Protein 5WZQ (pdb70)

Nearest PDB structures (foldseek):
  5wzq-assembly1_A  TM=1.002E+00  e=0.000E+00  Bifidobacterium bifidum
  5wzq-assembly2_B  TM=9.976E-01  e=0.000E+00  Bifidobacterium bifidum
  5wzp-assembly1_A  TM=9.989E-01  e=0.000E+00  Bifidobacterium bifidum
  2zxq-assembly1_A  TM=4.730E-01  e=2.246E-18  Bifidobacterium longum
  6qfk-assembly1_A  TM=4.763E-01  e=2.782E-18  Bifidobacterium longum

InterPro domains:
  IPR025706 Endo-alpha-N-acetylgalactosaminidase [cd14244] (284-562)
  IPR043751 Protein of unknown function DUF5696 [PF18952] (214-426)

Secondary structure (DSSP, 8-state):
-EEEEETTEEEEE-TTT--EEEEETTEEEEBPTT---EEEETTEEEEGGG-SEEEEEEEEETTEEEEEEEEEEETTEEEEEEEEEEEETTT--EEEEEEE----EEE-SPPBP-----SS-EEEE-SBT-EEEETT-SS-EEGGGSGGGGBTTBTTBSSSEEEEE-TTS-EEEEEESSGGGEEEEEEE-TT-S--EEEEEE--BTTB--S-EEEEEEEESS--HHHHHHHHHHHHHHTT----HHHHHHH-GGGGGGTTPEEEEEESEE---TTSTT--TT-SSTT-EE--HHHHHHHHHHHHHTT--SEEEEEES-BTT-TTSSTT---SB-GGGTHHHHHHHHHHHHHHTT-EEEEEE-SSEEETTSTT--GGGB---TTSPPP-B--STT-SEEEB-GGGHHHHHHHHHHHHHHTT---SEEEE-STTTSPPP-B--TTS-B-HHHHHHHHHHHHHHHHHTT-EEEESS--GGGTTT--EES---BGGGGS-TTSPPSSEE--HHHHHHTTT-B-EE---B-TTS-BTHHHHHHTT-EEEEEE--S---HHHHHHHHHHHHHHHHHTTS-EEEEEEGGG-TTEEEEEETT--EEEEETTTTEEEEE-/-EEEEETTEEEEE-TTT--EEEEETTEEEEB-SS---EEEETTEEEEGGGSSEEEEEEEE-SSEEEEEEEEE--TT---EEEEEEEEETTT--EEEEEEEEE---EEE-SPPBP-----SS-EEEE-SBS-EEEETT-SS-EEGGGSGGGGBTTBTTBSSSEEEEE-TTS-EEEEEESS-TTEEEEEEE-TT-S--EEEEEE--BTTB--S-EEEEEEEESS--HHHHHHHHHHHHHHTT----HHHHHHH-GGGGGGTTPEEEEEESEEE--TTSTT--TT-GGGSEEE--HHHHHHHHHHHHHTT--SEEEEEES-BTT-TTSSTT---SB-TTTTHHHHHHHHHHHHHHTT-EEEEEE-SSEEETTSTT--GGGB---TTSPPP-B--STT-SEEEB-GGGHHHHHHHHHHHHHHTT---SEEEESSTTTSPPP-B--TTS-B-HHHHHHHHHHHHHHHHHTTPEEEESS--GGGGGG--EES---BGGGGS-TTSPPSSB---HHHHHHTTT-B-EE---B-TTS-BTHHHHHHTT-EEEEEE-----HHHHHHHHHHHHHHHHHTTS-EEEEEEGGG-TTEEEEEETT--EEEEETTTTEEEEE--

Solvent-accessible surface area: 41131 Å² total; per-residue (Å²): 127,17,92,6,94,45,56,57,1,48,0,94,5,38,64,100,78,13,76,10,7,0,14,59,90,88,7,70,1,30,3,8,105,82,61,71,10,44,3,26,68,123,146,57,60,60,28,2,48,41,12,91,74,51,69,44,79,143,11,131,18,2,11,0,12,0,0,15,0,51,3,32,14,1,92,89,42,102,42,4,0,16,4,12,4,12,0,4,72,43,35,3,7,0,9,0,10,0,1,25,50,151,42,75,72,0,50,9,2,12,24,3,41,3,60,115,67,64,44,122,0,9,0,0,0,0,6,5,0,0,2,8,0,14,1,59,53,101,27,108,0,18,19,154,50,6,41,73,29,0,32,3,5,0,2,0,0,0,0,7,0,4,0,0,19,32,57,80,12,35,0,1,0,0,0,2,39,16,14,48,0,1,0,1,46,6,63,0,35,64,40,12,73,52,0,23,2,6,4,2,0,16,25,6,37,52,156,5,72,48,38,0,16,0,13,8,77,14,35,43,172,11,44,10,4,39,0,0,44,21,5,34,60,20,1,35,32,27,15,108,16,23,28,0,38,6,10,1,42,52,15,89,49,0,124,53,0,26,4,6,4,4,0,10,3,22,6,44,50,35,14,52,93,74,8,78,76,51,56,100,88,77,84,48,141,66,68,61,70,41,40,0,52,88,30,37,153,48,2,72,64,9,80,144,74,49,12,40,90,0,2,0,17,0,25,1,0,0,29,30,0,47,10,8,7,4,1,12,2,45,41,1,0,151,111,3,39,11,43,183,14,0,79,46,0,4,59,4,0,73,131,21,43,3,17,0,0,0,12,5,4,2,14,8,0,0,51,76,7,193,24,42,38,57,45,8,0,1,48,72,50,108,45,70,45,25,80,59,33,93,70,4,4,0,111,0,0,38,2,0,6,19,28,0,2,17,2,0,19,27,1,6,44,64,2,65,102,63,37,5,114,8,31,0,0,27,0,22,18,2,0,11,32,35,0,10,16,0,36,19,76,22,3,86,0,27,33,77,46,0,8,67,67,2,22,27,0,0,12,13,0,9,28,102,37,20,1,0,0,0,35,1,0,0,13,37,0,1,27,3,0,0,3,1,39,19,0,1,0,7,11,14,85,67,63,86,136,38,92,74,12,4,13,12,0,0,0,0,1,0,0,2,8,13,0,1,3,6,0,2,12,25,70,126,35,106,99,37,21,27,13,7,2,4,0,0,0,0,0,3,0,0,9,14,40,67,84,60,66,60,156,72,120,78,54,20,114,31,4,61,56,1,5,24,15,2,142,154,0,1,46,37,47,0,55,83,1,44,32,46,86,43,46,50,78,28,2,89,0,35,2,60,71,27,14,9,0,27,0,42,16,114,60,62,64,79,117,74,67,119,137,20,96,5,87,46,54,59,2,48,0,101,4,38,67,106,31,10,70,10,7,0,15,62,89,83,7,57,1,40,8,12,124,74,60,66,6,46,0,28,58,156,143,177,45,82,40,1,43,59,12,87,69,41,78,46,80,143,9,129,15,1,10,0,11,0,1,19,1,59,3,32,40,14,98,89,29,96,22,12,2,14,4,10,4,12,0,4,65,43,36,2,6,0,7,0,10,4,1,19,62,132,94,46,74,77,0,43,8,2,16,22,3,40,2,54,100,66,59,50,125,0,9,0,0,0,0,5,5,0,0,3,10,0,10,0,58,53,96,33,107,0,12,24,147,48,6,40,72,32,0,32,3,5,0,2,0,0,0,0,6,0,4,0,0,17,34,57,85,13,30,0,1,0,0,0,1,40,15,13,51,1,1,0,0,47,5,65,0,34,60,43,10,73,53,0,20,2,6,3,2,1,18,21,6,31,46,123,1,43,40,35,1,14,0,13,6,75,14,35,50,168,12,45,9,4,37,0,0,46,15,4,34,58,18,1,34,33,26,14,111,16,23,28,0,36,6,10,2,42,52,15,98,46,0,121,51,0,14,9,9,3,4,1,12,4,23,4,40,45,33,16,52,95,80,7,77,85,84,61,96,85,105,87,62,137,12,100,62,75,38,37,0,51,81,30,30,149,44,3,81,68,11,82,144,72,50,10,39,58,0,2,1,18,0,23,1,0,0,28,30,0,44,9,10,8,3,0,12,2,44,45,1,0,143,110,3,39,13,44,178,14,0,85,48,0,3,60,3,0,70,137,26,40,3,16,0,0,0,11,5,4,2,13,8,0,0,53,82,8,197,24,45,41,59,54,7,0,1,48,70,51,108,48,71,45,26,81,50,34,99,87,1,5,0,114,0,0,38,2,0,6,19,27,0,2,18,2,0,17,24,1,6,42,68,2,63,102,62,37,3,110,9,32,0,0,26,0,21,17,2,0,9,34,37,0,11,18,0,37,20,74,22,6,99,0,24,32,74,48,0,8,73,67,1,23,27,0,0,12,13,0,8,28,100,32,21,0,0,1,0,37,2,0,0,12,38,0,1,27,4,0,0,2,1,38,19,0,1,0,7,12,14,85,67,64,89,135,35,91,72,14,4,16,12,0,0,0,0,0,0,0,3,7,11,0,1,3,5,0,1,12,22,80,128,33,109,98,36,20,26,13,6,2,4,0,0,0,0,0,3,0,0,8,19,44,70,82,66,65,112,101,112,71,50,15,120,20,3,66,55,0,11,46,8,3,138,127,0,2,40,37,44,0,55,83,1,39,33,60,91,40,45,53,78,27,1,82,0,22,2,60,67,24,2,3,0,37,0,40,14,115,59,59,71,90,102,61,31,89,121

Structure (mmCIF, N/CA/C/O backbone):
data_5WZQ
#
_entry.id   5WZQ
#
_cell.length_a   62.885
_cell.length_b   127.837
_cell.length_c   176.364
_cell.angle_alpha   90.00
_cell.angle_beta   90.00
_cell.angle_gamma   90.00
#
_symmetry.space_group_name_H-M   'P 21 21 21'
#
loop_
_entity.id
_entity.type
_entity.pdbx_description
1 polymer Alpha-N-acetylgalactosaminidase
2 non-polymer 'ZINC ION'
3 non-polymer GLYCEROL
4 water water
#
loop_
_atom_site.group_PDB
_atom_site.id
_atom_site.type_symbol
_atom_site.label_atom_id
_atom_site.label_alt_id
_atom_site.label_comp_id
_atom_site.label_asym_id
_atom_site.label_entity_id
_atom_site.label_seq_id
_atom_site.pdbx_PDB_ins_code
_atom_site.Cartn_x
_atom_site.Cartn_y
_atom_site.Cartn_z
_atom_site.occupancy
_atom_site.B_iso_or_equiv
_atom_site.auth_seq_id
_atom_site.auth_comp_id
_atom_site.auth_asym_id
_atom_site.auth_atom_id
_atom_site.pdbx_PDB_model_num
ATOM 1 N N . MET A 1 1 ? 11.670 44.643 -23.837 1.00 39.28 1 MET A N 1
ATOM 2 C CA . MET A 1 1 ? 10.650 44.868 -22.780 1.00 41.39 1 MET A CA 1
ATOM 3 C C . MET A 1 1 ? 10.888 43.826 -21.681 1.00 42.58 1 MET A C 1
ATOM 4 O O . MET A 1 1 ? 11.231 44.200 -20.547 1.00 45.45 1 MET A O 1
ATOM 9 N N . MET A 1 2 ? 10.779 42.528 -21.986 1.00 37.90 2 MET A N 1
ATOM 10 C CA . MET A 1 2 ? 11.112 41.498 -20.972 1.00 35.38 2 MET A CA 1
ATOM 11 C C . MET A 1 2 ? 12.502 40.918 -21.188 1.00 33.91 2 MET A C 1
ATOM 12 O O . MET A 1 2 ? 12.837 40.455 -22.292 1.00 29.96 2 MET A O 1
ATOM 17 N N . GLN A 1 3 ? 13.306 40.924 -20.130 1.00 29.78 3 GLN A N 1
ATOM 18 C CA . GLN A 1 3 ? 14.687 40.479 -20.223 1.00 29.47 3 GLN A CA 1
ATOM 19 C C . GLN A 1 3 ? 14.994 39.452 -19.150 1.00 27.94 3 GLN A C 1
ATOM 20 O O . GLN A 1 3 ? 14.679 39.657 -17.983 1.00 28.77 3 GLN A O 1
ATOM 26 N N . PHE A 1 4 ? 15.611 38.352 -19.574 1.00 25.25 4 PHE A N 1
ATOM 27 C CA . PHE A 1 4 ? 15.975 37.224 -18.708 1.00 22.62 4 PHE A CA 1
ATOM 28 C C . PHE A 1 4 ? 17.452 36.903 -18.906 1.00 24.32 4 PHE A C 1
ATOM 29 O O . PHE A 1 4 ? 17.979 36.934 -20.044 1.00 25.64 4 PHE A O 1
ATOM 37 N N . THR A 1 5 ? 18.113 36.569 -17.810 1.00 23.58 5 THR A N 1
ATOM 38 C CA . THR A 1 5 ? 19.489 36.116 -17.863 1.00 25.39 5 THR A CA 1
ATOM 39 C C . THR A 1 5 ? 19.530 34.861 -17.058 1.00 27.03 5 THR A C 1
ATOM 40 O O . THR A 1 5 ? 19.004 34.848 -15.950 1.00 25.44 5 THR A O 1
ATOM 44 N N . MET A 1 6 ? 20.080 33.787 -17.650 1.00 25.43 6 MET A N 1
ATOM 45 C CA . MET A 1 6 ? 20.203 32.496 -16.958 1.00 22.95 6 MET A CA 1
ATOM 46 C C . MET A 1 6 ? 21.255 31.648 -17.599 1.00 23.67 6 MET A C 1
ATOM 47 O O . MET A 1 6 ? 21.283 31.506 -18.853 1.00 20.53 6 MET A O 1
ATOM 52 N N . SER A 1 7 ? 22.142 31.147 -16.737 1.00 23.01 7 SER A N 1
ATOM 53 C CA . SER A 1 7 ? 23.205 30.188 -17.076 1.00 22.35 7 SER A CA 1
ATOM 54 C C . SER A 1 7 ? 24.026 30.610 -18.307 1.00 20.50 7 SER A C 1
ATOM 55 O O . SER A 1 7 ? 24.328 29.784 -19.169 1.00 19.06 7 SER A O 1
ATOM 58 N N . GLY A 1 8 ? 24.310 31.911 -18.434 1.00 19.72 8 GLY A N 1
ATOM 59 C CA . GLY A 1 8 ? 25.139 32.384 -19.551 1.00 18.30 8 GLY A CA 1
ATOM 60 C C . GLY A 1 8 ? 24.370 32.894 -20.761 1.00 19.96 8 GLY A C 1
ATOM 61 O O . GLY A 1 8 ? 24.951 33.516 -21.634 1.00 19.65 8 GLY A O 1
ATOM 62 N N . THR A 1 9 ? 23.058 32.662 -20.806 1.00 19.97 9 THR A N 1
ATOM 63 C CA . THR A 1 9 ? 22.223 33.105 -21.937 1.00 20.63 9 THR A CA 1
ATOM 64 C C . THR A 1 9 ? 21.385 34.284 -21.527 1.00 21.38 9 THR A C 1
ATOM 65 O O . THR A 1 9 ? 20.828 34.302 -20.435 1.00 22.80 9 THR A O 1
ATOM 69 N N . MET A 1 10 ? 21.258 35.255 -22.428 1.00 21.19 10 MET A N 1
ATOM 70 C CA . MET A 1 10 ? 20.211 36.248 -22.307 1.00 24.60 10 MET A CA 1
ATOM 71 C C . MET A 1 10 ? 19.070 36.117 -23.338 1.00 24.46 10 MET A C 1
ATOM 72 O O . MET A 1 10 ? 19.311 35.936 -24.528 1.00 24.76 10 MET A O 1
ATOM 77 N N . LEU A 1 11 ? 17.837 36.252 -22.866 1.00 23.44 11 LEU A N 1
ATOM 78 C CA . LEU A 1 11 ? 16.669 36.253 -23.743 1.00 22.60 11 LEU A CA 1
ATOM 79 C C . LEU A 1 11 ? 15.997 37.603 -23.585 1.00 24.44 11 LEU A C 1
ATOM 80 O O . LEU A 1 11 ? 15.865 38.083 -22.473 1.00 24.36 11 LEU A O 1
ATOM 85 N N . ARG A 1 12 ? 15.585 38.220 -24.697 1.00 27.15 12 ARG A N 1
ATOM 86 C CA . ARG A 1 12 ? 14.816 39.474 -24.670 1.00 28.08 12 ARG A CA 1
ATOM 87 C C . ARG A 1 12 ? 13.600 39.311 -25.532 1.00 27.55 12 ARG A C 1
ATOM 88 O O . ARG A 1 12 ? 13.656 38.739 -26.623 1.00 26.58 12 ARG A O 1
ATOM 96 N N . PHE A 1 13 ? 12.478 39.779 -25.032 1.00 24.29 13 PHE A N 1
ATOM 97 C CA . PHE A 1 13 ? 11.244 39.626 -25.756 1.00 24.37 13 PHE A CA 1
ATOM 98 C C . PHE A 1 13 ? 10.509 40.939 -25.661 1.00 27.17 13 PHE A C 1
ATOM 99 O O . PHE A 1 13 ? 10.269 41.417 -24.560 1.00 21.32 13 PHE A O 1
ATOM 107 N N . ASP A 1 14 ? 10.166 41.521 -26.803 1.00 32.44 14 ASP A N 1
ATOM 108 C CA . ASP A 1 14 ? 9.364 42.745 -26.861 1.00 38.39 14 ASP A CA 1
ATOM 109 C C . ASP A 1 14 ? 7.867 42.379 -26.880 1.00 38.83 14 ASP A C 1
ATOM 110 O O . ASP A 1 14 ? 7.405 41.756 -27.839 1.00 36.76 14 ASP A O 1
ATOM 115 N N . GLU A 1 15 ? 7.144 42.755 -25.813 1.00 39.40 15 GLU A N 1
ATOM 116 C CA . GLU A 1 15 ? 5.707 42.477 -25.644 1.00 40.21 15 GLU A CA 1
ATOM 117 C C . GLU A 1 15 ? 4.842 43.035 -26.759 1.00 41.34 15 GLU A C 1
ATOM 118 O O . GLU A 1 15 ? 3.823 42.426 -27.123 1.00 45.19 15 GLU A O 1
ATOM 124 N N . THR A 1 16 ? 5.225 44.198 -27.290 1.00 39.46 16 THR A N 1
ATOM 125 C CA . THR A 1 16 ? 4.437 44.856 -28.310 1.00 40.33 16 THR A CA 1
ATOM 126 C C . THR A 1 16 ? 4.760 44.174 -29.648 1.00 40.61 16 THR A C 1
ATOM 127 O O . THR A 1 16 ? 3.882 43.547 -30.226 1.00 44.56 16 THR A O 1
ATOM 131 N N . THR A 1 17 ? 6.009 44.228 -30.109 1.00 39.50 17 THR A N 1
ATOM 132 C CA . THR A 1 17 ? 6.356 43.668 -31.434 1.00 37.02 17 THR A CA 1
ATOM 133 C C . THR A 1 17 ? 6.224 42.116 -31.559 1.00 34.40 17 THR A C 1
ATOM 134 O O . THR A 1 17 ? 6.005 41.595 -32.637 1.00 34.01 17 THR A O 1
ATOM 138 N N . LEU A 1 18 ? 6.371 41.393 -30.461 1.00 32.77 18 LEU A N 1
ATOM 139 C CA . LEU A 1 18 ? 6.611 39.892 -30.436 1.00 32.88 18 LEU A CA 1
ATOM 140 C C . LEU A 1 18 ? 7.998 39.453 -30.907 1.00 31.79 18 LEU A C 1
ATOM 141 O O . LEU A 1 18 ? 8.264 38.279 -31.023 1.00 31.61 18 LEU A O 1
ATOM 146 N N . ARG A 1 19 ? 8.898 40.397 -31.112 1.00 37.00 19 ARG A N 1
ATOM 147 C CA . ARG A 1 19 ? 10.212 40.050 -31.569 1.00 39.52 19 ARG A CA 1
ATOM 148 C C . ARG A 1 19 ? 11.000 39.564 -30.372 1.00 38.55 19 ARG A C 1
ATOM 149 O O . ARG A 1 19 ? 10.682 39.920 -29.210 1.00 33.53 19 ARG A O 1
ATOM 157 N N . PHE A 1 20 ? 11.988 38.714 -30.640 1.00 30.72 20 PHE A N 1
ATOM 158 C CA . PHE A 1 20 ? 12.896 38.270 -29.599 1.00 29.66 20 PHE A CA 1
ATOM 159 C C . PHE A 1 20 ? 14.356 38.204 -30.029 1.00 27.48 20 PHE A C 1
ATOM 160 O O . PHE A 1 20 ? 14.665 38.032 -31.191 1.00 24.98 20 PHE A O 1
ATOM 168 N N . SER A 1 21 ? 15.251 38.349 -29.066 1.00 24.44 21 SER A N 1
ATOM 169 C CA . SER A 1 21 ? 16.646 38.164 -29.341 1.00 23.95 21 SER A CA 1
ATOM 170 C C . SER A 1 21 ? 17.215 37.281 -28.237 1.00 23.75 21 SER A C 1
ATOM 171 O O . SER A 1 21 ? 16.683 37.230 -27.112 1.00 23.41 21 SER A O 1
ATOM 174 N N . PHE A 1 22 ? 18.275 36.562 -28.560 1.00 23.33 22 PHE A N 1
ATOM 175 C CA . PHE A 1 22 ? 19.049 35.904 -27.531 1.00 24.39 22 PHE A CA 1
ATOM 176 C C . PHE A 1 22 ? 20.552 35.991 -27.741 1.00 23.59 22 PHE A C 1
ATOM 177 O O . PHE A 1 22 ? 21.041 36.165 -28.873 1.00 21.61 22 PHE A O 1
ATOM 185 N N . SER A 1 23 ? 21.273 35.893 -26.628 1.00 23.13 23 SER A N 1
ATOM 186 C CA . SER A 1 23 ? 22.704 36.195 -26.644 1.00 23.40 23 SER A CA 1
ATOM 187 C C . SER A 1 23 ? 23.397 35.199 -25.779 1.00 22.55 23 SER A C 1
ATOM 188 O O . SER A 1 23 ? 22.813 34.769 -24.766 1.00 24.66 23 SER A O 1
ATOM 191 N N . ARG A 1 24 ? 24.622 34.840 -26.171 1.00 19.66 24 ARG A N 1
ATOM 192 C CA . ARG A 1 24 ? 25.472 33.957 -25.357 1.00 21.92 24 ARG A CA 1
ATOM 193 C C . ARG A 1 24 ? 26.901 34.081 -25.811 1.00 21.95 24 ARG A C 1
ATOM 194 O O . ARG A 1 24 ? 27.150 34.307 -27.000 1.00 20.95 24 ARG A O 1
ATOM 202 N N . ASP A 1 25 ? 27.831 33.963 -24.861 1.00 24.25 25 ASP A N 1
ATOM 203 C CA . ASP A 1 25 ? 29.264 34.163 -25.118 1.00 27.44 25 ASP A CA 1
ATOM 204 C C . ASP A 1 25 ? 29.604 35.402 -25.927 1.00 26.84 25 ASP A C 1
ATOM 205 O O . ASP A 1 25 ? 30.489 35.348 -26.792 1.00 29.07 25 ASP A O 1
ATOM 210 N N . GLY A 1 26 ? 28.907 36.509 -25.661 1.00 26.28 26 GLY A N 1
ATOM 211 C CA . GLY A 1 26 ? 29.165 37.788 -26.384 1.00 26.54 26 GLY A CA 1
ATOM 212 C C . GLY A 1 26 ? 28.661 37.914 -27.837 1.00 28.18 26 GLY A C 1
ATOM 213 O O . GLY A 1 26 ? 29.084 38.830 -28.579 1.00 27.97 26 GLY A O 1
ATOM 214 N N . ALA A 1 27 ? 27.766 37.015 -28.270 1.00 23.92 27 ALA A N 1
ATOM 215 C CA . ALA A 1 27 ? 27.132 37.144 -29.560 1.00 21.96 27 ALA A CA 1
ATOM 216 C C . ALA A 1 27 ? 25.651 37.268 -29.324 1.00 21.72 27 ALA A C 1
ATOM 217 O O . ALA A 1 27 ? 25.106 36.563 -28.481 1.00 22.47 27 ALA A O 1
ATOM 219 N N . THR A 1 28 ? 25.018 38.173 -30.056 1.00 18.96 28 THR A N 1
ATOM 220 C CA . THR A 1 28 ? 23.564 38.332 -30.067 1.00 20.08 28 THR A CA 1
ATOM 221 C C . THR A 1 28 ? 22.894 37.981 -31.395 1.00 19.53 28 THR A C 1
ATOM 222 O O . THR A 1 28 ? 23.368 38.352 -32.477 1.00 19.87 28 THR A O 1
ATOM 226 N N . TRP A 1 29 ? 21.762 37.288 -31.287 1.00 18.09 29 TRP A N 1
ATOM 227 C CA . TRP A 1 29 ? 20.929 36.942 -32.415 1.00 19.11 29 TRP A CA 1
ATOM 228 C C . TRP A 1 29 ? 19.498 37.503 -32.218 1.00 21.31 29 TRP A C 1
ATOM 229 O O . TRP A 1 29 ? 18.894 37.357 -31.133 1.00 21.37 29 TRP A O 1
ATOM 240 N N . SER A 1 30 ? 18.981 38.172 -33.248 1.00 20.60 30 SER A N 1
ATOM 241 C CA . SER A 1 30 ? 17.688 38.846 -33.196 1.00 24.53 30 SER A CA 1
ATOM 242 C C . SER A 1 30 ? 16.791 38.410 -34.259 1.00 25.27 30 SER A C 1
ATOM 243 O O . SER A 1 30 ? 17.199 38.288 -35.413 1.00 24.75 30 SER A O 1
ATOM 246 N N . GLY A 1 31 ? 15.530 38.216 -33.895 1.00 25.25 31 GLY A N 1
ATOM 247 C CA . GLY A 1 31 ? 14.531 37.858 -34.895 1.00 26.71 31 GLY A CA 1
ATOM 248 C C . GLY A 1 31 ? 14.472 38.956 -35.931 1.00 27.53 31 GLY A C 1
ATOM 249 O O . GLY A 1 31 ? 14.650 40.099 -35.584 1.00 26.60 31 GLY A O 1
ATOM 250 N N . CYS A 1 32 ? 14.301 38.601 -37.208 1.00 33.71 32 CYS A N 1
ATOM 251 C CA . CYS A 1 32 ? 14.069 39.590 -38.267 1.00 34.14 32 CYS A CA 1
ATOM 252 C C . CYS A 1 32 ? 12.943 40.528 -37.942 1.00 38.67 32 CYS A C 1
ATOM 253 O O . CYS A 1 32 ? 11.804 40.089 -37.798 1.00 37.63 32 CYS A O 1
ATOM 256 N N . ASP A 1 33 ? 13.233 41.827 -37.886 1.00 45.18 33 ASP A N 1
ATOM 257 C CA . ASP A 1 33 ? 12.159 42.833 -37.838 1.00 43.74 33 ASP A CA 1
ATOM 258 C C . ASP A 1 33 ? 11.412 42.651 -39.159 1.00 44.71 33 ASP A C 1
ATOM 259 O O . ASP A 1 33 ? 11.956 42.071 -40.104 1.00 43.84 33 ASP A O 1
ATOM 264 N N . GLY A 1 34 ? 10.159 43.062 -39.235 1.00 42.28 34 GLY A N 1
ATOM 265 C CA . GLY A 1 34 ? 9.473 42.899 -40.539 1.00 36.74 34 GLY A CA 1
ATOM 266 C C . GLY A 1 34 ? 9.215 41.480 -41.049 1.00 29.20 34 GLY A C 1
ATOM 267 O O . GLY A 1 34 ? 8.629 41.311 -42.118 1.00 26.75 34 GLY A O 1
ATOM 268 N N . ILE A 1 35 ? 9.656 40.451 -40.326 1.00 25.52 35 ILE A N 1
ATOM 269 C CA . ILE A 1 35 ? 9.029 39.140 -40.502 1.00 24.75 35 ILE A CA 1
ATOM 270 C C . ILE A 1 35 ? 8.324 38.771 -39.184 1.00 26.52 35 ILE A C 1
ATOM 271 O O . ILE A 1 35 ? 8.968 38.540 -38.152 1.00 25.01 35 ILE A O 1
ATOM 276 N N . GLU A 1 36 ? 6.995 38.761 -39.238 1.00 26.78 36 GLU A N 1
ATOM 277 C CA . GLU A 1 36 ? 6.145 38.481 -38.083 1.00 27.97 36 GLU A CA 1
ATOM 278 C C . GLU A 1 36 ? 5.915 37.000 -37.976 1.00 25.66 36 GLU A C 1
ATOM 279 O O . GLU A 1 36 ? 5.791 36.336 -39.002 1.00 24.39 36 GLU A O 1
ATOM 285 N N . PRO A 1 37 ? 5.718 36.495 -36.749 1.00 26.13 37 PRO A N 1
ATOM 286 C CA . PRO A 1 37 ? 5.238 35.124 -36.626 1.00 24.81 37 PRO A CA 1
ATOM 287 C C . PRO A 1 37 ? 3.812 35.008 -37.206 1.00 23.87 37 PRO A C 1
ATOM 288 O O . PRO A 1 37 ? 2.951 35.837 -36.904 1.00 26.67 37 PRO A O 1
ATOM 292 N N . GLN A 1 38 ? 3.548 34.002 -38.038 1.00 21.84 38 GLN A N 1
ATOM 293 C CA . GLN A 1 38 ? 2.254 33.968 -38.739 1.00 23.22 38 GLN A CA 1
ATOM 294 C C . GLN A 1 38 ? 1.487 32.703 -38.702 1.00 22.09 38 GLN A C 1
ATOM 295 O O . GLN A 1 38 ? 2.050 31.652 -38.442 1.00 18.00 38 GLN A O 1
ATOM 301 N N . LEU A 1 39 ? 0.180 32.848 -38.959 1.00 25.15 39 LEU A N 1
ATOM 302 C CA . LEU A 1 39 ? -0.738 31.752 -39.245 1.00 27.62 39 LEU A CA 1
ATOM 303 C C . LEU A 1 39 ? -1.123 31.912 -40.666 1.00 29.41 39 LEU A C 1
ATOM 304 O O . LEU A 1 39 ? -1.171 33.030 -41.180 1.00 29.75 39 LEU A O 1
ATOM 309 N N . THR A 1 40 ? -1.393 30.791 -41.307 1.00 30.14 40 THR A N 1
ATOM 310 C CA . THR A 1 40 ? -1.786 30.770 -42.699 1.00 35.53 40 THR A CA 1
ATOM 311 C C . THR A 1 40 ? -3.092 30.008 -42.825 1.00 39.81 40 THR A C 1
ATOM 312 O O . THR A 1 40 ? -3.274 28.966 -42.193 1.00 39.01 40 THR A O 1
ATOM 316 N N . ARG A 1 41 ? -4.014 30.552 -43.615 1.00 44.58 41 ARG A N 1
ATOM 317 C CA . ARG A 1 41 ? -5.210 29.809 -44.046 1.00 46.95 41 ARG A CA 1
ATOM 318 C C . ARG A 1 41 ? -5.516 30.218 -45.470 1.00 50.75 41 ARG A C 1
ATOM 319 O O . ARG A 1 41 ? -5.530 31.424 -45.807 1.00 50.80 41 ARG A O 1
ATOM 327 N N . GLU A 1 42 ? -5.736 29.195 -46.304 1.00 50.89 42 GLU A N 1
ATOM 328 C CA . GLU A 1 42 ? -5.914 29.320 -47.766 1.00 48.25 42 GLU A CA 1
ATOM 329 C C . GLU A 1 42 ? -4.825 30.229 -48.423 1.00 52.35 42 GLU A C 1
ATOM 330 O O . GLU A 1 42 ? -3.610 30.038 -48.217 1.00 55.25 42 GLU A O 1
ATOM 336 N N . ASP A 1 43 ? -5.268 31.217 -49.193 1.00 50.84 43 ASP A N 1
ATOM 337 C CA . ASP A 1 43 ? -4.388 32.168 -49.908 1.00 50.84 43 ASP A CA 1
ATOM 338 C C . ASP A 1 43 ? -3.818 33.332 -49.025 1.00 50.19 43 ASP A C 1
ATOM 339 O O . ASP A 1 43 ? -3.057 34.182 -49.533 1.00 43.92 43 ASP A O 1
ATOM 344 N N . ARG A 1 44 ? -4.189 33.380 -47.728 1.00 48.41 44 ARG A N 1
ATOM 345 C CA . ARG A 1 44 ? -3.834 34.521 -46.881 1.00 47.11 44 ARG A CA 1
ATOM 346 C C . ARG A 1 44 ? -3.359 34.208 -45.439 1.00 49.89 44 ARG A C 1
ATOM 347 O O . ARG A 1 44 ? -3.647 33.135 -44.886 1.00 46.41 44 ARG A O 1
ATOM 349 N N . SER A 1 45 ? -2.636 35.175 -44.858 1.00 48.01 45 SER A N 1
ATOM 350 C CA . SER A 1 45 ? -1.883 35.026 -43.613 1.00 46.39 45 SER A CA 1
ATOM 351 C C . SER A 1 45 ? -2.259 36.012 -42.543 1.00 46.43 45 SER A C 1
ATOM 352 O O . SER A 1 45 ? -2.850 37.051 -42.806 1.00 53.59 45 SER A O 1
ATOM 355 N N . PHE A 1 46 ? -1.829 35.697 -41.338 1.00 39.42 46 PHE A N 1
ATOM 356 C CA . PHE A 1 46 ? -2.182 36.441 -40.167 1.00 38.34 46 PHE A CA 1
ATOM 357 C C . PHE A 1 46 ? -0.980 36.548 -39.267 1.00 36.80 46 PHE A C 1
ATOM 358 O O . PHE A 1 46 ? -0.405 35.514 -38.905 1.00 35.84 46 PHE A O 1
ATOM 366 N N . SER A 1 47 ? -0.613 37.773 -38.869 1.00 30.33 47 SER A N 1
ATOM 367 C CA . SER A 1 47 ? 0.335 37.923 -37.815 1.00 29.36 47 SER A CA 1
ATOM 368 C C . SER A 1 47 ? -0.331 37.465 -36.532 1.00 28.92 47 SER A C 1
ATOM 369 O O . SER A 1 47 ? -1.580 37.581 -36.369 1.00 26.06 47 SER A O 1
ATOM 372 N N . PHE A 1 48 ? 0.504 36.936 -35.641 1.00 25.69 48 PHE A N 1
ATOM 373 C CA . PHE A 1 48 ? 0.052 36.505 -34.310 1.00 27.11 48 PHE A CA 1
ATOM 374 C C . PHE A 1 48 ? -0.421 37.750 -33.610 1.00 30.29 48 PHE A C 1
ATOM 375 O O . PHE A 1 48 ? -1.430 37.691 -32.896 1.00 36.06 48 PHE A O 1
ATOM 383 N N . ALA A 1 49 ? 0.295 38.874 -33.836 1.00 32.67 49 ALA A N 1
ATOM 384 C CA . ALA A 1 49 ? -0.054 40.182 -33.221 1.00 30.15 49 ALA A CA 1
ATOM 385 C C . ALA A 1 49 ? -1.407 40.706 -33.732 1.00 30.22 49 ALA A C 1
ATOM 386 O O . ALA A 1 49 ? -1.926 41.673 -33.209 1.00 32.57 49 ALA A O 1
ATOM 388 N N . GLY A 1 50 ? -1.977 40.039 -34.732 1.00 27.97 50 GLY A N 1
ATOM 389 C CA . GLY A 1 50 ? -3.366 40.232 -35.150 1.00 25.23 50 GLY A CA 1
ATOM 390 C C . GLY A 1 50 ? -4.440 39.672 -34.205 1.00 29.57 50 GLY A C 1
ATOM 391 O O . GLY A 1 50 ? -5.642 39.699 -34.552 1.00 30.10 50 GLY A O 1
ATOM 392 N N . ALA A 1 51 ? -4.038 39.110 -33.043 1.00 25.34 51 ALA A N 1
ATOM 393 C CA . ALA A 1 51 ? -4.991 38.532 -32.125 1.00 25.50 51 ALA A CA 1
ATOM 394 C C . ALA A 1 51 ? -5.681 39.734 -31.508 1.00 24.61 51 ALA A C 1
ATOM 395 O O . ALA A 1 51 ? -5.013 40.762 -31.286 1.00 25.00 51 ALA A O 1
ATOM 397 N N . ALA A 1 52 ? -6.988 39.618 -31.299 1.00 24.63 52 ALA A N 1
ATOM 398 C CA . ALA A 1 52 ? -7.778 40.544 -30.473 1.00 23.47 52 ALA A CA 1
ATOM 399 C C . ALA A 1 52 ? -7.235 40.718 -29.055 1.00 24.14 52 ALA A C 1
ATOM 400 O O . ALA A 1 52 ? -7.145 41.854 -28.568 1.00 25.34 52 ALA A O 1
ATOM 402 N N . THR A 1 53 ? -6.929 39.608 -28.361 1.00 23.80 53 THR A N 1
ATOM 403 C CA . THR A 1 53 ? -6.416 39.658 -26.973 1.00 26.84 53 THR A CA 1
ATOM 404 C C . THR A 1 53 ? -5.038 39.028 -26.934 1.00 28.58 53 THR A C 1
ATOM 405 O O . THR A 1 53 ? -4.849 37.903 -27.429 1.00 27.96 53 THR A O 1
ATOM 409 N N . VAL A 1 54 ? -4.072 39.736 -26.367 1.00 26.11 54 VAL A N 1
ATOM 410 C CA . VAL A 1 54 ? -2.711 39.191 -26.217 1.00 26.26 54 VAL A CA 1
ATOM 411 C C . VAL A 1 54 ? -2.204 39.479 -24.824 1.00 24.94 54 VAL A C 1
ATOM 412 O O . VAL A 1 54 ? -2.075 40.648 -24.492 1.00 25.74 54 VAL A O 1
ATOM 416 N N . THR A 1 55 ? -1.953 38.439 -24.012 1.00 23.89 55 THR A N 1
ATOM 417 C CA . THR A 1 55 ? -1.480 38.618 -22.632 1.00 26.26 55 THR A CA 1
ATOM 418 C C . THR A 1 55 ? -0.181 37.867 -22.457 1.00 26.31 55 THR A C 1
ATOM 419 O O . THR A 1 55 ? -0.006 36.795 -23.017 1.00 25.87 55 THR A O 1
ATOM 423 N N . HIS A 1 56 ? 0.748 38.454 -21.720 1.00 26.44 56 HIS A N 1
ATOM 424 C CA . HIS A 1 56 ? 2.075 37.877 -21.477 1.00 24.12 56 HIS A CA 1
ATOM 425 C C . HIS A 1 56 ? 2.228 37.636 -19.988 1.00 26.46 56 HIS A C 1
ATOM 426 O O . HIS A 1 56 ? 1.725 38.438 -19.185 1.00 26.41 56 HIS A O 1
ATOM 433 N N . GLU A 1 57 ? 2.922 36.549 -19.620 1.00 22.37 57 GLU A N 1
ATOM 434 C CA . GLU A 1 57 ? 3.207 36.219 -18.225 1.00 21.78 57 GLU A CA 1
ATOM 435 C C . GLU A 1 57 ? 4.678 35.862 -18.064 1.00 22.27 57 GLU A C 1
ATOM 436 O O . GLU A 1 57 ? 5.250 35.093 -18.865 1.00 21.92 57 GLU A O 1
ATOM 442 N N . ARG A 1 58 ? 5.320 36.452 -17.057 1.00 21.43 58 ARG A N 1
ATOM 443 C CA . ARG A 1 58 ? 6.719 36.174 -16.774 1.00 21.13 58 ARG A CA 1
ATOM 444 C C . ARG A 1 58 ? 6.788 34.930 -15.922 1.00 23.29 58 ARG A C 1
ATOM 445 O O . ARG A 1 58 ? 6.097 34.811 -14.921 1.00 22.34 58 ARG A O 1
ATOM 453 N N . ILE A 1 59 ? 7.626 33.981 -16.289 1.00 21.84 59 ILE A N 1
ATOM 454 C CA . ILE A 1 59 ? 7.630 32.712 -15.569 1.00 24.03 59 ILE A CA 1
ATOM 455 C C . ILE A 1 59 ? 9.024 32.379 -15.064 1.00 20.64 59 ILE A C 1
ATOM 456 O O . ILE A 1 59 ? 10.024 32.682 -15.731 1.00 20.29 59 ILE A O 1
ATOM 461 N N . GLU A 1 60 ? 9.069 31.694 -13.931 1.00 20.99 60 GLU A N 1
ATOM 462 C CA . GLU A 1 60 ? 10.251 30.936 -13.490 1.00 22.01 60 GLU A CA 1
ATOM 463 C C . GLU A 1 60 ? 9.799 29.625 -12.861 1.00 20.33 60 GLU A C 1
ATOM 464 O O . GLU A 1 60 ? 8.885 29.600 -12.037 1.00 19.74 60 GLU A O 1
ATOM 470 N N . THR A 1 61 ? 10.447 28.539 -13.243 1.00 18.14 61 THR A N 1
ATOM 471 C CA . THR A 1 61 ? 10.169 27.183 -12.730 1.00 16.10 61 THR A CA 1
ATOM 472 C C . THR A 1 61 ? 11.456 26.617 -12.282 1.00 15.68 61 THR A C 1
ATOM 473 O O . THR A 1 61 ? 12.519 27.154 -12.533 1.00 15.80 61 THR A O 1
ATOM 477 N N . GLY A 1 62 ? 11.391 25.442 -11.680 1.00 16.55 62 GLY A N 1
ATOM 478 C CA . GLY A 1 62 ? 12.601 24.717 -11.298 1.00 16.00 62 GLY A CA 1
ATOM 479 C C . GLY A 1 62 ? 13.601 24.471 -12.427 1.00 15.93 62 GLY A C 1
ATOM 480 O O . GLY A 1 62 ? 14.779 24.290 -12.167 1.00 16.20 62 GLY A O 1
ATOM 481 N N . THR A 1 63 ? 13.129 24.483 -13.678 1.00 16.14 63 THR A N 1
ATOM 482 C CA . THR A 1 63 ? 13.999 24.122 -14.796 1.00 16.56 63 THR A CA 1
ATOM 483 C C . THR A 1 63 ? 14.325 25.300 -15.691 1.00 16.34 63 THR A C 1
ATOM 484 O O . THR A 1 63 ? 15.156 25.150 -16.595 1.00 19.33 63 THR A O 1
ATOM 488 N N . GLY A 1 64 ? 13.669 26.434 -15.527 1.00 17.36 64 GLY A N 1
ATOM 489 C CA . GLY A 1 64 ? 13.952 27.540 -16.470 1.00 18.68 64 GLY A CA 1
ATOM 490 C C . GLY A 1 64 ? 13.229 28.831 -16.166 1.00 19.40 64 GLY A C 1
ATOM 491 O O . GLY A 1 64 ? 12.475 28.930 -15.175 1.00 18.69 64 GLY A O 1
ATOM 492 N N . VAL A 1 65 ? 13.455 29.811 -17.023 1.00 17.98 65 VAL A N 1
ATOM 493 C CA . VAL A 1 65 ? 12.802 31.119 -16.910 1.00 17.38 65 VAL A CA 1
ATOM 494 C C . VAL A 1 65 ? 12.401 31.659 -18.269 1.00 17.54 65 VAL A C 1
ATOM 495 O O . VAL A 1 65 ? 13.115 31.430 -19.260 1.00 19.93 65 VAL A O 1
ATOM 499 N N . GLY A 1 66 ? 11.257 32.343 -18.366 1.00 16.21 66 GLY A N 1
ATOM 500 C CA . GLY A 1 66 ? 10.871 32.911 -19.658 1.00 16.20 66 GLY A CA 1
ATOM 501 C C . GLY A 1 66 ? 9.451 33.413 -19.741 1.00 16.75 66 GLY A C 1
ATOM 502 O O . GLY A 1 66 ? 8.847 33.701 -18.718 1.00 16.92 66 GLY A O 1
ATOM 503 N N . VAL A 1 67 ? 8.912 33.550 -20.938 1.00 16.88 67 VAL A N 1
ATOM 504 C CA . VAL A 1 67 ? 7.622 34.231 -21.068 1.00 18.00 67 VAL A CA 1
ATOM 505 C C . VAL A 1 67 ? 6.609 33.298 -21.727 1.00 20.29 67 VAL A C 1
ATOM 506 O O . VAL A 1 67 ? 6.939 32.641 -22.734 1.00 18.74 67 VAL A O 1
ATOM 510 N N . ARG A 1 68 ? 5.394 33.253 -21.158 1.00 18.66 68 ARG A N 1
ATOM 511 C CA . ARG A 1 68 ? 4.248 32.573 -21.780 1.00 19.29 68 ARG A CA 1
ATOM 512 C C . ARG A 1 68 ? 3.288 33.627 -22.368 1.00 19.28 68 ARG A C 1
ATOM 513 O O . ARG A 1 68 ? 2.847 34.534 -21.653 1.00 18.76 68 ARG A O 1
ATOM 521 N N . SER A 1 69 ? 2.939 33.510 -23.638 1.00 18.92 69 SER A N 1
ATOM 522 C CA . SER A 1 69 ? 2.027 34.487 -24.281 1.00 20.97 69 SER A CA 1
ATOM 523 C C . SER A 1 69 ? 0.795 33.755 -24.767 1.00 23.38 69 SER A C 1
ATOM 524 O O . SER A 1 69 ? 0.932 32.647 -25.329 1.00 23.54 69 SER A O 1
ATOM 527 N N . VAL A 1 70 ? -0.389 34.353 -24.537 1.00 22.34 70 VAL A N 1
ATOM 528 C CA . VAL A 1 70 ? -1.693 33.748 -24.922 1.00 22.03 70 VAL A CA 1
ATOM 529 C C . VAL A 1 70 ? -2.300 34.665 -25.974 1.00 21.84 70 VAL A C 1
ATOM 530 O O . VAL A 1 70 ? -2.353 35.876 -25.765 1.00 20.00 70 VAL A O 1
ATOM 534 N N . PHE A 1 71 ? -2.733 34.090 -27.091 1.00 22.33 71 PHE A N 1
ATOM 535 C CA . PHE A 1 71 ? -3.272 34.806 -28.252 1.00 21.69 71 PHE A CA 1
ATOM 536 C C . PHE A 1 71 ? -4.692 34.308 -28.454 1.00 26.53 71 PHE A C 1
ATOM 537 O O . PHE A 1 71 ? -4.905 33.093 -28.529 1.00 27.25 71 PHE A O 1
ATOM 545 N N . ALA A 1 72 ? -5.677 35.210 -28.458 1.00 24.84 72 ALA A N 1
ATOM 546 C CA . ALA A 1 72 ? -7.061 34.796 -28.640 1.00 25.42 72 ALA A CA 1
ATOM 547 C C . ALA A 1 72 ? -7.813 35.749 -29.577 1.00 27.35 72 ALA A C 1
ATOM 548 O O . ALA A 1 72 ? -7.671 36.959 -29.478 1.00 27.65 72 ALA A O 1
ATOM 550 N N . GLY A 1 73 ? -8.552 35.170 -30.521 1.00 29.15 73 GLY A N 1
ATOM 551 C CA . GLY A 1 73 ? -9.523 35.893 -31.388 1.00 29.89 73 GLY A CA 1
ATOM 552 C C . GLY A 1 73 ? -8.918 36.455 -32.659 1.00 30.22 73 GLY A C 1
ATOM 553 O O . GLY A 1 73 ? -8.083 37.353 -32.614 1.00 31.57 73 GLY A O 1
ATOM 554 N N . PHE A 1 74 ? -9.312 35.930 -33.801 1.00 33.71 74 PHE A N 1
ATOM 555 C CA . PHE A 1 74 ? -8.786 36.431 -35.091 1.00 40.11 74 PHE A CA 1
ATOM 556 C C . PHE A 1 74 ? -9.923 36.754 -36.044 1.00 43.11 74 PHE A C 1
ATOM 557 O O . PHE A 1 74 ? -10.561 35.818 -36.573 1.00 39.17 74 PHE A O 1
ATOM 565 N N . ALA A 1 75 ? -10.174 38.074 -36.221 1.00 46.41 75 ALA A N 1
ATOM 566 C CA . ALA A 1 75 ? -11.332 38.616 -36.971 1.00 48.76 75 ALA A CA 1
ATOM 567 C C . ALA A 1 75 ? -12.613 37.910 -36.479 1.00 52.62 75 ALA A C 1
ATOM 568 O O . ALA A 1 75 ? -13.134 37.017 -37.180 1.00 57.18 75 ALA A O 1
ATOM 570 N N . GLY A 1 76 ? -13.042 38.235 -35.241 1.00 51.93 76 GLY A N 1
ATOM 571 C CA . GLY A 1 76 ? -14.120 37.512 -34.504 1.00 51.21 76 GLY A CA 1
ATOM 572 C C . GLY A 1 76 ? -14.124 35.969 -34.482 1.00 52.69 76 GLY A C 1
ATOM 573 O O . GLY A 1 76 ? -15.034 35.352 -33.893 1.00 49.00 76 GLY A O 1
ATOM 574 N N . ALA A 1 77 ? -13.143 35.332 -35.146 1.00 53.56 77 ALA A N 1
ATOM 575 C CA . ALA A 1 77 ? -12.954 33.869 -35.070 1.00 48.33 77 ALA A CA 1
ATOM 576 C C . ALA A 1 77 ? -12.457 33.567 -33.665 1.00 49.04 77 ALA A C 1
ATOM 577 O O . ALA A 1 77 ? -11.686 34.357 -33.062 1.00 41.24 77 ALA A O 1
ATOM 579 N N . ASP A 1 78 ? -12.950 32.454 -33.123 1.00 47.03 78 ASP A N 1
ATOM 580 C CA . ASP A 1 78 ? -12.468 32.016 -31.866 1.00 48.01 78 ASP A CA 1
ATOM 581 C C . ASP A 1 78 ? -11.330 30.948 -31.999 1.00 51.81 78 ASP A C 1
ATOM 582 O O . ASP A 1 78 ? -11.493 29.731 -31.748 1.00 50.36 78 ASP A O 1
ATOM 587 N N . TYR A 1 79 ? -10.163 31.440 -32.388 1.00 48.43 79 TYR A N 1
ATOM 588 C CA . TYR A 1 79 ? -8.961 30.638 -32.349 1.00 42.20 79 TYR A CA 1
ATOM 589 C C . TYR A 1 79 ? -8.102 31.192 -31.218 1.00 35.83 79 TYR A C 1
ATOM 590 O O . TYR A 1 79 ? -8.046 32.397 -31.018 1.00 30.44 79 TYR A O 1
ATOM 599 N N . ALA A 1 80 ? -7.469 30.286 -30.473 1.00 33.80 80 ALA A N 1
ATOM 600 C CA . ALA A 1 80 ? -6.613 30.629 -29.337 1.00 25.86 80 ALA A CA 1
ATOM 601 C C . ALA A 1 80 ? -5.486 29.582 -29.198 1.00 23.81 80 ALA A C 1
ATOM 602 O O . ALA A 1 80 ? -5.686 28.378 -29.453 1.00 19.78 80 ALA A O 1
ATOM 604 N N . PHE A 1 81 ? -4.302 30.091 -28.845 1.00 19.53 81 PHE A N 1
ATOM 605 C CA . PHE A 1 81 ? -3.087 29.318 -28.629 1.00 19.89 81 PHE A CA 1
ATOM 606 C C . PHE A 1 81 ? -2.097 30.079 -27.763 1.00 19.46 81 PHE A C 1
ATOM 607 O O . PHE A 1 81 ? -2.204 31.266 -27.619 1.00 19.55 81 PHE A O 1
ATOM 615 N N . GLU A 1 82 ? -1.083 29.363 -27.267 1.00 20.12 82 GLU A N 1
ATOM 616 C CA . GLU A 1 82 ? -0.075 29.868 -26.360 1.00 20.36 82 GLU A CA 1
ATOM 617 C C . GLU A 1 82 ? 1.291 29.667 -26.938 1.00 18.04 82 GLU A C 1
ATOM 618 O O . GLU A 1 82 ? 1.513 28.694 -27.654 1.00 15.92 82 GLU A O 1
ATOM 624 N N . THR A 1 83 ? 2.204 30.576 -26.646 1.00 16.46 83 THR A N 1
ATOM 625 C CA . THR A 1 83 ? 3.627 30.299 -26.869 1.00 15.74 83 THR A CA 1
ATOM 626 C C . THR A 1 83 ? 4.324 30.376 -25.496 1.00 16.49 83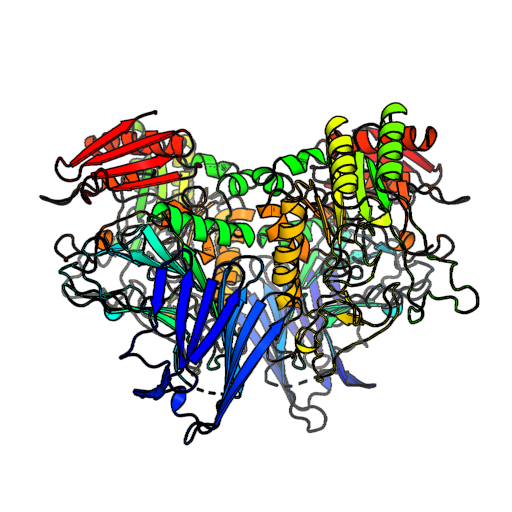 THR A C 1
ATOM 627 O O . THR A 1 83 ? 3.820 31.014 -24.546 1.00 15.91 83 THR A O 1
ATOM 631 N N . TYR A 1 84 ? 5.438 29.680 -25.366 1.00 15.15 84 TYR A N 1
ATOM 632 C CA . TYR A 1 84 ? 6.214 29.706 -24.156 1.00 15.90 84 TYR A CA 1
ATOM 633 C C . TYR A 1 84 ? 7.643 29.694 -24.628 1.00 18.30 84 TYR A C 1
ATOM 634 O O . TYR A 1 84 ? 8.050 28.743 -25.352 1.00 17.44 84 TYR A O 1
ATOM 643 N N . ILE A 1 85 ? 8.367 30.773 -24.315 1.00 17.05 85 ILE A N 1
ATOM 644 C CA . ILE A 1 85 ? 9.764 30.936 -24.734 1.00 17.22 85 ILE A CA 1
ATOM 645 C C . ILE A 1 85 ? 10.649 31.065 -23.495 1.00 17.13 85 ILE A C 1
ATOM 646 O O . ILE A 1 85 ? 10.434 31.965 -22.648 1.00 16.75 85 ILE A O 1
ATOM 651 N N . TRP A 1 86 ? 11.624 30.173 -23.366 1.00 16.49 86 TRP A N 1
ATOM 652 C CA . TRP A 1 86 ? 12.331 30.088 -22.089 1.00 17.10 86 TRP A CA 1
ATOM 653 C C . TRP A 1 86 ? 13.743 29.616 -22.181 1.00 17.12 86 TRP A C 1
ATOM 654 O O . TRP A 1 86 ? 14.116 28.897 -23.149 1.00 17.06 86 TRP A O 1
ATOM 665 N N . ILE A 1 87 ? 14.542 30.081 -21.213 1.00 14.87 87 ILE A N 1
ATOM 666 C CA . ILE A 1 87 ? 15.920 29.614 -21.047 1.00 15.45 87 ILE A CA 1
ATOM 667 C C . ILE A 1 87 ? 15.965 28.416 -20.137 1.00 15.45 87 ILE A C 1
ATOM 668 O O . ILE A 1 87 ? 15.470 28.481 -19.024 1.00 14.72 87 ILE A O 1
ATOM 673 N N . GLU A 1 88 ? 16.583 27.319 -20.602 1.00 15.65 88 GLU A N 1
ATOM 674 C CA . GLU A 1 88 ? 16.697 26.088 -19.757 1.00 17.09 88 GLU A CA 1
ATOM 675 C C . GLU A 1 88 ? 17.867 26.284 -18.838 1.00 16.79 88 GLU A C 1
ATOM 676 O O . GLU A 1 88 ? 18.950 26.569 -19.304 1.00 14.74 88 GLU A O 1
ATOM 682 N N . ARG A 1 89 ? 17.637 26.097 -17.522 1.00 17.09 89 ARG A N 1
ATOM 683 C CA . ARG A 1 89 ? 18.653 26.384 -16.496 1.00 16.64 89 ARG A CA 1
ATOM 684 C C . ARG A 1 89 ? 19.919 25.565 -16.679 1.00 16.02 89 ARG A C 1
ATOM 685 O O . ARG A 1 89 ? 21.010 26.115 -16.702 1.00 16.60 89 ARG A O 1
ATOM 693 N N . SER A 1 90 ? 19.768 24.260 -16.879 1.00 14.62 90 SER A N 1
ATOM 694 C CA . SER A 1 90 ? 20.874 23.343 -16.887 1.00 14.74 90 SER A CA 1
ATOM 695 C C . SER A 1 90 ? 21.761 23.412 -18.124 1.00 14.89 90 SER A C 1
ATOM 696 O O . SER A 1 90 ? 22.769 22.808 -18.108 1.00 14.09 90 SER A O 1
ATOM 699 N N . SER A 1 91 ? 21.344 24.055 -19.214 1.00 15.60 91 SER A N 1
ATOM 700 C CA . SER A 1 91 ? 22.101 24.011 -20.475 1.00 16.67 91 SER A CA 1
ATOM 701 C C . SER A 1 91 ? 22.347 25.416 -21.038 1.00 15.85 91 SER A C 1
ATOM 702 O O . SER A 1 91 ? 23.331 25.656 -21.726 1.00 16.24 91 SER A O 1
ATOM 705 N N . GLY A 1 92 ? 21.462 26.364 -20.741 1.00 16.37 92 GLY A N 1
ATOM 706 C CA . GLY A 1 92 ? 21.492 27.628 -21.474 1.00 16.14 92 GLY A CA 1
ATOM 707 C C . GLY A 1 92 ? 20.786 27.642 -22.828 1.00 17.15 92 GLY A C 1
ATOM 708 O O . GLY A 1 92 ? 20.852 28.669 -23.565 1.00 15.55 92 GLY A O 1
ATOM 709 N N . ASP A 1 93 ? 20.075 26.545 -23.142 1.00 15.17 93 ASP A N 1
ATOM 710 C CA . ASP A 1 93 ? 19.336 26.428 -24.405 1.00 15.86 93 ASP A CA 1
ATOM 711 C C . ASP A 1 93 ? 18.105 27.298 -24.356 1.00 16.01 93 ASP A C 1
ATOM 712 O O . ASP A 1 93 ? 17.671 27.678 -23.272 1.00 15.60 93 ASP A O 1
ATOM 717 N N . VAL A 1 94 ? 17.580 27.669 -25.524 1.00 13.75 94 VAL A N 1
ATOM 718 C CA . VAL A 1 94 ? 16.310 28.432 -25.493 1.00 14.38 94 VAL A CA 1
ATOM 719 C C . VAL A 1 94 ? 15.272 27.582 -26.158 1.00 14.05 94 VAL A C 1
ATOM 720 O O . VAL A 1 94 ? 15.458 27.142 -27.303 1.00 14.94 94 VAL A O 1
ATOM 724 N N . LEU A 1 95 ? 14.201 27.316 -25.432 1.00 14.06 95 LEU A N 1
ATOM 725 C CA . LEU A 1 95 ? 13.130 26.500 -25.951 1.00 15.50 95 LEU A CA 1
ATOM 726 C C . LEU A 1 95 ? 11.946 27.346 -26.344 1.00 15.54 95 LEU A C 1
ATOM 727 O O . LEU A 1 95 ? 11.560 28.256 -25.630 1.00 15.94 95 LEU A O 1
ATOM 732 N N . CYS A 1 96 ? 11.389 27.038 -27.503 1.00 14.13 96 CYS A N 1
ATOM 733 C CA . CYS A 1 96 ? 10.234 27.742 -27.996 1.00 15.40 96 CYS A CA 1
ATOM 734 C C . CYS A 1 96 ? 9.097 26.772 -28.214 1.00 15.54 96 CYS A C 1
ATOM 735 O O . CYS A 1 96 ? 9.182 25.864 -29.050 1.00 16.12 96 CYS A O 1
ATOM 738 N N . GLU A 1 97 ? 8.008 26.980 -27.489 1.00 15.06 97 GLU A N 1
ATOM 739 C CA . GLU A 1 97 ? 6.827 26.099 -27.596 1.00 15.43 97 GLU A CA 1
ATOM 740 C C . GLU A 1 97 ? 5.615 26.815 -28.190 1.00 15.47 97 GLU A C 1
ATOM 741 O O . GLU A 1 97 ? 5.362 27.945 -27.835 1.00 15.10 97 GLU A O 1
ATOM 747 N N . TRP A 1 98 ? 4.903 26.144 -29.100 1.00 14.38 98 TRP A N 1
ATOM 748 C CA . TRP A 1 98 ? 3.659 26.605 -29.656 1.00 14.80 98 TRP A CA 1
ATOM 749 C C . TRP A 1 98 ? 2.616 25.620 -29.215 1.00 15.16 98 TRP A C 1
ATOM 750 O O . TRP A 1 98 ? 2.657 24.417 -29.556 1.00 16.20 98 TRP A O 1
ATOM 761 N N . VAL A 1 99 ? 1.639 26.131 -28.501 1.00 14.52 99 VAL A N 1
ATOM 762 C CA . VAL A 1 99 ? 0.734 25.309 -27.747 1.00 14.23 99 VAL A CA 1
ATOM 763 C C . VAL A 1 99 ? -0.696 25.571 -28.156 1.00 14.95 99 VAL A C 1
ATOM 764 O O . VAL A 1 99 ? -1.249 26.624 -27.852 1.00 14.81 99 VAL A O 1
ATOM 768 N N . PRO A 1 100 ? -1.337 24.590 -28.788 1.00 15.45 100 PRO A N 1
ATOM 769 C CA . PRO A 1 100 ? -2.735 24.758 -29.154 1.00 16.45 100 PRO A CA 1
ATOM 770 C C . PRO A 1 100 ? -3.635 24.689 -27.904 1.00 20.29 100 PRO A C 1
ATOM 771 O O . PRO A 1 100 ? -3.281 24.017 -26.909 1.00 17.73 100 PRO A O 1
ATOM 775 N N . LEU A 1 101 ? -4.753 25.407 -27.960 1.00 21.70 101 LEU A N 1
ATOM 776 C CA . LEU A 1 101 ? -5.754 25.450 -26.875 1.00 24.82 101 LEU A CA 1
ATOM 777 C C . LEU A 1 101 ? -7.144 25.001 -27.295 1.00 29.67 101 LEU A C 1
ATOM 778 O O . LEU A 1 101 ? -7.973 24.713 -26.456 1.00 33.09 101 LEU A O 1
ATOM 783 N N . ARG A 1 102 ? -7.390 24.941 -28.597 1.00 38.58 102 ARG A N 1
ATOM 784 C CA . ARG A 1 102 ? -8.696 24.545 -29.117 1.00 42.50 102 ARG A CA 1
ATOM 785 C C . ARG A 1 102 ? -8.744 23.094 -29.586 1.00 40.45 102 ARG A C 1
ATOM 786 O O . ARG A 1 102 ? -9.001 22.190 -28.800 1.00 41.28 102 ARG A O 1
ATOM 794 N N . ILE A 1 110 ? -6.361 26.136 -39.701 1.00 35.50 110 ILE A N 1
ATOM 795 C CA . ILE A 1 110 ? -5.006 26.669 -39.904 1.00 32.71 110 ILE A CA 1
ATOM 796 C C . ILE A 1 110 ? -4.258 25.754 -40.840 1.00 32.14 110 ILE A C 1
ATOM 797 O O . ILE A 1 110 ? -4.090 24.579 -40.525 1.00 39.66 110 ILE A O 1
ATOM 802 N N . ASP A 1 111 ? -3.747 26.271 -41.943 1.00 26.12 111 ASP A N 1
ATOM 803 C CA . ASP A 1 111 ? -2.944 25.428 -42.837 1.00 25.73 111 ASP A CA 1
ATOM 804 C C . ASP A 1 111 ? -1.479 25.326 -42.381 1.00 21.87 111 ASP A C 1
ATOM 805 O O . ASP A 1 111 ? -0.840 24.312 -42.598 1.00 18.42 111 ASP A O 1
ATOM 810 N N . ARG A 1 112 ? -0.941 26.403 -41.817 1.00 19.17 112 ARG A N 1
ATOM 811 C CA . ARG A 1 112 ? 0.473 26.477 -41.484 1.00 19.73 112 ARG A CA 1
ATOM 812 C C . ARG A 1 112 ? 0.758 27.524 -40.388 1.00 19.84 112 ARG A C 1
ATOM 813 O O . ARG A 1 112 ? 0.182 28.593 -40.400 1.00 19.86 112 ARG A O 1
ATOM 821 N N . VAL A 1 113 ? 1.689 27.220 -39.501 1.00 17.60 113 VAL A N 1
ATOM 822 C CA . VAL A 1 113 ? 2.160 28.151 -38.488 1.00 18.67 113 VAL A CA 1
ATOM 823 C C . VAL A 1 113 ? 3.637 28.370 -38.814 1.00 18.40 113 VAL A C 1
ATOM 824 O O . VAL A 1 113 ? 4.404 27.431 -38.844 1.00 19.08 113 VAL A O 1
ATOM 828 N N . LEU A 1 114 ? 3.992 29.602 -39.115 1.00 17.67 114 LEU A N 1
ATOM 829 C CA . LEU A 1 114 ? 5.363 29.996 -39.420 1.00 18.57 114 LEU A CA 1
ATOM 830 C C . LEU A 1 114 ? 5.913 30.658 -38.169 1.00 18.05 114 LEU A C 1
ATOM 831 O O . LEU A 1 114 ? 5.767 31.865 -37.977 1.00 18.04 114 LEU A O 1
ATOM 836 N N . TRP A 1 115 ? 6.508 29.848 -37.286 1.00 17.73 115 TRP A N 1
ATOM 837 C CA . TRP A 1 115 ? 6.990 30.301 -36.008 1.00 17.78 115 TRP A CA 1
ATOM 838 C C . TRP A 1 115 ? 8.032 29.302 -35.494 1.00 17.59 115 TRP A C 1
ATOM 839 O O . TRP A 1 115 ? 7.883 28.071 -35.716 1.00 16.33 115 TRP A O 1
ATOM 850 N N . PRO A 1 116 ? 9.075 29.768 -34.817 1.00 16.31 116 PRO A N 1
ATOM 851 C CA . PRO A 1 116 ? 9.426 31.162 -34.583 1.00 16.01 116 PRO A CA 1
ATOM 852 C C . PRO A 1 116 ? 9.846 31.904 -35.852 1.00 16.72 116 PRO A C 1
ATOM 853 O O . PRO A 1 116 ? 10.170 31.305 -36.875 1.00 16.01 116 PRO A O 1
ATOM 857 N N . ALA A 1 117 ? 9.830 33.218 -35.776 1.00 16.96 117 ALA A N 1
ATOM 858 C CA . ALA A 1 117 ? 10.273 34.057 -36.912 1.00 18.68 117 ALA A CA 1
ATOM 859 C C . ALA A 1 117 ? 11.723 33.709 -37.220 1.00 17.34 117 ALA A C 1
ATOM 860 O O . ALA A 1 117 ? 12.459 33.310 -36.308 1.00 17.13 117 ALA A O 1
ATOM 862 N N . PRO A 1 118 ? 12.140 33.825 -38.484 1.00 17.47 118 PRO A N 1
ATOM 863 C CA . PRO A 1 118 ? 13.553 33.632 -38.772 1.00 16.96 118 PRO A CA 1
ATOM 864 C C . PRO A 1 118 ? 14.418 34.645 -38.068 1.00 17.17 118 PRO A C 1
ATOM 865 O O . PRO A 1 118 ? 13.973 35.774 -37.840 1.00 17.36 118 PRO A O 1
ATOM 869 N N . LEU A 1 119 ? 15.645 34.248 -37.758 1.00 18.40 119 LEU A N 1
ATOM 870 C CA . LEU A 1 119 ? 16.638 35.131 -37.158 1.00 18.47 119 LEU A CA 1
ATOM 871 C C . LEU A 1 119 ? 17.361 35.936 -38.226 1.00 20.75 119 LEU A C 1
ATOM 872 O O . LEU A 1 119 ? 17.498 35.502 -39.392 1.00 22.59 119 LEU A O 1
ATOM 877 N N . SER A 1 120 ? 17.867 37.094 -37.812 1.00 20.49 120 SER A N 1
ATOM 878 C CA . SER A 1 120 ? 18.508 37.982 -38.780 1.00 21.14 120 SER A CA 1
ATOM 879 C C . SER A 1 120 ? 19.879 37.416 -39.103 1.00 19.95 120 SER A C 1
ATOM 880 O O . SER A 1 120 ? 20.623 37.008 -38.209 1.00 19.39 120 SER A O 1
ATOM 883 N N . PHE A 1 121 ? 20.186 37.358 -40.391 1.00 22.51 121 PHE A N 1
ATOM 884 C CA . PHE A 1 121 ? 21.472 36.797 -40.865 1.00 22.53 121 PHE A CA 1
ATOM 885 C C . PHE A 1 121 ? 21.801 37.453 -42.211 1.00 24.40 121 PHE A C 1
ATOM 886 O O . PHE A 1 121 ? 21.830 36.807 -43.295 1.00 23.75 121 PHE A O 1
ATOM 894 N N . ASP A 1 122 ? 21.946 38.770 -42.124 1.00 27.28 122 ASP A N 1
ATOM 895 C CA . ASP A 1 122 ? 22.203 39.626 -43.263 1.00 32.54 122 ASP A CA 1
ATOM 896 C C . ASP A 1 122 ? 23.558 40.313 -43.177 1.00 36.07 122 ASP A C 1
ATOM 897 O O . ASP A 1 122 ? 23.850 41.209 -43.954 1.00 37.30 122 ASP A O 1
ATOM 902 N N . ARG A 1 123 ? 24.348 39.901 -42.186 1.00 42.96 123 ARG A N 1
ATOM 903 C CA . ARG A 1 123 ? 25.675 40.451 -41.895 1.00 43.60 123 ARG A CA 1
ATOM 904 C C . ARG A 1 123 ? 26.509 40.857 -43.100 1.00 50.00 123 ARG A C 1
ATOM 905 O O . ARG A 1 123 ? 27.486 41.591 -42.954 1.00 55.22 123 ARG A O 1
ATOM 913 N N . ALA A 1 124 ? 26.131 40.368 -44.276 1.00 51.91 124 ALA A N 1
ATOM 914 C CA . ALA A 1 124 ? 26.841 40.672 -45.515 1.00 60.37 124 ALA A CA 1
ATOM 915 C C . ALA A 1 124 ? 28.345 40.434 -45.396 1.00 63.58 124 ALA A C 1
ATOM 916 O O . ALA A 1 124 ? 29.155 41.343 -45.581 1.00 52.39 124 ALA A O 1
ATOM 918 N N . ASP A 1 125 ? 28.703 39.203 -45.059 1.00 56.62 125 ASP A N 1
ATOM 919 C CA . ASP A 1 125 ? 30.092 38.806 -44.948 1.00 52.81 125 ASP A CA 1
ATOM 920 C C . ASP A 1 125 ? 30.424 38.170 -46.289 1.00 53.63 125 ASP A C 1
ATOM 921 O O . ASP A 1 125 ? 30.340 38.817 -47.334 1.00 61.39 125 ASP A O 1
ATOM 926 N N . ALA A 1 126 ? 30.765 36.891 -46.236 1.00 51.21 126 ALA A N 1
ATOM 927 C CA . ALA A 1 126 ? 31.110 36.072 -47.388 1.00 52.01 126 ALA A CA 1
ATOM 928 C C . ALA A 1 126 ? 31.199 34.666 -46.840 1.00 55.31 126 ALA A C 1
ATOM 929 O O . ALA A 1 126 ? 30.693 33.716 -47.430 1.00 69.78 126 ALA A O 1
ATOM 931 N N . HIS A 1 127 ? 31.845 34.555 -45.684 1.00 44.66 127 HIS A N 1
ATOM 932 C CA . HIS A 1 127 ? 32.027 33.290 -45.003 1.00 40.48 127 HIS A CA 1
ATOM 933 C C . HIS A 1 127 ? 30.920 33.031 -43.980 1.00 32.18 127 HIS A C 1
ATOM 934 O O . HIS A 1 127 ? 30.985 32.076 -43.218 1.00 35.77 127 HIS A O 1
ATOM 941 N N . ASP A 1 128 ? 29.916 33.901 -43.957 1.00 26.65 128 ASP A N 1
ATOM 942 C CA . ASP A 1 128 ? 28.777 33.720 -43.073 1.00 20.92 128 ASP A CA 1
ATOM 943 C C . ASP A 1 128 ? 27.891 32.736 -43.819 1.00 18.34 128 ASP A C 1
ATOM 944 O O . ASP A 1 128 ? 27.452 33.016 -44.929 1.00 17.58 128 ASP A O 1
ATOM 949 N N . VAL A 1 129 ? 27.638 31.577 -43.226 1.00 17.67 129 VAL A N 1
ATOM 950 C CA . VAL A 1 129 ? 26.857 30.559 -43.919 1.00 16.20 129 VAL A CA 1
ATOM 951 C C . VAL A 1 129 ? 25.651 29.988 -43.183 1.00 15.18 129 VAL A C 1
ATOM 952 O O . VAL A 1 129 ? 25.527 30.099 -41.969 1.00 15.94 129 VAL A O 1
ATOM 956 N N . THR A 1 130 ? 24.771 29.380 -43.970 1.00 13.33 130 THR A N 1
ATOM 957 C CA . THR A 1 130 ? 23.581 28.694 -43.498 1.00 12.78 130 THR A CA 1
ATOM 958 C C . THR A 1 130 ? 23.696 27.190 -43.845 1.00 12.59 130 THR A C 1
ATOM 959 O O . THR A 1 130 ? 24.098 26.833 -44.950 1.00 12.47 130 THR A O 1
ATOM 963 N N . LEU A 1 131 ? 23.381 26.308 -42.891 1.00 12.53 131 LEU A N 1
ATOM 964 C CA . LEU A 1 131 ? 23.444 24.884 -43.147 1.00 12.76 131 LEU A CA 1
ATOM 965 C C . LEU A 1 131 ? 22.037 24.306 -43.200 1.00 12.76 131 LEU A C 1
ATOM 966 O O . LEU A 1 131 ? 21.280 24.436 -42.212 1.00 12.63 131 LEU A O 1
ATOM 971 N N . ILE A 1 132 ? 21.691 23.638 -44.309 1.00 12.46 132 ILE A N 1
ATOM 972 C CA . ILE A 1 132 ? 20.364 22.981 -44.374 1.00 12.05 132 ILE A CA 1
ATOM 973 C C . ILE A 1 132 ? 20.520 21.497 -44.694 1.00 11.67 132 ILE A C 1
ATOM 974 O O . ILE A 1 132 ? 21.500 21.077 -45.322 1.00 10.79 132 ILE A O 1
ATOM 979 N N . THR A 1 133 ? 19.544 20.708 -44.249 1.00 10.54 133 THR A N 1
ATOM 980 C CA . THR A 1 133 ? 19.637 19.246 -44.368 1.00 10.41 133 THR A CA 1
ATOM 981 C C . THR A 1 133 ? 18.909 18.703 -45.555 1.00 10.71 133 THR A C 1
ATOM 982 O O . THR A 1 133 ? 18.394 17.566 -45.525 1.00 10.78 133 THR A O 1
ATOM 986 N N . HIS A 1 134 ? 18.825 19.502 -46.624 1.00 10.92 134 HIS A N 1
ATOM 987 C CA . HIS A 1 134 ? 18.200 19.064 -47.836 1.00 11.52 134 HIS A CA 1
ATOM 988 C C . HIS A 1 134 ? 19.185 18.043 -48.414 1.00 11.76 134 HIS A C 1
ATOM 989 O O . HIS A 1 134 ? 20.255 18.397 -48.945 1.00 12.04 134 HIS A O 1
ATOM 996 N N . GLU A 1 135 ? 18.817 16.782 -48.292 1.00 11.25 135 GLU A N 1
ATOM 997 C CA . GLU A 1 135 ? 19.659 15.641 -48.650 1.00 10.82 135 GLU A CA 1
ATOM 998 C C . GLU A 1 135 ? 20.982 15.660 -47.880 1.00 9.77 135 GLU A C 1
ATOM 999 O O . GLU A 1 135 ? 20.989 16.068 -46.779 1.00 10.52 135 GLU A O 1
ATOM 1005 N N . GLN A 1 136 ? 22.056 15.113 -48.443 1.00 10.50 136 GLN A N 1
ATOM 1006 C CA . GLN A 1 136 ? 23.307 14.911 -47.650 1.00 10.91 136 GLN A CA 1
ATOM 1007 C C . GLN A 1 136 ? 23.730 16.166 -46.903 1.00 11.35 136 GLN A C 1
ATOM 1008 O O . GLN A 1 136 ? 24.077 16.098 -45.686 1.00 11.71 136 GLN A O 1
ATOM 1014 N N . GLY A 1 137 ? 23.692 17.335 -47.570 1.00 10.58 137 GLY A N 1
ATOM 1015 C CA . GLY A 1 137 ? 23.981 18.560 -46.848 1.00 10.86 137 GLY A CA 1
ATOM 1016 C C . GLY A 1 137 ? 24.367 19.719 -47.740 1.00 11.35 137 GLY A C 1
ATOM 1017 O O . GLY A 1 137 ? 25.063 19.547 -48.736 1.00 11.78 137 GLY A O 1
ATOM 1018 N N . VAL A 1 138 ? 23.902 20.903 -47.362 1.00 12.14 138 VAL A N 1
ATOM 1019 C CA . VAL A 1 138 ? 24.224 22.161 -48.095 1.00 12.49 138 VAL A CA 1
ATOM 1020 C C . VAL A 1 138 ? 24.699 23.278 -47.164 1.00 13.83 138 VAL A C 1
ATOM 1021 O O . VAL A 1 138 ? 24.026 23.587 -46.148 1.00 12.57 138 VAL A O 1
ATOM 1025 N N . MET A 1 139 ? 25.852 23.865 -47.525 1.00 13.41 139 MET A N 1
ATOM 1026 C CA . MET A 1 139 ? 26.369 25.043 -46.855 1.00 14.27 139 MET A CA 1
ATOM 1027 C C . MET A 1 139 ? 26.257 26.254 -47.810 1.00 14.89 139 MET A C 1
ATOM 1028 O O . MET A 1 139 ? 26.955 26.324 -48.863 1.00 14.43 139 MET A O 1
ATOM 1033 N N . ILE A 1 140 ? 25.352 27.154 -47.447 1.00 13.62 140 ILE A N 1
ATOM 1034 C CA . ILE A 1 140 ? 24.992 28.304 -48.283 1.00 13.33 140 ILE A CA 1
ATOM 1035 C C . ILE A 1 140 ? 25.611 29.574 -47.737 1.00 13.74 140 ILE A C 1
ATOM 1036 O O . ILE A 1 140 ? 25.195 30.110 -46.715 1.00 13.23 140 ILE A O 1
ATOM 1041 N N . PRO A 1 141 ? 26.637 30.096 -48.427 1.00 13.67 141 PRO A N 1
ATOM 1042 C CA . PRO A 1 141 ? 27.189 31.388 -48.003 1.00 13.86 141 PRO A CA 1
ATOM 1043 C C . PRO A 1 141 ? 26.240 32.557 -48.309 1.00 14.33 141 PRO A C 1
ATOM 1044 O O . PRO A 1 141 ? 25.468 32.523 -49.240 1.00 15.08 141 PRO A O 1
ATOM 1048 N N . ASN A 1 142 ? 26.325 33.620 -47.525 1.00 16.20 142 ASN A N 1
ATOM 1049 C CA . ASN A 1 142 ? 25.431 34.736 -47.701 1.00 17.28 142 ASN A CA 1
ATOM 1050 C C . ASN A 1 142 ? 25.553 35.378 -49.052 1.00 18.09 142 ASN A C 1
ATOM 1051 O O . ASN A 1 142 ? 24.612 35.990 -49.485 1.00 18.67 142 ASN A O 1
ATOM 1056 N N . SER A 1 143 ? 26.745 35.283 -49.664 1.00 19.23 143 SER A N 1
ATOM 1057 C CA . SER A 1 143 ? 27.045 35.815 -50.973 1.00 19.54 143 SER A CA 1
ATOM 1058 C C . SER A 1 143 ? 26.710 34.803 -52.110 1.00 17.96 143 SER A C 1
ATOM 1059 O O . SER A 1 143 ? 26.974 35.062 -53.282 1.00 15.39 143 SER A O 1
ATOM 1062 N N . TRP A 1 144 ? 26.098 33.667 -51.802 1.00 16.01 144 TRP A N 1
ATOM 1063 C CA . TRP A 1 144 ? 25.955 32.613 -52.854 1.00 15.75 144 TRP A CA 1
ATOM 1064 C C . TRP A 1 144 ? 25.159 33.170 -54.033 1.00 16.49 144 TRP A C 1
ATOM 1065 O O . TRP A 1 144 ? 24.080 33.734 -53.819 1.00 14.90 144 TRP A O 1
ATOM 1076 N N . PRO A 1 145 ? 25.674 33.023 -55.280 1.00 16.85 145 PRO A N 1
ATOM 1077 C CA . PRO A 1 145 ? 25.014 33.748 -56.416 1.00 17.73 145 PRO A CA 1
ATOM 1078 C C . PRO A 1 145 ? 23.717 33.132 -56.930 1.00 17.67 145 PRO A C 1
ATOM 1079 O O . PRO A 1 145 ? 23.078 33.729 -57.763 1.00 19.13 145 PRO A O 1
ATOM 1083 N N . THR A 1 146 ? 23.349 31.938 -56.460 1.00 17.29 146 THR A N 1
ATOM 1084 C CA . THR A 1 146 ? 22.112 31.241 -56.911 1.00 16.25 146 THR A CA 1
ATOM 1085 C C . THR A 1 146 ? 21.024 31.452 -55.846 1.00 16.88 146 THR A C 1
ATOM 1086 O O . THR A 1 146 ? 21.283 31.317 -54.664 1.00 15.73 146 THR A O 1
ATOM 1090 N N . GLU A 1 147 ? 19.810 31.689 -56.282 1.00 18.16 147 GLU A N 1
ATOM 1091 C CA . GLU A 1 147 ? 18.686 31.795 -55.363 1.00 19.19 147 GLU A CA 1
ATOM 1092 C C . GLU A 1 147 ? 18.303 30.428 -54.786 1.00 19.20 147 GLU A C 1
ATOM 1093 O O . GLU A 1 147 ? 18.218 29.420 -55.521 1.00 18.18 147 GLU A O 1
ATOM 1099 N N . VAL A 1 148 ? 18.005 30.412 -53.493 1.00 17.42 148 VAL A N 1
ATOM 1100 C CA . VAL A 1 148 ? 17.562 29.211 -52.864 1.00 17.78 148 VAL A CA 1
ATOM 1101 C C . VAL A 1 148 ? 16.284 29.534 -52.083 1.00 16.54 148 VAL A C 1
ATOM 1102 O O . VAL A 1 148 ? 16.336 30.270 -51.118 1.00 16.63 148 VAL A O 1
ATOM 1106 N N . GLY A 1 149 ? 15.175 28.969 -52.533 1.00 16.12 149 GLY A N 1
ATOM 1107 C CA . GLY A 1 149 ? 13.860 29.119 -51.908 1.00 15.01 149 GLY A CA 1
ATOM 1108 C C . GLY A 1 149 ? 13.259 27.745 -51.605 1.00 15.87 149 GLY A C 1
ATOM 1109 O O . GLY A 1 149 ? 13.634 26.726 -52.235 1.00 15.33 149 GLY A O 1
ATOM 1110 N N . THR A 1 150 ? 12.305 27.725 -50.673 1.00 16.03 150 THR A N 1
ATOM 1111 C CA . THR A 1 150 ? 11.605 26.484 -50.266 1.00 18.22 150 THR A CA 1
ATOM 1112 C C . THR A 1 150 ? 11.077 25.723 -51.490 1.00 18.71 150 THR A C 1
ATOM 1113 O O . THR A 1 150 ? 11.147 24.501 -51.590 1.00 18.27 150 THR A O 1
ATOM 1117 N N . ASP A 1 151 ? 10.591 26.478 -52.474 1.00 19.59 151 ASP A N 1
ATOM 1118 C CA . ASP A 1 151 ? 10.041 25.882 -53.691 1.00 21.40 151 ASP A CA 1
ATOM 1119 C C . ASP A 1 151 ? 11.073 25.114 -54.496 1.00 21.49 151 ASP A C 1
ATOM 1120 O O . ASP A 1 151 ? 10.713 24.228 -55.278 1.00 23.15 151 ASP A O 1
ATOM 1125 N N . ALA A 1 152 ? 12.357 25.396 -54.273 1.00 18.52 152 ALA A N 1
ATOM 1126 C CA . ALA A 1 152 ? 13.406 24.628 -54.937 1.00 20.32 152 ALA A CA 1
ATOM 1127 C C . ALA A 1 152 ? 13.929 23.505 -54.076 1.00 20.12 152 ALA A C 1
ATOM 1128 O O . ALA A 1 152 ? 14.862 22.842 -54.501 1.00 20.17 152 ALA A O 1
ATOM 1130 N N . VAL A 1 153 ? 13.374 23.309 -52.872 1.00 18.15 153 VAL A N 1
ATOM 1131 C CA . VAL A 1 153 ? 13.835 22.248 -51.935 1.00 17.18 153 VAL A CA 1
ATOM 1132 C C . VAL A 1 153 ? 12.845 21.107 -52.038 1.00 17.41 153 VAL A C 1
ATOM 1133 O O . VAL A 1 153 ? 11.608 21.347 -52.063 1.00 17.75 153 VAL A O 1
ATOM 1137 N N . SER A 1 154 ? 13.365 19.883 -52.088 1.00 14.99 154 SER A N 1
ATOM 1138 C CA . SER A 1 154 ? 12.507 18.676 -52.202 1.00 14.62 154 SER A CA 1
ATOM 1139 C C . SER A 1 154 ? 11.458 18.651 -51.072 1.00 13.88 154 SER A C 1
ATOM 1140 O O . SER A 1 154 ? 11.747 19.081 -49.926 1.00 13.65 154 SER A O 1
ATOM 1143 N N . PHE A 1 155 ? 10.248 18.196 -51.433 1.00 12.09 155 PHE A N 1
ATOM 1144 C CA . PHE A 1 155 ? 9.114 18.114 -50.473 1.00 12.48 155 PHE A CA 1
ATOM 1145 C C . PHE A 1 155 ? 8.859 19.403 -49.687 1.00 12.29 155 PHE A C 1
ATOM 1146 O O . PHE A 1 155 ? 8.391 19.352 -48.533 1.00 12.24 155 PHE A O 1
ATOM 1154 N N . GLY A 1 156 ? 9.185 20.545 -50.286 1.00 11.56 156 GLY A N 1
ATOM 1155 C CA . GLY A 1 156 ? 9.006 21.808 -49.621 1.00 11.31 156 GLY A CA 1
ATOM 1156 C C . GLY A 1 156 ? 9.673 21.982 -48.271 1.00 11.75 156 GLY A C 1
ATOM 1157 O O . GLY A 1 156 ? 9.153 22.694 -47.404 1.00 11.92 156 GLY A O 1
ATOM 1158 N N . GLY A 1 157 ? 10.806 21.325 -48.063 1.00 11.40 157 GLY A N 1
ATOM 1159 C CA . GLY A 1 157 ? 11.538 21.504 -46.763 1.00 11.26 157 GLY A CA 1
ATOM 1160 C C . GLY A 1 157 ? 10.911 20.751 -45.598 1.00 12.07 157 GLY A C 1
ATOM 1161 O O . GLY A 1 157 ? 11.297 20.972 -44.449 1.00 11.07 157 GLY A O 1
ATOM 1162 N N . ARG A 1 158 ? 10.089 19.772 -45.908 1.00 12.62 158 ARG A N 1
ATOM 1163 C CA . ARG A 1 158 ? 9.506 18.930 -44.899 1.00 13.31 158 ARG A CA 1
ATOM 1164 C C . ARG A 1 158 ? 10.568 18.068 -44.199 1.00 13.10 158 ARG A C 1
ATOM 1165 O O . ARG A 1 158 ? 11.372 17.434 -44.860 1.00 12.79 158 ARG A O 1
ATOM 1173 N N . PHE A 1 159 ? 10.612 18.089 -42.872 1.00 12.18 159 PHE A N 1
ATOM 1174 C CA . PHE A 1 159 ? 11.472 17.145 -42.131 1.00 11.94 159 PHE A CA 1
ATOM 1175 C C . PHE A 1 159 ? 10.991 15.716 -42.332 1.00 10.96 159 PHE A C 1
ATOM 1176 O O . PHE A 1 159 ? 9.845 15.504 -42.781 1.00 11.54 159 PHE A O 1
ATOM 1184 N N . GLU A 1 160 ? 11.846 14.754 -42.021 1.00 11.50 160 GLU A N 1
ATOM 1185 C CA . GLU A 1 160 ? 11.541 13.308 -42.208 1.00 12.39 160 GLU A CA 1
ATOM 1186 C C . GLU A 1 160 ? 11.410 12.889 -43.687 1.00 11.97 160 GLU A C 1
ATOM 1187 O O . GLU A 1 160 ? 10.783 11.851 -43.990 1.00 12.37 160 GLU A O 1
ATOM 1193 N N . THR A 1 161 ? 12.023 13.682 -44.584 1.00 11.10 161 THR A N 1
ATOM 1194 C CA . THR A 1 161 ? 11.976 13.403 -46.026 1.00 11.17 161 THR A CA 1
ATOM 1195 C C . THR A 1 161 ? 13.312 13.885 -46.597 1.00 11.52 161 THR A C 1
ATOM 1196 O O . THR A 1 161 ? 14.106 14.553 -45.872 1.00 10.61 161 THR A O 1
ATOM 1200 N N . ALA A 1 162 ? 13.487 13.655 -47.901 1.00 10.82 162 ALA A N 1
ATOM 1201 C CA . ALA A 1 162 ? 14.652 14.120 -48.617 1.00 11.87 162 ALA A CA 1
ATOM 1202 C C . ALA A 1 162 ? 14.883 15.618 -48.550 1.00 12.22 162 ALA A C 1
ATOM 1203 O O . ALA A 1 162 ? 16.045 16.079 -48.735 1.00 12.18 162 ALA A O 1
ATOM 1205 N N . GLY A 1 163 ? 13.801 16.370 -48.318 1.00 11.71 163 GLY A N 1
ATOM 1206 C CA . GLY A 1 163 ? 13.903 17.811 -48.062 1.00 11.22 163 GLY A CA 1
ATOM 1207 C C . GLY A 1 163 ? 14.593 18.242 -46.785 1.00 11.03 163 GLY A C 1
ATOM 1208 O O . GLY A 1 163 ? 15.005 19.391 -46.646 1.00 10.30 163 GLY A O 1
ATOM 1209 N N . GLY A 1 164 ? 14.612 17.333 -45.808 1.00 11.72 164 GLY A N 1
ATOM 1210 C CA . GLY A 1 164 ? 15.133 17.607 -44.494 1.00 11.52 164 GLY A CA 1
ATOM 1211 C C . GLY A 1 164 ? 15.445 16.289 -43.824 1.00 11.25 164 GLY A C 1
ATOM 1212 O O . GLY A 1 164 ? 14.640 15.785 -43.038 1.00 9.94 164 GLY A O 1
ATOM 1213 N N . TYR A 1 165 ? 16.606 15.732 -44.184 1.00 10.17 165 TYR A N 1
ATOM 1214 C CA . TYR A 1 165 ? 17.036 14.454 -43.635 1.00 9.68 165 TYR A CA 1
ATOM 1215 C C . TYR A 1 165 ? 17.059 14.426 -42.104 1.00 9.44 165 TYR A C 1
ATOM 1216 O O . TYR A 1 165 ? 16.844 13.348 -41.461 1.00 8.49 165 TYR A O 1
ATOM 1225 N N . MET A 1 166 ? 17.363 15.602 -41.525 1.00 8.82 166 MET A N 1
ATOM 1226 C CA . MET A 1 166 ? 17.424 15.785 -40.080 1.00 9.34 166 MET A CA 1
ATOM 1227 C C . MET A 1 166 ? 16.670 17.033 -39.681 1.00 9.14 166 MET A C 1
ATOM 1228 O O . MET A 1 166 ? 16.668 18.016 -40.397 1.00 10.25 166 MET A O 1
ATOM 1233 N N . PRO A 1 167 ? 15.947 16.974 -38.553 1.00 9.23 167 PRO A N 1
ATOM 1234 C CA . PRO A 1 167 ? 15.091 18.040 -38.139 1.00 9.48 167 PRO A CA 1
ATOM 1235 C C . PRO A 1 167 ? 15.814 19.229 -37.495 1.00 9.50 167 PRO A C 1
ATOM 1236 O O . PRO A 1 167 ? 15.572 19.576 -36.339 1.00 10.63 167 PRO A O 1
ATOM 1240 N N . TRP A 1 168 ? 16.676 19.844 -38.275 1.00 10.41 168 TRP A N 1
ATOM 1241 C CA . TRP A 1 168 ? 17.385 21.055 -37.853 1.00 10.70 168 TRP A CA 1
ATOM 1242 C C . TRP A 1 168 ? 17.902 21.906 -39.024 1.00 11.22 168 TRP A C 1
ATOM 1243 O O . TRP A 1 168 ? 17.987 21.438 -40.151 1.00 11.24 168 TRP A O 1
ATOM 1254 N N . PHE A 1 169 ? 18.262 23.150 -38.691 1.00 11.55 169 PHE A N 1
ATOM 1255 C CA . PHE A 1 169 ? 19.040 24.024 -39.591 1.00 11.50 169 PHE A CA 1
ATOM 1256 C C . PHE A 1 169 ? 19.912 24.886 -38.711 1.00 11.33 169 PHE A C 1
ATOM 1257 O O . PHE A 1 169 ? 19.727 24.980 -37.505 1.00 10.60 169 PHE A O 1
ATOM 1265 N N . ALA A 1 170 ? 20.919 25.502 -39.285 1.00 11.33 170 ALA A N 1
ATOM 1266 C CA . ALA A 1 170 ? 21.865 26.254 -38.471 1.00 11.24 170 ALA A CA 1
ATOM 1267 C C . ALA A 1 170 ? 22.431 27.396 -39.303 1.00 11.42 170 ALA A C 1
ATOM 1268 O O . ALA A 1 170 ? 22.386 27.375 -40.525 1.00 10.94 170 ALA A O 1
ATOM 1270 N N . GLN A 1 171 ? 22.890 28.427 -38.599 1.00 13.60 171 GLN A N 1
ATOM 1271 C CA . GLN A 1 171 ? 23.621 29.528 -39.206 1.00 14.23 171 GLN A CA 1
ATOM 1272 C C . GLN A 1 171 ? 24.826 29.829 -38.379 1.00 14.77 171 GLN A C 1
ATOM 1273 O O . GLN A 1 171 ? 24.812 29.774 -37.160 1.00 14.09 171 GLN A O 1
ATOM 1279 N N . LEU A 1 172 ? 25.910 30.112 -39.092 1.00 15.14 172 LEU A N 1
ATOM 1280 C CA . LEU A 1 172 ? 27.237 30.171 -38.504 1.00 16.63 172 LEU A CA 1
ATOM 1281 C C . LEU A 1 172 ? 27.944 31.411 -39.078 1.00 16.41 172 LEU A C 1
ATOM 1282 O O . LEU A 1 172 ? 28.195 31.489 -40.263 1.00 16.15 172 LEU A O 1
ATOM 1287 N N . ARG A 1 173 ? 28.273 32.372 -38.241 1.00 17.77 173 ARG A N 1
ATOM 1288 C CA . ARG A 1 173 ? 28.958 33.569 -38.693 1.00 17.52 173 ARG A CA 1
ATOM 1289 C C . ARG A 1 173 ? 30.422 33.146 -38.877 1.00 19.13 173 ARG A C 1
ATOM 1290 O O . ARG A 1 173 ? 30.879 32.140 -38.307 1.00 17.44 173 ARG A O 1
ATOM 1298 N N . SER A 1 174 ? 31.155 33.958 -39.624 1.00 19.95 174 SER A N 1
ATOM 1299 C CA . SER A 1 174 ? 32.553 33.721 -39.852 1.00 21.57 174 SER A CA 1
ATOM 1300 C C . SER A 1 174 ? 33.409 33.836 -38.622 1.00 21.96 174 SER A C 1
ATOM 1301 O O . SER A 1 174 ? 34.551 33.436 -38.676 1.00 24.02 174 SER A O 1
ATOM 1304 N N . ASP A 1 175 ? 32.911 34.402 -37.520 1.00 21.04 175 ASP A N 1
ATOM 1305 C CA . ASP A 1 175 ? 33.714 34.494 -36.312 1.00 22.82 175 ASP A CA 1
ATOM 1306 C C . ASP A 1 175 ? 33.489 33.295 -35.361 1.00 22.97 175 ASP A C 1
ATOM 1307 O O . ASP A 1 175 ? 33.922 33.336 -34.225 1.00 19.73 175 ASP A O 1
ATOM 1312 N N . GLY A 1 176 ? 32.799 32.259 -35.845 1.00 20.64 176 GLY A N 1
ATOM 1313 C CA . GLY A 1 176 ? 32.653 30.995 -35.146 1.00 18.92 176 GLY A CA 1
ATOM 1314 C C . GLY A 1 176 ? 31.433 30.899 -34.242 1.00 19.22 176 GLY A C 1
ATOM 1315 O O . GLY A 1 176 ? 31.252 29.910 -33.548 1.00 19.16 176 GLY A O 1
ATOM 1316 N N . HIS A 1 177 ? 30.644 31.953 -34.204 1.00 17.54 177 HIS A N 1
ATOM 1317 C CA . HIS A 1 177 ? 29.454 31.993 -33.366 1.00 18.02 177 HIS A CA 1
ATOM 1318 C C . HIS A 1 177 ? 28.356 31.503 -34.258 1.00 16.35 177 HIS A C 1
ATOM 1319 O O . HIS A 1 177 ? 28.207 31.942 -35.395 1.00 14.54 177 HIS A O 1
ATOM 1326 N N . ALA A 1 178 ? 27.546 30.632 -33.698 1.00 16.90 178 ALA A N 1
ATOM 1327 C CA . ALA A 1 178 ? 26.541 29.966 -34.481 1.00 16.31 178 ALA A CA 1
ATOM 1328 C C . ALA A 1 178 ? 25.332 29.659 -33.563 1.00 15.73 178 ALA A C 1
ATOM 1329 O O . ALA A 1 178 ? 25.445 29.756 -32.352 1.00 14.05 178 ALA A O 1
ATOM 1331 N N . TYR A 1 179 ? 24.178 29.362 -34.173 1.00 14.85 179 TYR A N 1
ATOM 1332 C CA . TYR A 1 179 ? 23.107 28.648 -33.492 1.00 13.84 179 TYR A CA 1
ATOM 1333 C C . TYR A 1 179 ? 22.622 27.454 -34.381 1.00 13.24 179 TYR A C 1
ATOM 1334 O O . TYR A 1 179 ? 22.717 27.471 -35.603 1.00 12.20 179 TYR A O 1
ATOM 1343 N N . ILE A 1 180 ? 22.169 26.419 -33.680 1.00 13.32 180 ILE A N 1
ATOM 1344 C CA . ILE A 1 180 ? 21.407 25.332 -34.294 1.00 12.33 180 ILE A CA 1
ATOM 1345 C C . ILE A 1 180 ? 20.008 25.371 -33.714 1.00 12.38 180 ILE A C 1
ATOM 1346 O O . ILE A 1 180 ? 19.848 25.568 -32.487 1.00 13.45 180 ILE A O 1
ATOM 1351 N N . ALA A 1 181 ? 19.025 25.277 -34.629 1.00 11.00 181 ALA A N 1
ATOM 1352 C CA . ALA A 1 181 ? 17.628 25.180 -34.248 1.00 11.86 181 ALA A CA 1
ATOM 1353 C C . ALA A 1 181 ? 17.172 23.728 -34.521 1.00 11.51 181 ALA A C 1
ATOM 1354 O O . ALA A 1 181 ? 17.127 23.313 -35.658 1.00 11.48 181 ALA A O 1
ATOM 1356 N N . ILE A 1 182 ? 16.869 22.981 -33.470 1.00 11.95 182 ILE A N 1
ATOM 1357 C CA . ILE A 1 182 ? 16.419 21.589 -33.583 1.00 12.10 182 ILE A CA 1
ATOM 1358 C C . ILE A 1 182 ? 14.925 21.604 -33.364 1.00 12.54 182 ILE A C 1
ATOM 1359 O O . ILE A 1 182 ? 14.414 22.176 -32.377 1.00 12.44 182 ILE A O 1
ATOM 1364 N N . CYS A 1 183 ? 14.233 20.929 -34.284 1.00 12.62 183 CYS A N 1
ATOM 1365 C CA . CYS A 1 183 ? 12.802 20.728 -34.164 1.00 13.52 183 CYS A CA 1
ATOM 1366 C C . CYS A 1 183 ? 12.572 19.451 -33.404 1.00 14.06 183 CYS A C 1
ATOM 1367 O O . CYS A 1 183 ? 12.823 18.330 -33.925 1.00 14.54 183 CYS A O 1
ATOM 1370 N N . GLU A 1 184 ? 12.081 19.604 -32.173 1.00 12.99 184 GLU A N 1
ATOM 1371 C CA . GLU A 1 184 ? 11.854 18.481 -31.286 1.00 12.87 184 GLU A CA 1
ATOM 1372 C C . GLU A 1 184 ? 10.534 17.777 -31.575 1.00 13.02 184 GLU A C 1
ATOM 1373 O O . GLU A 1 184 ? 10.266 16.723 -30.983 1.00 13.52 184 GLU A O 1
ATOM 1379 N N . THR A 1 185 ? 9.691 18.347 -32.428 1.00 11.18 185 THR A N 1
ATOM 1380 C CA . THR A 1 185 ? 8.418 17.753 -32.824 1.00 11.57 185 THR A CA 1
ATOM 1381 C C . THR A 1 185 ? 8.287 17.748 -34.353 1.00 12.35 185 THR A C 1
ATOM 1382 O O . THR A 1 185 ? 7.630 18.587 -34.924 1.00 11.01 185 THR A O 1
ATOM 1386 N N . PRO A 1 186 ? 9.015 16.827 -35.016 1.00 11.08 186 PRO A N 1
ATOM 1387 C CA . PRO A 1 186 ? 9.271 17.061 -36.446 1.00 11.19 186 PRO A CA 1
ATOM 1388 C C . PRO A 1 186 ? 8.198 16.533 -37.427 1.00 11.27 186 PRO A C 1
ATOM 1389 O O . PRO A 1 186 ? 8.291 16.798 -38.626 1.00 10.82 186 PRO A O 1
ATOM 1393 N N . TRP A 1 187 ? 7.180 15.820 -36.926 1.00 10.79 187 TRP A N 1
ATOM 1394 C CA . TRP A 1 187 ? 6.426 14.926 -37.807 1.00 11.25 187 TRP A CA 1
ATOM 1395 C C . TRP A 1 187 ? 5.371 15.683 -38.645 1.00 11.98 187 TRP A C 1
ATOM 1396 O O . TRP A 1 187 ? 4.898 15.123 -39.659 1.00 13.04 187 TRP A O 1
ATOM 1407 N N . ASN A 1 188 ? 5.023 16.907 -38.224 1.00 10.37 188 ASN A N 1
ATOM 1408 C CA . ASN A 1 188 ? 4.147 17.762 -39.021 1.00 10.73 188 ASN A CA 1
ATOM 1409 C C . ASN A 1 188 ? 4.869 19.114 -39.169 1.00 11.09 188 ASN A C 1
ATOM 1410 O O . ASN A 1 188 ? 4.312 20.172 -38.834 1.00 10.69 188 ASN A O 1
ATOM 1415 N N . ALA A 1 189 ? 6.122 19.058 -39.640 1.00 11.27 189 ALA A N 1
ATOM 1416 C CA . ALA A 1 189 ? 6.954 20.238 -39.636 1.00 10.90 189 ALA A CA 1
ATOM 1417 C C . ALA A 1 189 ? 7.984 20.261 -40.747 1.00 10.95 189 ALA A C 1
ATOM 1418 O O . ALA A 1 189 ? 8.304 19.239 -41.369 1.00 11.20 189 ALA A O 1
ATOM 1420 N N . GLY A 1 190 ? 8.565 21.428 -40.932 1.00 11.42 190 GLY A N 1
ATOM 1421 C CA . GLY A 1 190 ? 9.533 21.594 -42.005 1.00 11.66 190 GLY A CA 1
ATOM 1422 C C . GLY A 1 190 ? 10.240 22.889 -41.776 1.00 13.04 190 GLY A C 1
ATOM 1423 O O . GLY A 1 190 ? 10.014 23.532 -40.727 1.00 13.34 190 GLY A O 1
ATOM 1424 N N . TYR A 1 191 ? 11.132 23.239 -42.710 1.00 11.73 191 TYR A N 1
ATOM 1425 C CA . TYR A 1 191 ? 11.726 24.575 -42.703 1.00 12.64 191 TYR A CA 1
ATOM 1426 C C . TYR A 1 191 ? 11.386 25.284 -44.025 1.00 13.15 191 TYR A C 1
ATOM 1427 O O . TYR A 1 191 ? 11.069 24.670 -45.037 1.00 11.37 191 TYR A O 1
ATOM 1436 N N . ASP A 1 192 ? 11.467 26.610 -43.950 1.00 15.55 192 ASP A N 1
ATOM 1437 C CA . ASP A 1 192 ? 11.327 27.533 -45.100 1.00 17.82 192 ASP A CA 1
ATOM 1438 C C . ASP A 1 192 ? 12.666 28.174 -45.267 1.00 16.82 192 ASP A C 1
ATOM 1439 O O . ASP A 1 192 ? 13.306 28.450 -44.312 1.00 20.09 192 ASP A O 1
ATOM 1444 N N . ILE A 1 193 ? 13.136 28.369 -46.481 1.00 15.74 193 ILE A N 1
ATOM 1445 C CA . ILE A 1 193 ? 14.392 29.055 -46.672 1.00 15.50 193 ILE A CA 1
ATOM 1446 C C . ILE A 1 193 ? 14.182 30.122 -47.737 1.00 14.21 193 ILE A C 1
ATOM 1447 O O . ILE A 1 193 ? 13.455 29.883 -48.730 1.00 13.28 193 ILE A O 1
ATOM 1452 N N . ASP A 1 194 ? 14.795 31.276 -47.482 1.00 13.39 194 ASP A N 1
ATOM 1453 C CA . ASP A 1 194 ? 14.873 32.390 -48.447 1.00 15.34 194 ASP A CA 1
ATOM 1454 C C . ASP A 1 194 ? 16.304 32.945 -48.540 1.00 15.09 194 ASP A C 1
ATOM 1455 O O . ASP A 1 194 ? 16.760 33.743 -47.667 1.00 13.34 194 ASP A O 1
ATOM 1460 N N . HIS A 1 195 ? 16.996 32.522 -49.596 1.00 14.39 195 HIS A N 1
ATOM 1461 C CA . HIS A 1 195 ? 18.264 33.133 -49.935 1.00 15.21 195 HIS A CA 1
ATOM 1462 C C . HIS A 1 195 ? 18.151 33.692 -51.328 1.00 16.27 195 HIS A C 1
ATOM 1463 O O . HIS A 1 195 ? 18.126 32.897 -52.337 1.00 15.42 195 HIS A O 1
ATOM 1470 N N . PRO A 1 196 ? 18.131 35.050 -51.438 1.00 17.15 196 PRO A N 1
ATOM 1471 C CA . PRO A 1 196 ? 18.071 35.674 -52.793 1.00 17.26 196 PRO A CA 1
ATOM 1472 C C . PRO A 1 196 ? 19.374 35.450 -53.530 1.00 16.88 196 PRO A C 1
ATOM 1473 O O . PRO A 1 196 ? 20.398 35.293 -52.870 1.00 16.24 196 PRO A O 1
ATOM 1477 N N . ALA A 1 197 ? 19.313 35.458 -54.856 1.00 17.60 197 ALA A N 1
ATOM 1478 C CA . ALA A 1 197 ? 20.483 35.274 -55.735 1.00 18.54 197 ALA A CA 1
ATOM 1479 C C . ALA A 1 197 ? 21.469 36.369 -55.341 1.00 19.47 197 ALA A C 1
ATOM 1480 O O . ALA A 1 197 ? 21.106 37.543 -55.384 1.00 20.33 197 ALA A O 1
ATOM 1482 N N . GLY A 1 198 ? 22.662 35.983 -54.885 1.00 17.96 198 GLY A N 1
ATOM 1483 C CA . GLY A 1 198 ? 23.681 36.913 -54.451 1.00 16.35 198 GLY A CA 1
ATOM 1484 C C . GLY A 1 198 ? 23.563 37.427 -53.041 1.00 18.70 198 GLY A C 1
ATOM 1485 O O . GLY A 1 198 ? 24.439 38.141 -52.571 1.00 19.81 198 GLY A O 1
ATOM 1486 N N . GLY A 1 199 ? 22.527 37.036 -52.306 1.00 18.42 199 GLY A N 1
ATOM 1487 C CA . GLY A 1 199 ? 22.408 37.521 -50.958 1.00 17.00 199 GLY A CA 1
ATOM 1488 C C . GLY A 1 199 ? 21.632 38.834 -50.911 1.00 19.05 199 GLY A C 1
ATOM 1489 O O . GLY A 1 199 ? 20.793 39.119 -51.816 1.00 21.30 199 GLY A O 1
ATOM 1490 N N . PRO A 1 200 ? 21.954 39.679 -49.938 1.00 18.33 200 PRO A N 1
ATOM 1491 C CA . PRO A 1 200 ? 23.077 39.476 -49.051 1.00 18.09 200 PRO A CA 1
ATOM 1492 C C . PRO A 1 200 ? 22.678 38.650 -47.777 1.00 18.35 200 PRO A C 1
ATOM 1493 O O . PRO A 1 200 ? 23.522 38.470 -46.889 1.00 17.92 200 PRO A O 1
ATOM 1497 N N . TYR A 1 201 ? 21.428 38.196 -47.699 1.00 16.47 201 TYR A N 1
ATOM 1498 C CA . TYR A 1 201 ? 20.992 37.474 -46.501 1.00 16.60 201 TYR A CA 1
ATOM 1499 C C . TYR A 1 201 ? 20.575 36.035 -46.820 1.00 16.40 201 TYR A C 1
ATOM 1500 O O . TYR A 1 201 ? 20.438 35.646 -48.006 1.00 17.52 201 TYR A O 1
ATOM 1509 N N . THR A 1 202 ? 20.370 35.258 -45.739 1.00 16.78 202 THR A N 1
ATOM 1510 C CA . THR A 1 202 ? 19.621 34.018 -45.833 1.00 18.10 202 THR A CA 1
ATOM 1511 C C . THR A 1 202 ? 18.777 33.937 -44.583 1.00 17.04 202 THR A C 1
ATOM 1512 O O . THR A 1 202 ? 19.298 34.019 -43.460 1.00 16.75 202 THR A O 1
ATOM 1516 N N . HIS A 1 203 ? 17.473 33.731 -44.798 1.00 18.52 203 HIS A N 1
ATOM 1517 C CA . HIS A 1 203 ? 16.521 33.510 -43.715 1.00 18.46 203 HIS A CA 1
ATOM 1518 C C . HIS A 1 203 ? 15.970 32.073 -43.715 1.00 17.95 203 HIS A C 1
ATOM 1519 O O . HIS A 1 203 ? 15.448 31.596 -44.700 1.00 18.03 203 HIS A O 1
ATOM 1526 N N . VAL A 1 204 ? 16.077 31.389 -42.578 1.00 16.95 204 VAL A N 1
ATOM 1527 C CA . VAL A 1 204 ? 15.463 30.094 -42.416 1.00 16.81 204 VAL A CA 1
ATOM 1528 C C . VAL A 1 204 ? 14.544 30.138 -41.219 1.00 16.52 204 VAL A C 1
ATOM 1529 O O . VAL A 1 204 ? 14.819 30.822 -40.209 1.00 17.04 204 VAL A O 1
ATOM 1533 N N . GLY A 1 205 ? 13.447 29.395 -41.316 1.00 16.64 205 GLY A N 1
ATOM 1534 C CA . GLY A 1 205 ? 12.468 29.401 -40.195 1.00 16.14 205 GLY A CA 1
ATOM 1535 C C . GLY A 1 205 ? 11.720 28.108 -40.243 1.00 15.78 205 GLY A C 1
ATOM 1536 O O . GLY A 1 205 ? 11.611 27.541 -41.327 1.00 15.35 205 GLY A O 1
ATOM 1537 N N . MET A 1 206 ? 11.224 27.681 -39.074 1.00 15.60 206 MET A N 1
ATOM 1538 C CA . MET A 1 206 ? 10.373 26.485 -38.907 1.00 14.51 206 MET A CA 1
ATOM 1539 C C . MET A 1 206 ? 8.976 26.709 -39.402 1.00 13.91 206 MET A C 1
ATOM 1540 O O . MET A 1 206 ? 8.456 27.811 -39.339 1.00 13.44 206 MET A O 1
ATOM 1545 N N . TRP A 1 207 ? 8.387 25.683 -39.997 1.00 12.40 207 TRP A N 1
ATOM 1546 C CA . TRP A 1 207 ? 6.951 25.703 -40.255 1.00 12.40 207 TRP A CA 1
ATOM 1547 C C . TRP A 1 207 ? 6.324 24.463 -39.647 1.00 12.65 207 TRP A C 1
ATOM 1548 O O . TRP A 1 207 ? 7.013 23.424 -39.536 1.00 12.96 207 TRP A O 1
ATOM 1559 N N . PHE A 1 208 ? 5.050 24.575 -39.250 1.00 11.53 208 PHE A N 1
ATOM 1560 C CA . PHE A 1 208 ? 4.311 23.455 -38.714 1.00 12.65 208 PHE A CA 1
ATOM 1561 C C . PHE A 1 208 ? 2.927 23.389 -39.337 1.00 13.46 208 PHE A C 1
ATOM 1562 O O . PHE A 1 208 ? 2.315 24.427 -39.634 1.00 15.92 208 PHE A O 1
ATOM 1570 N N . GLU A 1 209 ? 2.429 22.181 -39.548 1.00 13.45 209 GLU A N 1
ATOM 1571 C CA . GLU A 1 209 ? 1.150 22.013 -40.185 1.00 13.33 209 GLU A CA 1
ATOM 1572 C C . GLU A 1 209 ? 0.267 21.295 -39.182 1.00 13.19 209 GLU A C 1
ATOM 1573 O O . GLU A 1 209 ? 0.763 20.627 -38.271 1.00 14.46 209 GLU A O 1
ATOM 1579 N N . PRO A 1 210 ? -1.056 21.366 -39.390 1.00 12.63 210 PRO A N 1
ATOM 1580 C CA . PRO A 1 210 ? -1.941 20.537 -38.566 1.00 13.15 210 PRO A CA 1
ATOM 1581 C C . PRO A 1 210 ? -1.703 19.016 -38.815 1.00 11.65 210 PRO A C 1
ATOM 1582 O O . PRO A 1 210 ? -1.212 18.577 -39.888 1.00 11.19 210 PRO A O 1
ATOM 1586 N N . SER A 1 211 ? -2.070 18.248 -37.817 1.00 12.38 211 SER A N 1
ATOM 1587 C CA . SER A 1 211 ? -2.186 16.821 -37.927 1.00 12.56 211 SER A CA 1
ATOM 1588 C C . SER A 1 211 ? -3.678 16.529 -37.983 1.00 14.90 211 SER A C 1
ATOM 1589 O O . SER A 1 211 ? -4.453 16.904 -37.043 1.00 14.35 211 SER A O 1
ATOM 1592 N N . LEU A 1 212 ? -4.068 15.881 -39.106 1.00 15.82 212 LEU A N 1
ATOM 1593 C CA . LEU A 1 212 ? -5.423 15.457 -39.394 1.00 16.22 212 LEU A CA 1
ATOM 1594 C C . LEU A 1 212 ? -6.403 16.587 -39.125 1.00 18.20 212 LEU A C 1
ATOM 1595 O O . LEU A 1 212 ? -7.419 16.390 -38.465 1.00 18.31 212 LEU A O 1
ATOM 1600 N N . GLY A 1 213 ? -6.038 17.770 -39.603 1.00 16.54 213 GLY A N 1
ATOM 1601 C CA . GLY A 1 213 ? -6.905 18.903 -39.583 1.00 17.30 213 GLY A CA 1
ATOM 1602 C C . GLY A 1 213 ? -6.856 19.811 -38.352 1.00 17.04 213 GLY A C 1
ATOM 1603 O O . GLY A 1 213 ? -7.517 20.823 -38.353 1.00 17.94 213 GLY A O 1
ATOM 1604 N N . ARG A 1 214 ? -6.116 19.455 -37.308 1.00 17.16 214 ARG A N 1
ATOM 1605 C CA . ARG A 1 214 ? -6.014 20.301 -36.093 1.00 19.26 214 ARG A CA 1
ATOM 1606 C C . ARG A 1 214 ? -4.555 20.468 -35.709 1.00 16.41 214 ARG A C 1
ATOM 1607 O O . ARG A 1 214 ? -3.751 19.594 -35.916 1.00 17.12 214 ARG A O 1
ATOM 1615 N N . MET A 1 215 ? -4.200 21.554 -35.060 1.00 15.37 215 MET A N 1
ATOM 1616 C CA . MET A 1 215 ? -2.823 21.686 -34.655 1.00 15.53 215 MET A CA 1
ATOM 1617 C C . MET A 1 215 ? -2.442 20.609 -33.633 1.00 16.01 215 MET A C 1
ATOM 1618 O O . MET A 1 215 ? -1.293 20.170 -33.579 1.00 15.51 215 MET A O 1
ATOM 1623 N N . ASP A 1 216 ? -3.430 20.196 -32.838 1.00 15.02 216 ASP A N 1
ATOM 1624 C CA . ASP A 1 216 ? -3.363 19.049 -31.942 1.00 15.88 216 ASP A CA 1
ATOM 1625 C C . ASP A 1 216 ? -2.369 19.076 -30.761 1.00 16.42 216 ASP A C 1
ATOM 1626 O O . ASP A 1 216 ? -2.785 19.239 -29.624 1.00 18.51 216 ASP A O 1
ATOM 1631 N N . TYR A 1 217 ? -1.097 18.886 -31.020 1.00 15.52 217 TYR A N 1
ATOM 1632 C CA . TYR A 1 217 ? -0.101 18.728 -29.983 1.00 15.08 217 TYR A CA 1
ATOM 1633 C C . TYR A 1 217 ? 0.929 19.879 -30.051 1.00 15.50 217 TYR A C 1
ATOM 1634 O O . TYR A 1 217 ? 1.101 20.543 -31.116 1.00 14.54 217 TYR A O 1
ATOM 1643 N N . ARG A 1 218 ? 1.604 20.103 -28.915 1.00 13.42 218 ARG A N 1
ATOM 1644 C CA . ARG A 1 218 ? 2.533 21.229 -28.720 1.00 14.48 218 ARG A CA 1
ATOM 1645 C C . ARG A 1 218 ? 3.693 21.047 -29.665 1.00 13.26 218 ARG A C 1
ATOM 1646 O O . ARG A 1 218 ? 4.219 19.926 -29.793 1.00 13.11 218 ARG A O 1
ATOM 1654 N N . ARG A 1 219 ? 4.122 22.122 -30.314 1.00 12.15 219 ARG A N 1
ATOM 1655 C CA . ARG A 1 219 ? 5.262 22.077 -31.220 1.00 11.62 219 ARG A CA 1
ATOM 1656 C C . ARG A 1 219 ? 6.426 22.717 -30.477 1.00 12.85 219 ARG A C 1
ATOM 1657 O O . ARG A 1 219 ? 6.248 23.727 -29.821 1.00 13.47 219 ARG A O 1
ATOM 1665 N N . VAL A 1 220 ? 7.620 22.156 -30.607 1.00 13.23 220 VAL A N 1
ATOM 1666 C CA . VAL A 1 220 ? 8.751 22.667 -29.814 1.00 12.20 220 VAL A CA 1
ATOM 1667 C C . VAL A 1 220 ? 10.038 22.736 -30.604 1.00 12.61 220 VAL A C 1
ATOM 1668 O O . VAL A 1 220 ? 10.414 21.785 -31.326 1.00 13.58 220 VAL A O 1
ATOM 1672 N N . VAL A 1 221 ? 10.729 23.861 -30.437 1.00 11.88 221 VAL A N 1
ATOM 1673 C CA . VAL A 1 221 ? 12.014 24.123 -31.106 1.00 11.41 221 VAL A CA 1
ATOM 1674 C C . VAL A 1 221 ? 13.042 24.452 -30.061 1.00 12.63 221 VAL A C 1
ATOM 1675 O O . VAL A 1 221 ? 12.771 25.240 -29.130 1.00 13.72 221 VAL A O 1
ATOM 1679 N N . ARG A 1 222 ? 14.199 23.822 -30.162 1.00 12.52 222 ARG A N 1
ATOM 1680 C CA . ARG A 1 222 ? 15.267 24.037 -29.174 1.00 12.98 222 ARG A CA 1
ATOM 1681 C C . ARG A 1 222 ? 16.458 24.757 -29.882 1.00 13.77 222 ARG A C 1
ATOM 1682 O O . ARG A 1 222 ? 17.070 24.194 -30.796 1.00 13.33 222 ARG A O 1
ATOM 1690 N N . TYR A 1 223 ? 16.809 25.959 -29.423 1.00 14.62 223 TYR A N 1
ATOM 1691 C CA . TYR A 1 223 ? 17.977 26.668 -29.987 1.00 15.05 223 TYR A CA 1
ATOM 1692 C C . TYR A 1 223 ? 19.161 26.479 -29.045 1.00 16.29 223 TYR A C 1
ATOM 1693 O O . TYR A 1 223 ? 19.034 26.561 -27.805 1.00 14.79 223 TYR A O 1
ATOM 1702 N N . ARG A 1 224 ? 20.303 26.165 -29.631 1.00 17.52 224 ARG A N 1
ATOM 1703 C CA . ARG A 1 224 ? 21.584 26.146 -28.876 1.00 17.03 224 ARG A CA 1
ATOM 1704 C C . ARG A 1 224 ? 22.502 27.122 -29.565 1.00 17.94 224 ARG A C 1
ATOM 1705 O O . ARG A 1 224 ? 22.739 27.024 -30.782 1.00 14.98 224 ARG A O 1
ATOM 1713 N N . LEU A 1 225 ? 22.937 28.117 -28.799 1.00 15.73 225 LEU A N 1
ATOM 1714 C CA . LEU A 1 225 ? 23.925 29.063 -29.293 1.00 17.90 225 LEU A CA 1
ATOM 1715 C C . LEU A 1 225 ? 25.316 28.539 -29.005 1.00 16.36 225 LEU A C 1
ATOM 1716 O O . LEU A 1 225 ? 25.601 28.208 -27.870 1.00 15.03 225 LEU A O 1
ATOM 1721 N N . LEU A 1 226 ? 26.186 28.535 -30.012 1.00 16.77 226 LEU A N 1
ATOM 1722 C CA . LEU A 1 226 ? 27.544 28.001 -29.896 1.00 18.03 226 LEU A CA 1
ATOM 1723 C C . LEU A 1 226 ? 28.616 29.029 -30.272 1.00 17.27 226 LEU A C 1
ATOM 1724 O O . LEU A 1 226 ? 28.394 29.913 -31.095 1.00 17.36 226 LEU A O 1
ATOM 1729 N N . ASP A 1 227 ? 29.794 28.858 -29.697 1.00 17.54 227 ASP A N 1
ATOM 1730 C CA . ASP A 1 227 ? 30.948 29.684 -30.059 1.00 20.93 227 ASP A CA 1
ATOM 1731 C C . ASP A 1 227 ? 32.059 28.760 -30.459 1.00 18.59 227 ASP A C 1
ATOM 1732 O O . ASP A 1 227 ? 32.005 27.578 -30.166 1.00 19.10 227 ASP A O 1
ATOM 1737 N N . HIS A 1 228 ? 33.084 29.307 -31.107 1.00 18.69 228 HIS A N 1
ATOM 1738 C CA . HIS A 1 228 ? 34.215 28.519 -31.594 1.00 20.52 228 HIS A CA 1
ATOM 1739 C C . HIS A 1 228 ? 33.739 27.392 -32.493 1.00 20.85 228 HIS A C 1
ATOM 1740 O O . HIS A 1 228 ? 34.334 26.332 -32.560 1.00 19.78 228 HIS A O 1
ATOM 1747 N N . ALA A 1 229 ? 32.651 27.648 -33.184 1.00 18.33 229 ALA A N 1
ATOM 1748 C CA . ALA A 1 229 ? 31.937 26.559 -33.901 1.00 18.98 229 ALA A CA 1
ATOM 1749 C C . ALA A 1 229 ? 32.323 26.433 -35.364 1.00 18.53 229 ALA A C 1
ATOM 1750 O O . ALA A 1 229 ? 32.777 27.384 -35.998 1.00 19.69 229 ALA A O 1
ATOM 1752 N N . ASP A 1 230 ? 32.152 25.223 -35.889 1.00 17.03 230 ASP A N 1
ATOM 1753 C CA . ASP A 1 230 ? 32.281 24.971 -37.341 1.00 18.09 230 ASP A CA 1
ATOM 1754 C C . ASP A 1 230 ? 31.145 24.026 -37.729 1.00 16.11 230 ASP A C 1
ATOM 1755 O O . ASP A 1 230 ? 30.406 23.540 -36.844 1.00 17.29 230 ASP A O 1
ATOM 1760 N N . HIS A 1 231 ? 31.004 23.745 -39.028 1.00 15.67 231 HIS A N 1
ATOM 1761 C CA . HIS A 1 231 ? 29.915 22.903 -39.429 1.00 13.90 231 HIS A CA 1
ATOM 1762 C C . HIS A 1 231 ? 30.047 21.525 -38.801 1.00 13.93 231 HIS A C 1
ATOM 1763 O O . HIS A 1 231 ? 29.012 20.951 -38.401 1.00 12.71 231 HIS A O 1
ATOM 1770 N N . THR A 1 232 ? 31.284 21.032 -38.650 1.00 12.38 232 THR A N 1
ATOM 1771 C CA . THR A 1 232 ? 31.499 19.813 -37.842 1.00 13.11 232 THR A CA 1
ATOM 1772 C C . THR A 1 232 ? 30.894 19.930 -36.448 1.00 13.84 232 THR A C 1
ATOM 1773 O O . THR A 1 232 ? 29.985 19.172 -36.104 1.00 13.60 232 THR A O 1
ATOM 1777 N N . ALA A 1 233 ? 31.344 20.914 -35.651 1.00 13.62 233 ALA A N 1
ATOM 1778 C CA . ALA A 1 233 ? 30.783 21.080 -34.304 1.00 13.25 233 ALA A CA 1
ATOM 1779 C C . ALA A 1 233 ? 29.249 21.165 -34.303 1.00 13.60 233 ALA A C 1
ATOM 1780 O O . ALA A 1 233 ? 28.593 20.553 -33.442 1.00 14.53 233 ALA A O 1
ATOM 1782 N N . ILE A 1 234 ? 28.671 21.903 -35.224 1.00 13.71 234 ILE A N 1
ATOM 1783 C CA . ILE A 1 234 ? 27.199 22.023 -35.292 1.00 13.74 234 ILE A CA 1
ATOM 1784 C C . ILE A 1 234 ? 26.501 20.678 -35.485 1.00 13.02 234 ILE A C 1
ATOM 1785 O O . ILE A 1 234 ? 25.549 20.353 -34.774 1.00 12.29 234 ILE A O 1
ATOM 1790 N N . CYS A 1 235 ? 27.022 19.863 -36.422 1.00 12.98 235 CYS A N 1
ATOM 1791 C CA . CYS A 1 235 ? 26.546 18.475 -36.560 1.00 12.46 235 CYS A CA 1
ATOM 1792 C C . CYS A 1 235 ? 26.700 17.618 -35.349 1.00 12.83 235 CYS A C 1
ATOM 1793 O O . CYS A 1 235 ? 25.770 16.868 -34.994 1.00 11.18 235 CYS A O 1
ATOM 1796 N N . LYS A 1 236 ? 27.832 17.761 -34.630 1.00 12.59 236 LYS A N 1
ATOM 1797 C CA . LYS A 1 236 ? 28.001 16.992 -33.392 1.00 12.37 236 LYS A CA 1
ATOM 1798 C C . LYS A 1 236 ? 27.026 17.315 -32.299 1.00 12.25 236 LYS A C 1
ATOM 1799 O O . LYS A 1 236 ? 26.672 16.454 -31.486 1.00 11.88 236 LYS A O 1
ATOM 1805 N N . THR A 1 237 ? 26.567 18.553 -32.285 1.00 13.49 237 THR A N 1
ATOM 1806 C CA . THR A 1 237 ? 25.528 18.952 -31.368 1.00 14.46 237 THR A CA 1
ATOM 1807 C C . THR A 1 237 ? 24.221 18.171 -31.603 1.00 13.50 237 THR A C 1
ATOM 1808 O O . THR A 1 237 ? 23.565 17.768 -30.644 1.00 12.59 237 THR A O 1
ATOM 1812 N N . TYR A 1 238 ? 23.829 17.992 -32.852 1.00 13.10 238 TYR A N 1
ATOM 1813 C CA . TYR A 1 238 ? 22.628 17.188 -33.170 1.00 12.18 238 TYR A CA 1
ATOM 1814 C C . TYR A 1 238 ? 22.824 15.700 -32.846 1.00 11.53 238 TYR A C 1
ATOM 1815 O O . TYR A 1 238 ? 21.942 15.028 -32.254 1.00 10.39 238 TYR A O 1
ATOM 1824 N N . ARG A 1 239 ? 24.007 15.195 -33.193 1.00 10.53 239 ARG A N 1
ATOM 1825 C CA . ARG A 1 239 ? 24.319 13.796 -32.895 1.00 11.29 239 ARG A CA 1
ATOM 1826 C C . ARG A 1 239 ? 24.178 13.520 -31.399 1.00 10.98 239 ARG A C 1
ATOM 1827 O O . ARG A 1 239 ? 23.613 12.467 -31.002 1.00 12.83 239 ARG A O 1
ATOM 1835 N N . ALA A 1 240 ? 24.728 14.426 -30.564 1.00 11.30 240 ALA A N 1
ATOM 1836 C CA . ALA A 1 240 ? 24.648 14.270 -29.104 1.00 11.22 240 ALA A CA 1
ATOM 1837 C C . ALA A 1 240 ? 23.183 14.373 -28.627 1.00 11.63 240 ALA A C 1
ATOM 1838 O O . ALA A 1 240 ? 22.778 13.612 -27.755 1.00 11.86 240 ALA A O 1
ATOM 1840 N N . TYR A 1 241 ? 22.388 15.253 -29.245 1.00 11.12 241 TYR A N 1
ATOM 1841 C CA . TYR A 1 241 ? 20.934 15.376 -28.955 1.00 10.92 241 TYR A CA 1
ATOM 1842 C C . TYR A 1 241 ? 20.211 14.064 -29.238 1.00 10.46 241 TYR A C 1
ATOM 1843 O O . TYR A 1 241 ? 19.405 13.591 -28.445 1.00 10.19 241 TYR A O 1
ATOM 1852 N N . VAL A 1 242 ? 20.512 13.471 -30.393 1.00 10.84 242 VAL A N 1
ATOM 1853 C CA . VAL A 1 242 ? 19.872 12.226 -30.788 1.00 10.67 242 VAL A CA 1
ATOM 1854 C C . VAL A 1 242 ? 20.245 11.054 -29.884 1.00 10.84 242 VAL A C 1
ATOM 1855 O O . VAL A 1 242 ? 19.361 10.255 -29.479 1.00 9.90 242 VAL A O 1
ATOM 1859 N N . ASN A 1 243 ? 21.523 10.976 -29.509 1.00 10.67 243 ASN A N 1
ATOM 1860 C CA . ASN A 1 243 ? 21.981 9.859 -28.666 1.00 11.81 243 ASN A CA 1
ATOM 1861 C C . ASN A 1 243 ? 21.342 10.027 -27.289 1.00 13.38 243 ASN A C 1
ATOM 1862 O O . ASN A 1 243 ? 20.908 9.046 -26.695 1.00 13.06 243 ASN A O 1
ATOM 1867 N N . GLU A 1 244 ? 21.259 11.253 -26.815 1.00 13.34 244 GLU A N 1
ATOM 1868 C CA . GLU A 1 244 ? 20.667 11.493 -25.481 1.00 14.44 244 GLU A CA 1
ATOM 1869 C C . GLU A 1 244 ? 19.226 11.054 -25.464 1.00 13.45 244 GLU A C 1
ATOM 1870 O O . GLU A 1 244 ? 18.676 10.764 -24.382 1.00 13.82 244 GLU A O 1
ATOM 1876 N N . ARG A 1 245 ? 18.575 11.047 -26.640 1.00 11.59 245 ARG A N 1
ATOM 1877 C CA . ARG A 1 245 ? 17.194 10.582 -26.704 1.00 11.74 245 ARG A CA 1
ATOM 1878 C C . ARG A 1 245 ? 17.105 9.136 -27.191 1.00 11.62 245 ARG A C 1
ATOM 1879 O O . ARG A 1 245 ? 16.022 8.643 -27.439 1.00 12.90 245 ARG A O 1
ATOM 1887 N N . GLY A 1 246 ? 18.234 8.440 -27.292 1.00 11.27 246 GLY A N 1
ATOM 1888 C CA . GLY A 1 246 ? 18.181 6.989 -27.622 1.00 11.21 246 GLY A CA 1
ATOM 1889 C C . GLY A 1 246 ? 17.917 6.592 -29.061 1.00 12.95 246 GLY A C 1
ATOM 1890 O O . GLY A 1 246 ? 17.579 5.414 -29.306 1.00 11.17 246 GLY A O 1
ATOM 1891 N N . ARG A 1 247 ? 18.160 7.490 -30.020 1.00 11.36 247 ARG A N 1
ATOM 1892 C CA . ARG A 1 247 ? 17.897 7.144 -31.442 1.00 11.98 247 ARG A CA 1
ATOM 1893 C C . ARG A 1 247 ? 19.169 7.169 -32.270 1.00 11.62 247 ARG A C 1
ATOM 1894 O O . ARG A 1 247 ? 19.141 7.064 -33.499 1.00 11.23 247 ARG A O 1
ATOM 1902 N N . LEU A 1 248 ? 20.315 7.215 -31.597 1.00 11.18 248 LEU A N 1
ATOM 1903 C CA . LEU A 1 248 ? 21.594 7.027 -32.333 1.00 11.51 248 LEU A CA 1
ATOM 1904 C C . LEU A 1 248 ? 21.980 5.525 -32.432 1.00 12.87 248 LEU A C 1
ATOM 1905 O O . LEU A 1 248 ? 22.878 5.036 -31.731 1.00 12.96 248 LEU A O 1
ATOM 1910 N N . ARG A 1 249 ? 21.258 4.773 -33.282 1.00 12.51 249 ARG A N 1
ATOM 1911 C CA . ARG A 1 249 ? 21.409 3.340 -33.333 1.00 11.86 249 ARG A CA 1
ATOM 1912 C C . ARG A 1 249 ? 22.583 2.963 -34.247 1.00 10.43 249 ARG A C 1
ATOM 1913 O O . ARG A 1 249 ? 22.462 2.937 -35.445 1.00 9.98 249 ARG A O 1
ATOM 1921 N N . THR A 1 250 ? 23.756 2.772 -33.665 1.00 9.31 250 THR A N 1
ATOM 1922 C CA . THR A 1 250 ? 24.944 2.496 -34.457 1.00 8.66 250 THR A CA 1
ATOM 1923 C C . THR A 1 250 ? 24.864 1.149 -35.234 1.00 9.18 250 THR A C 1
ATOM 1924 O O . THR A 1 250 ? 24.079 0.255 -34.932 1.00 9.45 250 THR A O 1
ATOM 1928 N N . LEU A 1 251 ? 25.711 1.024 -36.235 1.00 8.12 251 LEU A N 1
ATOM 1929 C CA . LEU A 1 251 ? 25.850 -0.260 -36.909 1.00 9.10 251 LEU A CA 1
ATOM 1930 C C . LEU A 1 251 ? 26.314 -1.378 -35.999 1.00 9.88 251 LEU A C 1
ATOM 1931 O O . LEU A 1 251 ? 25.898 -2.500 -36.138 1.00 10.16 251 LEU A O 1
ATOM 1936 N N . ALA A 1 252 ? 27.195 -1.057 -35.033 1.00 12.31 252 ALA A N 1
ATOM 1937 C CA . ALA A 1 252 ? 27.646 -2.009 -34.048 1.00 12.16 252 ALA A CA 1
ATOM 1938 C C . ALA A 1 252 ? 26.446 -2.504 -33.213 1.00 13.80 252 ALA A C 1
ATOM 1939 O O . ALA A 1 252 ? 26.353 -3.728 -32.903 1.00 14.46 252 ALA A O 1
ATOM 1941 N N . GLU A 1 253 ? 25.523 -1.599 -32.852 1.00 12.43 253 GLU A N 1
ATOM 1942 C CA . GLU A 1 253 ? 24.325 -2.078 -32.137 1.00 13.03 253 GLU A CA 1
ATOM 1943 C C . GLU A 1 253 ? 23.446 -2.956 -33.054 1.00 11.86 253 GLU A C 1
ATOM 1944 O O . GLU A 1 253 ? 22.879 -3.977 -32.619 1.00 10.90 253 GLU A O 1
ATOM 1950 N N . LYS A 1 254 ? 23.332 -2.537 -34.294 1.00 11.31 254 LYS A N 1
ATOM 1951 C CA . LYS A 1 254 ? 22.656 -3.342 -35.336 1.00 10.96 254 LYS A CA 1
ATOM 1952 C C . LYS A 1 254 ? 23.314 -4.681 -35.564 1.00 10.56 254 LYS A C 1
ATOM 1953 O O . LYS A 1 254 ? 22.649 -5.709 -35.651 1.00 9.66 254 LYS A O 1
ATOM 1959 N N . ALA A 1 255 ? 24.640 -4.673 -35.601 1.00 10.94 255 ALA A N 1
ATOM 1960 C CA . ALA A 1 255 ? 25.356 -5.903 -35.869 1.00 11.83 255 ALA A CA 1
ATOM 1961 C C . ALA A 1 255 ? 25.346 -6.898 -34.684 1.00 11.76 255 ALA A C 1
ATOM 1962 O O . ALA A 1 255 ? 25.642 -8.072 -34.875 1.00 11.36 255 ALA A O 1
ATOM 1964 N N . ALA A 1 256 ? 25.039 -6.403 -33.485 1.00 11.65 256 ALA A N 1
ATOM 1965 C CA . ALA A 1 256 ? 25.010 -7.279 -32.288 1.00 14.10 256 ALA A CA 1
ATOM 1966 C C . ALA A 1 256 ? 23.818 -8.191 -32.440 1.00 14.70 256 ALA A C 1
ATOM 1967 O O . ALA A 1 256 ? 23.825 -9.346 -31.997 1.00 19.91 256 ALA A O 1
ATOM 1969 N N . ARG A 1 257 ? 22.781 -7.671 -33.045 1.00 14.03 257 ARG A N 1
ATOM 1970 C CA . ARG A 1 257 ? 21.637 -8.434 -33.352 1.00 13.85 257 ARG A CA 1
ATOM 1971 C C . ARG A 1 257 ? 21.735 -9.214 -34.686 1.00 15.15 257 ARG A C 1
ATOM 1972 O O . ARG A 1 257 ? 21.294 -10.361 -34.763 1.00 14.63 257 ARG A O 1
ATOM 1980 N N . ASN A 1 258 ? 22.253 -8.590 -35.760 1.00 14.75 258 ASN A N 1
ATOM 1981 C CA . ASN A 1 258 ? 22.383 -9.230 -37.087 1.00 13.66 258 ASN A CA 1
ATOM 1982 C C . ASN A 1 258 ? 23.828 -9.028 -37.528 1.00 13.56 258 ASN A C 1
ATOM 1983 O O . ASN A 1 258 ? 24.149 -8.011 -38.137 1.00 12.87 258 ASN A O 1
ATOM 1988 N N . PRO A 1 259 ? 24.730 -9.992 -37.198 1.00 14.28 259 PRO A N 1
ATOM 1989 C CA . PRO A 1 259 ? 26.153 -9.893 -37.566 1.00 13.95 259 PRO A CA 1
ATOM 1990 C C . PRO A 1 259 ? 26.410 -9.664 -39.048 1.00 13.58 259 PRO A C 1
ATOM 1991 O O . PRO A 1 259 ? 27.454 -9.106 -39.347 1.00 13.99 259 PRO A O 1
ATOM 1995 N N . SER A 1 260 ? 25.467 -10.032 -39.937 1.00 12.17 260 SER A N 1
ATOM 1996 C CA . SER A 1 260 ? 25.653 -9.839 -41.373 1.00 12.65 260 SER A CA 1
ATOM 1997 C C . SER A 1 260 ? 25.726 -8.376 -41.753 1.00 12.43 260 SER A C 1
ATOM 1998 O O . SER A 1 260 ? 26.161 -8.077 -42.824 1.00 12.66 260 SER A O 1
ATOM 2001 N N . VAL A 1 261 ? 25.192 -7.471 -40.934 1.00 11.60 261 VAL A N 1
ATOM 2002 C CA . VAL A 1 261 ? 25.508 -6.044 -41.099 1.00 11.98 261 VAL A CA 1
ATOM 2003 C C . VAL A 1 261 ? 26.975 -5.850 -41.564 1.00 11.90 261 VAL A C 1
ATOM 2004 O O . VAL A 1 261 ? 27.239 -5.149 -42.550 1.00 11.20 261 VAL A O 1
ATOM 2008 N N . ARG A 1 262 ? 27.922 -6.491 -40.866 1.00 12.78 262 ARG A N 1
ATOM 2009 C CA . ARG A 1 262 ? 29.328 -6.386 -41.203 1.00 14.63 262 ARG A CA 1
ATOM 2010 C C . ARG A 1 262 ? 29.662 -6.800 -42.603 1.00 14.36 262 ARG A C 1
ATOM 2011 O O . ARG A 1 262 ? 30.609 -6.275 -43.174 1.00 14.83 262 ARG A O 1
ATOM 2019 N N . ASP A 1 263 ? 28.903 -7.741 -43.159 1.00 14.44 263 ASP A N 1
ATOM 2020 C CA . ASP A 1 263 ? 29.252 -8.249 -44.474 1.00 15.51 263 ASP A CA 1
ATOM 2021 C C . ASP A 1 263 ? 28.954 -7.235 -45.592 1.00 15.03 263 ASP A C 1
ATOM 2022 O O . ASP A 1 263 ? 29.379 -7.434 -46.719 1.00 14.75 263 ASP A O 1
ATOM 2027 N N . LEU A 1 264 ? 28.252 -6.124 -45.287 1.00 14.67 264 LEU A N 1
ATOM 2028 C CA . LEU A 1 264 ? 28.040 -5.083 -46.314 1.00 13.39 264 LEU A CA 1
ATOM 2029 C C . LEU A 1 264 ? 29.297 -4.244 -46.559 1.00 13.54 264 LEU A C 1
ATOM 2030 O O . LEU A 1 264 ? 29.430 -3.622 -47.618 1.00 13.44 264 LEU A O 1
ATOM 2035 N N . LEU A 1 265 ? 30.194 -4.204 -45.571 1.00 13.50 265 LEU A N 1
ATOM 2036 C CA . LEU A 1 265 ? 31.430 -3.390 -45.701 1.00 13.35 265 LEU A CA 1
ATOM 2037 C C . LEU A 1 265 ? 32.299 -3.901 -46.861 1.00 12.56 265 LEU A C 1
ATOM 2038 O O . LEU A 1 265 ? 32.560 -5.083 -46.990 1.00 14.79 265 LEU A O 1
ATOM 2043 N N . GLY A 1 266 ? 32.755 -2.972 -47.650 1.00 11.85 266 GLY A N 1
ATOM 2044 C CA . GLY A 1 266 ? 33.566 -3.233 -48.834 1.00 12.86 266 GLY A CA 1
ATOM 2045 C C . GLY A 1 266 ? 32.827 -3.831 -50.015 1.00 13.41 266 GLY A C 1
ATOM 2046 O O . GLY A 1 266 ? 33.476 -4.282 -50.952 1.00 13.71 266 GLY A O 1
ATOM 2047 N N . ARG A 1 267 ? 31.510 -3.820 -50.024 1.00 13.05 267 ARG A N 1
ATOM 2048 C CA . ARG A 1 267 ? 30.841 -4.386 -51.177 1.00 12.95 267 ARG A CA 1
ATOM 2049 C C . ARG A 1 267 ? 30.565 -3.343 -52.252 1.00 12.36 267 ARG A C 1
ATOM 2050 O O . ARG A 1 267 ? 30.373 -2.175 -51.954 1.00 11.63 267 ARG A O 1
ATOM 2058 N N . SER A 1 268 ? 30.615 -3.773 -53.507 1.00 11.24 268 SER A N 1
ATOM 2059 C CA . SER A 1 268 ? 30.243 -2.900 -54.629 1.00 11.18 268 SER A CA 1
ATOM 2060 C C . SER A 1 268 ? 28.811 -3.228 -54.961 1.00 11.20 268 SER A C 1
ATOM 2061 O O . SER A 1 268 ? 28.450 -4.410 -54.973 1.00 14.19 268 SER A O 1
ATOM 2064 N N . TRP A 1 269 ? 27.979 -2.210 -55.239 1.00 11.08 269 TRP A N 1
ATOM 2065 C CA . TRP A 1 269 ? 26.535 -2.411 -55.472 1.00 10.85 269 TRP A CA 1
ATOM 2066 C C . TRP A 1 269 ? 26.285 -2.617 -56.953 1.00 10.65 269 TRP A C 1
ATOM 2067 O O . TRP A 1 269 ? 26.900 -1.926 -57.839 1.00 10.50 269 TRP A O 1
ATOM 2078 N N . VAL A 1 270 ? 25.382 -3.549 -57.205 1.00 10.83 270 VAL A N 1
ATOM 2079 C CA . VAL A 1 270 ? 24.753 -3.749 -58.513 1.00 11.92 270 VAL A CA 1
ATOM 2080 C C . VAL A 1 270 ? 23.225 -3.641 -58.449 1.00 12.21 270 VAL A C 1
ATOM 2081 O O . VAL A 1 270 ? 22.586 -4.508 -57.857 1.00 13.19 270 VAL A O 1
ATOM 2085 N N . ALA A 1 271 ? 22.643 -2.625 -59.083 1.00 12.12 271 ALA A N 1
ATOM 2086 C CA . ALA A 1 271 ? 21.195 -2.494 -59.041 1.00 12.82 271 ALA A CA 1
ATOM 2087 C C . ALA A 1 271 ? 20.700 -2.557 -60.469 1.00 13.04 271 ALA A C 1
ATOM 2088 O O . ALA A 1 271 ? 20.885 -1.619 -61.228 1.00 12.99 271 ALA A O 1
ATOM 2090 N N . VAL A 1 272 ? 20.071 -3.677 -60.799 1.00 13.34 272 VAL A N 1
ATOM 2091 C CA . VAL A 1 272 ? 19.531 -3.939 -62.136 1.00 12.60 272 VAL A CA 1
ATOM 2092 C C . VAL A 1 272 ? 18.156 -4.618 -61.970 1.00 13.50 272 VAL A C 1
ATOM 2093 O O . VAL A 1 272 ? 17.786 -4.973 -60.857 1.00 11.63 272 VAL A O 1
ATOM 2097 N N . GLY A 1 273 ? 17.423 -4.779 -63.102 1.00 13.88 273 GLY A N 1
ATOM 2098 C CA . GLY A 1 273 ? 16.052 -5.267 -63.059 1.00 13.57 273 GLY A CA 1
ATOM 2099 C C . GLY A 1 273 ? 15.744 -6.487 -63.923 1.00 13.92 273 GLY A C 1
ATOM 2100 O O . GLY A 1 273 ? 16.594 -7.028 -64.622 1.00 15.07 273 GLY A O 1
ATOM 2101 N N . ILE A 1 274 ? 14.487 -6.875 -63.908 1.00 12.88 274 ILE A N 1
ATOM 2102 C CA . ILE A 1 274 ? 14.058 -8.086 -64.580 1.00 13.47 274 ILE A CA 1
ATOM 2103 C C . ILE A 1 274 ? 13.000 -7.644 -65.584 1.00 14.32 274 ILE A C 1
ATOM 2104 O O . ILE A 1 274 ? 13.287 -7.560 -66.790 1.00 15.50 274 ILE A O 1
ATOM 2109 N N . LYS A 1 275 ? 11.811 -7.318 -65.079 1.00 12.98 275 LYS A N 1
ATOM 2110 C CA . LYS A 1 275 ? 10.684 -7.001 -65.973 1.00 14.73 275 LYS A CA 1
ATOM 2111 C C . LYS A 1 275 ? 10.283 -5.529 -65.860 1.00 15.70 275 LYS A C 1
ATOM 2112 O O . LYS A 1 275 ? 10.083 -4.975 -64.762 1.00 15.22 275 LYS A O 1
ATOM 2118 N N . THR A 1 276 ? 10.102 -4.917 -67.025 1.00 16.74 276 THR A N 1
ATOM 2119 C CA . THR A 1 276 ? 9.598 -3.572 -67.140 1.00 17.12 276 THR A CA 1
ATOM 2120 C C . THR A 1 276 ? 8.245 -3.679 -67.885 1.00 16.56 276 THR A C 1
ATOM 2121 O O . THR A 1 276 ? 8.131 -4.454 -68.818 1.00 17.22 276 THR A O 1
ATOM 2125 N N . ASN A 1 277 ? 7.219 -2.933 -67.454 1.00 17.05 277 ASN A N 1
ATOM 2126 C CA . ASN A 1 277 ? 5.834 -3.040 -68.025 1.00 16.55 277 ASN A CA 1
ATOM 2127 C C . ASN A 1 277 ? 5.079 -1.728 -67.763 1.00 16.31 277 ASN A C 1
ATOM 2128 O O . ASN A 1 277 ? 4.633 -1.459 -66.636 1.00 16.48 277 ASN A O 1
ATOM 2133 N N . VAL A 1 278 ? 4.964 -0.892 -68.774 1.00 17.06 278 VAL A N 1
ATOM 2134 C CA . VAL A 1 278 ? 4.326 0.427 -68.642 1.00 17.60 278 VAL A CA 1
ATOM 2135 C C . VAL A 1 278 ? 2.886 0.298 -69.139 1.00 18.37 278 VAL A C 1
ATOM 2136 O O . VAL A 1 278 ? 2.650 -0.007 -70.294 1.00 17.17 278 VAL A O 1
ATOM 2140 N N . GLN A 1 279 ? 1.929 0.481 -68.253 1.00 17.44 279 GLN A N 1
ATOM 2141 C CA . GLN A 1 279 ? 0.524 0.336 -68.583 1.00 19.36 279 GLN A CA 1
ATOM 2142 C C . GLN A 1 279 ? 0.082 1.548 -69.388 1.00 20.03 279 GLN A C 1
ATOM 2143 O O . GLN A 1 279 ? 0.635 2.640 -69.225 1.00 17.72 279 GLN A O 1
ATOM 2149 N N . PRO A 1 280 ? -0.967 1.385 -70.223 1.00 23.81 280 PRO A N 1
ATOM 2150 C CA . PRO A 1 280 ? -1.386 2.466 -71.126 1.00 22.66 280 PRO A CA 1
ATOM 2151 C C . PRO A 1 280 ? -1.933 3.702 -70.397 1.00 22.86 280 PRO A C 1
ATOM 2152 O O . PRO A 1 280 ? -1.994 4.783 -70.985 1.00 21.54 280 PRO A O 1
ATOM 2156 N N . ASP A 1 281 ? -2.297 3.578 -69.123 1.00 21.20 281 ASP A N 1
ATOM 2157 C CA . ASP A 1 281 ? -2.578 4.799 -68.336 1.00 20.43 281 ASP A CA 1
ATOM 2158 C C . ASP A 1 281 ? -1.380 5.416 -67.558 1.00 18.51 281 ASP A C 1
ATOM 2159 O O . ASP A 1 281 ? -1.549 6.454 -66.946 1.00 18.55 281 ASP A O 1
ATOM 2164 N N . SER A 1 282 ? -0.189 4.827 -67.582 1.00 17.66 282 SER A N 1
ATOM 2165 C CA . SER A 1 282 ? 0.975 5.465 -66.953 1.00 16.66 282 SER A CA 1
ATOM 2166 C C . SER A 1 282 ? 1.345 6.784 -67.673 1.00 20.15 282 SER A C 1
ATOM 2167 O O . SER A 1 282 ? 1.259 6.899 -68.908 1.00 22.20 282 SER A O 1
ATOM 2170 N N . SER A 1 283 ? 1.830 7.745 -66.919 1.00 20.57 283 SER A N 1
ATOM 2171 C CA . SER A 1 283 ? 2.404 8.942 -67.477 1.00 20.07 283 SER A CA 1
ATOM 2172 C C . SER A 1 283 ? 3.614 8.591 -68.358 1.00 22.21 283 SER A C 1
ATOM 2173 O O . SER A 1 283 ? 4.119 9.452 -69.099 1.00 19.99 283 SER A O 1
ATOM 2176 N N . PHE A 1 284 ? 4.135 7.361 -68.230 1.00 20.49 284 PHE A N 1
ATOM 2177 C CA . PHE A 1 284 ? 5.287 6.969 -69.054 1.00 21.74 284 PHE A CA 1
ATOM 2178 C C . PHE A 1 284 ? 4.906 6.293 -70.357 1.00 21.08 284 PHE A C 1
ATOM 2179 O O . PHE A 1 284 ? 5.781 5.952 -71.114 1.00 21.05 284 PHE A O 1
ATOM 2187 N N . TYR A 1 285 ? 3.615 6.097 -70.598 1.00 21.54 285 TYR A N 1
ATOM 2188 C CA . TYR A 1 285 ? 3.157 5.335 -71.743 1.00 25.64 285 TYR A CA 1
ATOM 2189 C C . TYR A 1 285 ? 3.157 6.191 -72.998 1.00 31.38 285 TYR A C 1
ATOM 2190 O O . TYR A 1 285 ? 2.562 7.271 -73.008 1.00 27.65 285 TYR A O 1
ATOM 2199 N N . ASP A 1 286 ? 3.757 5.680 -74.074 1.00 37.29 286 ASP A N 1
ATOM 2200 C CA . ASP A 1 286 ? 3.771 6.342 -75.381 1.00 42.66 286 ASP A CA 1
ATOM 2201 C C . ASP A 1 286 ? 2.812 5.521 -76.238 1.00 41.82 286 ASP A C 1
ATOM 2202 O O . ASP A 1 286 ? 3.183 4.492 -76.781 1.00 37.31 286 ASP A O 1
ATOM 2207 N N . PRO A 1 287 ? 1.579 6.005 -76.380 1.00 41.15 287 PRO A N 1
ATOM 2208 C CA . PRO A 1 287 ? 0.475 5.287 -77.042 1.00 46.23 287 PRO A CA 1
ATOM 2209 C C . PRO A 1 287 ? 0.727 5.102 -78.557 1.00 51.33 287 PRO A C 1
ATOM 2210 O O . PRO A 1 287 ? 0.270 4.112 -79.179 1.00 54.36 287 PRO A O 1
ATOM 2214 N N . ALA A 1 288 ? 1.482 6.054 -79.116 1.00 42.53 288 ALA A N 1
ATOM 2215 C CA . ALA A 1 288 ? 1.984 5.911 -80.467 1.00 46.17 288 ALA A CA 1
ATOM 2216 C C . ALA A 1 288 ? 3.128 4.848 -80.547 1.00 46.61 288 ALA A C 1
ATOM 2217 O O . ALA A 1 288 ? 3.598 4.531 -81.658 1.00 40.32 288 ALA A O 1
ATOM 2219 N N . GLN A 1 289 ? 3.580 4.310 -79.399 1.00 35.59 289 GLN A N 1
ATOM 2220 C CA . GLN A 1 289 ? 4.641 3.290 -79.400 1.00 39.18 289 GLN A CA 1
ATOM 2221 C C . GLN A 1 289 ? 4.393 2.310 -78.264 1.00 44.45 289 GLN A C 1
ATOM 2222 O O . GLN A 1 289 ? 5.122 2.390 -77.245 1.00 42.02 289 GLN A O 1
ATOM 2228 N N . PRO A 1 290 ? 3.328 1.449 -78.405 1.00 45.65 290 PRO A N 1
ATOM 2229 C CA . PRO A 1 290 ? 2.860 0.427 -77.428 1.00 46.38 290 PRO A CA 1
ATOM 2230 C C . PRO A 1 290 ? 3.964 -0.460 -76.813 1.00 52.94 290 PRO A C 1
ATOM 2231 O O . PRO A 1 290 ? 3.963 -0.618 -75.565 1.00 51.38 290 PRO A O 1
ATOM 2235 N N . GLY A 1 291 ? 4.893 -1.001 -77.631 1.00 46.58 291 GLY A N 1
ATOM 2236 C CA . GLY A 1 291 ? 5.994 -1.813 -77.066 1.00 49.27 291 GLY A CA 1
ATOM 2237 C C . GLY A 1 291 ? 6.928 -0.952 -76.231 1.00 45.11 291 GLY A C 1
ATOM 2238 O O . GLY A 1 291 ? 6.976 -1.054 -75.013 1.00 47.86 291 GLY A O 1
ATOM 2239 N N . LYS A 1 292 ? 7.665 -0.106 -76.939 1.00 44.31 292 LYS A N 1
ATOM 2240 C CA . LYS A 1 292 ? 8.611 0.864 -76.374 1.00 40.34 292 LYS A CA 1
ATOM 2241 C C . LYS A 1 292 ? 9.327 0.521 -75.037 1.00 37.86 292 LYS A C 1
ATOM 2242 O O . LYS A 1 292 ? 10.400 -0.068 -75.065 1.00 34.36 292 LYS A O 1
ATOM 2248 N N . ASN A 1 293 ? 8.715 0.869 -73.891 1.00 35.88 293 ASN A N 1
ATOM 2249 C CA . ASN A 1 293 ? 9.387 0.732 -72.596 1.00 35.48 293 ASN A CA 1
ATOM 2250 C C . ASN A 1 293 ? 9.438 -0.683 -72.093 1.00 37.92 293 ASN A C 1
ATOM 2251 O O . ASN A 1 293 ? 10.480 -1.084 -71.543 1.00 47.60 293 ASN A O 1
ATOM 2256 N N . ASP A 1 294 ? 8.365 -1.448 -72.335 1.00 34.52 294 ASP A N 1
ATOM 2257 C CA . ASP A 1 294 ? 8.296 -2.883 -72.030 1.00 32.05 294 ASP A CA 1
ATOM 2258 C C . ASP A 1 294 ? 9.539 -3.705 -72.328 1.00 31.33 294 ASP A C 1
ATOM 2259 O O . ASP A 1 294 ? 9.932 -3.861 -73.485 1.00 32.50 294 ASP A O 1
ATOM 2264 N N . SER A 1 295 ? 10.132 -4.289 -71.302 1.00 23.20 295 SER A N 1
ATOM 2265 C CA . SER A 1 295 ? 11.272 -5.162 -71.537 1.00 20.91 295 SER A CA 1
ATOM 2266 C C . SER A 1 295 ? 11.366 -6.283 -70.505 1.00 18.80 295 SER A C 1
ATOM 2267 O O . SER A 1 295 ? 10.678 -6.246 -69.479 1.00 16.04 295 SER A O 1
ATOM 2270 N N . LEU A 1 296 ? 12.229 -7.253 -70.800 1.00 16.51 296 LEU A N 1
ATOM 2271 C CA . LEU A 1 296 ? 12.476 -8.406 -69.939 1.00 16.70 296 LEU A CA 1
ATOM 2272 C C . LEU A 1 296 ? 13.901 -8.871 -70.022 1.00 17.57 296 LEU A C 1
ATOM 2273 O O . LEU A 1 296 ? 14.387 -9.119 -71.094 1.00 16.74 296 LEU A O 1
ATOM 2278 N N . VAL A 1 297 ? 14.595 -8.918 -68.883 1.00 14.83 297 VAL A N 1
ATOM 2279 C CA . VAL A 1 297 ? 15.877 -9.623 -68.790 1.00 15.30 297 VAL A CA 1
ATOM 2280 C C . VAL A 1 297 ? 15.620 -10.769 -67.806 1.00 16.19 297 VAL A C 1
ATOM 2281 O O . VAL A 1 297 ? 14.977 -10.534 -66.767 1.00 13.36 297 VAL A O 1
ATOM 2285 N N . THR A 1 298 ? 16.073 -11.978 -68.145 1.00 14.80 298 THR A N 1
ATOM 2286 C CA . THR A 1 298 ? 15.657 -13.186 -67.381 1.00 14.63 298 THR A CA 1
ATOM 2287 C C . THR A 1 298 ? 16.517 -13.355 -66.151 1.00 14.37 298 THR A C 1
ATOM 2288 O O . THR A 1 298 ? 17.634 -12.845 -66.109 1.00 13.44 298 THR A O 1
ATOM 2292 N N . PHE A 1 299 ? 16.039 -14.127 -65.166 1.00 13.96 299 PHE A N 1
ATOM 2293 C CA . PHE A 1 299 ? 16.932 -14.496 -64.042 1.00 15.61 299 PHE A CA 1
ATOM 2294 C C . PHE A 1 299 ? 18.246 -15.119 -64.535 1.00 15.74 299 PHE A C 1
ATOM 2295 O O . PHE A 1 299 ? 19.318 -14.800 -63.994 1.00 15.82 299 PHE A O 1
ATOM 2303 N N . ALA A 1 300 ? 18.169 -15.974 -65.555 1.00 15.29 300 ALA A N 1
ATOM 2304 C CA . ALA A 1 300 ? 19.386 -16.641 -66.072 1.00 16.15 300 ALA A CA 1
ATOM 2305 C C . ALA A 1 300 ? 20.417 -15.654 -66.637 1.00 14.85 300 ALA A C 1
ATOM 2306 O O . ALA A 1 300 ? 21.643 -15.827 -66.450 1.00 13.72 300 ALA A O 1
ATOM 2308 N N . GLN A 1 301 ? 19.926 -14.624 -67.342 1.00 15.78 301 GLN A N 1
ATOM 2309 C CA . GLN A 1 301 ? 20.793 -13.540 -67.839 1.00 15.48 301 GLN A CA 1
ATOM 2310 C C . GLN A 1 301 ? 21.475 -12.803 -66.695 1.00 16.38 301 GLN A C 1
ATOM 2311 O O . GLN A 1 301 ? 22.701 -12.540 -66.758 1.00 17.32 301 GLN A O 1
ATOM 2317 N N . ARG A 1 302 ? 20.697 -12.469 -65.656 1.00 15.21 302 ARG A N 1
ATOM 2318 C CA . ARG A 1 302 ? 21.299 -11.835 -64.477 1.00 14.54 302 ARG A CA 1
ATOM 2319 C C . ARG A 1 302 ? 22.231 -12.777 -63.744 1.00 14.17 302 ARG A C 1
ATOM 2320 O O . ARG A 1 302 ? 23.275 -12.326 -63.214 1.00 14.00 302 ARG A O 1
ATOM 2328 N N . GLU A 1 303 ? 21.896 -14.078 -63.700 1.00 14.30 303 GLU A N 1
ATOM 2329 C CA . GLU A 1 303 ? 22.854 -15.036 -63.134 1.00 16.30 303 GLU A CA 1
ATOM 2330 C C . GLU A 1 303 ? 24.190 -15.028 -63.935 1.00 17.21 303 GLU A C 1
ATOM 2331 O O . GLU A 1 303 ? 25.275 -14.962 -63.335 1.00 16.13 303 GLU A O 1
ATOM 2337 N N . ARG A 1 304 ? 24.101 -15.096 -65.270 1.00 17.65 304 ARG A N 1
ATOM 2338 C CA . ARG A 1 304 ? 25.327 -15.108 -66.093 1.00 17.40 304 ARG A CA 1
ATOM 2339 C C . ARG A 1 304 ? 26.086 -13.801 -65.914 1.00 16.45 304 ARG A C 1
ATOM 2340 O O . ARG A 1 304 ? 27.303 -13.782 -65.904 1.00 14.71 304 ARG A O 1
ATOM 2348 N N . GLN A 1 305 ? 25.361 -12.693 -65.784 1.00 16.20 305 GLN A N 1
ATOM 2349 C CA . GLN A 1 305 ? 26.023 -11.399 -65.535 1.00 15.79 305 GLN A CA 1
ATOM 2350 C C . GLN A 1 305 ? 26.848 -11.423 -64.200 1.00 15.73 305 GLN A C 1
ATOM 2351 O O . GLN A 1 305 ? 28.003 -10.986 -64.140 1.00 12.74 305 GLN A O 1
ATOM 2357 N N . MET A 1 306 ? 26.227 -11.938 -63.134 1.00 14.24 306 MET A N 1
ATOM 2358 C CA . MET A 1 306 ? 26.944 -11.999 -61.859 1.00 15.48 306 MET A CA 1
ATOM 2359 C C . MET A 1 306 ? 28.177 -12.891 -61.965 1.00 16.06 306 MET A C 1
ATOM 2360 O O . MET A 1 306 ? 29.243 -12.566 -61.404 1.00 15.56 306 MET A O 1
ATOM 2365 N N . ARG A 1 307 ? 28.036 -14.020 -62.669 1.00 16.61 307 ARG A N 1
ATOM 2366 C CA . ARG A 1 307 ? 29.157 -14.943 -62.829 1.00 18.38 307 ARG A CA 1
ATOM 2367 C C . ARG A 1 307 ? 30.265 -14.239 -63.601 1.00 17.45 307 ARG A C 1
ATOM 2368 O O . ARG A 1 307 ? 31.429 -14.371 -63.255 1.00 19.00 307 ARG A O 1
ATOM 2376 N N . THR A 1 308 ? 29.913 -13.471 -64.631 1.00 15.34 308 THR A N 1
ATOM 2377 C CA . THR A 1 308 ? 30.909 -12.786 -65.427 1.00 15.74 308 THR A CA 1
ATOM 2378 C C . THR A 1 308 ? 31.606 -11.705 -64.614 1.00 17.07 308 THR A C 1
ATOM 2379 O O . THR A 1 308 ? 32.827 -11.559 -64.674 1.00 18.25 308 THR A O 1
ATOM 2383 N N . LEU A 1 309 ? 30.834 -10.937 -63.843 1.00 15.86 309 LEU A N 1
ATOM 2384 C CA . LEU A 1 309 ? 31.442 -9.890 -63.004 1.00 14.97 309 LEU A CA 1
ATOM 2385 C C . LEU A 1 309 ? 32.460 -10.493 -62.030 1.00 14.63 309 LEU A C 1
ATOM 2386 O O . LEU A 1 309 ? 33.549 -9.972 -61.868 1.00 13.98 309 LEU A O 1
ATOM 2391 N N . HIS A 1 310 ? 32.093 -11.623 -61.457 1.00 14.28 310 HIS A N 1
ATOM 2392 C CA . HIS A 1 310 ? 32.966 -12.337 -60.551 1.00 14.96 310 HIS A CA 1
ATOM 2393 C C . HIS A 1 310 ? 34.228 -12.749 -61.263 1.00 16.76 310 HIS A C 1
ATOM 2394 O O . HIS A 1 310 ? 35.319 -12.519 -60.766 1.00 17.96 310 HIS A O 1
ATOM 2401 N N . GLU A 1 311 ? 34.075 -13.376 -62.441 1.00 19.02 311 GLU A N 1
ATOM 2402 C CA . GLU A 1 311 ? 35.236 -13.799 -63.212 1.00 21.65 311 GLU A CA 1
ATOM 2403 C C . GLU A 1 311 ? 36.125 -12.645 -63.667 1.00 19.68 311 GLU A C 1
ATOM 2404 O O . GLU A 1 311 ? 37.323 -12.825 -63.826 1.00 19.15 311 GLU A O 1
ATOM 2410 N N . MET A 1 312 ? 35.546 -11.475 -63.903 1.00 18.82 312 MET A N 1
ATOM 2411 C CA . MET A 1 312 ? 36.317 -10.273 -64.209 1.00 19.63 312 MET A CA 1
ATOM 2412 C C . MET A 1 312 ? 37.008 -9.643 -63.001 1.00 17.89 312 MET A C 1
ATOM 2413 O O . MET A 1 312 ? 37.693 -8.629 -63.149 1.00 19.03 312 MET A O 1
ATOM 2418 N N . GLY A 1 313 ? 36.810 -10.193 -61.823 1.00 16.69 313 GLY A N 1
ATOM 2419 C CA . GLY A 1 313 ? 37.521 -9.681 -60.650 1.00 15.64 313 GLY A CA 1
ATOM 2420 C C . GLY A 1 313 ? 36.789 -8.527 -60.018 1.00 15.93 313 GLY A C 1
ATOM 2421 O O . GLY A 1 313 ? 37.412 -7.677 -59.389 1.00 13.74 313 GLY A O 1
ATOM 2422 N N . ALA A 1 314 ? 35.451 -8.489 -60.167 1.00 15.57 314 ALA A N 1
ATOM 2423 C CA . ALA A 1 314 ? 34.675 -7.386 -59.511 1.00 15.27 314 ALA A CA 1
ATOM 2424 C C . ALA A 1 314 ? 34.681 -7.418 -57.971 1.00 15.02 314 ALA A C 1
ATOM 2425 O O . ALA A 1 314 ? 34.288 -6.453 -57.283 1.00 15.86 314 ALA A O 1
ATOM 2427 N N . GLY A 1 315 ? 35.123 -8.511 -57.395 1.00 14.35 315 GLY A N 1
ATOM 2428 C CA . GLY A 1 315 ? 35.182 -8.581 -55.967 1.00 13.66 315 GLY A CA 1
ATOM 2429 C C . GLY A 1 315 ? 33.823 -8.788 -55.357 1.00 14.07 315 GLY A C 1
ATOM 2430 O O . GLY A 1 315 ? 32.883 -9.231 -56.013 1.00 14.41 315 GLY A O 1
ATOM 2431 N N . ARG A 1 316 ? 33.748 -8.432 -54.078 1.00 13.36 316 ARG A N 1
ATOM 2432 C CA . ARG A 1 316 ? 32.594 -8.707 -53.256 1.00 13.81 316 ARG A CA 1
ATOM 2433 C C . ARG A 1 316 ? 31.416 -7.799 -53.682 1.00 13.64 316 ARG A C 1
ATOM 2434 O O . ARG A 1 316 ? 31.546 -6.571 -53.644 1.00 14.31 316 ARG A O 1
ATOM 2442 N N . LEU A 1 317 ? 30.267 -8.399 -54.054 1.00 12.30 317 LEU A N 1
ATOM 2443 C CA . LEU A 1 317 ? 29.121 -7.670 -54.579 1.00 10.80 317 LEU A CA 1
ATOM 2444 C C . LEU A 1 317 ? 27.853 -7.796 -53.741 1.00 10.87 317 LEU A C 1
ATOM 2445 O O . LEU A 1 317 ? 27.691 -8.737 -52.967 1.00 9.99 317 LEU A O 1
ATOM 2450 N N . TYR A 1 318 ? 27.003 -6.780 -53.890 1.00 10.51 318 TYR A N 1
ATOM 2451 C CA . TYR A 1 318 ? 25.636 -6.859 -53.420 1.00 10.26 318 TYR A CA 1
ATOM 2452 C C . TYR A 1 318 ? 24.741 -6.570 -54.612 1.00 10.84 318 TYR A C 1
ATOM 2453 O O . TYR A 1 318 ? 24.950 -5.564 -55.322 1.00 11.67 318 TYR A O 1
ATOM 2462 N N . LEU A 1 319 ? 23.801 -7.477 -54.877 1.00 12.02 319 LEU A N 1
ATOM 2463 C CA . LEU A 1 319 ? 22.838 -7.312 -55.997 1.00 12.32 319 LEU A CA 1
ATOM 2464 C C . LEU A 1 319 ? 21.484 -7.004 -55.386 1.00 11.77 319 LEU A C 1
ATOM 2465 O O . LEU A 1 319 ? 20.989 -7.740 -54.566 1.00 12.80 319 LEU A O 1
ATOM 2470 N N . ALA A 1 320 ? 20.960 -5.854 -55.791 1.00 12.66 320 ALA A N 1
ATOM 2471 C CA . ALA A 1 320 ? 19.632 -5.349 -55.507 1.00 12.45 320 ALA A CA 1
ATOM 2472 C C . ALA A 1 320 ? 18.776 -5.508 -56.778 1.00 11.27 320 ALA A C 1
ATOM 2473 O O . ALA A 1 320 ? 19.012 -4.824 -57.777 1.00 11.28 320 ALA A O 1
ATOM 2475 N N . LEU A 1 321 ? 17.791 -6.394 -56.711 1.00 10.97 321 LEU A N 1
ATOM 2476 C CA . LEU A 1 321 ? 17.082 -6.830 -57.917 1.00 11.51 321 LEU A CA 1
ATOM 2477 C C . LEU A 1 321 ? 15.684 -6.258 -57.994 1.00 10.35 321 LEU A C 1
ATOM 2478 O O . LEU A 1 321 ? 14.875 -6.487 -57.087 1.00 11.03 321 LEU A O 1
ATOM 2483 N N . ALA A 1 322 ? 15.439 -5.468 -59.054 1.00 11.10 322 ALA A N 1
ATOM 2484 C CA . ALA A 1 322 ? 14.194 -4.744 -59.242 1.00 11.41 322 ALA A CA 1
ATOM 2485 C C . ALA A 1 322 ? 13.284 -5.490 -60.236 1.00 12.23 322 ALA A C 1
ATOM 2486 O O . ALA A 1 322 ? 13.761 -6.239 -61.122 1.00 13.75 322 ALA A O 1
ATOM 2488 N N . GLY A 1 323 ? 11.989 -5.307 -60.092 1.00 11.70 323 GLY A N 1
ATOM 2489 C CA . GLY A 1 323 ? 11.063 -5.810 -61.142 1.00 12.95 323 GLY A CA 1
ATOM 2490 C C . GLY A 1 323 ? 11.085 -7.322 -61.331 1.00 12.71 323 GLY A C 1
ATOM 2491 O O . GLY A 1 323 ? 10.829 -7.831 -62.449 1.00 11.65 323 GLY A O 1
ATOM 2492 N N . TRP A 1 324 ? 11.274 -8.024 -60.208 1.00 11.19 324 TRP A N 1
ATOM 2493 C CA . TRP A 1 324 ? 11.423 -9.484 -60.248 1.00 11.54 324 TRP A CA 1
ATOM 2494 C C . TRP A 1 324 ? 10.061 -10.217 -60.230 1.00 11.79 324 TRP A C 1
ATOM 2495 O O . TRP A 1 324 ? 9.985 -11.456 -60.484 1.00 11.45 324 TRP A O 1
ATOM 2506 N N . ALA A 1 325 ? 8.978 -9.502 -59.937 1.00 10.96 325 ALA A N 1
ATOM 2507 C CA . ALA A 1 325 ? 7.718 -10.209 -59.827 1.00 12.64 325 ALA A CA 1
ATOM 2508 C C . ALA A 1 325 ? 6.859 -10.040 -61.055 1.00 13.13 325 ALA A C 1
ATOM 2509 O O . ALA A 1 325 ? 7.105 -9.132 -61.880 1.00 14.03 325 ALA A O 1
ATOM 2511 N N . GLN A 1 326 ? 5.846 -10.911 -61.174 1.00 14.57 326 GLN A N 1
ATOM 2512 C CA . GLN A 1 326 ? 5.006 -11.035 -62.376 1.00 15.54 326 GLN A CA 1
ATOM 2513 C C . GLN A 1 326 ? 4.459 -9.695 -62.937 1.00 14.28 326 GLN A C 1
ATOM 2514 O O . GLN A 1 326 ? 4.527 -9.446 -64.136 1.00 13.47 326 GLN A O 1
ATOM 2520 N N . PRO A 1 327 ? 3.922 -8.816 -62.078 1.00 13.68 327 PRO A N 1
ATOM 2521 C CA . PRO A 1 327 ? 3.396 -7.543 -62.601 1.00 13.44 327 PRO A CA 1
ATOM 2522 C C . PRO A 1 327 ? 4.454 -6.674 -63.320 1.00 13.32 327 PRO A C 1
ATOM 2523 O O . PRO A 1 327 ? 4.122 -5.872 -64.201 1.00 13.38 327 PRO A O 1
ATOM 2527 N N . GLY A 1 328 ? 5.722 -6.850 -62.955 1.00 13.49 328 GLY A N 1
ATOM 2528 C CA . GLY A 1 328 ? 6.778 -5.952 -63.450 1.00 13.80 328 GLY A CA 1
ATOM 2529 C C . GLY A 1 328 ? 6.960 -4.732 -62.534 1.00 13.62 328 GLY A C 1
ATOM 2530 O O . GLY A 1 328 ? 6.124 -4.439 -61.707 1.00 13.06 328 GLY A O 1
ATOM 2531 N N . TYR A 1 329 ? 8.051 -4.000 -62.761 1.00 12.70 329 TYR A N 1
ATOM 2532 C CA . TYR A 1 329 ? 8.452 -2.924 -61.916 1.00 13.65 329 TYR A CA 1
ATOM 2533 C C . TYR A 1 329 ? 7.357 -1.870 -61.774 1.00 13.93 329 TYR A C 1
ATOM 2534 O O . TYR A 1 329 ? 6.708 -1.479 -62.777 1.00 11.52 329 TYR A O 1
ATOM 2543 N N . ASP A 1 330 ? 7.163 -1.388 -60.521 1.00 12.39 330 ASP A N 1
ATOM 2544 C CA . ASP A 1 330 ? 6.087 -0.391 -60.261 1.00 12.62 330 ASP A CA 1
ATOM 2545 C C . ASP A 1 330 ? 4.704 -0.791 -60.776 1.00 12.84 330 ASP A C 1
ATOM 2546 O O . ASP A 1 330 ? 3.918 0.106 -61.154 1.00 11.25 330 ASP A O 1
ATOM 2551 N N . ASN A 1 331 ? 4.416 -2.105 -60.790 1.00 12.25 331 ASN A N 1
ATOM 2552 C CA . ASN A 1 331 ? 3.077 -2.624 -61.128 1.00 12.52 331 ASN A CA 1
ATOM 2553 C C . ASN A 1 331 ? 2.571 -3.483 -59.990 1.00 12.43 331 ASN A C 1
ATOM 2554 O O . ASN A 1 331 ? 3.330 -4.178 -59.325 1.00 12.50 331 ASN A O 1
ATOM 2559 N N . GLY A 1 332 ? 1.282 -3.362 -59.719 1.00 12.41 332 GLY A N 1
ATOM 2560 C CA . GLY A 1 332 ? 0.572 -4.375 -58.954 1.00 12.92 332 GLY A CA 1
ATOM 2561 C C . GLY A 1 332 ? 0.768 -4.369 -57.433 1.00 12.58 332 GLY A C 1
ATOM 2562 O O . GLY A 1 332 ? 0.091 -5.164 -56.743 1.00 12.84 332 GLY A O 1
ATOM 2563 N N . HIS A 1 333 ? 1.614 -3.476 -56.912 1.00 12.05 333 HIS A N 1
ATOM 2564 C CA . HIS A 1 333 ? 1.869 -3.459 -55.428 1.00 11.18 333 HIS A CA 1
ATOM 2565 C C . HIS A 1 333 ? 0.586 -3.204 -54.677 1.00 11.53 333 HIS A C 1
ATOM 2566 O O . HIS A 1 333 ? -0.227 -2.334 -55.091 1.00 11.91 333 HIS A O 1
ATOM 2573 N N . PRO A 1 334 ? 0.364 -3.901 -53.574 1.00 11.72 334 PRO A N 1
ATOM 2574 C CA . PRO A 1 334 ? 1.295 -4.746 -52.850 1.00 11.89 334 PRO A CA 1
ATOM 2575 C C . PRO A 1 334 ? 1.145 -6.201 -53.244 1.00 12.48 334 PRO A C 1
ATOM 2576 O O . PRO A 1 334 ? 1.741 -7.072 -52.597 1.00 12.86 334 PRO A O 1
ATOM 2580 N N . ASP A 1 335 ? 0.376 -6.490 -54.305 1.00 12.85 335 ASP A N 1
ATOM 2581 C CA . ASP A 1 335 ? 0.265 -7.858 -54.784 1.00 12.62 335 ASP A CA 1
ATOM 2582 C C . ASP A 1 335 ? 1.339 -8.169 -55.803 1.00 12.88 335 ASP A C 1
ATOM 2583 O O . ASP A 1 335 ? 1.095 -8.473 -56.976 1.00 14.37 335 ASP A O 1
ATOM 2588 N N . TYR A 1 336 ? 2.550 -8.113 -55.319 1.00 13.45 336 TYR A N 1
ATOM 2589 C CA . TYR A 1 336 ? 3.732 -8.195 -56.126 1.00 12.71 336 TYR A CA 1
ATOM 2590 C C . TYR A 1 336 ? 4.379 -9.562 -56.047 1.00 13.35 336 TYR A C 1
ATOM 2591 O O . TYR A 1 336 ? 5.478 -9.755 -55.489 1.00 12.55 336 TYR A O 1
ATOM 2600 N N . LEU A 1 337 ? 3.653 -10.522 -56.659 1.00 13.35 337 LEU A N 1
ATOM 2601 C CA . LEU A 1 337 ? 3.929 -11.923 -56.641 1.00 14.37 337 LEU A CA 1
ATOM 2602 C C . LEU A 1 337 ? 3.202 -12.555 -57.840 1.00 15.19 337 LEU A C 1
ATOM 2603 O O . LEU A 1 337 ? 2.303 -11.956 -58.430 1.00 15.63 337 LEU A O 1
ATOM 2608 N N . PRO A 1 338 ? 3.632 -13.715 -58.281 1.00 16.99 338 PRO A N 1
ATOM 2609 C CA . PRO A 1 338 ? 4.804 -14.472 -57.801 1.00 16.42 338 PRO A CA 1
ATOM 2610 C C . PRO A 1 338 ? 6.049 -13.959 -58.543 1.00 14.72 338 PRO A C 1
ATOM 2611 O O . PRO A 1 338 ? 5.982 -12.936 -59.268 1.00 14.58 338 PRO A O 1
ATOM 2615 N N . ALA A 1 339 ? 7.156 -14.670 -58.434 1.00 12.97 339 ALA A N 1
ATOM 2616 C CA . ALA A 1 339 ? 8.298 -14.322 -59.268 1.00 14.62 339 ALA A CA 1
ATOM 2617 C C . ALA A 1 339 ? 7.920 -14.436 -60.766 1.00 15.30 339 ALA A C 1
ATOM 2618 O O . ALA A 1 339 ? 7.085 -15.256 -61.167 1.00 16.02 339 ALA A O 1
ATOM 2620 N N . CYS A 1 340 ? 8.509 -13.586 -61.572 1.00 15.18 340 CYS A N 1
ATOM 2621 C CA . CYS A 1 340 ? 8.097 -13.471 -62.968 1.00 15.68 340 CYS A CA 1
ATOM 2622 C C . CYS A 1 340 ? 8.309 -14.764 -63.789 1.00 15.05 340 CYS A C 1
ATOM 2623 O O . CYS A 1 340 ? 9.423 -15.228 -63.968 1.00 14.64 340 CYS A O 1
ATOM 2626 N N . ARG A 1 341 ? 7.211 -15.356 -64.254 1.00 16.32 341 ARG A N 1
ATOM 2627 C CA . ARG A 1 341 ? 7.263 -16.640 -64.967 1.00 18.20 341 ARG A CA 1
ATOM 2628 C C . ARG A 1 341 ? 8.140 -16.565 -66.212 1.00 17.30 341 ARG A C 1
ATOM 2629 O O . ARG A 1 341 ? 9.041 -17.382 -66.355 1.00 20.31 341 ARG A O 1
ATOM 2637 N N . GLU A 1 342 ? 7.974 -15.520 -67.013 1.00 15.16 342 GLU A N 1
ATOM 2638 C CA . GLU A 1 342 ? 8.768 -15.365 -68.248 1.00 17.08 342 GLU A CA 1
ATOM 2639 C C . GLU A 1 342 ? 10.236 -15.175 -67.967 1.00 16.69 342 GLU A C 1
ATOM 2640 O O . GLU A 1 342 ? 11.062 -15.425 -68.809 1.00 15.32 342 GLU A O 1
ATOM 2646 N N . ALA A 1 343 ? 10.577 -14.684 -66.774 1.00 14.99 343 ALA A N 1
ATOM 2647 C CA . ALA A 1 343 ? 11.970 -14.502 -66.441 1.00 14.60 343 ALA A CA 1
ATOM 2648 C C . ALA A 1 343 ? 12.589 -15.788 -65.927 1.00 14.62 343 ALA A C 1
ATOM 2649 O O . ALA A 1 343 ? 13.792 -15.797 -65.678 1.00 13.92 343 ALA A O 1
ATOM 2651 N N . GLY A 1 344 ? 11.769 -16.821 -65.651 1.00 14.64 344 GLY A N 1
ATOM 2652 C CA . GLY A 1 344 ? 12.267 -18.087 -65.103 1.00 15.24 344 GLY A CA 1
ATOM 2653 C C . GLY A 1 344 ? 11.599 -18.506 -63.827 1.00 15.80 344 GLY A C 1
ATOM 2654 O O . GLY A 1 344 ? 11.928 -19.547 -63.262 1.00 17.18 344 GLY A O 1
ATOM 2655 N N . GLY A 1 345 ? 10.671 -17.687 -63.320 1.00 16.51 345 GLY A N 1
ATOM 2656 C CA . GLY A 1 345 ? 9.928 -18.053 -62.132 1.00 15.48 345 GLY A CA 1
ATOM 2657 C C . GLY A 1 345 ? 10.694 -18.188 -60.839 1.00 16.69 345 GLY A C 1
ATOM 2658 O O . GLY A 1 345 ? 11.877 -17.800 -60.712 1.00 16.92 345 GLY A O 1
ATOM 2659 N N . TRP A 1 346 ? 10.020 -18.720 -59.816 1.00 16.21 346 TRP A N 1
ATOM 2660 C CA . TRP A 1 346 ? 10.711 -18.996 -58.560 1.00 16.19 346 TRP A CA 1
ATOM 2661 C C . TRP A 1 346 ? 11.970 -19.816 -58.747 1.00 17.02 346 TRP A C 1
ATOM 2662 O O . TRP A 1 346 ? 12.976 -19.587 -58.022 1.00 16.31 346 TRP A O 1
ATOM 2673 N N . LYS A 1 347 ? 11.936 -20.795 -59.666 1.00 16.87 347 LYS A N 1
ATOM 2674 C CA . LYS A 1 347 ? 13.081 -21.701 -59.875 1.00 19.43 347 LYS A CA 1
ATOM 2675 C C . LYS A 1 347 ? 14.316 -20.908 -60.395 1.00 19.05 347 LYS A C 1
ATOM 2676 O O . LYS A 1 347 ? 15.423 -21.103 -59.951 1.00 17.89 347 LYS A O 1
ATOM 2682 N N . GLY A 1 348 ? 14.084 -20.025 -61.377 1.00 17.90 348 GLY A N 1
ATOM 2683 C CA . GLY A 1 348 ? 15.157 -19.185 -61.879 1.00 15.81 348 GLY A CA 1
ATOM 2684 C C . GLY A 1 348 ? 15.613 -18.148 -60.859 1.00 16.00 348 GLY A C 1
ATOM 2685 O O . GLY A 1 348 ? 16.806 -17.858 -60.776 1.00 13.46 348 GLY A O 1
ATOM 2686 N N . MET A 1 349 ? 14.666 -17.554 -60.109 1.00 15.51 349 MET A N 1
ATOM 2687 C CA . MET A 1 349 ? 15.054 -16.634 -59.077 1.00 14.74 349 MET A CA 1
ATOM 2688 C C . MET A 1 349 ? 15.898 -17.337 -58.024 1.00 14.48 349 MET A C 1
ATOM 2689 O O . MET A 1 349 ? 16.922 -16.809 -57.591 1.00 15.01 349 MET A O 1
ATOM 2694 N N . LYS A 1 350 ? 15.484 -18.497 -57.555 1.00 15.10 350 LYS A N 1
ATOM 2695 C CA . LYS A 1 350 ? 16.339 -19.196 -56.593 1.00 16.36 350 LYS A CA 1
ATOM 2696 C C . LYS A 1 350 ? 17.719 -19.560 -57.195 1.00 16.88 350 LYS A C 1
ATOM 2697 O O . LYS A 1 350 ? 18.760 -19.456 -56.511 1.00 16.15 350 LYS A O 1
ATOM 2703 N N . SER A 1 351 ? 17.726 -19.989 -58.460 1.00 16.80 351 SER A N 1
ATOM 2704 C CA . SER A 1 351 ? 19.011 -20.329 -59.123 1.00 16.46 351 SER A CA 1
ATOM 2705 C C . SER A 1 351 ? 19.962 -19.125 -59.046 1.00 14.97 351 SER A C 1
ATOM 2706 O O . SER A 1 351 ? 21.140 -19.240 -58.730 1.00 15.12 351 SER A O 1
ATOM 2709 N N . LEU A 1 352 ? 19.416 -17.941 -59.304 1.00 15.12 352 LEU A N 1
ATOM 2710 C CA . LEU A 1 352 ? 20.204 -16.718 -59.319 1.00 14.37 352 LEU A CA 1
ATOM 2711 C C . LEU A 1 352 ? 20.786 -16.456 -57.905 1.00 15.73 352 LEU A C 1
ATOM 2712 O O . LEU A 1 352 ? 21.954 -16.100 -57.747 1.00 15.49 352 LEU A O 1
ATOM 2717 N N . ILE A 1 353 ? 19.970 -16.658 -56.883 1.00 15.71 353 ILE A N 1
ATOM 2718 C CA . ILE A 1 353 ? 20.410 -16.322 -55.537 1.00 16.24 353 ILE A CA 1
ATOM 2719 C C . ILE A 1 353 ? 21.462 -17.315 -55.100 1.00 17.03 353 ILE A C 1
ATOM 2720 O O . ILE A 1 353 ? 22.455 -16.924 -54.495 1.00 14.42 353 ILE A O 1
ATOM 2725 N N . ASP A 1 354 ? 21.209 -18.602 -55.411 1.00 18.55 354 ASP A N 1
ATOM 2726 C CA . ASP A 1 354 ? 22.166 -19.680 -55.144 1.00 17.94 354 ASP A CA 1
ATOM 2727 C C . ASP A 1 354 ? 23.529 -19.369 -55.746 1.00 18.36 354 ASP A C 1
ATOM 2728 O O . ASP A 1 354 ? 24.591 -19.497 -55.080 1.00 18.48 354 ASP A O 1
ATOM 2733 N N . ALA A 1 355 ? 23.497 -18.883 -56.980 1.00 17.81 355 ALA A N 1
ATOM 2734 C CA . ALA A 1 355 ? 24.709 -18.547 -57.710 1.00 17.70 355 ALA A CA 1
ATOM 2735 C C . ALA A 1 355 ? 25.423 -17.406 -57.037 1.00 16.89 355 ALA A C 1
ATOM 2736 O O . ALA A 1 355 ? 26.619 -17.505 -56.805 1.00 16.45 355 ALA A O 1
ATOM 2738 N N . CYS A 1 356 ? 24.688 -16.362 -56.641 1.00 17.89 356 CYS A N 1
ATOM 2739 C CA . CYS A 1 356 ? 25.318 -15.261 -55.841 1.00 15.79 356 CYS A CA 1
ATOM 2740 C C . CYS A 1 356 ? 26.017 -15.815 -54.621 1.00 15.48 356 CYS A C 1
ATOM 2741 O O . CYS A 1 356 ? 27.212 -15.518 -54.332 1.00 14.62 356 CYS A O 1
ATOM 2744 N N . HIS A 1 357 ? 25.260 -16.609 -53.878 1.00 15.67 357 HIS A N 1
ATOM 2745 C CA . HIS A 1 357 ? 25.774 -17.165 -52.666 1.00 17.29 357 HIS A CA 1
ATOM 2746 C C . HIS A 1 357 ? 26.981 -18.040 -52.922 1.00 17.95 357 HIS A C 1
ATOM 2747 O O . HIS A 1 357 ? 27.959 -17.923 -52.206 1.00 18.04 357 HIS A O 1
ATOM 2754 N N . GLU A 1 358 ? 26.918 -18.866 -53.966 1.00 18.37 358 GLU A N 1
ATOM 2755 C CA . GLU A 1 358 ? 28.044 -19.708 -54.313 1.00 21.03 358 GLU A CA 1
ATOM 2756 C C . GLU A 1 358 ? 29.314 -18.871 -54.481 1.00 19.04 358 GLU A C 1
ATOM 2757 O O . GLU A 1 358 ? 30.341 -19.272 -54.019 1.00 20.16 358 GLU A O 1
ATOM 2763 N N . GLN A 1 359 ? 29.244 -17.706 -55.107 1.00 18.38 359 GLN A N 1
ATOM 2764 C CA . GLN A 1 359 ? 30.458 -16.883 -55.319 1.00 16.58 359 GLN A CA 1
ATOM 2765 C C . GLN A 1 359 ? 30.760 -15.798 -54.248 1.00 17.34 359 GLN A C 1
ATOM 2766 O O . GLN A 1 359 ? 31.571 -14.860 -54.487 1.00 17.89 359 GLN A O 1
ATOM 2772 N N . GLY A 1 360 ? 30.118 -15.905 -53.098 1.00 17.21 360 GLY A N 1
ATOM 2773 C CA . GLY A 1 360 ? 30.342 -14.986 -51.936 1.00 16.21 360 GLY A CA 1
ATOM 2774 C C . GLY A 1 360 ? 29.665 -13.615 -52.033 1.00 14.86 360 GLY A C 1
ATOM 2775 O O . GLY A 1 360 ? 30.004 -12.719 -51.298 1.00 13.66 360 GLY A O 1
ATOM 2776 N N . ASP A 1 361 ? 28.650 -13.485 -52.860 1.00 14.21 361 ASP A N 1
ATOM 2777 C CA . ASP A 1 361 ? 27.961 -12.199 -52.990 1.00 14.73 361 ASP A CA 1
ATOM 2778 C C . ASP A 1 361 ? 26.608 -12.206 -52.307 1.00 14.03 361 ASP A C 1
ATOM 2779 O O . ASP A 1 361 ? 26.080 -13.283 -51.984 1.00 14.73 361 ASP A O 1
ATOM 2784 N N . LEU A 1 362 ? 26.031 -11.025 -52.098 1.00 13.73 362 LEU A N 1
ATOM 2785 C CA . LEU A 1 362 ? 24.760 -10.916 -51.353 1.00 11.86 362 LEU A CA 1
ATOM 2786 C C . LEU A 1 362 ? 23.658 -10.476 -52.292 1.00 11.94 362 LEU A C 1
ATOM 2787 O O . LEU A 1 362 ? 23.908 -9.949 -53.396 1.00 10.81 362 LEU A O 1
ATOM 2792 N N . PHE A 1 363 ? 22.423 -10.690 -51.858 1.00 11.99 363 PHE A N 1
ATOM 2793 C CA . PHE A 1 363 ? 21.264 -10.495 -52.730 1.00 12.48 363 PHE A CA 1
ATOM 2794 C C . PHE A 1 363 ? 20.070 -9.904 -51.991 1.00 12.63 363 PHE A C 1
ATOM 2795 O O . PHE A 1 363 ? 19.727 -10.370 -50.935 1.00 12.27 363 PHE A O 1
ATOM 2803 N N . GLY A 1 364 ? 19.398 -8.928 -52.620 1.00 13.21 364 GLY A N 1
ATOM 2804 C CA . GLY A 1 364 ? 18.234 -8.265 -52.023 1.00 13.39 364 GLY A CA 1
ATOM 2805 C C . GLY A 1 364 ? 17.211 -8.069 -53.129 1.00 12.73 364 GLY A C 1
ATOM 2806 O O . GLY A 1 364 ? 17.556 -7.946 -54.303 1.00 14.72 364 GLY A O 1
ATOM 2807 N N . THR A 1 365 ? 15.953 -8.108 -52.754 1.00 13.32 365 THR A N 1
ATOM 2808 C CA . THR A 1 365 ? 14.868 -7.745 -53.680 1.00 13.64 365 THR A CA 1
ATOM 2809 C C . THR A 1 365 ? 14.488 -6.318 -53.435 1.00 13.16 365 THR A C 1
ATOM 2810 O O . THR A 1 365 ? 14.559 -5.788 -52.257 1.00 12.90 365 THR A O 1
ATOM 2814 N N . ALA A 1 366 ? 14.079 -5.664 -54.533 1.00 12.50 366 ALA A N 1
ATOM 2815 C CA . ALA A 1 366 ? 13.391 -4.381 -54.430 1.00 12.05 366 ALA A CA 1
ATOM 2816 C C . ALA A 1 366 ? 11.891 -4.594 -54.469 1.00 13.07 366 ALA A C 1
ATOM 2817 O O . ALA A 1 366 ? 11.361 -5.408 -55.277 1.00 12.48 366 ALA A O 1
ATOM 2819 N N . ASP A 1 367 ? 11.193 -3.821 -53.617 1.00 12.17 367 ASP A N 1
ATOM 2820 C CA . ASP A 1 367 ? 9.790 -4.025 -53.397 1.00 11.93 367 ASP A CA 1
ATOM 2821 C C . ASP A 1 367 ? 9.158 -2.673 -53.001 1.00 12.05 367 ASP A C 1
ATOM 2822 O O . ASP A 1 367 ? 9.863 -1.654 -52.965 1.00 11.87 367 ASP A O 1
ATOM 2827 N N . GLN A 1 368 ? 7.823 -2.660 -52.774 1.00 12.11 368 GLN A N 1
ATOM 2828 C CA . GLN A 1 368 ? 7.079 -1.417 -52.675 1.00 11.23 368 GLN A CA 1
ATOM 2829 C C . GLN A 1 368 ? 5.839 -1.621 -51.910 1.00 11.27 368 GLN A C 1
ATOM 2830 O O . GLN A 1 368 ? 5.008 -2.473 -52.255 1.00 11.28 368 GLN A O 1
ATOM 2836 N N . TYR A 1 369 ? 5.685 -0.819 -50.855 1.00 10.38 369 TYR A N 1
ATOM 2837 C CA . TYR A 1 369 ? 4.578 -0.969 -49.971 1.00 11.14 369 TYR A CA 1
ATOM 2838 C C . TYR A 1 369 ? 3.797 0.293 -49.716 1.00 12.45 369 TYR A C 1
ATOM 2839 O O . TYR A 1 369 ? 2.899 0.268 -48.893 1.00 14.70 369 TYR A O 1
ATOM 2848 N N . ARG A 1 370 ? 4.116 1.373 -50.413 1.00 11.80 370 ARG A N 1
ATOM 2849 C CA . ARG A 1 370 ? 3.274 2.576 -50.277 1.00 12.06 370 ARG A CA 1
ATOM 2850 C C . ARG A 1 370 ? 2.339 2.708 -51.482 1.00 11.09 370 ARG A C 1
ATOM 2851 O O . ARG A 1 370 ? 1.134 2.866 -51.283 1.00 11.10 370 ARG A O 1
ATOM 2859 N N . ASP A 1 371 ? 2.891 2.661 -52.698 1.00 11.34 371 ASP A N 1
ATOM 2860 C CA . ASP A 1 371 ? 2.060 2.861 -53.926 1.00 10.82 371 ASP A CA 1
ATOM 2861 C C . ASP A 1 371 ? 1.126 1.657 -53.991 1.00 11.61 371 ASP A C 1
ATOM 2862 O O . ASP A 1 371 ? 1.578 0.509 -53.868 1.00 11.74 371 ASP A O 1
ATOM 2867 N N . TYR A 1 372 ? -0.157 1.921 -54.251 1.00 10.91 372 TYR A N 1
ATOM 2868 C CA . TYR A 1 372 ? -1.185 0.918 -54.149 1.00 11.75 372 TYR A CA 1
ATOM 2869 C C . TYR A 1 372 ? -1.937 0.966 -55.449 1.00 12.00 372 TYR A C 1
ATOM 2870 O O . TYR A 1 372 ? -2.730 1.884 -55.658 1.00 11.39 372 TYR A O 1
ATOM 2879 N N . TYR A 1 373 ? -1.674 0.016 -56.337 1.00 12.34 373 TYR A N 1
ATOM 2880 C CA . TYR A 1 373 ? -2.203 0.128 -57.714 1.00 12.44 373 TYR A CA 1
ATOM 2881 C C . TYR A 1 373 ? -3.590 -0.405 -57.869 1.00 12.49 373 TYR A C 1
ATOM 2882 O O . TYR A 1 373 ? -3.919 -1.435 -57.311 1.00 11.88 373 TYR A O 1
ATOM 2891 N N . PHE A 1 374 ? -4.423 0.280 -58.677 1.00 13.59 374 PHE A N 1
ATOM 2892 C CA . PHE A 1 374 ? -5.829 -0.193 -58.873 1.00 14.74 374 PHE A CA 1
ATOM 2893 C C . PHE A 1 374 ? -5.857 -1.543 -59.549 1.00 13.64 374 PHE A C 1
ATOM 2894 O O . PHE A 1 374 ? -6.800 -2.284 -59.365 1.00 12.66 374 PHE A O 1
ATOM 2902 N N . ALA A 1 375 ? -4.811 -1.823 -60.323 1.00 13.47 375 ALA A N 1
ATOM 2903 C CA . ALA A 1 375 ? -4.633 -3.104 -60.934 1.00 14.31 375 ALA A CA 1
ATOM 2904 C C . ALA A 1 375 ? -4.160 -4.222 -60.011 1.00 14.31 375 ALA A C 1
ATOM 2905 O O . ALA A 1 375 ? -4.014 -5.371 -60.464 1.00 13.46 375 ALA A O 1
ATOM 2907 N N . ALA A 1 376 ? -3.812 -3.907 -58.759 1.00 13.77 376 ALA A N 1
ATOM 2908 C CA . ALA A 1 376 ? -3.400 -4.921 -57.846 1.00 13.75 376 ALA A CA 1
ATOM 2909 C C . ALA A 1 376 ? -4.527 -5.956 -57.688 1.00 14.91 376 ALA A C 1
ATOM 2910 O O . ALA A 1 376 ? -5.761 -5.601 -57.649 1.00 14.40 376 ALA A O 1
ATOM 2912 N N . ARG A 1 377 ? -4.113 -7.219 -57.620 1.00 14.33 377 ARG A N 1
ATOM 2913 C CA . ARG A 1 377 ? -5.064 -8.322 -57.605 1.00 16.95 377 ARG A CA 1
ATOM 2914 C C . ARG A 1 377 ? -6.068 -8.164 -56.509 1.00 15.97 377 ARG A C 1
ATOM 2915 O O . ARG A 1 377 ? -7.183 -8.508 -56.683 1.00 14.42 377 ARG A O 1
ATOM 2923 N N . THR A 1 378 ? -5.667 -7.685 -55.337 1.00 15.42 378 THR A N 1
ATOM 2924 C CA . THR A 1 378 ? -6.656 -7.545 -54.252 1.00 14.80 378 THR A CA 1
ATOM 2925 C C . THR A 1 378 ? -7.013 -6.114 -53.963 1.00 13.43 378 THR A C 1
ATOM 2926 O O . THR A 1 378 ? -7.403 -5.816 -52.879 1.00 14.58 378 THR A O 1
ATOM 2930 N N . PHE A 1 379 ? -6.885 -5.231 -54.925 1.00 12.69 379 PHE A N 1
ATOM 2931 C CA . PHE A 1 379 ? -7.123 -3.810 -54.695 1.00 13.80 379 PHE A CA 1
ATOM 2932 C C . PHE A 1 379 ? -8.484 -3.595 -54.070 1.00 14.64 379 PHE A C 1
ATOM 2933 O O . PHE A 1 379 ? -9.487 -4.068 -54.598 1.00 14.27 379 PHE A O 1
ATOM 2941 N N . ASP A 1 380 ? -8.517 -2.894 -52.951 1.00 14.62 380 ASP A N 1
ATOM 2942 C CA . ASP A 1 380 ? -9.769 -2.546 -52.345 1.00 15.31 380 ASP A CA 1
ATOM 2943 C C . ASP A 1 380 ? -9.523 -1.180 -51.706 1.00 16.48 380 ASP A C 1
ATOM 2944 O O . ASP A 1 380 ? -8.583 -1.036 -50.916 1.00 17.47 380 ASP A O 1
ATOM 2949 N N . PRO A 1 381 ? -10.300 -0.147 -52.112 1.00 16.94 381 PRO A N 1
ATOM 2950 C CA . PRO A 1 381 ? -10.065 1.219 -51.600 1.00 16.59 381 PRO A CA 1
ATOM 2951 C C . PRO A 1 381 ? -10.322 1.400 -50.125 1.00 14.37 381 PRO A C 1
ATOM 2952 O O . PRO A 1 381 ? -9.959 2.430 -49.580 1.00 14.46 381 PRO A O 1
ATOM 2956 N N . ARG A 1 382 ? -10.929 0.419 -49.452 1.00 14.37 382 ARG A N 1
ATOM 2957 C CA . ARG A 1 382 ? -11.026 0.508 -48.016 1.00 14.71 382 ARG A CA 1
ATOM 2958 C C . ARG A 1 382 ? -9.647 0.379 -47.354 1.00 13.44 382 ARG A C 1
ATOM 2959 O O . ARG A 1 382 ? -9.505 0.707 -46.205 1.00 12.60 382 ARG A O 1
ATOM 2967 N N . ASN A 1 383 ? -8.649 -0.135 -48.074 1.00 13.87 383 ASN A N 1
ATOM 2968 C CA . ASN A 1 383 ? -7.300 -0.233 -47.480 1.00 14.13 383 ASN A CA 1
ATOM 2969 C C . ASN A 1 383 ? -6.510 1.037 -47.711 1.00 12.95 383 ASN A C 1
ATOM 2970 O O . ASN A 1 383 ? -5.362 1.191 -47.236 1.00 13.59 383 ASN A O 1
ATOM 2975 N N . ALA A 1 384 ? -7.047 1.919 -48.512 1.00 12.19 384 ALA A N 1
ATOM 2976 C CA . ALA A 1 384 ? -6.296 3.087 -48.925 1.00 12.42 384 ALA A CA 1
ATOM 2977 C C . ALA A 1 384 ? -6.464 4.226 -47.944 1.00 12.05 384 ALA A C 1
ATOM 2978 O O . ALA A 1 384 ? -7.447 4.307 -47.215 1.00 12.19 384 ALA A O 1
ATOM 2980 N N . ILE A 1 385 ? -5.512 5.137 -48.053 1.00 12.89 385 ILE A N 1
ATOM 2981 C CA . ILE A 1 385 ? -5.475 6.419 -47.358 1.00 13.51 385 ILE A CA 1
ATOM 2982 C C . ILE A 1 385 ? -6.728 7.202 -47.668 1.00 13.76 385 ILE A C 1
ATOM 2983 O O . ILE A 1 385 ? -7.262 7.117 -48.773 1.00 13.17 385 ILE A O 1
ATOM 2988 N N . ARG A 1 386 ? -7.217 7.945 -46.659 1.00 12.58 386 ARG A N 1
ATOM 2989 C CA . ARG A 1 386 ? -8.078 9.098 -46.885 1.00 12.65 386 ARG A CA 1
ATOM 2990 C C . ARG A 1 386 ? -7.406 10.297 -46.243 1.00 12.11 386 ARG A C 1
ATOM 2991 O O . ARG A 1 386 ? -6.952 10.259 -45.120 1.00 13.10 386 ARG A O 1
ATOM 2999 N N . LEU A 1 387 ? -7.347 11.390 -46.978 1.00 12.11 387 LEU A N 1
ATOM 3000 C CA . LEU A 1 387 ? -6.693 12.613 -46.458 1.00 11.93 387 LEU A CA 1
ATOM 3001 C C . LEU A 1 387 ? -7.611 13.179 -45.385 1.00 12.81 387 LEU A C 1
ATOM 3002 O O . LEU A 1 387 ? -8.755 12.696 -45.218 1.00 12.01 387 LEU A O 1
ATOM 3007 N N . ALA A 1 388 ? -7.137 14.217 -44.683 1.00 14.75 388 ALA A N 1
ATOM 3008 C CA . ALA A 1 388 ? -7.914 14.876 -43.632 1.00 17.86 388 ALA A CA 1
ATOM 3009 C C . ALA A 1 388 ? -9.278 15.277 -44.164 1.00 19.38 388 ALA A C 1
ATOM 3010 O O . ALA A 1 388 ? -10.234 15.193 -43.428 1.00 20.07 388 ALA A O 1
ATOM 3012 N N . ASP A 1 389 ? -9.362 15.658 -45.429 1.00 19.04 389 ASP A N 1
ATOM 3013 C CA . ASP A 1 389 ? -10.643 16.131 -46.015 1.00 20.03 389 ASP A CA 1
ATOM 3014 C C . ASP A 1 389 ? -11.572 15.015 -46.520 1.00 19.70 389 ASP A C 1
ATOM 3015 O O . ASP A 1 389 ? -12.556 15.283 -47.204 1.00 20.79 389 ASP A O 1
ATOM 3020 N N . GLY A 1 390 ? -11.244 13.777 -46.222 1.00 17.39 390 GLY A N 1
ATOM 3021 C CA . GLY A 1 390 ? -12.045 12.644 -46.652 1.00 17.16 390 GLY A CA 1
ATOM 3022 C C . GLY A 1 390 ? -11.678 12.049 -48.007 1.00 17.90 390 GLY A C 1
ATOM 3023 O O . GLY A 1 390 ? -12.165 10.973 -48.367 1.00 18.29 390 GLY A O 1
ATOM 3024 N N . THR A 1 391 ? -10.819 12.701 -48.768 1.00 18.08 391 THR A N 1
ATOM 3025 C CA . THR A 1 391 ? -10.615 12.202 -50.135 1.00 19.25 391 THR A CA 1
ATOM 3026 C C . THR A 1 391 ? -9.587 11.070 -50.170 1.00 18.98 391 THR A C 1
ATOM 3027 O O . THR A 1 391 ? -8.724 10.991 -49.317 1.00 18.35 391 THR A O 1
ATOM 3031 N N . MET A 1 392 ? -9.701 10.217 -51.181 1.00 18.09 392 MET A N 1
ATOM 3032 C CA . MET A 1 392 ? -8.685 9.225 -51.461 1.00 16.66 392 MET A CA 1
ATOM 3033 C C . MET A 1 392 ? -7.795 9.750 -52.591 1.00 15.85 392 MET A C 1
ATOM 3034 O O . MET A 1 392 ? -8.279 9.964 -53.727 1.00 12.56 392 MET A O 1
ATOM 3039 N N . PRO A 1 393 ? -6.484 9.896 -52.326 1.00 14.63 393 PRO A N 1
ATOM 3040 C CA . PRO A 1 393 ? -5.623 10.482 -53.322 1.00 15.62 393 PRO A CA 1
ATOM 3041 C C . PRO A 1 393 ? -5.332 9.470 -54.416 1.00 15.23 393 PRO A C 1
ATOM 3042 O O . PRO A 1 393 ? -5.265 8.274 -54.163 1.00 15.10 393 PRO A O 1
ATOM 3046 N N . GLU A 1 394 ? -5.190 9.957 -55.619 1.00 14.85 394 GLU A N 1
ATOM 3047 C CA . GLU A 1 394 ? -4.916 9.101 -56.777 1.00 17.11 394 GLU A CA 1
ATOM 3048 C C . GLU A 1 394 ? -4.002 9.829 -57.744 1.00 16.49 394 GLU A C 1
ATOM 3049 O O . GLU A 1 394 ? -3.972 11.062 -57.774 1.00 15.50 394 GLU A O 1
ATOM 3055 N N . HIS A 1 395 ? -3.345 9.035 -58.586 1.00 16.37 395 HIS A N 1
ATOM 3056 C CA . HIS A 1 395 ? -2.551 9.525 -59.713 1.00 15.83 395 HIS A CA 1
ATOM 3057 C C . HIS A 1 395 ? -2.145 8.319 -60.546 1.00 15.76 395 HIS A C 1
ATOM 3058 O O . HIS A 1 395 ? -2.435 7.175 -60.161 1.00 14.53 395 HIS A O 1
ATOM 3065 N N . ALA A 1 396 ? -1.523 8.573 -61.692 1.00 14.86 396 ALA A N 1
ATOM 3066 C CA . ALA A 1 396 ? -1.201 7.511 -62.652 1.00 16.76 396 ALA A CA 1
ATOM 3067 C C . ALA A 1 396 ? 0.183 7.781 -63.224 1.00 17.10 396 ALA A C 1
ATOM 3068 O O . ALA A 1 396 ? 0.409 7.685 -64.412 1.00 15.29 396 ALA A O 1
ATOM 3070 N N . MET A 1 397 ? 1.098 8.165 -62.352 1.00 18.56 397 MET A N 1
ATOM 3071 C CA . MET A 1 397 ? 2.409 8.577 -62.783 1.00 20.17 397 MET A CA 1
ATOM 3072 C C . MET A 1 397 ? 3.318 7.408 -63.189 1.00 16.84 397 MET A C 1
ATOM 3073 O O . MET A 1 397 ? 3.936 7.424 -64.273 1.00 16.99 397 MET A O 1
ATOM 3078 N N . TRP A 1 398 ? 3.383 6.374 -62.356 1.00 15.11 398 TRP A N 1
ATOM 3079 C CA . TRP A 1 398 ? 4.388 5.309 -62.525 1.00 14.08 398 TRP A CA 1
ATOM 3080 C C . TRP A 1 398 ? 3.955 4.278 -63.500 1.00 14.10 398 TRP A C 1
ATOM 3081 O O . TRP A 1 398 ? 2.787 4.297 -63.975 1.00 14.48 398 TRP A O 1
ATOM 3092 N N . ALA A 1 399 ? 4.864 3.323 -63.773 1.00 13.71 399 ALA A N 1
ATOM 3093 C CA . ALA A 1 399 ? 4.607 2.275 -64.809 1.00 13.89 399 ALA A CA 1
ATOM 3094 C C . ALA A 1 399 ? 3.271 1.531 -64.633 1.00 13.26 399 ALA A C 1
ATOM 3095 O O . ALA A 1 399 ? 2.524 1.277 -65.615 1.00 13.09 399 ALA A O 1
ATOM 3097 N N . GLY A 1 400 ? 2.919 1.229 -63.389 1.00 12.32 400 GLY A N 1
ATOM 3098 C CA . GLY A 1 400 ? 1.694 0.507 -63.125 1.00 13.40 400 GLY A CA 1
ATOM 3099 C C . GLY A 1 400 ? 0.371 1.258 -63.310 1.00 12.39 400 GLY A C 1
ATOM 3100 O O . GLY A 1 400 ? -0.745 0.646 -63.168 1.00 12.45 400 GLY A O 1
ATOM 3101 N N . GLY A 1 401 ? 0.466 2.546 -63.597 1.00 11.74 401 GLY A N 1
ATOM 3102 C CA . GLY A 1 401 ? -0.748 3.295 -63.931 1.00 13.87 401 GLY A CA 1
ATOM 3103 C C . GLY A 1 401 ? -1.467 3.726 -62.654 1.00 14.70 401 GLY A C 1
ATOM 3104 O O . GLY A 1 401 ? -0.816 4.036 -61.642 1.00 16.53 401 GLY A O 1
ATOM 3105 N N . ARG A 1 402 ? -2.802 3.797 -62.725 1.00 14.16 402 ARG A N 1
ATOM 3106 C CA . ARG A 1 402 ? -3.605 4.350 -61.659 1.00 14.23 402 ARG A CA 1
ATOM 3107 C C . ARG A 1 402 ? -3.341 3.744 -60.310 1.00 13.16 402 ARG A C 1
ATOM 3108 O O . ARG A 1 402 ? -3.376 2.504 -60.181 1.00 12.75 402 ARG A O 1
ATOM 3116 N N . GLN A 1 403 ? -3.142 4.632 -59.313 1.00 12.52 403 GLN A N 1
ATOM 3117 C CA . GLN A 1 403 ? -2.822 4.226 -57.945 1.00 12.20 403 GLN A CA 1
ATOM 3118 C C . GLN A 1 403 ? -3.412 5.167 -56.928 1.00 12.89 403 GLN A C 1
ATOM 3119 O O . GLN A 1 403 ? -3.710 6.312 -57.242 1.00 12.26 403 GLN A O 1
ATOM 3125 N N . THR A 1 404 ? -3.461 4.676 -55.696 1.00 12.96 404 THR A N 1
ATOM 3126 C CA . THR A 1 404 ? -3.653 5.488 -54.497 1.00 12.68 404 THR A CA 1
ATOM 3127 C C . THR A 1 404 ? -2.431 5.118 -53.602 1.00 13.10 404 THR A C 1
ATOM 3128 O O . THR A 1 404 ? -1.397 4.687 -54.158 1.00 11.60 404 THR A O 1
ATOM 3132 N N . TYR A 1 405 ? -2.550 5.336 -52.278 1.00 11.63 405 TYR A N 1
ATOM 3133 C CA . TYR A 1 405 ? -1.555 4.886 -51.306 1.00 11.56 405 TYR A CA 1
ATOM 3134 C C . TYR A 1 405 ? -2.185 3.887 -50.331 1.00 11.05 405 TYR A C 1
ATOM 3135 O O . TYR A 1 405 ? -3.317 4.067 -49.869 1.00 10.06 405 TYR A O 1
ATOM 3144 N N . LEU A 1 406 ? -1.454 2.815 -50.051 1.00 10.98 406 LEU A N 1
ATOM 3145 C CA . LEU A 1 406 ? -1.838 1.863 -48.986 1.00 9.65 406 LEU A CA 1
ATOM 3146 C C . LEU A 1 406 ? -1.598 2.535 -47.615 1.00 9.69 406 LEU A C 1
ATOM 3147 O O . LEU A 1 406 ? -0.525 3.043 -47.377 1.00 9.03 406 LEU A O 1
ATOM 3152 N N . CYS A 1 407 ? -2.593 2.502 -46.705 1.00 9.36 407 CYS A N 1
ATOM 3153 C CA . CYS A 1 407 ? -2.413 3.119 -45.415 1.00 9.32 407 CYS A CA 1
ATOM 3154 C C . CYS A 1 407 ? -1.340 2.323 -44.670 1.00 8.97 407 CYS A C 1
ATOM 3155 O O . CYS A 1 407 ? -1.433 1.112 -44.611 1.00 9.31 407 CYS A O 1
ATOM 3158 N N . ALA A 1 408 ? -0.327 2.990 -44.101 1.00 9.21 408 ALA A N 1
ATOM 3159 C CA . ALA A 1 408 ? 0.791 2.290 -43.515 1.00 9.74 408 ALA A CA 1
ATOM 3160 C C . ALA A 1 408 ? 0.401 1.442 -42.297 1.00 10.97 408 ALA A C 1
ATOM 3161 O O . ALA A 1 408 ? 1.138 0.517 -41.966 1.00 10.33 408 ALA A O 1
ATOM 3163 N N . GLU A 1 409 ? -0.747 1.722 -41.672 1.00 10.92 409 GLU A N 1
ATOM 3164 C CA . GLU A 1 409 ? -1.264 0.864 -40.595 1.00 11.76 409 GLU A CA 1
ATOM 3165 C C . GLU A 1 409 ? -1.345 -0.620 -41.041 1.00 11.81 409 GLU A C 1
ATOM 3166 O O . GLU A 1 409 ? -1.281 -1.525 -40.230 1.00 11.43 409 GLU A O 1
ATOM 3172 N N . LEU A 1 410 ? -1.527 -0.812 -42.359 1.00 12.41 410 LEU A N 1
ATOM 3173 C CA . LEU A 1 410 ? -1.700 -2.097 -42.976 1.00 11.36 410 LEU A CA 1
ATOM 3174 C C . LEU A 1 410 ? -0.434 -2.633 -43.670 1.00 11.70 410 LEU A C 1
ATOM 3175 O O . LEU A 1 410 ? -0.386 -3.816 -44.057 1.00 10.93 410 LEU A O 1
ATOM 3180 N N . ALA A 1 411 ? 0.549 -1.764 -43.933 1.00 11.41 411 ALA A N 1
ATOM 3181 C CA . ALA A 1 411 ? 1.711 -2.222 -44.637 1.00 10.72 411 ALA A CA 1
ATOM 3182 C C . ALA A 1 411 ? 2.416 -3.404 -43.949 1.00 10.28 411 ALA A C 1
ATOM 3183 O O . ALA A 1 411 ? 2.715 -4.361 -44.624 1.00 10.35 411 ALA A O 1
ATOM 3185 N N . PRO A 1 412 ? 2.630 -3.375 -42.622 1.00 10.51 412 PRO A N 1
ATOM 3186 C CA . PRO A 1 412 ? 3.310 -4.548 -42.055 1.00 10.09 412 PRO A CA 1
ATOM 3187 C C . PRO A 1 412 ? 2.516 -5.844 -42.341 1.00 11.24 412 PRO A C 1
ATOM 3188 O O . PRO A 1 412 ? 3.107 -6.890 -42.476 1.00 10.77 412 PRO A O 1
ATOM 3192 N N . ASP A 1 413 ? 1.195 -5.765 -42.433 1.00 11.83 413 ASP A N 1
ATOM 3193 C CA . ASP A 1 413 ? 0.410 -6.976 -42.764 1.00 11.89 413 ASP A CA 1
ATOM 3194 C C . ASP A 1 413 ? 0.851 -7.539 -44.148 1.00 12.74 413 ASP A C 1
ATOM 3195 O O . ASP A 1 413 ? 1.034 -8.752 -44.321 1.00 11.71 413 ASP A O 1
ATOM 3200 N N . TYR A 1 414 ? 1.008 -6.645 -45.124 1.00 10.33 414 TYR A N 1
ATOM 3201 C CA . TYR A 1 414 ? 1.394 -7.059 -46.475 1.00 10.77 414 TYR A CA 1
ATOM 3202 C C . TYR A 1 414 ? 2.865 -7.467 -46.578 1.00 10.34 414 TYR A C 1
ATOM 3203 O O . TYR A 1 414 ? 3.200 -8.387 -47.328 1.00 9.91 414 TYR A O 1
ATOM 3212 N N . VAL A 1 415 ? 3.730 -6.795 -45.819 1.00 9.60 415 VAL A N 1
ATOM 3213 C CA . VAL A 1 415 ? 5.123 -7.201 -45.819 1.00 9.93 415 VAL A CA 1
ATOM 3214 C C . VAL A 1 415 ? 5.216 -8.623 -45.241 1.00 10.70 415 VAL A C 1
ATOM 3215 O O . VAL A 1 415 ? 5.897 -9.503 -45.805 1.00 11.52 415 VAL A O 1
ATOM 3219 N N . ARG A 1 416 ? 4.490 -8.861 -44.157 1.00 9.54 416 ARG A N 1
ATOM 3220 C CA . ARG A 1 416 ? 4.571 -10.166 -43.526 1.00 10.15 416 ARG A CA 1
ATOM 3221 C C . ARG A 1 416 ? 4.104 -11.254 -44.492 1.00 10.93 416 ARG A C 1
ATOM 3222 O O . ARG A 1 416 ? 4.729 -12.309 -44.653 1.00 10.98 416 ARG A O 1
ATOM 3230 N N . ARG A 1 417 ? 3.026 -10.958 -45.186 1.00 11.63 417 ARG A N 1
ATOM 3231 C CA . ARG A 1 417 ? 2.467 -11.913 -46.158 1.00 11.38 417 ARG A CA 1
ATOM 3232 C C . ARG A 1 417 ? 3.427 -12.173 -47.304 1.00 11.85 417 ARG A C 1
ATOM 3233 O O . ARG A 1 417 ? 3.671 -13.344 -47.674 1.00 11.00 417 ARG A O 1
ATOM 3241 N N . ASN A 1 418 ? 3.933 -11.118 -47.938 1.00 11.81 418 ASN A N 1
ATOM 3242 C CA . ASN A 1 418 ? 4.720 -11.314 -49.107 1.00 12.63 418 ASN A CA 1
ATOM 3243 C C . ASN A 1 418 ? 6.077 -11.958 -48.854 1.00 13.01 418 ASN A C 1
ATOM 3244 O O . ASN A 1 418 ? 6.586 -12.767 -49.664 1.00 13.40 418 ASN A O 1
ATOM 3249 N N . PHE A 1 419 ? 6.723 -11.474 -47.820 1.00 11.87 419 PHE A N 1
ATOM 3250 C CA . PHE A 1 419 ? 8.033 -11.998 -47.497 1.00 13.36 419 PHE A CA 1
ATOM 3251 C C . PHE A 1 419 ? 7.913 -13.448 -46.982 1.00 13.40 419 PHE A C 1
ATOM 3252 O O . PHE A 1 419 ? 8.776 -14.273 -47.281 1.00 13.05 419 PHE A O 1
ATOM 3260 N N . SER A 1 420 ? 6.800 -13.787 -46.345 1.00 13.80 420 SER A N 1
ATOM 3261 C CA . SER A 1 420 ? 6.675 -15.150 -45.941 1.00 15.19 420 SER A CA 1
ATOM 3262 C C . SER A 1 420 ? 6.471 -16.022 -47.150 1.00 14.84 420 SER A C 1
ATOM 3263 O O . SER A 1 420 ? 7.002 -17.099 -47.185 1.00 14.74 420 SER A O 1
ATOM 3266 N N . GLU A 1 421 ? 5.795 -15.529 -48.185 1.00 15.18 421 GLU A N 1
ATOM 3267 C CA . GLU A 1 421 ? 5.606 -16.317 -49.423 1.00 16.85 421 GLU A CA 1
ATOM 3268 C C . GLU A 1 421 ? 6.942 -16.536 -50.123 1.00 16.21 421 GLU A C 1
ATOM 3269 O O . GLU A 1 421 ? 7.222 -17.631 -50.579 1.00 16.71 421 GLU A O 1
ATOM 3275 N N . ILE A 1 422 ? 7.775 -15.483 -50.230 1.00 15.25 422 ILE A N 1
ATOM 3276 C CA . ILE A 1 422 ? 9.085 -15.587 -50.854 1.00 13.28 422 ILE A CA 1
ATOM 3277 C C . ILE A 1 422 ? 9.915 -16.709 -50.159 1.00 15.35 422 ILE A C 1
ATOM 3278 O O . ILE A 1 422 ? 10.499 -17.580 -50.857 1.00 15.02 422 ILE A O 1
ATOM 3283 N N . ALA A 1 423 ? 9.932 -16.712 -48.818 1.00 15.22 423 ALA A N 1
ATOM 3284 C CA . ALA A 1 423 ? 10.682 -17.713 -48.027 1.00 15.62 423 ALA A CA 1
ATOM 3285 C C . ALA A 1 423 ? 10.202 -19.138 -48.244 1.00 16.81 423 ALA A C 1
ATOM 3286 O O . ALA A 1 423 ? 10.994 -20.062 -48.126 1.00 17.02 423 ALA A O 1
ATOM 3288 N N . THR A 1 424 ? 8.945 -19.338 -48.627 1.00 17.44 424 THR A N 1
ATOM 3289 C CA . THR A 1 424 ? 8.493 -20.699 -48.826 1.00 20.53 424 THR A CA 1
ATOM 3290 C C . THR A 1 424 ? 9.102 -21.350 -50.034 1.00 20.98 424 THR A C 1
ATOM 3291 O O . THR A 1 424 ? 9.166 -22.559 -50.070 1.00 22.12 424 THR A O 1
ATOM 3295 N N . HIS A 1 425 ? 9.540 -20.555 -50.999 1.00 19.22 425 HIS A N 1
ATOM 3296 C CA . HIS A 1 425 ? 10.215 -21.032 -52.202 1.00 21.92 425 HIS A CA 1
ATOM 3297 C C . HIS A 1 425 ? 11.750 -21.205 -52.057 1.00 22.29 425 HIS A C 1
ATOM 3298 O O . HIS A 1 425 ? 12.486 -21.309 -53.039 1.00 22.93 425 HIS A O 1
ATOM 3305 N N . GLY A 1 426 ? 12.227 -21.229 -50.830 1.00 21.55 426 GLY A N 1
ATOM 3306 C CA . GLY A 1 426 ? 13.643 -21.513 -50.585 1.00 22.93 426 GLY A CA 1
ATOM 3307 C C . GLY A 1 426 ? 14.579 -20.366 -50.902 1.00 22.23 426 GLY A C 1
ATOM 3308 O O . GLY A 1 426 ? 15.763 -20.578 -51.076 1.00 23.90 426 GLY A O 1
ATOM 3309 N N . ILE A 1 427 ? 14.030 -19.164 -50.974 1.00 20.08 427 ILE A N 1
ATOM 3310 C CA . ILE A 1 427 ? 14.768 -17.930 -51.213 1.00 18.01 427 ILE A CA 1
ATOM 3311 C C . ILE A 1 427 ? 15.067 -17.236 -49.890 1.00 17.50 427 ILE A C 1
ATOM 3312 O O . ILE A 1 427 ? 14.127 -16.803 -49.187 1.00 16.96 427 ILE A O 1
ATOM 3317 N N . VAL A 1 428 ? 16.354 -17.217 -49.518 1.00 16.32 428 VAL A N 1
ATOM 3318 C CA . VAL A 1 428 ? 16.804 -16.630 -48.270 1.00 17.72 428 VAL A CA 1
ATOM 3319 C C . VAL A 1 428 ? 17.499 -15.316 -48.611 1.00 18.16 428 VAL A C 1
ATOM 3320 O O . VAL A 1 428 ? 18.695 -15.304 -48.931 1.00 18.31 428 VAL A O 1
ATOM 3324 N N . LEU A 1 429 ? 16.734 -14.214 -48.518 1.00 15.94 429 LEU A N 1
ATOM 3325 C CA . LEU A 1 429 ? 17.247 -12.894 -48.842 1.00 14.16 429 LEU A CA 1
ATOM 3326 C C . LEU A 1 429 ? 18.297 -12.500 -47.829 1.00 12.96 429 LEU A C 1
ATOM 3327 O O . LEU A 1 429 ? 18.129 -12.703 -46.627 1.00 12.89 429 LEU A O 1
ATOM 3332 N N . ASP A 1 430 ? 19.391 -11.989 -48.334 1.00 11.25 430 ASP A N 1
ATOM 3333 C CA . ASP A 1 430 ? 20.314 -11.243 -47.472 1.00 12.03 430 ASP A CA 1
ATOM 3334 C C . ASP A 1 430 ? 19.809 -9.899 -47.021 1.00 11.19 430 ASP A C 1
ATOM 3335 O O . ASP A 1 430 ? 20.030 -9.517 -45.865 1.00 11.38 430 ASP A O 1
ATOM 3340 N N . CYS A 1 431 ? 19.137 -9.186 -47.935 1.00 10.83 431 CYS A N 1
ATOM 3341 C CA . CYS A 1 431 ? 18.725 -7.827 -47.706 1.00 11.18 431 CYS A CA 1
ATOM 3342 C C . CYS A 1 431 ? 17.351 -7.626 -48.397 1.00 11.09 431 CYS A C 1
ATOM 3343 O O . CYS A 1 431 ? 16.895 -8.502 -49.138 1.00 10.72 431 CYS A O 1
ATOM 3346 N N . ALA A 1 432 ? 16.661 -6.524 -48.077 1.00 10.48 432 ALA A N 1
ATOM 3347 C CA . ALA A 1 432 ? 15.478 -6.108 -48.810 1.00 10.04 432 ALA A CA 1
ATOM 3348 C C . ALA A 1 432 ? 15.469 -4.605 -48.939 1.00 10.12 432 ALA A C 1
ATOM 3349 O O . ALA A 1 432 ? 15.906 -3.866 -48.047 1.00 9.81 432 ALA A O 1
ATO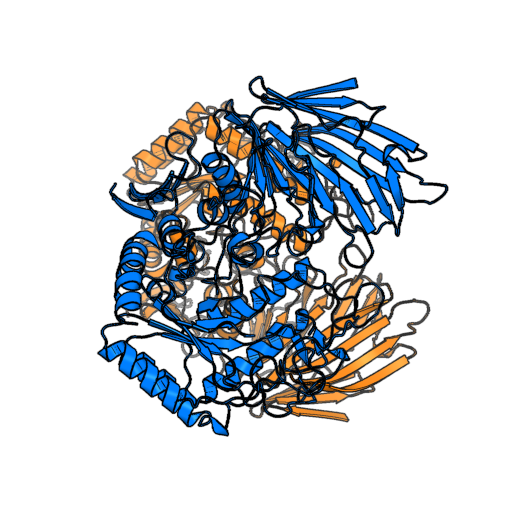M 3351 N N . TYR A 1 433 ? 14.908 -4.169 -50.065 1.00 9.27 433 TYR A N 1
ATOM 3352 C CA . TYR A 1 433 ? 14.776 -2.766 -50.375 1.00 9.66 433 TYR A CA 1
ATOM 3353 C C . TYR A 1 433 ? 13.316 -2.402 -50.457 1.00 9.13 433 TYR A C 1
ATOM 3354 O O . TYR A 1 433 ? 12.614 -2.909 -51.322 1.00 9.37 433 TYR A O 1
ATOM 3363 N N . LEU A 1 434 ? 12.828 -1.656 -49.476 1.00 8.63 434 LEU A N 1
ATOM 3364 C CA . LEU A 1 434 ? 11.477 -1.146 -49.523 1.00 9.26 434 LEU A CA 1
ATOM 3365 C C . LEU A 1 434 ? 11.536 0.267 -50.068 1.00 9.62 434 LEU A C 1
ATOM 3366 O O . LEU A 1 434 ? 11.968 1.171 -49.387 1.00 9.80 434 LEU A O 1
ATOM 3371 N N . ASP A 1 435 ? 11.065 0.461 -51.294 1.00 11.19 435 ASP A N 1
ATOM 3372 C CA . ASP A 1 435 ? 11.164 1.757 -51.964 1.00 11.36 435 ASP A CA 1
ATOM 3373 C C . ASP A 1 435 ? 10.369 2.819 -51.249 1.00 11.70 435 ASP A C 1
ATOM 3374 O O . ASP A 1 435 ? 9.477 2.502 -50.468 1.00 10.65 435 ASP A O 1
ATOM 3379 N N . VAL A 1 436 ? 10.748 4.073 -51.497 1.00 11.62 436 VAL A N 1
ATOM 3380 C CA . VAL A 1 436 ? 10.040 5.310 -51.054 1.00 12.40 436 VAL A CA 1
ATOM 3381 C C . VAL A 1 436 ? 10.015 5.644 -49.573 1.00 11.23 436 VAL A C 1
ATOM 3382 O O . VAL A 1 436 ? 9.994 6.830 -49.235 1.00 11.22 436 VAL A O 1
ATOM 3386 N N . PHE A 1 437 ? 9.982 4.624 -48.694 1.00 10.21 437 PHE A N 1
ATOM 3387 C CA . PHE A 1 437 ? 9.671 4.859 -47.284 1.00 9.91 437 PHE A CA 1
ATOM 3388 C C . PHE A 1 437 ? 10.514 5.948 -46.651 1.00 10.25 437 PHE A C 1
ATOM 3389 O O . PHE A 1 437 ? 9.978 6.809 -45.926 1.00 9.33 437 PHE A O 1
ATOM 3397 N N . THR A 1 438 ? 11.804 5.945 -46.934 1.00 9.59 438 THR A N 1
ATOM 3398 C CA . THR A 1 438 ? 12.704 6.888 -46.233 1.00 10.26 438 THR A CA 1
ATOM 3399 C C . THR A 1 438 ? 13.094 8.104 -47.132 1.00 10.19 438 THR A C 1
ATOM 3400 O O . THR A 1 438 ? 14.076 8.799 -46.857 1.00 10.57 438 THR A O 1
ATOM 3404 N N . CYS A 1 439 ? 12.351 8.310 -48.182 1.00 10.34 439 CYS A N 1
ATOM 3405 C CA . CYS A 1 439 ? 12.498 9.512 -49.051 1.00 11.08 439 CYS A CA 1
ATOM 3406 C C . CYS A 1 439 ? 11.262 10.412 -48.963 1.00 11.68 439 CYS A C 1
ATOM 3407 O O . CYS A 1 439 ? 11.355 11.595 -48.586 1.00 12.87 439 CYS A O 1
ATOM 3410 N N . ASN A 1 440 ? 10.080 9.823 -49.178 1.00 11.03 440 ASN A N 1
ATOM 3411 C CA . ASN A 1 440 ? 8.825 10.566 -49.182 1.00 11.17 440 ASN A CA 1
ATOM 3412 C C . ASN A 1 440 ? 8.248 10.701 -47.790 1.00 12.17 440 ASN A C 1
ATOM 3413 O O . ASN A 1 440 ? 8.574 9.887 -46.892 1.00 12.96 440 ASN A O 1
ATOM 3418 N N . GLU A 1 441 ? 7.353 11.678 -47.627 1.00 11.14 441 GLU A N 1
ATOM 3419 C CA . GLU A 1 441 ? 6.758 11.992 -46.340 1.00 11.25 441 GLU A CA 1
ATOM 3420 C C . GLU A 1 441 ? 5.899 10.819 -45.909 1.00 11.03 441 GLU A C 1
ATOM 3421 O O . GLU A 1 441 ? 5.375 10.046 -46.765 1.00 9.02 441 GLU A O 1
ATOM 3427 N N . GLY A 1 442 ? 5.654 10.814 -44.607 1.00 9.64 442 GLY A N 1
ATOM 3428 C CA . GLY A 1 442 ? 4.696 9.879 -43.996 1.00 10.48 442 GLY A CA 1
ATOM 3429 C C . GLY A 1 442 ? 3.315 10.451 -44.327 1.00 11.83 442 GLY A C 1
ATOM 3430 O O . GLY A 1 442 ? 3.105 11.667 -44.204 1.00 11.93 442 GLY A O 1
ATOM 3431 N N . ASP A 1 443 ? 2.403 9.583 -44.680 1.00 10.87 443 ASP A N 1
ATOM 3432 C CA . ASP A 1 443 ? 1.029 9.959 -44.927 1.00 11.81 443 ASP A CA 1
ATOM 3433 C C . ASP A 1 443 ? 0.252 10.054 -43.623 1.00 12.76 443 ASP A C 1
ATOM 3434 O O . ASP A 1 443 ? 0.622 9.444 -42.584 1.00 11.59 443 ASP A O 1
ATOM 3439 N N . GLU A 1 444 ? -0.821 10.839 -43.674 1.00 10.88 444 GLU A N 1
ATOM 3440 C CA . GLU A 1 444 ? -1.801 10.796 -42.610 1.00 11.23 444 GLU A CA 1
ATOM 3441 C C . GLU A 1 444 ? -3.084 10.267 -43.210 1.00 11.46 444 GLU A C 1
ATOM 3442 O O . GLU A 1 444 ? -3.261 10.315 -44.443 1.00 13.22 444 GLU A O 1
ATOM 3448 N N . CYS A 1 445 ? -3.902 9.652 -42.375 1.00 12.03 445 CYS A N 1
ATOM 3449 C CA . CYS A 1 445 ? -5.110 8.957 -42.798 1.00 12.07 445 CYS A CA 1
ATOM 3450 C C . CYS A 1 445 ? -6.241 9.205 -41.800 1.00 12.29 445 CYS A C 1
ATOM 3451 O O . CYS A 1 445 ? -6.111 8.910 -40.615 1.00 11.74 445 CYS A O 1
ATOM 3454 N N . SER A 1 446 ? -7.391 9.578 -42.339 1.00 13.35 446 SER A N 1
ATOM 3455 C CA . SER A 1 446 ? -8.577 9.869 -41.514 1.00 14.07 446 SER A CA 1
ATOM 3456 C C . SER A 1 446 ? -9.509 8.674 -41.706 1.00 14.29 446 SER A C 1
ATOM 3457 O O . SER A 1 446 ? -10.647 8.714 -41.231 1.00 14.03 446 SER A O 1
ATOM 3460 N N . HIS A 1 447 ? -9.076 7.621 -42.406 1.00 13.63 447 HIS A N 1
ATOM 3461 C CA . HIS A 1 447 ? -10.043 6.517 -42.676 1.00 14.79 447 HIS A CA 1
ATOM 3462 C C . HIS A 1 447 ? -10.342 5.922 -41.286 1.00 15.00 447 HIS A C 1
ATOM 3463 O O . HIS A 1 447 ? -9.426 5.617 -40.562 1.00 14.64 447 HIS A O 1
ATOM 3470 N N . PRO A 1 448 ? -11.624 5.863 -40.890 1.00 15.62 448 PRO A N 1
ATOM 3471 C CA . PRO A 1 448 ? -11.982 5.334 -39.571 1.00 16.75 448 PRO A CA 1
ATOM 3472 C C . PRO A 1 448 ? -11.525 3.901 -39.247 1.00 16.33 448 PRO A C 1
ATOM 3473 O O . PRO A 1 448 ? -11.327 3.600 -38.078 1.00 16.57 448 PRO A O 1
ATOM 3477 N N . GLU A 1 449 ? -11.368 3.024 -40.264 1.00 15.46 449 GLU A N 1
ATOM 3478 C CA . GLU A 1 449 ? -10.883 1.677 -40.028 1.00 13.80 449 GLU A CA 1
ATOM 3479 C C . GLU A 1 449 ? -9.371 1.636 -39.786 1.00 14.29 449 GLU A C 1
ATOM 3480 O O . GLU A 1 449 ? -8.831 0.604 -39.310 1.00 15.60 449 GLU A O 1
ATOM 3486 N N . HIS A 1 450 ? -8.677 2.719 -40.124 1.00 12.26 450 HIS A N 1
ATOM 3487 C CA . HIS A 1 450 ? -7.246 2.782 -39.846 1.00 12.69 450 HIS A CA 1
ATOM 3488 C C . HIS A 1 450 ? -6.765 4.211 -39.820 1.00 14.38 450 HIS A C 1
ATOM 3489 O O . HIS A 1 450 ? -6.068 4.626 -40.702 1.00 13.47 450 HIS A O 1
ATOM 3496 N N . ARG A 1 451 ? -7.130 4.967 -38.802 1.00 14.83 451 ARG A N 1
ATOM 3497 C CA . ARG A 1 451 ? -6.741 6.357 -38.720 1.00 14.80 451 ARG A CA 1
ATOM 3498 C C . ARG A 1 451 ? -5.261 6.426 -38.366 1.00 13.47 451 ARG A C 1
ATOM 3499 O O . ARG A 1 451 ? -4.737 5.636 -37.569 1.00 11.87 451 ARG A O 1
ATOM 3507 N N . MET A 1 452 ? -4.562 7.342 -38.990 1.00 11.99 452 MET A N 1
ATOM 3508 C CA . MET A 1 452 ? -3.157 7.384 -38.798 1.00 11.65 452 MET A CA 1
ATOM 3509 C C . MET A 1 452 ? -2.554 8.787 -38.859 1.00 11.00 452 MET A C 1
ATOM 3510 O O . MET A 1 452 ? -2.853 9.544 -39.758 1.00 9.44 452 MET A O 1
ATOM 3515 N N . THR A 1 453 ? -1.698 9.129 -37.895 1.00 10.46 453 THR A N 1
ATOM 3516 C CA . THR A 1 453 ? -1.003 10.404 -38.002 1.00 10.42 453 THR A CA 1
ATOM 3517 C C . THR A 1 453 ? 0.311 10.231 -38.815 1.00 9.96 453 THR A C 1
ATOM 3518 O O . THR A 1 453 ? 0.752 9.138 -39.050 1.00 9.81 453 THR A O 1
ATOM 3522 N N . ARG A 1 454 ? 0.909 11.330 -39.250 1.00 10.10 454 ARG A N 1
ATOM 3523 C CA . ARG A 1 454 ? 2.213 11.205 -39.923 1.00 10.10 454 ARG A CA 1
ATOM 3524 C C . ARG A 1 454 ? 3.217 10.477 -39.014 1.00 10.76 454 ARG A C 1
ATOM 3525 O O . ARG A 1 454 ? 3.953 9.575 -39.481 1.00 10.66 454 ARG A O 1
ATOM 3533 N N . ARG A 1 455 ? 3.209 10.833 -37.736 1.00 10.68 455 ARG A N 1
ATOM 3534 C CA . ARG A 1 455 ? 4.093 10.218 -36.763 1.00 10.55 455 ARG A CA 1
ATOM 3535 C C . ARG A 1 455 ? 3.892 8.708 -36.765 1.00 11.73 455 ARG A C 1
ATOM 3536 O O . ARG A 1 455 ? 4.842 7.961 -36.856 1.00 10.96 455 ARG A O 1
ATOM 3544 N N . GLU A 1 456 ? 2.642 8.275 -36.654 1.00 10.64 456 GLU A N 1
ATOM 3545 C CA . GLU A 1 456 ? 2.337 6.857 -36.684 1.00 11.41 456 GLU A CA 1
ATOM 3546 C C . GLU A 1 456 ? 2.753 6.168 -37.995 1.00 10.44 456 GLU A C 1
ATOM 3547 O O . GLU A 1 456 ? 3.167 5.005 -37.974 1.00 9.68 456 GLU A O 1
ATOM 3553 N N . CYS A 1 457 ? 2.644 6.907 -39.104 1.00 9.44 457 CYS A N 1
ATOM 3554 C CA . CYS A 1 457 ? 3.104 6.407 -40.398 1.00 10.71 457 CYS A CA 1
ATOM 3555 C C . CYS A 1 457 ? 4.555 6.072 -40.362 1.00 10.32 457 CYS A C 1
ATOM 3556 O O . CYS A 1 457 ? 4.927 5.004 -40.855 1.00 10.18 457 CYS A O 1
ATOM 3559 N N . TYR A 1 458 ? 5.393 6.956 -39.813 1.00 9.80 458 TYR A N 1
ATOM 3560 C CA . TYR A 1 458 ? 6.831 6.596 -39.782 1.00 10.70 458 TYR A CA 1
ATOM 3561 C C . TYR A 1 458 ? 7.032 5.361 -38.868 1.00 10.75 458 TYR A C 1
ATOM 3562 O O . TYR A 1 458 ? 7.843 4.522 -39.160 1.00 11.25 458 TYR A O 1
ATOM 3571 N N . GLU A 1 459 ? 6.268 5.260 -37.791 1.00 10.88 459 GLU A N 1
ATOM 3572 C CA . GLU A 1 459 ? 6.397 4.109 -36.904 1.00 11.20 459 GLU A CA 1
ATOM 3573 C C . GLU A 1 459 ? 6.011 2.819 -37.624 1.00 10.02 459 GLU A C 1
ATOM 3574 O O . GLU A 1 459 ? 6.629 1.787 -37.427 1.00 8.98 459 GLU A O 1
ATOM 3580 N N . ARG A 1 460 ? 4.977 2.881 -38.450 1.00 8.44 460 ARG A N 1
ATOM 3581 C CA . ARG A 1 460 ? 4.565 1.676 -39.188 1.00 8.54 460 ARG A CA 1
ATOM 3582 C C . ARG A 1 460 ? 5.602 1.304 -40.274 1.00 8.00 460 ARG A C 1
ATOM 3583 O O . ARG A 1 460 ? 5.801 0.142 -40.563 1.00 8.12 460 ARG A O 1
ATOM 3591 N N . ARG A 1 461 ? 6.193 2.289 -40.908 1.00 7.73 461 ARG A N 1
ATOM 3592 C CA . ARG A 1 461 ? 7.213 1.990 -41.895 1.00 8.38 461 ARG A CA 1
ATOM 3593 C C . ARG A 1 461 ? 8.380 1.304 -41.161 1.00 8.64 461 ARG A C 1
ATOM 3594 O O . ARG A 1 461 ? 8.950 0.257 -41.674 1.00 8.89 461 ARG A O 1
ATOM 3602 N N . ALA A 1 462 ? 8.729 1.829 -39.982 1.00 8.86 462 ALA A N 1
ATOM 3603 C CA . ALA A 1 462 ? 9.738 1.223 -39.153 1.00 9.36 462 ALA A CA 1
ATOM 3604 C C . ALA A 1 462 ? 9.359 -0.231 -38.729 1.00 10.52 462 ALA A C 1
ATOM 3605 O O . ALA A 1 462 ? 10.196 -1.109 -38.691 1.00 9.94 462 ALA A O 1
ATOM 3607 N N . GLU A 1 463 ? 8.069 -0.471 -38.472 1.00 11.18 463 GLU A N 1
ATOM 3608 C CA . GLU A 1 463 ? 7.595 -1.787 -38.130 1.00 10.85 463 GLU A CA 1
ATOM 3609 C C . GLU A 1 463 ? 7.827 -2.787 -39.325 1.00 11.26 463 GLU A C 1
ATOM 3610 O O . GLU A 1 463 ? 8.214 -3.926 -39.099 1.00 9.85 463 GLU A O 1
ATOM 3616 N N . CYS A 1 464 ? 7.657 -2.319 -40.566 1.00 10.14 464 CYS A N 1
ATOM 3617 C CA . CYS A 1 464 ? 8.050 -3.081 -41.773 1.00 10.29 464 CYS A CA 1
ATOM 3618 C C . CYS A 1 464 ? 9.534 -3.470 -41.769 1.00 10.08 464 CYS A C 1
ATOM 3619 O O . CYS A 1 464 ? 9.844 -4.655 -41.992 1.00 9.54 464 CYS A O 1
ATOM 3622 N N . PHE A 1 465 ? 10.423 -2.513 -41.462 1.00 9.17 465 PHE A N 1
ATOM 3623 C CA . PHE A 1 465 ? 11.837 -2.789 -41.356 1.00 9.55 465 PHE A CA 1
ATOM 3624 C C . PHE A 1 465 ? 12.140 -3.782 -40.245 1.00 9.97 465 PHE A C 1
ATOM 3625 O O . PHE A 1 465 ? 12.979 -4.665 -40.418 1.00 10.34 465 PHE A O 1
ATOM 3633 N N . GLU A 1 466 ? 11.424 -3.650 -39.111 1.00 10.51 466 GLU A N 1
ATOM 3634 C CA . GLU A 1 466 ? 11.688 -4.487 -37.971 1.00 10.93 466 GLU A CA 1
ATOM 3635 C C . GLU A 1 466 ? 11.369 -5.925 -38.278 1.00 11.54 466 GLU A C 1
ATOM 3636 O O . GLU A 1 466 ? 12.102 -6.826 -37.838 1.00 11.87 466 GLU A O 1
ATOM 3642 N N . TYR A 1 467 ? 10.301 -6.156 -39.008 1.00 10.14 467 TYR A N 1
ATOM 3643 C CA . TYR A 1 467 ? 10.026 -7.530 -39.447 1.00 11.30 467 TYR A CA 1
ATOM 3644 C C . TYR A 1 467 ? 11.221 -8.155 -40.172 1.00 10.37 467 TYR A C 1
ATOM 3645 O O . TYR A 1 467 ? 11.608 -9.344 -39.919 1.00 10.37 467 TYR A O 1
ATOM 3654 N N . LEU A 1 468 ? 11.767 -7.385 -41.093 1.00 9.29 468 LEU A N 1
ATOM 3655 C CA . LEU A 1 468 ? 12.891 -7.889 -41.876 1.00 9.64 468 LEU A CA 1
ATOM 3656 C C . LEU A 1 468 ? 14.096 -8.181 -40.961 1.00 9.93 468 LEU A C 1
ATOM 3657 O O . LEU A 1 468 ? 14.665 -9.283 -41.009 1.00 10.89 468 LEU A O 1
ATOM 3662 N N . LEU A 1 469 ? 14.475 -7.218 -40.141 1.00 10.30 469 LEU A N 1
ATOM 3663 C CA . LEU A 1 469 ? 15.622 -7.420 -39.230 1.00 10.35 469 LEU A CA 1
ATOM 3664 C C . LEU A 1 469 ? 15.454 -8.660 -38.331 1.00 11.24 469 LEU A C 1
ATOM 3665 O O . LEU A 1 469 ? 16.403 -9.409 -38.098 1.00 10.03 469 LEU A O 1
ATOM 3670 N N . ALA A 1 470 ? 14.226 -8.878 -37.859 1.00 11.05 470 ALA A N 1
ATOM 3671 C CA . ALA A 1 470 ? 13.970 -9.972 -36.959 1.00 11.65 470 ALA A CA 1
ATOM 3672 C C . ALA A 1 470 ? 14.122 -11.288 -37.673 1.00 12.71 470 ALA A C 1
ATOM 3673 O O . ALA A 1 470 ? 14.325 -12.312 -37.027 1.00 12.49 470 ALA A O 1
ATOM 3675 N N . HIS A 1 471 ? 13.950 -11.273 -38.982 1.00 12.03 471 HIS A N 1
ATOM 3676 C CA . HIS A 1 471 ? 14.168 -12.460 -39.823 1.00 13.00 471 HIS A CA 1
ATOM 3677 C C . HIS A 1 471 ? 15.574 -12.530 -40.432 1.00 10.80 471 HIS A C 1
ATOM 3678 O O . HIS A 1 471 ? 15.843 -13.353 -41.294 1.00 12.66 471 HIS A O 1
ATOM 3685 N N . GLY A 1 472 ? 16.490 -11.738 -39.921 1.00 11.31 472 GLY A N 1
ATOM 3686 C CA . GLY A 1 472 ? 17.896 -11.764 -40.432 1.00 10.57 472 GLY A CA 1
ATOM 3687 C C . GLY A 1 472 ? 18.055 -11.145 -41.790 1.00 10.60 472 GLY A C 1
ATOM 3688 O O . GLY A 1 472 ? 19.047 -11.455 -42.501 1.00 11.64 472 GLY A O 1
ATOM 3689 N N . ILE A 1 473 ? 17.107 -10.297 -42.204 1.00 10.93 473 ILE A N 1
ATOM 3690 C CA . ILE A 1 473 ? 17.211 -9.621 -43.537 1.00 10.57 473 ILE A CA 1
ATOM 3691 C C . ILE A 1 473 ? 17.486 -8.152 -43.328 1.00 10.53 473 ILE A C 1
ATOM 3692 O O . ILE A 1 473 ? 16.672 -7.469 -42.741 1.00 9.97 473 ILE A O 1
ATOM 3697 N N . LEU A 1 474 ? 18.607 -7.673 -43.852 1.00 9.81 474 LEU A N 1
ATOM 3698 C CA . LEU A 1 474 ? 19.050 -6.323 -43.622 1.00 10.54 474 LEU A CA 1
ATOM 3699 C C . LEU A 1 474 ? 18.222 -5.356 -44.419 1.00 10.34 474 LEU A C 1
ATOM 3700 O O . LEU A 1 474 ? 17.906 -5.626 -45.592 1.00 10.30 474 LEU A O 1
ATOM 3705 N N . THR A 1 475 ? 17.864 -4.261 -43.761 1.00 9.35 475 THR A N 1
ATOM 3706 C CA . THR A 1 475 ? 16.920 -3.303 -44.307 1.00 9.13 475 THR A CA 1
ATOM 3707 C C . THR A 1 475 ? 17.553 -2.149 -45.094 1.00 9.20 475 THR A C 1
ATOM 3708 O O . THR A 1 475 ? 18.591 -1.572 -44.721 1.00 10.00 475 THR A O 1
ATOM 3712 N N . SER A 1 476 ? 16.876 -1.786 -46.164 1.00 8.46 476 SER A N 1
ATOM 3713 C CA . SER A 1 476 ? 17.235 -0.627 -46.956 1.00 8.86 476 SER A CA 1
ATOM 3714 C C . SER A 1 476 ? 15.987 0.023 -47.503 1.00 8.56 476 SER A C 1
ATOM 3715 O O . SER A 1 476 ? 14.934 -0.632 -47.621 1.00 8.86 476 SER A O 1
ATOM 3718 N N . SER A 1 477 ? 16.114 1.313 -47.809 1.00 8.10 477 SER A N 1
ATOM 3719 C CA . SER A 1 477 ? 15.062 2.094 -48.417 1.00 7.83 477 SER A CA 1
ATOM 3720 C C . SER A 1 477 ? 15.738 3.223 -49.216 1.00 7.79 477 SER A C 1
ATOM 3721 O O . SER A 1 477 ? 16.956 3.249 -49.312 1.00 7.24 477 SER A O 1
ATOM 3724 N N . GLU A 1 478 ? 14.943 4.071 -49.859 1.00 8.04 478 GLU A N 1
ATOM 3725 C CA . GLU A 1 478 ? 15.432 4.962 -50.888 1.00 8.75 478 GLU A CA 1
ATOM 3726 C C . GLU A 1 478 ? 16.542 5.914 -50.440 1.00 9.93 478 GLU A C 1
ATOM 3727 O O . GLU A 1 478 ? 17.632 5.978 -51.050 1.00 9.94 478 GLU A O 1
ATOM 3733 N N . GLU A 1 479 ? 16.283 6.647 -49.357 1.00 9.88 479 GLU A N 1
ATOM 3734 C CA . GLU A 1 479 ? 17.294 7.557 -48.841 1.00 9.66 479 GLU A CA 1
ATOM 3735 C C . GLU A 1 479 ? 17.350 7.326 -47.316 1.00 9.63 479 GLU A C 1
ATOM 3736 O O . GLU A 1 479 ? 17.094 6.196 -46.885 1.00 9.25 479 GLU A O 1
ATOM 3742 N N . VAL A 1 480 ? 17.643 8.371 -46.533 1.00 9.08 480 VAL A N 1
ATOM 3743 C CA . VAL A 1 480 ? 18.044 8.164 -45.154 1.00 9.09 480 VAL A CA 1
ATOM 3744 C C . VAL A 1 480 ? 17.370 9.087 -44.134 1.00 9.63 480 VAL A C 1
ATOM 3745 O O . VAL A 1 480 ? 17.884 9.339 -43.034 1.00 9.79 480 VAL A O 1
ATOM 3749 N N . SER A 1 481 ? 16.201 9.599 -44.493 1.00 9.80 481 SER A N 1
ATOM 3750 C CA . SER A 1 481 ? 15.455 10.477 -43.550 1.00 10.01 481 SER A CA 1
ATOM 3751 C C . SER A 1 481 ? 15.480 9.948 -42.081 1.00 9.48 481 SER A C 1
ATOM 3752 O O . SER A 1 481 ? 15.150 8.838 -41.845 1.00 10.49 481 SER A O 1
ATOM 3755 N N . ASP A 1 482 ? 15.913 10.754 -41.091 1.00 9.42 482 ASP A N 1
ATOM 3756 C CA . ASP A 1 482 ? 16.504 10.131 -39.873 1.00 9.63 482 ASP A CA 1
ATOM 3757 C C . ASP A 1 482 ? 15.540 9.460 -38.879 1.00 9.55 482 ASP A C 1
ATOM 3758 O O . ASP A 1 482 ? 15.980 8.779 -37.950 1.00 9.38 482 ASP A O 1
ATOM 3763 N N . TRP A 1 483 ? 14.238 9.582 -39.147 1.00 9.75 483 TRP A N 1
ATOM 3764 C CA . TRP A 1 483 ? 13.250 8.786 -38.414 1.00 10.06 483 TRP A CA 1
ATOM 3765 C C . TRP A 1 483 ? 13.587 7.337 -38.485 1.00 9.43 483 TRP A C 1
ATOM 3766 O O . TRP A 1 483 ? 13.322 6.614 -37.534 1.00 8.49 483 TRP A O 1
ATOM 3777 N N . ALA A 1 484 ? 14.184 6.923 -39.610 1.00 8.70 484 ALA A N 1
ATOM 3778 C CA . ALA A 1 484 ? 14.439 5.518 -39.866 1.00 9.16 484 ALA A CA 1
ATOM 3779 C C . ALA A 1 484 ? 15.731 4.993 -39.293 1.00 8.71 484 ALA A C 1
ATOM 3780 O O . ALA A 1 484 ? 15.956 3.798 -39.336 1.00 8.24 484 ALA A O 1
ATOM 3782 N N . VAL A 1 485 ? 16.566 5.866 -38.732 1.00 9.18 485 VAL A N 1
ATOM 3783 C CA . VAL A 1 485 ? 17.915 5.451 -38.326 1.00 9.21 485 VAL A CA 1
ATOM 3784 C C . VAL A 1 485 ? 17.853 4.237 -37.351 1.00 10.05 485 VAL A C 1
ATOM 3785 O O . VAL A 1 485 ? 18.676 3.350 -37.479 1.00 10.76 485 VAL A O 1
ATOM 3789 N N . PRO A 1 486 ? 16.896 4.195 -36.396 1.00 10.69 486 PRO A N 1
ATOM 3790 C CA . PRO A 1 486 ? 16.906 2.988 -35.562 1.00 11.37 486 PRO A CA 1
ATOM 3791 C C . PRO A 1 486 ? 16.676 1.660 -36.280 1.00 11.83 486 PRO A C 1
ATOM 3792 O O . PRO A 1 486 ? 17.102 0.629 -35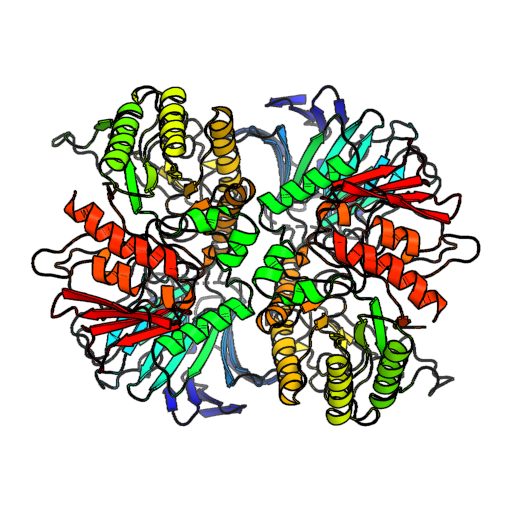.782 1.00 11.93 486 PRO A O 1
ATOM 3796 N N . SER A 1 487 ? 16.003 1.678 -37.419 1.00 10.86 487 SER A N 1
ATOM 3797 C CA . SER A 1 487 ? 15.587 0.420 -38.004 1.00 11.61 487 SER A CA 1
ATOM 3798 C C . SER A 1 487 ? 16.193 0.212 -39.393 1.00 10.72 487 SER A C 1
ATOM 3799 O O . SER A 1 487 ? 15.898 -0.822 -40.070 1.00 10.53 487 SER A O 1
ATOM 3802 N N . LEU A 1 488 ? 17.046 1.150 -39.826 1.00 10.40 488 LEU A N 1
ATOM 3803 C CA . LEU A 1 488 ? 17.601 1.112 -41.194 1.00 9.90 488 LEU A CA 1
ATOM 3804 C C . LEU A 1 488 ? 19.089 0.783 -41.237 1.00 9.26 488 LEU A C 1
ATOM 3805 O O . LEU A 1 488 ? 19.882 1.474 -40.657 1.00 10.36 488 LEU A O 1
ATOM 3810 N N . VAL A 1 489 ? 19.460 -0.250 -41.978 1.00 8.80 489 VAL A N 1
ATOM 3811 C CA . VAL A 1 489 ? 20.864 -0.636 -42.085 1.00 9.16 489 VAL A CA 1
ATOM 3812 C C . VAL A 1 489 ? 21.506 0.136 -43.257 1.00 9.34 489 VAL A C 1
ATOM 3813 O O . VAL A 1 489 ? 22.626 0.627 -43.128 1.00 9.83 489 VAL A O 1
ATOM 3817 N N . PHE A 1 490 ? 20.809 0.196 -44.398 1.00 8.45 490 PHE A N 1
ATOM 3818 C CA . PHE A 1 490 ? 21.421 0.837 -45.566 1.00 9.31 490 PHE A CA 1
ATOM 3819 C C . PHE A 1 490 ? 20.386 1.509 -46.493 1.00 9.42 490 PHE A C 1
ATOM 3820 O O . PHE A 1 490 ? 19.209 1.576 -46.158 1.00 10.00 490 PHE A O 1
ATOM 3828 N N . CYS A 1 491 ? 20.819 2.028 -47.625 1.00 10.50 491 CYS A N 1
ATOM 3829 C CA . CYS A 1 491 ? 19.922 2.842 -48.452 1.00 11.34 491 CYS A CA 1
ATOM 3830 C C . CYS A 1 491 ? 20.317 2.644 -49.884 1.00 12.38 491 CYS A C 1
ATOM 3831 O O . CYS A 1 491 ? 21.366 2.062 -50.172 1.00 13.59 491 CYS A O 1
ATOM 3834 N N . HIS A 1 492 ? 19.505 3.172 -50.805 1.00 12.91 492 HIS A N 1
ATOM 3835 C CA . HIS A 1 492 ? 19.903 3.172 -52.242 1.00 11.74 492 HIS A CA 1
ATOM 3836 C C . HIS A 1 492 ? 20.979 4.248 -52.451 1.00 10.86 492 HIS A C 1
ATOM 3837 O O . HIS A 1 492 ? 21.838 4.115 -53.333 1.00 10.42 492 HIS A O 1
ATOM 3844 N N . TYR A 1 493 ? 20.930 5.293 -51.614 1.00 10.20 493 TYR A N 1
ATOM 3845 C CA . TYR A 1 493 ? 21.922 6.378 -51.551 1.00 10.08 493 TYR A CA 1
ATOM 3846 C C . TYR A 1 493 ? 21.536 7.386 -50.504 1.00 9.32 493 TYR A C 1
ATOM 3847 O O . TYR A 1 493 ? 20.439 7.364 -49.958 1.00 9.71 493 TYR A O 1
ATOM 3856 N N . ALA A 1 494 ? 22.495 8.246 -50.181 1.00 9.43 494 ALA A N 1
ATOM 3857 C CA . ALA A 1 494 ? 22.247 9.384 -49.316 1.00 9.73 494 ALA A CA 1
ATOM 3858 C C . ALA A 1 494 ? 22.929 10.512 -50.069 1.00 9.96 494 ALA A C 1
ATOM 3859 O O . ALA A 1 494 ? 23.910 11.095 -49.619 1.00 9.98 494 ALA A O 1
ATOM 3861 N N . PRO A 1 495 ? 22.393 10.837 -51.234 1.00 10.74 495 PRO A N 1
ATOM 3862 C CA . PRO A 1 495 ? 23.089 11.659 -52.209 1.00 10.47 495 PRO A CA 1
ATOM 3863 C C . PRO A 1 495 ? 23.015 13.148 -51.832 1.00 10.88 495 PRO A C 1
ATOM 3864 O O . PRO A 1 495 ? 22.211 13.576 -50.963 1.00 10.05 495 PRO A O 1
ATOM 3868 N N . TYR A 1 496 ? 23.897 13.921 -52.461 1.00 11.13 496 TYR A N 1
ATOM 3869 C CA . TYR A 1 496 ? 23.868 15.392 -52.318 1.00 12.17 496 TYR A CA 1
ATOM 3870 C C . TYR A 1 496 ? 22.741 15.904 -53.220 1.00 11.81 496 TYR A C 1
ATOM 3871 O O . TYR A 1 496 ? 22.384 15.288 -54.221 1.00 11.58 496 TYR A O 1
ATOM 3880 N N . ASP A 1 497 ? 22.103 17.002 -52.839 1.00 13.51 497 ASP A N 1
ATOM 3881 C CA . ASP A 1 497 ? 20.984 17.519 -53.662 1.00 13.04 497 ASP A CA 1
ATOM 3882 C C . ASP A 1 497 ? 21.383 17.757 -55.137 1.00 13.70 497 ASP A C 1
ATOM 3883 O O . ASP A 1 497 ? 20.586 17.462 -56.070 1.00 14.26 497 ASP A O 1
ATOM 3888 N N . PHE A 1 498 ? 22.616 18.196 -55.381 1.00 13.45 498 PHE A N 1
ATOM 3889 C CA . PHE A 1 498 ? 23.035 18.480 -56.758 1.00 14.29 498 PHE A CA 1
ATOM 3890 C C . PHE A 1 498 ? 23.161 17.186 -57.586 1.00 14.47 498 PHE A C 1
ATOM 3891 O O . PHE A 1 498 ? 23.032 17.186 -58.801 1.00 13.54 498 PHE A O 1
ATOM 3899 N N . GLN A 1 499 ? 23.327 16.040 -56.916 1.00 13.35 499 GLN A N 1
ATOM 3900 C CA . GLN A 1 499 ? 23.345 14.769 -57.617 1.00 13.48 499 GLN A CA 1
ATOM 3901 C C . GLN A 1 499 ? 22.003 14.315 -58.049 1.00 15.03 499 GLN A C 1
ATOM 3902 O O . GLN A 1 499 ? 21.945 13.368 -58.808 1.00 14.20 499 GLN A O 1
ATOM 3908 N N . MET A 1 500 ? 20.942 14.933 -57.546 1.00 14.57 500 MET A N 1
ATOM 3909 C CA . MET A 1 500 ? 19.573 14.640 -57.970 1.00 17.38 500 MET A CA 1
ATOM 3910 C C . MET A 1 500 ? 18.997 15.636 -59.020 1.00 18.07 500 MET A C 1
ATOM 3911 O O . MET A 1 500 ? 17.765 15.691 -59.225 1.00 20.86 500 MET A O 1
ATOM 3916 N N . ARG A 1 501 ? 19.863 16.498 -59.539 1.00 17.99 501 ARG A N 1
ATOM 3917 C CA . ARG A 1 501 ? 19.496 17.532 -60.573 1.00 18.67 501 ARG A CA 1
ATOM 3918 C C . ARG A 1 501 ? 20.538 17.457 -61.679 1.00 19.22 501 ARG A C 1
ATOM 3919 O O . ARG A 1 501 ? 21.647 16.934 -61.482 1.00 18.37 501 ARG A O 1
ATOM 3927 N N . SER A 1 502 ? 20.195 18.022 -62.824 1.00 18.35 502 SER A N 1
ATOM 3928 C CA . SER A 1 502 ? 21.087 18.065 -63.926 1.00 22.18 502 SER A CA 1
ATOM 3929 C C . SER A 1 502 ? 22.418 18.629 -63.489 1.00 21.75 502 SER A C 1
ATOM 3930 O O . SER A 1 502 ? 22.456 19.588 -62.725 1.00 19.81 502 SER A O 1
ATOM 3933 N N . PRO A 1 503 ? 23.517 18.055 -63.984 1.00 22.54 503 PRO A N 1
ATOM 3934 C CA . PRO A 1 503 ? 24.786 18.698 -63.653 1.00 25.48 503 PRO A CA 1
ATOM 3935 C C . PRO A 1 503 ? 24.957 20.082 -64.293 1.00 24.12 503 PRO A C 1
ATOM 3936 O O . PRO A 1 503 ? 25.864 20.772 -63.890 1.00 24.28 503 PRO A O 1
ATOM 3940 N N . ASP A 1 504 ? 24.063 20.495 -65.198 1.00 24.42 504 ASP A N 1
ATOM 3941 C CA . ASP A 1 504 ? 24.044 21.864 -65.713 1.00 26.08 504 ASP A CA 1
ATOM 3942 C C . ASP A 1 504 ? 23.334 22.849 -64.818 1.00 23.71 504 ASP A C 1
ATOM 3943 O O . ASP A 1 504 ? 23.576 24.037 -64.950 1.00 24.47 504 ASP A O 1
ATOM 3948 N N . ALA A 1 505 ? 22.442 22.384 -63.951 1.00 22.25 505 ALA A N 1
ATOM 3949 C CA . ALA A 1 505 ? 21.728 23.277 -63.021 1.00 21.72 505 ALA A CA 1
ATOM 3950 C C . ALA A 1 505 ? 22.672 23.917 -61.976 1.00 21.98 505 ALA A C 1
ATOM 3951 O O . ALA A 1 505 ? 23.472 23.200 -61.327 1.00 24.05 505 ALA A O 1
ATOM 3953 N N . PRO A 1 506 ? 22.585 25.245 -61.789 1.00 19.96 506 PRO A N 1
ATOM 3954 C CA . PRO A 1 506 ? 23.338 25.897 -60.703 1.00 20.24 506 PRO A CA 1
ATOM 3955 C C . PRO A 1 506 ? 23.067 25.184 -59.332 1.00 17.14 506 PRO A C 1
ATOM 3956 O O . PRO A 1 506 ? 21.938 24.837 -59.028 1.00 16.92 506 PRO A O 1
ATOM 3960 N N . ARG A 1 507 ? 24.097 24.959 -58.558 1.00 15.65 507 ARG A N 1
ATOM 3961 C CA . ARG A 1 507 ? 23.915 24.403 -57.196 1.00 15.56 507 ARG A CA 1
ATOM 3962 C C . ARG A 1 507 ? 23.444 25.456 -56.180 1.00 15.52 507 ARG A C 1
ATOM 3963 O O . ARG A 1 507 ? 23.541 26.661 -56.409 1.00 12.80 507 ARG A O 1
ATOM 3971 N N . HIS A 1 508 ? 22.961 24.970 -55.047 1.00 15.10 508 HIS A N 1
ATOM 3972 C CA . HIS A 1 508 ? 22.366 25.836 -54.052 1.00 15.68 508 HIS A CA 1
ATOM 3973 C C . HIS A 1 508 ? 23.404 26.264 -53.022 1.00 16.08 508 HIS A C 1
ATOM 3974 O O . HIS A 1 508 ? 23.101 27.078 -52.108 1.00 15.04 508 HIS A O 1
ATOM 3981 N N . GLY A 1 509 ? 24.618 25.712 -53.117 1.00 16.33 509 GLY A N 1
ATOM 3982 C CA . GLY A 1 509 ? 25.599 25.956 -52.071 1.00 15.57 509 GLY A CA 1
ATOM 3983 C C . GLY A 1 509 ? 26.750 24.979 -52.221 1.00 16.21 509 GLY A C 1
ATOM 3984 O O . GLY A 1 509 ? 26.897 24.333 -53.278 1.00 15.97 509 GLY A O 1
ATOM 3985 N N . ILE A 1 510 ? 27.565 24.911 -51.163 1.00 15.70 510 ILE A N 1
ATOM 3986 C CA . ILE A 1 510 ? 28.713 24.040 -51.089 1.00 15.25 510 ILE A CA 1
ATOM 3987 C C . ILE A 1 510 ? 28.255 22.732 -50.456 1.00 14.56 510 ILE A C 1
ATOM 3988 O O . ILE A 1 510 ? 27.650 22.733 -49.387 1.00 14.90 510 ILE A O 1
ATOM 3993 N N . PRO A 1 511 ? 28.568 21.610 -51.119 1.00 15.03 511 PRO A N 1
ATOM 3994 C CA . PRO A 1 511 ? 28.219 20.338 -50.549 1.00 14.51 511 PRO A CA 1
ATOM 3995 C C . PRO A 1 511 ? 29.107 19.974 -49.347 1.00 13.78 511 PRO A C 1
ATOM 3996 O O . PRO A 1 511 ? 30.364 20.057 -49.427 1.00 13.29 511 PRO A O 1
ATOM 4000 N N . VAL A 1 512 ? 28.443 19.608 -48.235 1.00 13.12 512 VAL A N 1
ATOM 4001 C CA . VAL A 1 512 ? 29.128 19.115 -47.051 1.00 12.32 512 VAL A CA 1
ATOM 4002 C C . VAL A 1 512 ? 28.346 17.927 -46.453 1.00 12.18 512 VAL A C 1
ATOM 4003 O O . VAL A 1 512 ? 27.124 17.881 -46.519 1.00 12.18 512 VAL A O 1
ATOM 4007 N N . PRO A 1 513 ? 29.064 16.966 -45.875 1.00 12.85 513 PRO A N 1
ATOM 4008 C CA . PRO A 1 513 ? 28.464 15.700 -45.475 1.00 11.58 513 PRO A CA 1
ATOM 4009 C C . PRO A 1 513 ? 27.863 15.866 -44.069 1.00 11.20 513 PRO A C 1
ATOM 4010 O O . PRO A 1 513 ? 28.309 15.200 -43.094 1.00 9.80 513 PRO A O 1
ATOM 4014 N N . LEU A 1 514 ? 26.839 16.712 -43.991 1.00 9.70 514 LEU A N 1
ATOM 4015 C CA . LEU A 1 514 ? 26.157 16.959 -42.710 1.00 9.65 514 LEU A CA 1
ATOM 4016 C C . LEU A 1 514 ? 25.529 15.680 -42.187 1.00 9.41 514 LEU A C 1
ATOM 4017 O O . LEU A 1 514 ? 25.641 15.373 -41.002 1.00 8.81 514 LEU A O 1
ATOM 4022 N N . TYR A 1 515 ? 24.833 14.925 -43.053 1.00 9.46 515 TYR A N 1
ATOM 4023 C CA . TYR A 1 515 ? 24.210 13.688 -42.580 1.00 9.32 515 TYR A CA 1
ATOM 4024 C C . TYR A 1 515 ? 25.273 12.744 -42.047 1.00 9.79 515 TYR A C 1
ATOM 4025 O O . TYR A 1 515 ? 25.129 12.212 -40.948 1.00 10.08 515 TYR A O 1
ATOM 4034 N N . ASN A 1 516 ? 26.337 12.524 -42.824 1.00 9.70 516 ASN A N 1
ATOM 4035 C CA . ASN A 1 516 ? 27.361 11.592 -42.335 1.00 9.89 516 ASN A CA 1
ATOM 4036 C C . ASN A 1 516 ? 28.094 11.993 -41.100 1.00 9.91 516 ASN A C 1
ATOM 4037 O O . ASN A 1 516 ? 28.470 11.135 -40.277 1.00 10.40 516 ASN A O 1
ATOM 4042 N N . LEU A 1 517 ? 28.241 13.297 -40.889 1.00 9.66 517 LEU A N 1
ATOM 4043 C CA . LEU A 1 517 ? 28.860 13.821 -39.627 1.00 9.02 517 LEU A CA 1
ATOM 4044 C C . LEU A 1 517 ? 28.004 13.410 -38.451 1.00 9.93 517 LEU A C 1
ATOM 4045 O O . LEU A 1 517 ? 28.466 13.318 -37.331 1.00 10.10 517 LEU A O 1
ATOM 4050 N N . VAL A 1 518 ? 26.712 13.172 -38.684 1.00 10.04 518 VAL A N 1
ATOM 4051 C CA . VAL A 1 518 ? 25.886 12.704 -37.563 1.00 9.90 518 VAL A CA 1
ATOM 4052 C C . VAL A 1 518 ? 25.839 11.195 -37.534 1.00 9.86 518 VAL A C 1
ATOM 4053 O O . VAL A 1 518 ? 25.837 10.580 -36.477 1.00 10.23 518 VAL A O 1
ATOM 4057 N N . TYR A 1 519 ? 25.724 10.593 -38.711 1.00 11.04 519 TYR A N 1
ATOM 4058 C CA . TYR A 1 519 ? 25.269 9.179 -38.761 1.00 10.37 519 TYR A CA 1
ATOM 4059 C C . TYR A 1 519 ? 26.086 8.243 -39.592 1.00 11.74 519 TYR A C 1
ATOM 4060 O O . TYR A 1 519 ? 25.602 7.139 -39.884 1.00 12.86 519 TYR A O 1
ATOM 4069 N N . HIS A 1 520 ? 27.293 8.645 -40.012 1.00 11.27 520 HIS A N 1
ATOM 4070 C CA . HIS A 1 520 ? 28.122 7.709 -40.779 1.00 11.68 520 HIS A CA 1
ATOM 4071 C C . HIS A 1 520 ? 28.291 6.296 -40.141 1.00 11.66 520 HIS A C 1
ATOM 4072 O O . HIS A 1 520 ? 28.286 5.252 -40.844 1.00 11.95 520 HIS A O 1
ATOM 4079 N N . ASP A 1 521 ? 28.354 6.275 -38.819 1.00 11.39 521 ASP A N 1
ATOM 4080 C CA . ASP A 1 521 ? 28.500 4.986 -38.162 1.00 12.15 521 ASP A CA 1
ATOM 4081 C C . ASP A 1 521 ? 27.166 4.315 -37.833 1.00 11.18 521 ASP A C 1
ATOM 4082 O O . ASP A 1 521 ? 27.152 3.363 -37.048 1.00 11.61 521 ASP A O 1
ATOM 4087 N N . CYS A 1 522 ? 26.051 4.834 -38.364 1.00 10.95 522 CYS A N 1
ATOM 4088 C CA . CYS A 1 522 ? 24.754 4.253 -38.125 1.00 11.37 522 CYS A CA 1
ATOM 4089 C C . CYS A 1 522 ? 24.050 3.693 -39.375 1.00 11.31 522 CYS A C 1
ATOM 4090 O O . CYS A 1 522 ? 23.219 2.828 -39.245 1.00 12.21 522 CYS A O 1
ATOM 4093 N N . VAL A 1 523 ? 24.337 4.236 -40.551 1.00 11.30 523 VAL A N 1
ATOM 4094 C CA . VAL A 1 523 ? 23.665 3.786 -41.783 1.00 10.96 523 VAL A CA 1
ATOM 4095 C C . VAL A 1 523 ? 24.691 3.669 -42.883 1.00 11.11 523 VAL A C 1
ATOM 4096 O O . VAL A 1 523 ? 25.392 4.634 -43.209 1.00 9.94 523 VAL A O 1
ATOM 4100 N N . ILE A 1 524 ? 24.757 2.490 -43.489 1.00 11.82 524 ILE A N 1
ATOM 4101 C CA . ILE A 1 524 ? 25.679 2.276 -44.627 1.00 10.44 524 ILE A CA 1
ATOM 4102 C C . ILE A 1 524 ? 25.057 2.816 -45.924 1.00 11.50 524 ILE A C 1
ATOM 4103 O O . ILE A 1 524 ? 23.849 2.694 -46.146 1.00 10.83 524 ILE A O 1
ATOM 4108 N N . GLN A 1 525 ? 25.908 3.414 -46.784 1.00 11.48 525 GLN A N 1
ATOM 4109 C CA . GLN A 1 525 ? 25.412 4.101 -47.994 1.00 11.25 525 GLN A CA 1
ATOM 4110 C C . GLN A 1 525 ? 26.293 3.872 -49.218 1.00 11.55 525 GLN A C 1
ATOM 4111 O O . GLN A 1 525 ? 27.534 4.021 -49.107 1.00 12.68 525 GLN A O 1
ATOM 4117 N N . PRO A 1 526 ? 25.678 3.485 -50.353 1.00 11.47 526 PRO A N 1
ATOM 4118 C CA . PRO A 1 526 ? 26.430 3.419 -51.585 1.00 11.06 526 PRO A CA 1
ATOM 4119 C C . PRO A 1 526 ? 26.294 4.785 -52.229 1.00 11.29 526 PRO A C 1
ATOM 4120 O O . PRO A 1 526 ? 25.355 5.547 -51.938 1.00 11.97 526 PRO A O 1
ATOM 4124 N N . TRP A 1 527 ? 27.248 5.059 -53.093 1.00 11.20 527 TRP A N 1
ATOM 4125 C CA . TRP A 1 527 ? 27.450 6.348 -53.698 1.00 10.94 527 TRP A CA 1
ATOM 4126 C C . TRP A 1 527 ? 27.565 6.209 -55.213 1.00 11.88 527 TRP A C 1
ATOM 4127 O O . TRP A 1 527 ? 28.172 5.256 -55.720 1.00 10.28 527 TRP A O 1
ATOM 4138 N N . MET A 1 528 ? 26.963 7.189 -55.921 1.00 11.73 528 MET A N 1
ATOM 4139 C CA . MET A 1 528 ? 27.099 7.293 -57.384 1.00 14.54 528 MET A CA 1
ATOM 4140 C C . MET A 1 528 ? 28.542 7.365 -57.822 1.00 13.66 528 MET A C 1
ATOM 4141 O O . MET A 1 528 ? 29.363 8.038 -57.163 1.00 13.35 528 MET A O 1
ATOM 4146 N N . MET A 1 529 ? 28.878 6.643 -58.889 1.00 13.74 529 MET A N 1
ATOM 4147 C CA . MET A 1 529 ? 30.252 6.688 -59.382 1.00 13.82 529 MET A CA 1
ATOM 4148 C C . MET A 1 529 ? 30.344 7.421 -60.760 1.00 15.57 529 MET A C 1
ATOM 4149 O O . MET A 1 529 ? 31.387 7.317 -61.446 1.00 16.86 529 MET A O 1
ATOM 4154 N N . ASP A 1 530 ? 29.305 8.178 -61.138 1.00 15.08 530 ASP A N 1
ATOM 4155 C CA . ASP A 1 530 ? 29.287 8.845 -62.443 1.00 17.80 530 ASP A CA 1
ATOM 4156 C C . ASP A 1 530 ? 30.428 9.842 -62.577 1.00 18.16 530 ASP A C 1
ATOM 4157 O O . ASP A 1 530 ? 30.799 10.494 -61.599 1.00 15.71 530 ASP A O 1
ATOM 4162 N N . ARG A 1 531 ? 30.935 10.009 -63.805 1.00 19.47 531 ARG A N 1
ATOM 4163 C CA . ARG A 1 531 ? 31.859 11.102 -64.090 1.00 21.17 531 ARG A CA 1
ATOM 4164 C C . ARG A 1 531 ? 31.098 12.090 -64.979 1.00 21.97 531 ARG A C 1
ATOM 4165 O O . ARG A 1 531 ? 30.585 11.708 -66.041 1.00 22.84 531 ARG A O 1
ATOM 4173 N N . VAL A 1 532 ? 30.976 13.339 -64.545 1.00 20.93 532 VAL A N 1
ATOM 4174 C CA . VAL A 1 532 ? 30.313 14.380 -65.358 1.00 20.74 532 VAL A CA 1
ATOM 4175 C C . VAL A 1 532 ? 31.348 14.952 -66.334 1.00 20.57 532 VAL A C 1
ATOM 4176 O O . VAL A 1 532 ? 32.379 15.421 -65.909 1.00 20.91 532 VAL A O 1
ATOM 4180 N N . ALA A 1 533 ? 31.085 14.928 -67.635 1.00 21.99 533 ALA A N 1
ATOM 4181 C CA . ALA A 1 533 ? 32.102 15.442 -68.576 1.00 20.73 533 ALA A CA 1
ATOM 4182 C C . ALA A 1 533 ? 32.185 16.926 -68.370 1.00 21.33 533 ALA A C 1
ATOM 4183 O O . ALA A 1 533 ? 31.154 17.573 -68.256 1.00 22.06 533 ALA A O 1
ATOM 4185 N N . GLY A 1 534 ? 33.409 17.441 -68.252 1.00 22.59 534 GLY A N 1
ATOM 4186 C CA . GLY A 1 534 ? 33.672 18.860 -67.968 1.00 22.91 534 GLY A CA 1
ATOM 4187 C C . GLY A 1 534 ? 33.451 19.218 -66.518 1.00 24.56 534 GLY A C 1
ATOM 4188 O O . GLY A 1 534 ? 33.649 20.389 -66.134 1.00 24.67 534 GLY A O 1
ATOM 4189 N N . GLY A 1 535 ? 33.098 18.217 -65.693 1.00 23.34 535 GLY A N 1
ATOM 4190 C CA . GLY A 1 535 ? 32.680 18.472 -64.303 1.00 21.20 535 GLY A CA 1
ATOM 4191 C C . GLY A 1 535 ? 33.187 17.459 -63.298 1.00 21.98 535 GLY A C 1
ATOM 4192 O O . GLY A 1 535 ? 34.251 16.811 -63.518 1.00 20.09 535 GLY A O 1
ATOM 4193 N N . ASP A 1 536 ? 32.425 17.282 -62.205 1.00 18.29 536 ASP A N 1
ATOM 4194 C CA . ASP A 1 536 ? 32.915 16.470 -61.116 1.00 19.62 536 ASP A CA 1
ATOM 4195 C C . ASP A 1 536 ? 32.872 14.990 -61.412 1.00 18.05 536 ASP A C 1
ATOM 4196 O O . ASP A 1 536 ? 31.949 14.459 -62.110 1.00 18.80 536 ASP A O 1
ATOM 4201 N N . ASP A 1 537 ? 33.851 14.301 -60.815 1.00 17.48 537 ASP A N 1
ATOM 4202 C CA . ASP A 1 537 ? 33.885 12.846 -60.802 1.00 16.59 537 ASP A CA 1
ATOM 4203 C C . ASP A 1 537 ? 33.219 12.458 -59.455 1.00 15.53 537 ASP A C 1
ATOM 4204 O O . ASP A 1 537 ? 33.716 12.830 -58.384 1.00 14.41 537 ASP A O 1
ATOM 4209 N N . TYR A 1 538 ? 32.108 11.735 -59.491 1.00 14.18 538 TYR A N 1
ATOM 4210 C CA . TYR A 1 538 ? 31.357 11.530 -58.262 1.00 13.63 538 TYR A CA 1
ATOM 4211 C C . TYR A 1 538 ? 32.020 10.557 -57.300 1.00 14.13 538 TYR A C 1
ATOM 4212 O O . TYR A 1 538 ? 31.674 10.497 -56.127 1.00 13.68 538 TYR A O 1
ATOM 4221 N N . MET A 1 539 ? 33.025 9.828 -57.777 1.00 14.96 539 MET A N 1
ATOM 4222 C CA . MET A 1 539 ? 33.857 9.012 -56.888 1.00 15.03 539 MET A CA 1
ATOM 4223 C C . MET A 1 539 ? 34.490 9.826 -55.773 1.00 13.75 539 MET A C 1
ATOM 4224 O O . MET A 1 539 ? 34.769 9.263 -54.717 1.00 11.82 539 MET A O 1
ATOM 4229 N N . LEU A 1 540 ? 34.821 11.104 -56.048 1.00 14.07 540 LEU A N 1
ATOM 4230 C CA . LEU A 1 540 ? 35.433 11.957 -55.029 1.00 14.43 540 LEU A CA 1
ATOM 4231 C C . LEU A 1 540 ? 34.471 12.120 -53.851 1.00 14.77 540 LEU A C 1
ATOM 4232 O O . LEU A 1 540 ? 34.920 12.219 -52.723 1.00 16.25 540 LEU A O 1
ATOM 4237 N N . TYR A 1 541 ? 33.165 12.211 -54.096 1.00 13.75 541 TYR A N 1
ATOM 4238 C CA . TYR A 1 541 ? 32.217 12.348 -52.950 1.00 12.40 541 TYR A CA 1
ATOM 4239 C C . TYR A 1 541 ? 32.003 11.028 -52.234 1.00 12.82 541 TYR A C 1
ATOM 4240 O O . TYR A 1 541 ? 31.748 11.032 -51.031 1.00 12.59 541 TYR A O 1
ATOM 4249 N N . ALA A 1 542 ? 32.016 9.899 -52.959 1.00 11.86 542 ALA A N 1
ATOM 4250 C CA . ALA A 1 542 ? 31.983 8.571 -52.259 1.00 11.65 542 ALA A CA 1
ATOM 4251 C C . ALA A 1 542 ? 33.113 8.459 -51.266 1.00 12.40 542 ALA A C 1
ATOM 4252 O O . ALA A 1 542 ? 32.954 7.916 -50.147 1.00 11.40 542 ALA A O 1
ATOM 4254 N N . LEU A 1 543 ? 34.308 8.900 -51.686 1.00 11.95 543 LEU A N 1
ATOM 4255 C CA . LEU A 1 543 ? 35.474 8.802 -50.801 1.00 11.65 543 LEU A CA 1
ATOM 4256 C C . LEU A 1 543 ? 35.345 9.718 -49.571 1.00 11.66 543 LEU A C 1
ATOM 4257 O O . LEU A 1 543 ? 35.633 9.312 -48.460 1.00 10.53 543 LEU A O 1
ATOM 4262 N N . LEU A 1 544 ? 34.925 10.950 -49.795 1.00 12.65 544 LEU A N 1
ATOM 4263 C CA . LEU A 1 544 ? 34.790 11.928 -48.672 1.00 13.83 544 LEU A CA 1
ATOM 4264 C C . LEU A 1 544 ? 33.758 11.441 -47.675 1.00 12.42 544 LEU A C 1
ATOM 4265 O O . LEU A 1 544 ? 33.785 11.852 -46.520 1.00 13.68 544 LEU A O 1
ATOM 4270 N N . ASN A 1 545 ? 32.799 10.635 -48.155 1.00 12.58 545 ASN A N 1
ATOM 4271 C CA . ASN A 1 545 ? 31.709 10.155 -47.297 1.00 13.15 545 ASN A CA 1
ATOM 4272 C C . ASN A 1 545 ? 31.986 8.730 -46.800 1.00 13.11 545 ASN A C 1
ATOM 4273 O O . ASN A 1 545 ? 31.170 8.095 -46.129 1.00 13.60 545 ASN A O 1
ATOM 4278 N N . GLY A 1 546 ? 33.186 8.249 -47.089 1.00 12.53 546 GLY A N 1
ATOM 4279 C CA . GLY A 1 546 ? 33.578 6.905 -46.664 1.00 12.16 546 GLY A CA 1
ATOM 4280 C C . GLY A 1 546 ? 32.469 5.927 -46.978 1.00 13.28 546 GLY A C 1
ATOM 4281 O O . GLY A 1 546 ? 32.038 5.197 -46.083 1.00 13.57 546 GLY A O 1
ATOM 4282 N N . GLY A 1 547 ? 32.025 5.935 -48.249 1.00 12.04 547 GLY A N 1
ATOM 4283 C CA . GLY A 1 547 ? 30.877 5.147 -48.684 1.00 12.76 547 GLY A CA 1
ATOM 4284 C C . GLY A 1 547 ? 31.217 3.902 -49.468 1.00 13.07 547 GLY A C 1
ATOM 4285 O O . GLY A 1 547 ? 32.389 3.625 -49.729 1.00 13.54 547 GLY A O 1
ATOM 4286 N N . ALA A 1 548 ? 30.203 3.133 -49.845 1.00 11.65 548 ALA A N 1
ATOM 4287 C CA . ALA A 1 548 ? 30.431 2.018 -50.768 1.00 11.21 548 ALA A CA 1
ATOM 4288 C C . ALA A 1 548 ? 30.200 2.569 -52.198 1.00 11.14 548 ALA A C 1
ATOM 4289 O O . ALA A 1 548 ? 29.528 3.589 -52.348 1.00 11.69 548 ALA A O 1
ATOM 4291 N N . PRO A 1 549 ? 30.805 1.947 -53.249 1.00 10.94 549 PRO A N 1
ATOM 4292 C CA . PRO A 1 549 ? 30.559 2.340 -54.650 1.00 10.70 549 PRO A CA 1
ATOM 4293 C C . PRO A 1 549 ? 29.469 1.525 -55.354 1.00 11.53 549 PRO A C 1
ATOM 4294 O O . PRO A 1 549 ? 29.286 0.304 -55.059 1.00 13.56 549 PRO A O 1
ATOM 4298 N N . TYR A 1 550 ? 28.707 2.186 -56.215 1.00 11.13 550 TYR A N 1
ATOM 4299 C CA . TYR A 1 550 ? 27.958 1.465 -57.257 1.00 11.45 550 TYR A CA 1
ATOM 4300 C C . TYR A 1 550 ? 28.887 1.045 -58.391 1.00 11.74 550 TYR A C 1
ATOM 4301 O O . TYR A 1 550 ? 29.590 1.897 -58.968 1.00 11.92 550 TYR A O 1
ATOM 4310 N N . LEU A 1 551 ? 28.863 -0.243 -58.700 1.00 11.73 551 LEU A N 1
ATOM 4311 C CA . LEU A 1 551 ? 29.509 -0.752 -59.908 1.00 12.20 551 LEU A CA 1
ATOM 4312 C C . LEU A 1 551 ? 28.549 -0.625 -61.061 1.00 12.62 551 LEU A C 1
ATOM 4313 O O . LEU A 1 551 ? 28.954 -0.180 -62.144 1.00 11.98 551 LEU A O 1
ATOM 4318 N N . ILE A 1 552 ? 27.281 -1.015 -60.856 1.00 12.75 552 ILE A N 1
ATOM 4319 C CA . ILE A 1 552 ? 26.207 -0.800 -61.867 1.00 13.23 552 ILE A CA 1
ATOM 4320 C C . ILE A 1 552 ? 24.996 -0.229 -61.161 1.00 13.91 552 ILE A C 1
ATOM 4321 O O . ILE A 1 552 ? 24.552 -0.827 -60.149 1.00 12.36 552 ILE A O 1
ATOM 4326 N N . ARG A 1 553 ? 24.468 0.908 -61.667 1.00 13.78 553 ARG A N 1
ATOM 4327 C CA . ARG A 1 553 ? 23.234 1.489 -61.149 1.00 15.22 553 ARG A CA 1
ATOM 4328 C C . ARG A 1 553 ? 22.253 1.777 -62.295 1.00 16.75 553 ARG A C 1
ATOM 4329 O O . ARG A 1 553 ? 22.400 2.784 -63.019 1.00 15.70 553 ARG A O 1
ATOM 4337 N N . ASP A 1 554 ? 21.303 0.862 -62.478 1.00 16.39 554 ASP A N 1
ATOM 4338 C CA . ASP A 1 554 ? 20.277 1.020 -63.513 1.00 19.23 554 ASP A CA 1
ATOM 4339 C C . ASP A 1 554 ? 19.126 1.713 -62.833 1.00 21.19 554 ASP A C 1
ATOM 4340 O O . ASP A 1 554 ? 18.397 1.125 -62.006 1.00 21.25 554 ASP A O 1
ATOM 4345 N N . ALA A 1 555 ? 19.049 3.016 -63.113 1.00 25.41 555 ALA A N 1
ATOM 4346 C CA . ALA A 1 555 ? 18.011 3.924 -62.595 1.00 26.28 555 ALA A CA 1
ATOM 4347 C C . ALA A 1 555 ? 16.665 3.618 -63.256 1.00 29.63 555 ALA A C 1
ATOM 4348 O O . ALA A 1 555 ? 16.538 3.459 -64.508 1.00 28.07 555 ALA A O 1
ATOM 4350 N N . ALA A 1 556 ? 15.647 3.577 -62.399 1.00 30.95 556 ALA A N 1
ATOM 4351 C CA . ALA A 1 556 ? 14.303 3.114 -62.762 1.00 30.71 556 ALA A CA 1
ATOM 4352 C C . ALA A 1 556 ? 13.732 3.650 -64.103 1.00 31.90 556 ALA A C 1
ATOM 4353 O O . ALA A 1 556 ? 13.426 2.902 -65.038 1.00 32.02 556 ALA A O 1
ATOM 4355 N N . TYR A 1 557 ? 13.542 4.947 -64.206 1.00 33.32 557 TYR A N 1
ATOM 4356 C CA . TYR A 1 557 ? 12.973 5.416 -65.477 1.00 30.48 557 TYR A CA 1
ATOM 4357 C C . TYR A 1 557 ? 14.142 6.075 -66.240 1.00 38.51 557 TYR A C 1
ATOM 4358 O O . TYR A 1 557 ? 15.009 6.744 -65.604 1.00 42.56 557 TYR A O 1
ATOM 4367 N N . ALA A 1 558 ? 14.205 5.825 -67.554 1.00 40.78 558 ALA A N 1
ATOM 4368 C CA . ALA A 1 558 ? 15.400 6.129 -68.432 1.00 41.03 558 ALA A CA 1
ATOM 4369 C C . ALA A 1 558 ? 15.279 7.456 -69.217 1.00 44.59 558 ALA A C 1
ATOM 4370 O O . ALA A 1 558 ? 16.167 8.335 -69.127 1.00 48.55 558 ALA A O 1
ATOM 4372 N N . THR A 1 572 ? 33.699 -1.361 -67.777 1.00 29.78 572 THR A N 1
ATOM 4373 C CA . THR A 1 572 ? 33.612 -2.215 -66.564 1.00 33.07 572 THR A CA 1
ATOM 4374 C C . THR A 1 572 ? 34.972 -2.432 -65.898 1.00 34.81 572 THR A C 1
ATOM 4375 O O . THR A 1 572 ? 35.045 -2.431 -64.685 1.00 35.25 572 THR A O 1
ATOM 4379 N N . GLU A 1 573 ? 36.036 -2.693 -66.674 1.00 34.95 573 GLU A N 1
ATOM 4380 C CA . GLU A 1 573 ? 37.375 -3.016 -66.090 1.00 35.23 573 GLU A CA 1
ATOM 4381 C C . GLU A 1 573 ? 37.909 -1.790 -65.341 1.00 33.85 573 GLU A C 1
ATOM 4382 O O . GLU A 1 573 ? 38.590 -1.886 -64.314 1.00 31.03 573 GLU A O 1
ATOM 4388 N N . ASN A 1 574 ? 37.608 -0.626 -65.911 1.00 31.15 574 ASN A N 1
ATOM 4389 C CA . ASN A 1 574 ? 37.962 0.614 -65.268 1.00 25.79 574 ASN A CA 1
ATOM 4390 C C . ASN A 1 574 ? 37.046 0.840 -64.047 1.00 22.58 574 ASN A C 1
ATOM 4391 O O . ASN A 1 574 ? 37.512 1.291 -63.002 1.00 19.82 574 ASN A O 1
ATOM 4396 N N . ASP A 1 575 ? 35.747 0.555 -64.211 1.00 19.95 575 ASP A N 1
ATOM 4397 C CA . ASP A 1 575 ? 34.792 0.779 -63.125 1.00 18.94 575 ASP A CA 1
ATOM 4398 C C . ASP A 1 575 ? 35.200 -0.102 -61.952 1.00 18.39 575 ASP A C 1
ATOM 4399 O O . ASP A 1 575 ? 35.247 0.369 -60.800 1.00 17.33 575 ASP A O 1
ATOM 4404 N N . ILE A 1 576 ? 35.542 -1.364 -62.241 1.00 16.01 576 ILE A N 1
ATOM 4405 C CA . ILE A 1 576 ? 36.050 -2.259 -61.198 1.00 16.99 576 ILE A CA 1
ATOM 4406 C C . ILE A 1 576 ? 37.268 -1.704 -60.496 1.00 18.58 576 ILE A C 1
ATOM 4407 O O . ILE A 1 576 ? 37.364 -1.801 -59.241 1.00 17.25 576 ILE A O 1
ATOM 4412 N N . GLU A 1 577 ? 38.192 -1.093 -61.254 1.00 17.12 577 GLU A N 1
ATOM 4413 C CA . GLU A 1 577 ? 39.347 -0.524 -60.572 1.00 17.61 577 GLU A CA 1
ATOM 4414 C C . GLU A 1 577 ? 38.939 0.604 -59.674 1.00 15.45 577 GLU A C 1
ATOM 4415 O O . GLU A 1 577 ? 39.540 0.758 -58.608 1.00 14.60 577 GLU A O 1
ATOM 4421 N N . ARG A 1 578 ? 37.977 1.417 -60.120 1.00 13.96 578 ARG A N 1
ATOM 4422 C CA . ARG A 1 578 ? 37.544 2.559 -59.300 1.00 14.95 578 ARG A CA 1
ATOM 4423 C C . ARG A 1 578 ? 36.804 2.055 -58.063 1.00 14.05 578 ARG A C 1
ATOM 4424 O O . ARG A 1 578 ? 36.959 2.608 -56.975 1.00 12.62 578 ARG A O 1
ATOM 4432 N N . CYS A 1 579 ? 35.966 1.037 -58.264 1.00 13.74 579 CYS A N 1
ATOM 4433 C CA . CYS A 1 579 ? 35.217 0.523 -57.154 1.00 14.15 579 CYS A CA 1
ATOM 4434 C C . CYS A 1 579 ? 36.119 -0.084 -56.080 1.00 13.61 579 CYS A C 1
ATOM 4435 O O . CYS A 1 579 ? 35.838 0.043 -54.884 1.00 11.01 579 CYS A O 1
ATOM 4438 N N . ALA A 1 580 ? 37.207 -0.735 -56.502 1.00 12.48 580 ALA A N 1
ATOM 4439 C CA . ALA A 1 580 ? 38.160 -1.285 -55.545 1.00 12.34 580 ALA A CA 1
ATOM 4440 C C . ALA A 1 580 ? 38.741 -0.212 -54.628 1.00 12.51 580 ALA A C 1
ATOM 4441 O O . ALA A 1 580 ? 39.018 -0.497 -53.455 1.00 14.61 580 ALA A O 1
ATOM 4443 N N . VAL A 1 581 ? 38.971 0.996 -55.146 1.00 12.92 581 VAL A N 1
ATOM 4444 C CA . VAL A 1 581 ? 39.581 2.061 -54.326 1.00 13.28 581 VAL A CA 1
ATOM 4445 C C . VAL A 1 581 ? 38.610 2.460 -53.244 1.00 12.54 581 VAL A C 1
ATOM 4446 O O . VAL A 1 581 ? 38.961 2.491 -52.043 1.00 12.99 581 VAL A O 1
ATOM 4450 N N . VAL A 1 582 ? 37.378 2.733 -53.680 1.00 11.23 582 VAL A N 1
ATOM 4451 C CA . VAL A 1 582 ? 36.293 3.081 -52.752 1.00 11.10 582 VAL A CA 1
ATOM 4452 C C . VAL A 1 582 ? 35.982 1.943 -51.772 1.00 12.13 582 VAL A C 1
ATOM 4453 O O . VAL A 1 582 ? 35.917 2.174 -50.572 1.00 10.90 582 VAL A O 1
ATOM 4457 N N . ALA A 1 583 ? 35.811 0.701 -52.270 1.00 12.98 583 ALA A N 1
ATOM 4458 C CA . ALA A 1 583 ? 35.480 -0.421 -51.358 1.00 13.72 583 ALA A CA 1
ATOM 4459 C C . ALA A 1 583 ? 36.588 -0.716 -50.352 1.00 13.90 583 ALA A C 1
ATOM 4460 O O . ALA A 1 583 ? 36.320 -1.198 -49.253 1.00 13.66 583 ALA A O 1
ATOM 4462 N N . GLY A 1 584 ? 37.838 -0.461 -50.728 1.00 13.85 584 GLY A N 1
ATOM 4463 C CA . GLY A 1 584 ? 38.946 -0.655 -49.783 1.00 13.94 584 GLY A CA 1
ATOM 4464 C C . GLY A 1 584 ? 38.919 0.280 -48.574 1.00 14.93 584 GLY A C 1
ATOM 4465 O O . GLY A 1 584 ? 39.195 -0.132 -47.409 1.00 16.63 584 GLY A O 1
ATOM 4466 N N . LEU A 1 585 ? 38.581 1.533 -48.831 1.00 14.26 585 LEU A N 1
ATOM 4467 C CA . LEU A 1 585 ? 38.397 2.507 -47.734 1.00 14.14 585 LEU A CA 1
ATOM 4468 C C . LEU A 1 585 ? 37.185 2.067 -46.902 1.00 13.02 585 LEU A C 1
ATOM 4469 O O . LEU A 1 585 ? 37.275 1.955 -45.681 1.00 11.40 585 LEU A O 1
ATOM 4474 N N . HIS A 1 586 ? 36.083 1.759 -47.592 1.00 12.37 586 HIS A N 1
ATOM 4475 C CA . HIS A 1 586 ? 34.871 1.331 -46.946 1.00 13.04 586 HIS A CA 1
ATOM 4476 C C . HIS A 1 586 ? 35.075 0.139 -46.001 1.00 12.97 586 HIS A C 1
ATOM 4477 O O . HIS A 1 586 ? 34.530 0.105 -44.922 1.00 13.67 586 HIS A O 1
ATOM 4484 N N . ARG A 1 587 ? 35.863 -0.841 -46.430 1.00 15.34 587 ARG A N 1
ATOM 4485 C CA . ARG A 1 587 ? 36.171 -2.009 -45.606 1.00 15.93 587 ARG A CA 1
ATOM 4486 C C . ARG A 1 587 ? 36.758 -1.555 -44.278 1.00 15.80 587 ARG A C 1
ATOM 4487 O O . ARG A 1 587 ? 36.551 -2.186 -43.244 1.00 16.18 587 ARG A O 1
ATOM 4495 N N . ARG A 1 588 ? 37.523 -0.481 -44.317 1.00 15.15 588 ARG A N 1
ATOM 4496 C CA . ARG A 1 588 ? 38.212 -0.026 -43.090 1.00 15.37 588 ARG A CA 1
ATOM 4497 C C . ARG A 1 588 ? 37.282 0.847 -42.249 1.00 16.08 588 ARG A C 1
ATOM 4498 O O . ARG A 1 588 ? 37.079 0.544 -41.023 1.00 15.50 588 ARG A O 1
ATOM 4506 N N . VAL A 1 589 ? 36.671 1.855 -42.879 1.00 14.52 589 VAL A N 1
ATOM 4507 C CA . VAL A 1 589 ? 35.955 2.921 -42.108 1.00 14.96 589 VAL A CA 1
ATOM 4508 C C . VAL A 1 589 ? 34.428 2.903 -42.175 1.00 14.11 589 VAL A C 1
ATOM 4509 O O . VAL A 1 589 ? 33.784 3.769 -41.584 1.00 13.06 589 VAL A O 1
ATOM 4513 N N . GLY A 1 590 ? 33.839 1.901 -42.838 1.00 14.18 590 GLY A N 1
ATOM 4514 C CA . GLY A 1 590 ? 32.377 1.915 -43.054 1.00 15.66 590 GLY A CA 1
ATOM 4515 C C . GLY A 1 590 ? 31.602 1.856 -41.747 1.00 15.38 590 GLY A C 1
ATOM 4516 O O . GLY A 1 590 ? 30.453 2.221 -41.723 1.00 17.85 590 GLY A O 1
ATOM 4517 N N . MET A 1 591 ? 32.203 1.371 -40.666 1.00 13.58 591 MET A N 1
ATOM 4518 C CA . MET A 1 591 ? 31.449 1.421 -39.389 1.00 15.48 591 MET A CA 1
ATOM 4519 C C . MET A 1 591 ? 31.946 2.491 -38.447 1.00 14.62 591 MET A C 1
ATOM 4520 O O . MET A 1 591 ? 31.528 2.545 -37.271 1.00 14.75 591 MET A O 1
ATOM 4525 N N . GLN A 1 592 ? 32.828 3.351 -38.938 1.00 13.64 592 GLN A N 1
ATOM 4526 C CA . GLN A 1 592 ? 33.432 4.377 -38.046 1.00 13.61 592 GLN A CA 1
ATOM 4527 C C . GLN A 1 592 ? 32.696 5.699 -38.084 1.00 12.58 592 GLN A C 1
ATOM 4528 O O . GLN A 1 592 ? 32.268 6.150 -39.121 1.00 12.10 592 GLN A O 1
ATOM 4534 N N . GLU A 1 593 ? 32.709 6.422 -36.985 1.00 12.75 593 GLU A N 1
ATOM 4535 C CA . GLU A 1 593 ? 32.296 7.807 -37.008 1.00 12.25 593 GLU A CA 1
ATOM 4536 C C . GLU A 1 593 ? 33.122 8.581 -38.014 1.00 13.05 593 GLU A C 1
ATOM 4537 O O . GLU A 1 593 ? 34.348 8.286 -38.173 1.00 14.60 593 GLU A O 1
ATOM 4543 N N . LEU A 1 594 ? 32.463 9.490 -38.761 1.00 12.14 594 LEU A N 1
ATOM 4544 C CA . LEU A 1 594 ? 33.121 10.532 -39.527 1.00 12.83 594 LEU A CA 1
ATOM 4545 C C . LEU A 1 594 ? 33.313 11.675 -38.538 1.00 13.87 594 LEU A C 1
ATOM 4546 O O . LEU A 1 594 ? 32.390 12.393 -38.298 1.00 13.92 594 LEU A O 1
ATOM 4551 N N . VAL A 1 595 ? 34.507 11.842 -37.988 1.00 13.24 595 VAL A N 1
ATOM 4552 C CA . VAL A 1 595 ? 34.710 12.788 -36.913 1.00 14.99 595 VAL A CA 1
ATOM 4553 C C . VAL A 1 595 ? 34.710 14.263 -37.324 1.00 15.59 595 VAL A C 1
ATOM 4554 O O . VAL A 1 595 ? 34.186 15.098 -36.584 1.00 15.20 595 VAL A O 1
ATOM 4558 N N . ARG A 1 596 ? 35.374 14.569 -38.436 1.00 14.61 596 ARG A N 1
ATOM 4559 C CA . ARG A 1 596 ? 35.615 15.932 -38.907 1.00 17.23 596 ARG A CA 1
ATOM 4560 C C . ARG A 1 596 ? 35.462 16.005 -40.388 1.00 15.13 596 ARG A C 1
ATOM 4561 O O . ARG A 1 596 ? 35.809 15.043 -41.134 1.00 15.60 596 ARG A O 1
ATOM 4569 N N . HIS A 1 597 ? 34.955 17.160 -40.826 1.00 13.96 597 HIS A N 1
ATOM 4570 C CA . HIS A 1 597 ? 35.011 17.520 -42.226 1.00 14.00 597 HIS A CA 1
ATOM 4571 C C . HIS A 1 597 ? 35.334 19.027 -42.327 1.00 15.29 597 HIS A C 1
ATOM 4572 O O . HIS A 1 597 ? 34.722 19.881 -41.640 1.00 13.73 597 HIS A O 1
ATOM 4579 N N . ASP A 1 598 ? 36.270 19.345 -43.209 1.00 15.62 598 ASP A N 1
ATOM 4580 C CA . ASP A 1 598 ? 36.751 20.711 -43.320 1.00 18.28 598 ASP A CA 1
ATOM 4581 C C . ASP A 1 598 ? 36.945 21.028 -44.749 1.00 17.53 598 ASP A C 1
ATOM 4582 O O . ASP A 1 598 ? 37.279 20.131 -45.551 1.00 16.55 598 ASP A O 1
ATOM 4587 N N . LEU A 1 599 ? 36.702 22.310 -45.058 1.00 18.54 599 LEU A N 1
ATOM 4588 C CA . LEU A 1 599 ? 37.171 22.959 -46.297 1.00 19.12 599 LEU A CA 1
ATOM 4589 C C . LEU A 1 599 ? 38.597 23.414 -46.071 1.00 20.56 599 LEU A C 1
ATOM 4590 O O . LEU A 1 599 ? 38.843 24.266 -45.223 1.00 22.37 599 LEU A O 1
ATOM 4595 N N . VAL A 1 600 ? 39.544 22.845 -46.816 1.00 20.95 600 VAL A N 1
ATOM 4596 C CA . VAL A 1 600 ? 40.961 23.032 -46.487 1.00 20.76 600 VAL A CA 1
ATOM 4597 C C . VAL A 1 600 ? 41.387 24.424 -46.869 1.00 21.15 600 VAL A C 1
ATOM 4598 O O . VAL A 1 600 ? 41.230 24.801 -48.011 1.00 18.75 600 VAL A O 1
ATOM 4602 N N . GLY A 1 601 ? 41.866 25.179 -45.870 1.00 24.65 601 GLY A N 1
ATOM 4603 C CA . GLY A 1 601 ? 42.152 26.612 -45.954 1.00 24.97 601 GLY A CA 1
ATOM 4604 C C . GLY A 1 601 ? 40.956 27.458 -46.297 1.00 26.92 601 GLY A C 1
ATOM 4605 O O . GLY A 1 601 ? 41.115 28.482 -46.931 1.00 29.58 601 GLY A O 1
ATOM 4606 N N . GLY A 1 602 ? 39.747 27.022 -45.925 1.00 23.77 602 GLY A N 1
ATOM 4607 C CA . GLY A 1 602 ? 38.530 27.657 -46.424 1.00 23.25 602 GLY A CA 1
ATOM 4608 C C . GLY A 1 602 ? 38.195 27.565 -47.898 1.00 22.15 602 GLY A C 1
ATOM 4609 O O . GLY A 1 602 ? 37.287 28.273 -48.365 1.00 22.37 602 GLY A O 1
ATOM 4610 N N . ASP A 1 603 ? 38.855 26.672 -48.648 1.00 19.74 603 ASP A N 1
ATOM 4611 C CA . ASP A 1 603 ? 38.552 26.541 -50.072 1.00 20.57 603 ASP A CA 1
ATOM 4612 C C . ASP A 1 603 ? 37.433 25.486 -50.225 1.00 20.71 603 ASP A C 1
ATOM 4613 O O . ASP A 1 603 ? 37.639 24.302 -49.871 1.00 20.45 603 ASP A O 1
ATOM 4618 N N . PRO A 1 604 ? 36.232 25.905 -50.710 1.00 22.11 604 PRO A N 1
ATOM 4619 C CA . PRO A 1 604 ? 35.140 24.924 -50.855 1.00 20.56 604 PRO A CA 1
ATOM 4620 C C . PRO A 1 604 ? 35.487 23.747 -51.780 1.00 20.55 604 PRO A C 1
ATOM 4621 O O . PRO A 1 604 ? 34.828 22.704 -51.708 1.00 19.17 604 PRO A O 1
ATOM 4625 N N . LEU A 1 605 ? 36.515 23.907 -52.627 1.00 17.58 605 LEU A N 1
ATOM 4626 C CA . LEU A 1 605 ? 36.848 22.917 -53.655 1.00 17.63 605 LEU A CA 1
ATOM 4627 C C . LEU A 1 605 ? 38.016 22.010 -53.255 1.00 18.87 605 LEU A C 1
ATOM 4628 O O . LEU A 1 605 ? 38.434 21.139 -54.042 1.00 19.21 605 LEU A O 1
ATOM 4633 N N . VAL A 1 606 ? 38.548 22.222 -52.049 1.00 16.98 606 VAL A N 1
ATOM 4634 C CA . VAL A 1 606 ? 39.478 21.235 -51.416 1.00 17.87 606 VAL A CA 1
ATOM 4635 C C . VAL A 1 606 ? 38.905 20.808 -50.053 1.00 17.35 606 VAL A C 1
ATOM 4636 O O . VAL A 1 606 ? 38.906 21.565 -49.087 1.00 19.67 606 VAL A O 1
ATOM 4640 N N . GLN A 1 607 ? 38.445 19.561 -49.969 1.00 17.07 607 GLN A N 1
ATOM 4641 C CA . GLN A 1 607 ? 37.699 19.108 -48.789 1.00 16.62 607 GLN A CA 1
ATOM 4642 C C . GLN A 1 607 ? 38.419 17.943 -48.143 1.00 16.56 607 GLN A C 1
ATOM 4643 O O . GLN A 1 607 ? 39.124 17.199 -48.821 1.00 15.96 607 GLN A O 1
ATOM 4649 N N . ARG A 1 608 ? 38.317 17.847 -46.829 1.00 16.96 608 ARG A N 1
ATOM 4650 C CA . ARG A 1 608 ? 38.992 16.789 -46.109 1.00 16.88 608 ARG A CA 1
ATOM 4651 C C . ARG A 1 608 ? 38.119 16.209 -45.023 1.00 17.70 608 ARG A C 1
ATOM 4652 O O . ARG A 1 608 ? 37.599 16.927 -44.179 1.00 17.04 608 ARG A O 1
ATOM 4660 N N . SER A 1 609 ? 37.957 14.898 -45.077 1.00 15.81 609 SER A N 1
ATOM 4661 C CA . SER A 1 609 ? 37.179 14.164 -44.072 1.00 15.04 609 SER A CA 1
ATOM 4662 C C . SER A 1 609 ? 38.123 13.362 -43.239 1.00 14.50 609 SER A C 1
ATOM 4663 O O . SER A 1 609 ? 39.078 12.839 -43.767 1.00 16.09 609 SER A O 1
ATOM 4666 N N . VAL A 1 610 ? 37.839 13.231 -41.947 1.00 13.57 610 VAL A N 1
ATOM 4667 C CA . VAL A 1 610 ? 38.679 12.421 -41.052 1.00 13.12 610 VAL A CA 1
ATOM 4668 C C . VAL A 1 610 ? 37.781 11.441 -40.344 1.00 13.17 610 VAL A C 1
ATOM 4669 O O . VAL A 1 610 ? 36.770 11.880 -39.762 1.00 14.13 610 VAL A O 1
ATOM 4673 N N . PHE A 1 611 ? 38.142 10.158 -40.342 1.00 11.94 611 PHE A N 1
ATOM 4674 C CA . PHE A 1 611 ? 37.337 9.144 -39.631 1.00 13.14 611 PHE A CA 1
ATOM 4675 C C . PHE A 1 611 ? 37.907 8.876 -38.229 1.00 13.30 611 PHE A C 1
ATOM 4676 O O . PHE A 1 611 ? 38.979 9.420 -37.870 1.00 12.89 611 PHE A O 1
ATOM 4684 N N . ALA A 1 612 ? 37.175 8.103 -37.447 1.00 14.75 612 ALA A N 1
ATOM 4685 C CA . ALA A 1 612 ? 37.500 7.842 -36.027 1.00 15.69 612 ALA A CA 1
ATOM 4686 C C . ALA A 1 612 ? 38.887 7.319 -35.768 1.00 16.43 612 ALA A C 1
ATOM 4687 O O . ALA A 1 612 ? 39.445 7.640 -34.743 1.00 14.03 612 ALA A O 1
ATOM 4689 N N . ASP A 1 613 ? 39.459 6.555 -36.715 1.00 16.09 613 ASP A N 1
ATOM 4690 C CA . ASP A 1 613 ? 40.781 5.992 -36.524 1.00 16.07 613 ASP A CA 1
ATOM 4691 C C . ASP A 1 613 ? 41.906 6.924 -37.089 1.00 18.93 613 ASP A C 1
ATOM 4692 O O . ASP A 1 613 ? 43.072 6.520 -37.198 1.00 15.94 613 ASP A O 1
ATOM 4697 N N . GLY A 1 614 ? 41.528 8.149 -37.462 1.00 17.09 614 GLY A N 1
ATOM 4698 C CA . GLY A 1 614 ? 42.442 9.098 -38.064 1.00 17.12 614 GLY A CA 1
ATOM 4699 C C . GLY A 1 614 ? 42.603 9.075 -39.589 1.00 18.49 614 GLY A C 1
ATOM 4700 O O . GLY A 1 614 ? 43.347 9.891 -40.123 1.00 19.42 614 GLY A O 1
ATOM 4701 N N . THR A 1 615 ? 41.999 8.131 -40.296 1.00 18.05 615 THR A N 1
ATOM 4702 C CA . THR A 1 615 ? 42.118 8.079 -41.779 1.00 18.26 615 THR A CA 1
ATOM 4703 C C . THR A 1 615 ? 41.573 9.380 -42.344 1.00 18.05 615 THR A C 1
ATOM 4704 O O . THR A 1 615 ? 40.482 9.794 -41.968 1.00 16.64 615 THR A O 1
ATOM 4708 N N . ALA A 1 616 ? 42.363 10.056 -43.169 1.00 15.96 616 ALA A N 1
ATOM 4709 C CA . ALA A 1 616 ? 41.998 11.370 -43.689 1.00 17.95 616 ALA A CA 1
ATOM 4710 C C . ALA A 1 616 ? 41.855 11.281 -45.170 1.00 18.00 616 ALA A C 1
ATOM 4711 O O . ALA A 1 616 ? 42.776 10.804 -45.818 1.00 18.23 616 ALA A O 1
ATOM 4713 N N . VAL A 1 617 ? 40.743 11.755 -45.708 1.00 17.06 617 VAL A N 1
ATOM 4714 C CA . VAL A 1 617 ? 40.516 11.702 -47.161 1.00 16.39 617 VAL A CA 1
ATOM 4715 C C . VAL A 1 617 ? 40.488 13.141 -47.611 1.00 16.72 617 VAL A C 1
ATOM 4716 O O . VAL A 1 617 ? 39.646 13.898 -47.170 1.00 14.42 617 VAL A O 1
ATOM 4720 N N . THR A 1 618 ? 41.401 13.500 -48.522 1.00 17.70 618 THR A N 1
ATOM 4721 C CA . THR A 1 618 ? 41.408 14.838 -49.150 1.00 18.59 618 THR A CA 1
ATOM 4722 C C . THR A 1 618 ? 41.077 14.797 -50.649 1.00 18.88 618 THR A C 1
ATOM 4723 O O . THR A 1 618 ? 41.729 14.084 -51.430 1.00 17.50 618 THR A O 1
ATOM 4727 N N . CYS A 1 619 ? 40.062 15.580 -51.027 1.00 17.24 619 CYS A N 1
ATOM 4728 C CA . CYS A 1 619 ? 39.619 15.644 -52.377 1.00 18.63 619 CYS A CA 1
ATOM 4729 C C . CYS A 1 619 ? 39.762 17.059 -52.894 1.00 19.41 619 CYS A C 1
ATOM 4730 O O . CYS A 1 619 ? 39.320 18.042 -52.273 1.00 17.79 619 CYS A O 1
ATOM 4733 N N . ASP A 1 620 ? 40.496 17.151 -54.002 1.00 18.77 620 ASP A N 1
ATOM 4734 C CA . ASP A 1 620 ? 40.780 18.446 -54.609 1.00 21.48 620 ASP A CA 1
ATOM 4735 C C . ASP A 1 620 ? 39.910 18.487 -55.850 1.00 21.04 620 ASP A C 1
ATOM 4736 O O . ASP A 1 620 ? 40.151 17.732 -56.812 1.00 23.21 620 ASP A O 1
ATOM 4741 N N . PHE A 1 621 ? 38.933 19.388 -55.851 1.00 19.99 621 PHE A N 1
ATOM 4742 C CA . PHE A 1 621 ? 37.989 19.479 -56.976 1.00 18.49 621 PHE A CA 1
ATOM 4743 C C . PHE A 1 621 ? 38.520 20.300 -58.147 1.00 18.18 621 PHE A C 1
ATOM 4744 O O . PHE A 1 621 ? 38.063 20.120 -59.259 1.00 18.42 621 PHE A O 1
ATOM 4752 N N . HIS A 1 622 ? 39.536 21.127 -57.895 1.00 17.79 622 HIS A N 1
ATOM 4753 C CA . HIS A 1 622 ? 40.303 21.822 -58.979 1.00 20.66 622 HIS A CA 1
ATOM 4754 C C . HIS A 1 622 ? 41.001 20.820 -59.879 1.00 19.60 622 HIS A C 1
ATOM 4755 O O . HIS A 1 622 ? 40.907 20.943 -61.082 1.00 20.84 622 HIS A O 1
ATOM 4762 N N . ALA A 1 623 ? 41.734 19.900 -59.256 1.00 20.42 623 ALA A N 1
ATOM 4763 C CA . ALA A 1 623 ? 42.507 18.841 -59.932 1.00 21.87 623 ALA A CA 1
ATOM 4764 C C . ALA A 1 623 ? 41.697 17.590 -60.237 1.00 21.18 623 ALA A C 1
ATOM 4765 O O . ALA A 1 623 ? 42.076 16.786 -61.106 1.00 21.22 623 ALA A O 1
ATOM 4767 N N . GLN A 1 624 ? 40.565 17.431 -59.538 1.00 20.13 624 GLN A N 1
ATOM 4768 C CA . GLN A 1 624 ? 39.737 16.230 -59.652 1.00 19.88 624 GLN A CA 1
ATOM 4769 C C . GLN A 1 624 ? 40.582 15.040 -59.164 1.00 19.82 624 GLN A C 1
ATOM 4770 O O . GLN A 1 624 ? 40.660 14.000 -59.820 1.00 19.34 624 GLN A O 1
ATOM 4776 N N . THR A 1 625 ? 41.248 15.222 -58.020 1.00 19.21 625 THR A N 1
ATOM 4777 C CA . THR A 1 625 ? 42.076 14.145 -57.462 1.00 21.37 625 THR A CA 1
ATOM 4778 C C . THR A 1 625 ? 41.785 13.871 -55.987 1.00 19.27 625 THR A C 1
ATOM 4779 O O . THR A 1 625 ? 41.227 14.717 -55.288 1.00 17.82 625 THR A O 1
ATOM 4783 N N . TYR A 1 626 ? 42.195 12.690 -55.523 1.00 19.05 626 TYR A N 1
ATOM 4784 C CA . TYR A 1 626 ? 41.980 12.288 -54.125 1.00 19.49 626 TYR A CA 1
ATOM 4785 C C . TYR A 1 626 ? 43.250 11.776 -53.504 1.00 20.71 626 TYR A C 1
ATOM 4786 O O . TYR A 1 626 ? 44.108 11.263 -54.217 1.00 21.13 626 TYR A O 1
ATOM 4795 N N . GLU A 1 627 ? 43.378 11.897 -52.182 1.00 21.27 627 GLU A N 1
ATOM 4796 C CA . GLU A 1 627 ? 44.483 11.318 -51.462 1.00 23.02 627 GLU A CA 1
ATOM 4797 C C . GLU A 1 627 ? 43.995 10.772 -50.131 1.00 23.96 627 GLU A C 1
ATOM 4798 O O . GLU A 1 627 ? 43.244 11.434 -49.406 1.00 23.97 627 GLU A O 1
ATOM 4804 N N . VAL A 1 628 ? 44.472 9.587 -49.786 1.00 21.87 628 VAL A N 1
ATOM 4805 C CA . VAL A 1 628 ? 44.143 8.945 -48.503 1.00 22.44 628 VAL A CA 1
ATOM 4806 C C . VAL A 1 628 ? 45.427 8.915 -47.658 1.00 23.23 628 VAL A C 1
ATOM 4807 O O . VAL A 1 628 ? 46.471 8.415 -48.117 1.00 23.19 628 VAL A O 1
ATOM 4811 N N . ALA A 1 629 ? 45.375 9.526 -46.477 1.00 21.61 629 ALA A N 1
ATOM 4812 C CA . ALA A 1 629 ? 46.504 9.580 -45.553 1.00 23.17 629 ALA A CA 1
ATOM 4813 C C . ALA A 1 629 ? 45.958 9.593 -44.112 1.00 24.37 629 ALA A C 1
ATOM 4814 O O . ALA A 1 629 ? 44.834 9.166 -43.900 1.00 23.83 629 ALA A O 1
ATOM 4816 N N . ALA A 1 630 ? 46.733 10.076 -43.134 1.00 28.92 630 ALA A N 1
ATOM 4817 C CA . ALA A 1 630 ? 46.288 10.049 -41.705 1.00 30.30 630 ALA A CA 1
ATOM 4818 C C . ALA A 1 630 ? 46.007 11.420 -41.042 1.00 31.62 630 ALA A C 1
ATOM 4819 O O . ALA A 1 630 ? 46.718 12.387 -41.317 1.00 33.36 630 ALA A O 1
ATOM 4821 N N . MET B 1 1 ? -22.939 -19.259 -36.188 1.00 44.94 1 MET B N 1
ATOM 4822 C CA . MET B 1 1 ? -23.803 -19.112 -37.413 1.00 43.87 1 MET B CA 1
ATOM 4823 C C . MET B 1 1 ? -23.214 -18.397 -38.669 1.00 39.22 1 MET B C 1
ATOM 4824 O O . MET B 1 1 ? -23.817 -18.410 -39.712 1.00 42.72 1 MET B O 1
ATOM 4829 N N . MET B 1 2 ? -22.047 -17.773 -38.562 1.00 35.25 2 MET B N 1
ATOM 4830 C CA . MET B 1 2 ? -21.241 -17.292 -39.710 1.00 32.84 2 MET B CA 1
ATOM 4831 C C . MET B 1 2 ? -19.839 -17.878 -39.531 1.00 30.47 2 MET B C 1
ATOM 4832 O O . MET B 1 2 ? -19.328 -17.883 -38.419 1.00 25.86 2 MET B O 1
ATOM 4837 N N . GLN B 1 3 ? -19.216 -18.394 -40.590 1.00 29.03 3 GLN B N 1
ATOM 4838 C CA . GLN B 1 3 ? -17.912 -19.035 -40.433 1.00 26.15 3 GLN B CA 1
ATOM 4839 C C . GLN B 1 3 ? -16.898 -18.634 -41.502 1.00 25.71 3 GLN B C 1
ATOM 4840 O O . GLN B 1 3 ? -17.270 -18.280 -42.602 1.00 22.49 3 GLN B O 1
ATOM 4846 N N . PHE B 1 4 ? -15.622 -18.667 -41.114 1.00 22.79 4 PHE B N 1
ATOM 4847 C CA . PHE B 1 4 ? -14.511 -18.287 -41.971 1.00 24.02 4 PHE B CA 1
ATOM 4848 C C . PHE B 1 4 ? -13.465 -19.367 -41.767 1.00 25.46 4 PHE B C 1
ATOM 4849 O O . PHE B 1 4 ? -13.121 -19.658 -40.633 1.00 24.94 4 PHE B O 1
ATOM 4857 N N . THR B 1 5 ? -13.011 -19.993 -42.858 1.00 23.46 5 THR B N 1
ATOM 4858 C CA . THR B 1 5 ? -11.865 -20.860 -42.753 1.00 23.00 5 THR B CA 1
ATOM 4859 C C . THR B 1 5 ? -10.747 -20.299 -43.626 1.00 22.05 5 THR B C 1
ATOM 4860 O O . THR B 1 5 ? -10.965 -19.846 -44.781 1.00 19.84 5 THR B O 1
ATOM 4864 N N . MET B 1 6 ? -9.562 -20.282 -43.023 1.00 19.84 6 MET B N 1
ATOM 4865 C CA . MET B 1 6 ? -8.396 -19.789 -43.707 1.00 20.00 6 MET B CA 1
ATOM 4866 C C . MET B 1 6 ? -7.145 -20.268 -43.007 1.00 19.31 6 MET B C 1
ATOM 4867 O O . MET B 1 6 ? -7.009 -20.145 -41.762 1.00 17.72 6 MET B O 1
ATOM 4872 N N . SER B 1 7 ? -6.211 -20.777 -43.825 1.00 18.95 7 SER B N 1
ATOM 4873 C CA . SER B 1 7 ? -4.832 -21.063 -43.372 1.00 18.54 7 SER B CA 1
ATOM 4874 C C . SER B 1 7 ? -4.814 -21.944 -42.128 1.00 18.81 7 SER B C 1
ATOM 4875 O O . SER B 1 7 ? -3.952 -21.784 -41.252 1.00 18.16 7 SER B O 1
ATOM 4878 N N . GLY B 1 8 ? -5.793 -22.845 -42.062 1.00 18.00 8 GLY B N 1
ATOM 4879 C CA . GLY B 1 8 ? -5.869 -23.836 -40.991 1.00 17.32 8 GLY B CA 1
ATOM 4880 C C . GLY B 1 8 ? -6.578 -23.392 -39.739 1.00 18.37 8 GLY B C 1
ATOM 4881 O O . GLY B 1 8 ? -6.615 -24.120 -38.749 1.00 20.44 8 GLY B O 1
ATOM 4882 N N . THR B 1 9 ? -7.119 -22.182 -39.754 1.00 17.59 9 THR B N 1
ATOM 4883 C CA . THR B 1 9 ? -7.890 -21.685 -38.646 1.00 15.89 9 THR B CA 1
ATOM 4884 C C . THR B 1 9 ? -9.319 -21.608 -39.082 1.00 16.87 9 THR B C 1
ATOM 4885 O O . THR B 1 9 ? -9.592 -21.308 -40.232 1.00 19.74 9 THR B O 1
ATOM 4889 N N . MET B 1 10 ? -10.241 -21.898 -38.155 1.00 17.65 10 MET B N 1
ATOM 4890 C CA . MET B 1 10 ? -11.627 -21.662 -38.439 1.00 19.13 10 MET B CA 1
ATOM 4891 C C . MET B 1 10 ? -12.128 -20.648 -37.406 1.00 18.69 10 MET B C 1
ATOM 4892 O O . MET B 1 10 ? -11.771 -20.743 -36.254 1.00 16.05 10 MET B O 1
ATOM 4897 N N . LEU B 1 11 ? -12.941 -19.690 -37.862 1.00 18.08 11 LEU B N 1
ATOM 4898 C CA . LEU B 1 11 ? -13.549 -18.713 -36.956 1.00 18.75 11 LEU B CA 1
ATOM 4899 C C . LEU B 1 11 ? -15.049 -18.841 -37.125 1.00 19.76 11 LEU B C 1
ATOM 4900 O O . LEU B 1 11 ? -15.532 -18.913 -38.222 1.00 19.67 11 LEU B O 1
ATOM 4905 N N . ARG B 1 12 ? -15.776 -18.816 -36.027 1.00 22.92 12 ARG B N 1
ATOM 4906 C CA . ARG B 1 12 ? -17.240 -18.865 -36.072 1.00 24.22 12 ARG B CA 1
ATOM 4907 C C . ARG B 1 12 ? -17.778 -17.675 -35.297 1.00 22.52 12 ARG B C 1
ATOM 4908 O O . ARG B 1 12 ? -17.259 -17.377 -34.241 1.00 22.92 12 ARG B O 1
ATOM 4916 N N . PHE B 1 13 ? -18.809 -17.014 -35.799 1.00 19.78 13 PHE B N 1
ATOM 4917 C CA . PHE B 1 13 ? -19.297 -15.786 -35.173 1.00 20.10 13 PHE B CA 1
ATOM 4918 C C . PHE B 1 13 ? -20.795 -15.834 -35.255 1.00 21.62 13 PHE B C 1
ATOM 4919 O O . PHE B 1 13 ? -21.335 -16.068 -36.303 1.00 23.12 13 PHE B O 1
ATOM 4927 N N . ASP B 1 14 ? -21.452 -15.592 -34.138 1.00 24.47 14 ASP B N 1
ATOM 4928 C CA . ASP B 1 14 ? -22.890 -15.641 -34.088 1.00 26.61 14 ASP B CA 1
ATOM 4929 C C . ASP B 1 14 ? -23.353 -14.194 -34.082 1.00 26.14 14 ASP B C 1
ATOM 4930 O O . ASP B 1 14 ? -22.952 -13.412 -33.182 1.00 27.49 14 ASP B O 1
ATOM 4935 N N . GLU B 1 15 ? -24.196 -13.838 -35.060 1.00 26.52 15 GLU B N 1
ATOM 4936 C CA . GLU B 1 15 ? -24.624 -12.448 -35.278 1.00 28.51 15 GLU B CA 1
ATOM 4937 C C . GLU B 1 15 ? -25.542 -11.918 -34.195 1.00 29.10 15 GLU B C 1
ATOM 4938 O O . GLU B 1 15 ? -25.545 -10.726 -33.924 1.00 33.84 15 GLU B O 1
ATOM 4944 N N . THR B 1 16 ? -26.289 -12.799 -33.550 1.00 30.51 16 THR B N 1
ATOM 4945 C CA . THR B 1 16 ? -27.209 -12.336 -32.510 1.00 31.27 16 THR B CA 1
ATOM 4946 C C . THR B 1 16 ? -26.498 -12.217 -31.162 1.00 31.14 16 THR B C 1
ATOM 4947 O O . THR B 1 16 ? -26.528 -11.155 -30.518 1.00 31.10 16 THR B O 1
ATOM 4951 N N . THR B 1 17 ? -25.842 -13.292 -30.746 1.00 31.06 17 THR B N 1
ATOM 4952 C CA . THR B 1 17 ? -25.143 -13.295 -29.483 1.00 30.65 17 THR B CA 1
ATOM 4953 C C . THR B 1 17 ? -23.845 -12.475 -29.474 1.00 30.81 17 THR B C 1
ATOM 4954 O O . THR B 1 17 ? -23.397 -12.061 -28.419 1.00 29.22 17 THR B O 1
ATOM 4958 N N . LEU B 1 18 ? -23.252 -12.260 -30.646 1.00 29.33 18 LEU B N 1
ATOM 4959 C CA . LEU B 1 18 ? -21.909 -11.689 -30.789 1.00 27.93 18 LEU B CA 1
ATOM 4960 C C . LEU B 1 18 ? -20.799 -12.568 -30.225 1.00 28.59 18 LEU B C 1
ATOM 4961 O O . LEU B 1 18 ? -19.657 -12.142 -30.128 1.00 29.16 18 LEU B O 1
ATOM 4966 N N . ARG B 1 19 ? -21.113 -13.803 -29.884 1.00 26.32 19 ARG B N 1
ATOM 4967 C CA . ARG B 1 19 ? -20.070 -14.716 -29.427 1.00 29.16 19 ARG B CA 1
ATOM 4968 C C . ARG B 1 19 ? -19.271 -15.249 -30.623 1.00 25.24 19 ARG B C 1
ATOM 4969 O O . ARG B 1 19 ? -19.817 -15.483 -31.702 1.00 24.67 19 ARG B O 1
ATOM 4977 N N . PHE B 1 20 ? -17.964 -15.395 -30.443 1.00 21.95 20 PHE B N 1
ATOM 4978 C CA . PHE B 1 20 ? -17.167 -16.025 -31.518 1.00 20.45 20 PHE B CA 1
ATOM 4979 C C . PHE B 1 20 ? -16.464 -17.229 -30.969 1.00 19.65 20 PHE B C 1
ATOM 4980 O O . PHE B 1 20 ? -16.319 -17.370 -29.770 1.00 21.30 20 PHE B O 1
ATOM 4988 N N . SER B 1 21 ? -16.084 -18.137 -31.865 1.00 21.61 21 SER B N 1
ATOM 4989 C CA . SER B 1 21 ? -15.310 -19.286 -31.472 1.00 23.45 21 SER B CA 1
ATOM 4990 C C . SER B 1 21 ? -14.159 -19.472 -32.509 1.00 21.48 21 SER B C 1
ATOM 4991 O O . SER B 1 21 ? -14.225 -18.941 -33.611 1.00 21.05 21 SER B O 1
ATOM 4994 N N . PHE B 1 22 ? -13.117 -20.194 -32.131 1.00 19.97 22 PHE B N 1
ATOM 4995 C CA . PHE B 1 22 ? -12.082 -20.556 -33.104 1.00 22.56 22 PHE B CA 1
ATOM 4996 C C . PHE B 1 22 ? -11.394 -21.891 -32.887 1.00 22.32 22 PHE B C 1
ATOM 4997 O O . PHE B 1 22 ? -11.298 -22.371 -31.757 1.00 21.35 22 PHE B O 1
ATOM 5005 N N . SER B 1 23 ? -10.859 -22.431 -33.992 1.00 24.84 23 SER B N 1
ATOM 5006 C CA . SER B 1 23 ? -10.356 -23.791 -34.056 1.00 22.74 23 SER B CA 1
ATOM 5007 C C . SER B 1 23 ? -9.083 -23.871 -34.890 1.00 21.71 23 SER B C 1
ATOM 5008 O O . SER B 1 23 ? -8.919 -23.195 -35.919 1.00 19.15 23 SER B O 1
ATOM 5011 N N . ARG B 1 24 ? -8.168 -24.697 -34.414 1.00 20.47 24 ARG B N 1
ATOM 5012 C CA . ARG B 1 24 ? -6.937 -24.984 -35.160 1.00 19.96 24 ARG B CA 1
ATOM 5013 C C . ARG B 1 24 ? -6.361 -26.283 -34.615 1.00 23.40 24 ARG B C 1
ATOM 5014 O O . ARG B 1 24 ? -6.406 -26.518 -33.380 1.00 22.47 24 ARG B O 1
ATOM 5022 N N . ASP B 1 25 ? -5.838 -27.091 -35.555 1.00 23.93 25 ASP B N 1
ATOM 5023 C CA . ASP B 1 25 ? -5.200 -28.401 -35.319 1.00 24.80 25 ASP B CA 1
ATOM 5024 C C . ASP B 1 25 ? -6.103 -29.313 -34.510 1.00 23.95 25 ASP B C 1
ATOM 5025 O O . ASP B 1 25 ? -5.637 -30.046 -33.648 1.00 24.54 25 ASP B O 1
ATOM 5030 N N . GLY B 1 26 ? -7.400 -29.202 -34.738 1.00 21.50 26 GLY B N 1
ATOM 5031 C CA . GLY B 1 26 ? -8.345 -29.991 -34.005 1.00 23.91 26 GLY B CA 1
ATOM 5032 C C . GLY B 1 26 ? -8.773 -29.540 -32.635 1.00 24.81 26 GLY B C 1
ATOM 5033 O O . GLY B 1 26 ? -9.445 -30.296 -31.967 1.00 31.78 26 GLY B O 1
ATOM 5034 N N . ALA B 1 27 ? -8.429 -28.328 -32.202 1.00 24.85 27 ALA B N 1
ATOM 5035 C CA . ALA B 1 27 ? -8.808 -27.824 -30.859 1.00 24.34 27 ALA B CA 1
ATOM 5036 C C . ALA B 1 27 ? -9.717 -26.629 -31.075 1.00 25.96 27 ALA B C 1
ATOM 5037 O O . ALA B 1 27 ? -9.426 -25.782 -31.955 1.00 25.41 27 ALA B O 1
ATOM 5039 N N . THR B 1 28 ? -10.819 -26.566 -30.333 1.00 23.12 28 THR B N 1
ATOM 5040 C CA . THR B 1 28 ? -11.776 -25.478 -30.509 1.00 22.92 28 THR B CA 1
ATOM 5041 C C . THR B 1 28 ? -11.937 -24.710 -29.222 1.00 22.63 28 THR B C 1
ATOM 5042 O O . THR B 1 28 ? -12.080 -25.284 -28.161 1.00 21.08 28 THR B O 1
ATOM 5046 N N . TRP B 1 29 ? -11.894 -23.392 -29.307 1.00 20.53 29 TRP B N 1
ATOM 5047 C CA . TRP B 1 29 ? -12.085 -22.580 -28.114 1.00 20.61 29 TRP B CA 1
ATOM 5048 C C . TRP B 1 29 ? -13.324 -21.742 -28.382 1.00 22.54 29 TRP B C 1
ATOM 5049 O O . TRP B 1 29 ? -13.425 -21.148 -29.441 1.00 21.28 29 TRP B O 1
ATOM 5060 N N . SER B 1 30 ? -14.265 -21.712 -27.427 1.00 25.31 30 SER B N 1
ATOM 5061 C CA . SER B 1 30 ? -15.451 -20.852 -27.556 1.00 27.48 30 SER B CA 1
ATOM 5062 C C . SER B 1 30 ? -15.585 -19.781 -26.492 1.00 26.98 30 SER B C 1
ATOM 5063 O O . SER B 1 30 ? -15.211 -19.989 -25.326 1.00 27.27 30 SER B O 1
ATOM 5066 N N . GLY B 1 31 ? -16.150 -18.642 -26.901 1.00 27.71 31 GLY B N 1
ATOM 5067 C CA . GLY B 1 31 ? -16.426 -17.502 -25.987 1.00 30.47 31 GLY B CA 1
ATOM 5068 C C . GLY B 1 31 ? -17.467 -17.930 -24.942 1.00 34.21 31 GLY B C 1
ATOM 5069 O O . GLY B 1 31 ? -18.336 -18.766 -25.228 1.00 33.35 31 GLY B O 1
ATOM 5070 N N . CYS B 1 32 ? -17.367 -17.399 -23.727 1.00 38.99 32 CYS B N 1
ATOM 5071 C CA . CYS B 1 32 ? -18.254 -17.841 -22.660 1.00 44.73 32 CYS B CA 1
ATOM 5072 C C . CYS B 1 32 ? -19.729 -17.592 -22.894 1.00 48.08 32 CYS B C 1
ATOM 5073 O O . CYS B 1 32 ? -20.113 -16.512 -23.343 1.00 49.32 32 CYS B O 1
ATOM 5076 N N . ASP B 1 33 ? -20.529 -18.623 -22.588 1.00 50.28 33 ASP B N 1
ATOM 5077 C CA . ASP B 1 33 ? -22.011 -18.572 -22.622 1.00 55.84 33 ASP B CA 1
ATOM 5078 C C . ASP B 1 33 ? -22.627 -17.468 -21.759 1.00 53.75 33 ASP B C 1
ATOM 5079 O O . ASP B 1 33 ? -23.410 -16.630 -22.251 1.00 51.95 33 ASP B O 1
ATOM 5084 N N . GLY B 1 34 ? -22.253 -17.481 -20.478 1.00 50.67 34 GLY B N 1
ATOM 5085 C CA . GLY B 1 34 ? -22.706 -16.494 -19.513 1.00 49.86 34 GLY B CA 1
ATOM 5086 C C . GLY B 1 34 ? -22.343 -15.071 -19.903 1.00 50.38 34 GLY B C 1
ATOM 5087 O O . GLY B 1 34 ? -23.151 -14.163 -19.710 1.00 57.86 34 GLY B O 1
ATOM 5088 N N . ILE B 1 35 ? -21.161 -14.891 -20.502 1.00 46.26 35 ILE B N 1
ATOM 5089 C CA . ILE B 1 35 ? -20.509 -13.573 -20.579 1.00 43.42 35 ILE B CA 1
ATOM 5090 C C . ILE B 1 35 ? -20.642 -12.830 -21.920 1.00 43.53 35 ILE B C 1
ATOM 5091 O O . ILE B 1 35 ? -20.110 -13.262 -22.937 1.00 44.51 35 ILE B O 1
ATOM 5096 N N . GLU B 1 36 ? -21.356 -11.699 -21.853 1.00 45.80 36 GLU B N 1
ATOM 5097 C CA . GLU B 1 36 ? -21.657 -10.768 -22.955 1.00 46.37 36 GLU B CA 1
ATOM 5098 C C . GLU B 1 36 ? -20.492 -9.769 -23.136 1.00 41.49 36 GLU B C 1
ATOM 5099 O O . GLU B 1 36 ? -19.916 -9.388 -22.132 1.00 40.29 36 GLU B O 1
ATOM 5105 N N . PRO B 1 37 ? -20.149 -9.347 -24.394 1.00 35.93 37 PRO B N 1
ATOM 5106 C CA . PRO B 1 37 ? -19.294 -8.155 -24.596 1.00 31.87 37 PRO B CA 1
ATOM 5107 C C . PRO B 1 37 ? -19.987 -6.895 -24.059 1.00 31.73 37 PRO B C 1
ATOM 5108 O O . PRO B 1 37 ? -21.188 -6.688 -24.320 1.00 28.32 37 PRO B O 1
ATOM 5112 N N . GLN B 1 38 ? -19.247 -6.080 -23.304 1.00 32.13 38 GLN B N 1
ATOM 5113 C CA . GLN B 1 38 ? -19.851 -5.025 -22.504 1.00 34.34 38 GLN B CA 1
ATOM 5114 C C . GLN B 1 38 ? -19.099 -3.737 -22.527 1.00 32.39 38 GLN B C 1
ATOM 5115 O O . GLN B 1 38 ? -17.872 -3.686 -22.576 1.00 27.70 38 GLN B O 1
ATOM 5121 N N . LEU B 1 39 ? -19.869 -2.691 -22.284 1.00 32.19 39 LEU B N 1
ATOM 5122 C CA . LEU B 1 39 ? -19.389 -1.337 -22.172 1.00 36.03 39 LEU B CA 1
ATOM 5123 C C . LEU B 1 39 ? -19.824 -0.912 -20.775 1.00 35.48 39 LEU B C 1
ATOM 5124 O O . LEU B 1 39 ? -20.984 -1.085 -20.433 1.00 35.39 39 LEU B O 1
ATOM 5129 N N . THR B 1 40 ? -18.927 -0.404 -19.940 1.00 33.34 40 THR B N 1
ATOM 5130 C CA . THR B 1 40 ? -19.403 0.048 -18.641 1.00 37.92 40 THR B CA 1
ATOM 5131 C C . THR B 1 40 ? -19.331 1.551 -18.542 1.00 40.34 40 THR B C 1
ATOM 5132 O O . THR B 1 40 ? -18.463 2.178 -19.157 1.00 40.32 40 THR B O 1
ATOM 5136 N N . ARG B 1 41 ? -20.288 2.138 -17.822 1.00 43.89 41 ARG B N 1
ATOM 5137 C CA . ARG B 1 41 ? -20.151 3.538 -17.339 1.00 46.17 41 ARG B CA 1
ATOM 5138 C C . ARG B 1 41 ? -20.700 3.604 -15.929 1.00 50.42 41 ARG B C 1
ATOM 5139 O O . ARG B 1 41 ? -21.599 2.820 -15.570 1.00 49.87 41 ARG B O 1
ATOM 5147 N N . GLU B 1 42 ? -20.159 4.530 -15.129 1.00 47.97 42 GLU B N 1
ATOM 5148 C CA . GLU B 1 42 ? -20.567 4.687 -13.721 1.00 51.95 42 GLU B CA 1
ATOM 5149 C C . GLU B 1 42 ? -20.545 3.311 -13.047 1.00 52.41 42 GLU B C 1
ATOM 5150 O O . GLU B 1 42 ? -19.529 2.588 -13.064 1.00 46.20 42 GLU B O 1
ATOM 5156 N N . ASP B 1 43 ? -21.698 2.931 -12.503 1.00 54.80 43 ASP B N 1
ATOM 5157 C CA . ASP B 1 43 ? -21.790 1.674 -11.751 1.00 58.52 43 ASP B CA 1
ATOM 5158 C C . ASP B 1 43 ? -22.450 0.531 -12.541 1.00 63.52 43 ASP B C 1
ATOM 5159 O O . ASP B 1 43 ? -22.600 -0.573 -11.984 1.00 68.01 43 ASP B O 1
ATOM 5164 N N . ARG B 1 44 ? -22.828 0.773 -13.817 1.00 56.64 44 ARG B N 1
ATOM 5165 C CA . ARG B 1 44 ? -23.476 -0.288 -14.593 1.00 57.89 44 ARG B CA 1
ATOM 5166 C C . ARG B 1 44 ? -23.236 -0.392 -16.100 1.00 61.34 44 ARG B C 1
ATOM 5167 O O . ARG B 1 44 ? -23.451 0.554 -16.869 1.00 62.46 44 ARG B O 1
ATOM 5175 N N . SER B 1 45 ? -22.883 -1.614 -16.484 1.00 58.32 45 SER B N 1
ATOM 5176 C CA . SER B 1 45 ? -22.623 -2.003 -17.850 1.00 54.90 45 SER B CA 1
ATOM 5177 C C . SER B 1 45 ? -23.801 -2.031 -18.831 1.00 53.62 45 SER B C 1
ATOM 5178 O O . SER B 1 45 ? -24.958 -2.300 -18.467 1.00 49.37 45 SER B O 1
ATOM 5181 N N . PHE B 1 46 ? -23.450 -1.799 -20.095 1.00 47.19 46 PHE B N 1
ATOM 5182 C CA . PHE B 1 46 ? -24.337 -1.880 -21.236 1.00 43.15 46 PHE B CA 1
ATOM 5183 C C . PHE B 1 46 ? -23.829 -2.919 -22.232 1.00 36.41 46 PHE B C 1
ATOM 5184 O O . PHE B 1 46 ? -22.639 -2.960 -22.523 1.00 33.22 46 PHE B O 1
ATOM 5192 N N . SER B 1 47 ? -24.706 -3.806 -22.699 1.00 29.80 47 SER B N 1
ATOM 5193 C CA . SER B 1 47 ? -24.295 -4.866 -23.623 1.00 29.37 47 SER B CA 1
ATOM 5194 C C . SER B 1 47 ? -24.156 -4.334 -25.053 1.00 24.67 47 SER B C 1
ATOM 5195 O O . SER B 1 47 ? -24.940 -3.483 -25.478 1.00 24.84 47 SER B O 1
ATOM 5198 N N . PHE B 1 48 ? -23.166 -4.842 -25.793 1.00 22.94 48 PHE B N 1
ATOM 5199 C CA . PHE B 1 48 ? -23.004 -4.470 -27.203 1.00 22.28 48 PHE B CA 1
ATOM 5200 C C . PHE B 1 48 ? -24.308 -4.783 -27.955 1.00 24.16 48 PHE B C 1
ATOM 5201 O O . PHE B 1 48 ? -24.728 -3.990 -28.844 1.00 22.09 48 PHE B O 1
ATOM 5209 N N . ALA B 1 49 ? -24.940 -5.913 -27.610 1.00 23.64 49 ALA B N 1
ATOM 5210 C CA . ALA B 1 49 ? -26.123 -6.399 -28.352 1.00 27.71 49 ALA B CA 1
ATOM 5211 C C . ALA B 1 49 ? -27.366 -5.516 -28.076 1.00 26.51 49 ALA B C 1
ATOM 5212 O O . ALA B 1 49 ? -28.376 -5.585 -28.792 1.00 29.59 49 ALA B O 1
ATOM 5214 N N . GLY B 1 50 ? -27.242 -4.646 -27.091 1.00 24.69 50 GLY B N 1
ATOM 5215 C CA . GLY B 1 50 ? -28.295 -3.706 -26.709 1.00 25.50 50 GLY B CA 1
ATOM 5216 C C . GLY B 1 50 ? -28.461 -2.555 -27.686 1.00 25.75 50 GLY B C 1
ATOM 5217 O O . GLY B 1 50 ? -29.489 -1.861 -27.651 1.00 25.43 50 GLY B O 1
ATOM 5218 N N . ALA B 1 51 ? -27.472 -2.352 -28.567 1.00 22.57 51 ALA B N 1
ATOM 5219 C CA . ALA B 1 51 ? -27.555 -1.279 -29.551 1.00 21.37 51 ALA B CA 1
ATOM 5220 C C . ALA B 1 51 ? -28.819 -1.403 -30.438 1.00 22.19 51 ALA B C 1
ATOM 5221 O O . ALA B 1 51 ? -29.264 -2.529 -30.819 1.00 21.77 51 ALA B O 1
ATOM 5223 N N . ALA B 1 52 ? -29.411 -0.248 -30.723 1.00 23.12 52 ALA B N 1
ATOM 5224 C CA . ALA B 1 52 ? -30.521 -0.138 -31.698 1.00 24.22 52 ALA B CA 1
ATOM 5225 C C . ALA B 1 52 ? -30.148 -0.698 -33.065 1.00 26.84 52 ALA B C 1
ATOM 5226 O O . ALA B 1 52 ? -30.991 -1.274 -33.757 1.00 28.87 52 ALA B O 1
ATOM 5228 N N . THR B 1 53 ? -28.892 -0.562 -33.472 1.00 23.41 53 THR B N 1
ATOM 5229 C CA . THR B 1 53 ? -28.501 -1.116 -34.752 1.00 23.92 53 THR B CA 1
ATOM 5230 C C . THR B 1 53 ? -27.206 -1.815 -34.620 1.00 21.97 53 THR B C 1
ATOM 5231 O O . THR B 1 53 ? -26.258 -1.236 -34.132 1.00 20.31 53 THR B O 1
ATOM 5235 N N . VAL B 1 54 ? -27.169 -3.053 -35.073 1.00 20.87 54 VAL B N 1
ATOM 5236 C CA . VAL B 1 54 ? -25.932 -3.765 -35.218 1.00 20.34 54 VAL B CA 1
ATOM 5237 C C . VAL B 1 54 ? -25.973 -4.350 -36.626 1.00 20.01 54 VAL B C 1
ATOM 5238 O O . VAL B 1 54 ? -26.847 -5.175 -36.938 1.00 20.41 54 VAL B O 1
ATOM 5242 N N . THR B 1 55 ? -25.064 -3.937 -37.491 1.00 18.57 55 THR B N 1
ATOM 5243 C CA . THR B 1 55 ? -24.996 -4.534 -38.822 1.00 20.84 55 THR B CA 1
ATOM 5244 C C . THR B 1 55 ? -23.658 -5.238 -38.992 1.00 21.36 55 THR B C 1
ATOM 5245 O O . THR B 1 55 ? -22.667 -4.966 -38.310 1.00 22.04 55 THR B O 1
ATOM 5249 N N . HIS B 1 56 ? -23.643 -6.161 -39.919 1.00 20.52 56 HIS B N 1
ATOM 5250 C CA . HIS B 1 56 ? -22.488 -7.034 -40.077 1.00 20.95 56 HIS B CA 1
ATOM 5251 C C . HIS B 1 56 ? -22.136 -7.094 -41.510 1.00 19.31 56 HIS B C 1
ATOM 5252 O O . HIS B 1 56 ? -22.999 -7.015 -42.415 1.00 18.03 56 HIS B O 1
ATOM 5259 N N . GLU B 1 57 ? -20.840 -7.199 -41.744 1.00 18.95 57 GLU B N 1
ATOM 5260 C CA . GLU B 1 57 ? -20.338 -7.363 -43.098 1.00 18.80 57 GLU B CA 1
ATOM 5261 C C . GLU B 1 57 ? -19.298 -8.479 -43.118 1.00 19.23 57 GLU B C 1
ATOM 5262 O O . GLU B 1 57 ? -18.343 -8.439 -42.366 1.00 15.75 57 GLU B O 1
ATOM 5268 N N . ARG B 1 58 ? -19.461 -9.458 -44.011 1.00 20.70 58 ARG B N 1
ATOM 5269 C CA . ARG B 1 58 ? -18.420 -10.479 -44.256 1.00 21.08 58 ARG B CA 1
ATOM 5270 C C . ARG B 1 58 ? -17.364 -9.788 -45.149 1.00 20.83 58 ARG B C 1
ATOM 5271 O O . ARG B 1 58 ? -17.706 -9.122 -46.142 1.00 20.19 58 ARG B O 1
ATOM 5279 N N . ILE B 1 59 ? -16.096 -9.976 -44.841 1.00 17.44 59 ILE B N 1
ATOM 5280 C CA . ILE B 1 59 ? -15.056 -9.237 -45.513 1.00 19.74 59 ILE B CA 1
ATOM 5281 C C . ILE B 1 59 ? -14.016 -10.209 -46.068 1.00 19.51 59 ILE B C 1
ATOM 5282 O O . ILE B 1 59 ? -13.740 -11.233 -45.440 1.00 18.33 59 ILE B O 1
ATOM 5287 N N . GLU B 1 60 ? -13.411 -9.856 -47.210 1.00 18.82 60 GLU B N 1
ATOM 5288 C CA . GLU B 1 60 ? -12.288 -10.611 -47.735 1.00 19.82 60 GLU B CA 1
ATOM 5289 C C . GLU B 1 60 ? -11.302 -9.547 -48.175 1.00 17.77 60 GLU B C 1
ATOM 5290 O O . GLU B 1 60 ? -11.702 -8.705 -48.919 1.00 15.91 60 GLU B O 1
ATOM 5296 N N . THR B 1 61 ? -10.050 -9.571 -47.690 1.00 18.45 61 THR B N 1
ATOM 5297 C CA . THR B 1 61 ? -9.012 -8.588 -48.052 1.00 16.17 61 THR B CA 1
ATOM 5298 C C . THR B 1 61 ? -7.791 -9.336 -48.496 1.00 15.44 61 THR B C 1
ATOM 5299 O O . THR B 1 61 ? -7.764 -10.554 -48.425 1.00 16.44 61 THR B O 1
ATOM 5303 N N . GLY B 1 62 ? -6.780 -8.613 -48.974 1.00 14.27 62 GLY B N 1
ATOM 5304 C CA . GLY B 1 62 ? -5.514 -9.242 -49.407 1.00 13.78 62 GLY B CA 1
ATOM 5305 C C . GLY B 1 62 ? -4.835 -10.012 -48.257 1.00 13.81 62 GLY B C 1
ATOM 5306 O O . GLY B 1 62 ? -4.073 -10.927 -48.507 1.00 12.53 62 GLY B O 1
ATOM 5307 N N . THR B 1 63 ? -5.149 -9.652 -47.009 1.00 13.21 63 THR B N 1
ATOM 5308 C CA . THR B 1 63 ? -4.419 -10.165 -45.831 1.00 14.07 63 THR B CA 1
ATOM 5309 C C . THR B 1 63 ? -5.193 -11.105 -44.965 1.00 14.48 63 THR B C 1
ATOM 5310 O O . THR B 1 63 ? -4.616 -11.773 -44.114 1.00 12.95 63 THR B O 1
ATOM 5314 N N . GLY B 1 64 ? -6.518 -11.118 -45.156 1.00 14.54 64 GLY B N 1
ATOM 5315 C CA . GLY B 1 64 ? -7.378 -11.982 -44.316 1.00 14.88 64 GLY B CA 1
ATOM 5316 C C . GLY B 1 64 ? -8.862 -11.992 -44.655 1.00 13.30 64 GLY B C 1
ATOM 5317 O O . GLY B 1 64 ? -9.314 -11.419 -45.662 1.00 14.14 64 GLY B O 1
ATOM 5318 N N . VAL B 1 65 ? -9.606 -12.654 -43.786 1.00 14.11 65 VAL B N 1
ATOM 5319 C CA . VAL B 1 65 ? -11.034 -12.803 -43.937 1.00 14.69 65 VAL B CA 1
ATOM 5320 C C . VAL B 1 65 ? -11.720 -12.720 -42.605 1.00 14.13 65 VAL B C 1
ATOM 5321 O O . VAL B 1 65 ? -11.196 -13.208 -41.600 1.00 12.21 65 VAL B O 1
ATOM 5325 N N . GLY B 1 66 ? -12.927 -12.134 -42.601 1.00 13.15 66 GLY B N 1
ATOM 5326 C CA . GLY B 1 66 ? -13.662 -12.050 -41.355 1.00 12.83 66 GLY B CA 1
ATOM 5327 C C . GLY B 1 66 ? -14.871 -11.164 -41.395 1.00 14.59 66 GLY B C 1
ATOM 5328 O O . GLY B 1 66 ? -15.443 -10.957 -42.457 1.00 13.34 66 GLY B O 1
ATOM 5329 N N . VAL B 1 67 ? -15.203 -10.568 -40.228 1.00 15.19 67 VAL B N 1
ATOM 5330 C CA . VAL B 1 67 ? -16.488 -9.933 -40.092 1.00 14.68 67 VAL B CA 1
ATOM 5331 C C . VAL B 1 67 ? -16.349 -8.612 -39.333 1.00 13.26 67 VAL B C 1
ATOM 5332 O O . VAL B 1 67 ? -15.711 -8.555 -38.284 1.00 14.02 67 VAL B O 1
ATOM 5336 N N . ARG B 1 68 ? -16.914 -7.567 -39.927 1.00 12.74 68 ARG B N 1
ATOM 5337 C CA . ARG B 1 68 ? -17.018 -6.268 -39.273 1.00 12.90 68 ARG B CA 1
ATOM 5338 C C . ARG B 1 68 ? -18.444 -6.020 -38.798 1.00 13.89 68 ARG B C 1
ATOM 5339 O O . ARG B 1 68 ? -19.406 -6.253 -39.550 1.00 13.93 68 ARG B O 1
ATOM 5347 N N . SER B 1 69 ? -18.553 -5.508 -37.574 1.00 15.19 69 SER B N 1
ATOM 5348 C CA . SER B 1 69 ? -19.854 -5.284 -36.920 1.00 16.68 69 SER B CA 1
ATOM 5349 C C . SER B 1 69 ? -19.941 -3.831 -36.488 1.00 17.22 69 SER B C 1
ATOM 5350 O O . SER B 1 69 ? -19.042 -3.383 -35.785 1.00 16.88 69 SER B O 1
ATOM 5353 N N . VAL B 1 70 ? -20.966 -3.088 -36.947 1.00 16.84 70 VAL B N 1
ATOM 5354 C CA . VAL B 1 70 ? -21.121 -1.677 -36.624 1.00 15.13 70 VAL B CA 1
ATOM 5355 C C . VAL B 1 70 ? -22.232 -1.551 -35.583 1.00 16.00 70 VAL B C 1
ATOM 5356 O O . VAL B 1 70 ? -23.372 -1.951 -35.850 1.00 17.91 70 VAL B O 1
ATOM 5360 N N . PHE B 1 71 ? -21.894 -1.005 -34.421 1.00 16.19 71 PHE B N 1
ATOM 5361 C CA . PHE B 1 71 ? -22.871 -0.762 -33.327 1.00 16.90 71 PHE B CA 1
ATOM 5362 C C . PHE B 1 71 ? -23.188 0.710 -33.220 1.00 16.49 71 PHE B C 1
ATOM 5363 O O . PHE B 1 71 ? -22.266 1.538 -33.065 1.00 16.45 71 PHE B O 1
ATOM 5371 N N . ALA B 1 72 ? -24.478 1.051 -33.244 1.00 15.51 72 ALA B N 1
ATOM 5372 C CA . ALA B 1 72 ? -24.869 2.428 -33.008 1.00 17.31 72 ALA B CA 1
ATOM 5373 C C . ALA B 1 72 ? -26.243 2.535 -32.381 1.00 19.71 72 ALA B C 1
ATOM 5374 O O . ALA B 1 72 ? -27.007 1.544 -32.307 1.00 22.32 72 ALA B O 1
ATOM 5376 N N . GLY B 1 73 ? -26.573 3.751 -31.952 1.00 20.61 73 GLY B N 1
ATOM 5377 C CA . GLY B 1 73 ? -27.883 3.989 -31.340 1.00 22.50 73 GLY B CA 1
ATOM 5378 C C . GLY B 1 73 ? -27.990 3.232 -30.000 1.00 25.08 73 GLY B C 1
ATOM 5379 O O . GLY B 1 73 ? -28.859 2.352 -29.833 1.00 25.19 73 GLY B O 1
ATOM 5380 N N . PHE B 1 74 ? -27.084 3.560 -29.076 1.00 22.36 74 PHE B N 1
ATOM 5381 C CA . PHE B 1 74 ? -27.226 3.147 -27.729 1.00 25.03 74 PHE B CA 1
ATOM 5382 C C . PHE B 1 74 ? -28.236 4.050 -27.009 1.00 27.49 74 PHE B C 1
ATOM 5383 O O . PHE B 1 74 ? -28.127 5.266 -27.075 1.00 27.88 74 PHE B O 1
ATOM 5391 N N . ALA B 1 75 ? -29.195 3.430 -26.319 1.00 28.25 75 ALA B N 1
ATOM 5392 C CA . ALA B 1 75 ? -30.194 4.122 -25.491 1.00 32.33 75 ALA B CA 1
ATOM 5393 C C . ALA B 1 75 ? -29.635 5.331 -24.702 1.00 33.50 75 ALA B C 1
ATOM 5394 O O . ALA B 1 75 ? -28.700 5.199 -23.910 1.00 30.41 75 ALA B O 1
ATOM 5396 N N . GLY B 1 76 ? -30.212 6.505 -24.936 1.00 35.48 76 GLY B N 1
ATOM 5397 C CA . GLY B 1 76 ? -29.768 7.724 -24.258 1.00 40.56 76 GLY B CA 1
ATOM 5398 C C . GLY B 1 76 ? -28.251 7.920 -24.208 1.00 44.17 76 GLY B C 1
ATOM 5399 O O . GLY B 1 76 ? -27.735 8.319 -23.182 1.00 44.47 76 GLY B O 1
ATOM 5400 N N . ALA B 1 77 ? -27.540 7.639 -25.310 1.00 41.42 77 ALA B N 1
ATOM 5401 C CA . ALA B 1 77 ? -26.092 7.869 -25.411 1.00 39.72 77 ALA B CA 1
ATOM 5402 C C . ALA B 1 77 ? -25.788 8.020 -26.888 1.00 37.35 77 ALA B C 1
ATOM 5403 O O . ALA B 1 77 ? -26.443 7.404 -27.699 1.00 34.26 77 ALA B O 1
ATOM 5405 N N . ASP B 1 78 ? -24.775 8.814 -27.225 1.00 38.47 78 ASP B N 1
ATOM 5406 C CA . ASP B 1 78 ? -24.459 9.121 -28.628 1.00 41.54 78 ASP B CA 1
ATOM 5407 C C . ASP B 1 78 ? -23.229 8.339 -29.211 1.00 34.48 78 ASP B C 1
ATOM 5408 O O . ASP B 1 78 ? -22.648 8.742 -30.201 1.00 31.96 78 ASP B O 1
ATOM 5413 N N . TYR B 1 79 ? -22.825 7.231 -28.594 1.00 30.75 79 TYR B N 1
ATOM 5414 C CA . TYR B 1 79 ? -21.626 6.550 -29.085 1.00 30.35 79 TYR B CA 1
ATOM 5415 C C . TYR B 1 79 ? -21.905 5.475 -30.132 1.00 24.15 79 TYR B C 1
ATOM 5416 O O . TYR B 1 79 ? -23.032 5.043 -30.361 1.00 20.83 79 TYR B O 1
ATOM 5425 N N . ALA B 1 80 ? -20.829 5.139 -30.820 1.00 20.70 80 ALA B N 1
ATOM 5426 C CA . ALA B 1 80 ? -20.826 4.187 -31.913 1.00 17.78 80 ALA B CA 1
ATOM 5427 C C . ALA B 1 80 ? -19.412 3.728 -32.049 1.00 16.34 80 ALA B C 1
ATOM 5428 O O . ALA B 1 80 ? -18.459 4.466 -31.747 1.00 17.24 80 ALA B O 1
ATOM 5430 N N . PHE B 1 81 ? -19.296 2.471 -32.425 1.00 16.35 81 PHE B N 1
ATOM 5431 C CA . PHE B 1 81 ? -18.027 1.823 -32.680 1.00 15.18 81 PHE B CA 1
ATOM 5432 C C . PHE B 1 81 ? -18.281 0.619 -33.571 1.00 15.89 81 PHE B C 1
ATOM 5433 O O . PHE B 1 81 ? -19.431 0.194 -33.819 1.00 15.69 81 PHE B O 1
ATOM 5441 N N . GLU B 1 82 ? -17.204 0.057 -34.052 1.00 15.11 82 GLU B N 1
ATOM 5442 C CA . GLU B 1 82 ? -17.306 -1.125 -34.843 1.00 17.81 82 GLU B CA 1
ATOM 5443 C C . GLU B 1 82 ? -16.237 -2.080 -34.385 1.00 17.45 82 GLU B C 1
ATOM 5444 O O . GLU B 1 82 ? -15.307 -1.656 -33.701 1.00 19.66 82 GLU B O 1
ATOM 5450 N N . THR B 1 83 ? -16.423 -3.368 -34.679 1.00 16.51 83 THR B N 1
ATOM 5451 C CA . THR B 1 83 ? -15.446 -4.404 -34.319 1.00 16.48 83 THR B CA 1
ATOM 5452 C C . THR B 1 83 ? -15.119 -5.160 -35.613 1.00 16.86 83 THR B C 1
ATOM 5453 O O . THR B 1 83 ? -15.895 -5.141 -36.567 1.00 15.31 83 THR B O 1
ATOM 5457 N N . TYR B 1 84 ? -13.936 -5.775 -35.641 1.00 16.32 84 TYR B N 1
ATOM 5458 C CA . TYR B 1 84 ? -13.451 -6.524 -36.816 1.00 15.21 84 TYR B CA 1
ATOM 5459 C C . TYR B 1 84 ? -12.750 -7.740 -36.242 1.00 15.61 84 TYR B C 1
ATOM 5460 O O . TYR B 1 84 ? -11.817 -7.623 -35.430 1.00 13.19 84 TYR B O 1
ATOM 5469 N N . ILE B 1 85 ? -13.224 -8.924 -36.633 1.00 15.59 85 ILE B N 1
ATOM 5470 C CA . ILE B 1 85 ? -12.650 -10.136 -36.102 1.00 15.07 85 ILE B CA 1
ATOM 5471 C C . ILE B 1 85 ? -12.258 -10.880 -37.351 1.00 15.25 85 ILE B C 1
ATOM 5472 O O . ILE B 1 85 ? -13.106 -11.099 -38.230 1.00 14.62 85 ILE B O 1
ATOM 5477 N N . TRP B 1 86 ? -10.960 -11.191 -37.486 1.00 13.97 86 TRP B N 1
ATOM 5478 C CA . TRP B 1 86 ? -10.503 -11.752 -38.745 1.00 13.90 86 TRP B CA 1
ATOM 5479 C C . TRP B 1 86 ? -9.361 -12.730 -38.617 1.00 13.88 86 TRP B C 1
ATOM 5480 O O . TRP B 1 86 ? -8.622 -12.713 -37.643 1.00 13.41 86 TRP B O 1
ATOM 5491 N N . ILE B 1 87 ? -9.272 -13.623 -39.597 1.00 14.25 87 ILE B N 1
ATOM 5492 C CA . ILE B 1 87 ? -8.125 -14.534 -39.703 1.00 14.13 87 ILE B CA 1
ATOM 5493 C C . ILE B 1 87 ? -7.073 -13.928 -40.645 1.00 14.23 87 ILE B C 1
ATOM 5494 O O . ILE B 1 87 ? -7.397 -13.552 -41.763 1.00 14.77 87 ILE B O 1
ATOM 5499 N N . GLU B 1 88 ? -5.829 -13.841 -40.159 1.00 14.59 88 GLU B N 1
ATOM 5500 C CA . GLU B 1 88 ? -4.687 -13.484 -40.994 1.00 15.01 88 GLU B CA 1
ATOM 5501 C C . GLU B 1 88 ? -4.228 -14.674 -41.864 1.00 16.66 88 GLU B C 1
ATOM 5502 O O . GLU B 1 88 ? -3.777 -15.703 -41.353 1.00 17.88 88 GLU B O 1
ATOM 5508 N N . ARG B 1 89 ? -4.362 -14.505 -43.181 1.00 17.07 89 ARG B N 1
ATOM 5509 C CA . ARG B 1 89 ? -3.922 -15.458 -44.184 1.00 17.54 89 ARG B CA 1
ATOM 5510 C C . ARG B 1 89 ? -2.512 -15.915 -43.929 1.00 15.99 89 ARG B C 1
ATOM 5511 O O . ARG B 1 89 ? -2.263 -17.107 -43.858 1.00 15.39 89 ARG B O 1
ATOM 5519 N N . SER B 1 90 ? -1.600 -14.986 -43.685 1.00 16.33 90 SER B N 1
ATOM 5520 C CA . SER B 1 90 ? -0.174 -15.364 -43.682 1.00 17.67 90 SER B CA 1
ATOM 5521 C C . SER B 1 90 ? 0.217 -16.186 -42.413 1.00 18.37 90 SER B C 1
ATOM 5522 O O . SER B 1 90 ? 1.289 -16.781 -42.370 1.00 20.03 90 SER B O 1
ATOM 5525 N N . SER B 1 91 ? -0.630 -16.205 -41.390 1.00 16.37 91 SER B N 1
ATOM 5526 C CA . SER B 1 91 ? -0.275 -16.854 -40.116 1.00 13.96 91 SER B CA 1
ATOM 5527 C C . SER B 1 91 ? -1.335 -17.734 -39.505 1.00 13.91 91 SER B C 1
ATOM 5528 O O . SER B 1 91 ? -0.979 -18.552 -38.671 1.00 12.05 91 SER B O 1
ATOM 5531 N N . GLY B 1 92 ? -2.631 -17.549 -39.802 1.00 13.87 92 GLY B N 1
ATOM 5532 C CA . GLY B 1 92 ? -3.643 -18.327 -39.018 1.00 13.31 92 GLY B CA 1
ATOM 5533 C C . GLY B 1 92 ? -4.094 -17.650 -37.742 1.00 14.69 92 GLY B C 1
ATOM 5534 O O . GLY B 1 92 ? -4.995 -18.156 -37.050 1.00 14.71 92 GLY B O 1
ATOM 5535 N N . ASP B 1 93 ? -3.462 -16.507 -37.401 1.00 16.29 93 ASP B N 1
ATOM 5536 C CA . ASP B 1 93 ? -3.818 -15.768 -36.169 1.00 15.32 93 ASP B CA 1
ATOM 5537 C C . ASP B 1 93 ? -5.208 -15.197 -36.374 1.00 15.11 93 ASP B C 1
ATOM 5538 O O . ASP B 1 93 ? -5.641 -15.027 -37.496 1.00 13.23 93 ASP B O 1
ATOM 5543 N N . VAL B 1 94 ? -5.845 -14.860 -35.246 1.00 14.63 94 VAL B N 1
ATOM 5544 C CA . VAL B 1 94 ? -7.169 -14.249 -35.244 1.00 14.11 94 VAL B CA 1
ATOM 5545 C C . VAL B 1 94 ? -6.922 -12.903 -34.619 1.00 13.55 94 VAL B C 1
ATOM 5546 O O . VAL B 1 94 ? -6.378 -12.811 -33.524 1.00 13.92 94 VAL B O 1
ATOM 5550 N N . LEU B 1 95 ? -7.351 -11.857 -35.300 1.00 13.39 95 LEU B N 1
ATOM 5551 C CA . LEU B 1 95 ? -7.201 -10.518 -34.778 1.00 13.30 95 LEU B CA 1
ATOM 5552 C C . LEU B 1 95 ? -8.563 -9.964 -34.422 1.00 13.38 95 LEU B C 1
ATOM 5553 O O . LEU B 1 95 ? -9.520 -10.163 -35.150 1.00 12.92 95 LEU B O 1
ATOM 5558 N N . CYS B 1 96 ? -8.643 -9.295 -33.280 1.00 13.76 96 CYS B N 1
ATOM 5559 C CA . CYS B 1 96 ? -9.902 -8.676 -32.852 1.00 14.01 96 CYS B CA 1
ATOM 5560 C C . CYS B 1 96 ? -9.627 -7.182 -32.646 1.00 14.00 96 CYS B C 1
ATOM 5561 O O . CYS B 1 96 ? -8.750 -6.829 -31.829 1.00 14.59 96 CYS B O 1
ATOM 5564 N N . GLU B 1 97 ? -10.313 -6.317 -33.409 1.00 14.04 97 GLU B N 1
ATOM 5565 C CA . GLU B 1 97 ? -10.197 -4.857 -33.279 1.00 12.16 97 GLU B CA 1
ATOM 5566 C C . GLU B 1 97 ? -11.497 -4.296 -32.816 1.00 13.02 97 GLU B C 1
ATOM 5567 O O . GLU B 1 97 ? -12.569 -4.633 -33.330 1.00 12.14 97 GLU B O 1
ATOM 5573 N N . TRP B 1 98 ? -11.362 -3.395 -31.865 1.00 12.30 98 TRP B N 1
ATOM 5574 C CA . TRP B 1 98 ? -12.437 -2.563 -31.410 1.00 13.72 98 TRP B CA 1
ATOM 5575 C C . TRP B 1 98 ? -12.137 -1.121 -31.825 1.00 12.97 98 TRP B C 1
ATOM 5576 O O . TRP B 1 98 ? -11.141 -0.565 -31.415 1.00 13.02 98 TRP B O 1
ATOM 5587 N N . VAL B 1 99 ? -13.008 -0.543 -32.641 1.00 13.10 99 VAL B N 1
ATOM 5588 C CA . VAL B 1 99 ? -12.713 0.698 -33.371 1.00 14.30 99 VAL B CA 1
ATOM 5589 C C . VAL B 1 99 ? -13.747 1.774 -32.977 1.00 14.92 99 VAL B C 1
ATOM 5590 O O . VAL B 1 99 ? -14.939 1.676 -33.340 1.00 15.72 99 VAL B O 1
ATOM 5594 N N . PRO B 1 100 ? -13.299 2.820 -32.292 1.00 14.93 100 PRO B N 1
ATOM 5595 C CA . PRO B 1 100 ? -14.249 3.882 -31.949 1.00 15.03 100 PRO B CA 1
ATOM 5596 C C . PRO B 1 100 ? -14.583 4.717 -33.182 1.00 14.32 100 PRO B C 1
ATOM 5597 O O . PRO B 1 100 ? -13.707 4.926 -34.071 1.00 12.94 100 PRO B O 1
ATOM 5601 N N . LEU B 1 101 ? -15.831 5.142 -33.255 1.00 14.60 101 LEU B N 1
ATOM 5602 C CA . LEU B 1 101 ? -16.327 5.927 -34.410 1.00 16.44 101 LEU B CA 1
ATOM 5603 C C . LEU B 1 101 ? -16.879 7.304 -33.997 1.00 20.77 101 LEU B C 1
ATOM 5604 O O . LEU B 1 101 ? -16.710 8.349 -34.677 1.00 20.46 101 LEU B O 1
ATOM 5609 N N . ARG B 1 102 ? -17.549 7.310 -32.869 1.00 21.36 102 ARG B N 1
ATOM 5610 C CA . ARG B 1 102 ? -18.272 8.497 -32.463 1.00 29.02 102 ARG B CA 1
ATOM 5611 C C . ARG B 1 102 ? -18.497 8.420 -30.969 1.00 31.75 102 ARG B C 1
ATOM 5612 O O . ARG B 1 102 ? -18.876 7.364 -30.424 1.00 27.71 102 ARG B O 1
ATOM 5620 N N . GLU B 1 103 ? -18.222 9.551 -30.313 1.00 38.66 103 GLU B N 1
ATOM 5621 C CA . GLU B 1 103 ? -18.161 9.627 -28.850 1.00 42.68 103 GLU B CA 1
ATOM 5622 C C . GLU B 1 103 ? -18.754 10.967 -28.367 1.00 44.92 103 GLU B C 1
ATOM 5623 O O . GLU B 1 103 ? -18.110 12.017 -28.482 1.00 55.86 103 GLU B O 1
ATOM 5629 N N . ILE B 1 110 ? -18.515 6.475 -20.515 1.00 53.57 110 ILE B N 1
ATOM 5630 C CA . ILE B 1 110 ? -17.757 5.290 -20.962 1.00 48.66 110 ILE B CA 1
ATOM 5631 C C . ILE B 1 110 ? -16.374 5.085 -20.266 1.00 42.50 110 ILE B C 1
ATOM 5632 O O . ILE B 1 110 ? -15.417 5.795 -20.543 1.00 43.22 110 ILE B O 1
ATOM 5637 N N . ASP B 1 111 ? -16.270 4.112 -19.363 1.00 37.05 111 ASP B N 1
ATOM 5638 C CA . ASP B 1 111 ? -15.051 3.943 -18.574 1.00 33.36 111 ASP B CA 1
ATOM 5639 C C . ASP B 1 111 ? -14.326 2.646 -18.872 1.00 28.34 111 ASP B C 1
ATOM 5640 O O . ASP B 1 111 ? -13.138 2.483 -18.589 1.00 23.66 111 ASP B O 1
ATOM 5645 N N . ARG B 1 112 ? -15.048 1.675 -19.395 1.00 26.61 112 ARG B N 1
ATOM 5646 C CA . ARG B 1 112 ? -14.383 0.422 -19.700 1.00 24.93 112 ARG B CA 1
ATOM 5647 C C . ARG B 1 112 ? -15.086 -0.291 -20.803 1.00 20.88 112 ARG B C 1
ATOM 5648 O O . ARG B 1 112 ? -16.299 -0.284 -20.842 1.00 22.01 112 ARG B O 1
ATOM 5656 N N . VAL B 1 113 ? -14.313 -0.930 -21.659 1.00 19.02 113 VAL B N 1
ATOM 5657 C CA . VAL B 1 113 ? -14.834 -1.810 -22.673 1.00 18.35 113 VAL B CA 1
ATOM 5658 C C . VAL B 1 113 ? -14.281 -3.161 -22.294 1.00 20.02 113 VAL B C 1
ATOM 5659 O O . VAL B 1 113 ? -13.055 -3.341 -22.254 1.00 20.05 113 VAL B O 1
ATOM 5663 N N . LEU B 1 114 ? -15.155 -4.121 -22.006 1.00 21.45 114 LEU B N 1
ATOM 5664 C CA . LEU B 1 114 ? -14.747 -5.515 -21.719 1.00 21.02 114 LEU B CA 1
ATOM 5665 C C . LEU B 1 114 ? -14.996 -6.371 -22.928 1.00 21.15 114 LEU B C 1
ATOM 5666 O O . LEU B 1 114 ? -16.113 -6.919 -23.148 1.00 19.44 114 LEU B O 1
ATOM 5671 N N . TRP B 1 115 ? -13.947 -6.485 -23.757 1.00 19.02 115 TRP B N 1
ATOM 5672 C CA . TRP B 1 115 ? -14.058 -7.165 -25.039 1.00 18.58 115 TRP B CA 1
ATOM 5673 C C . TRP B 1 115 ? -12.626 -7.491 -25.487 1.00 18.66 115 TRP B C 1
ATOM 5674 O O . TRP B 1 115 ? -11.706 -6.734 -25.155 1.00 19.21 115 TRP B O 1
ATOM 5685 N N . PRO B 1 116 ? -12.387 -8.596 -26.195 1.00 18.40 116 PRO B N 1
ATOM 5686 C CA . PRO B 1 116 ? -13.331 -9.672 -26.496 1.00 18.78 116 PRO B CA 1
ATOM 5687 C C . PRO B 1 116 ? -13.750 -10.368 -25.187 1.00 20.35 116 PRO B C 1
ATOM 5688 O O . PRO B 1 116 ? -13.075 -10.216 -24.102 1.00 18.48 116 PRO B O 1
ATOM 5692 N N . ALA B 1 117 ? -14.853 -11.115 -25.264 1.00 20.98 117 ALA B N 1
ATOM 5693 C CA . ALA B 1 117 ? -15.352 -11.813 -24.052 1.00 21.88 117 ALA B CA 1
ATOM 5694 C C . ALA B 1 117 ? -14.327 -12.903 -23.663 1.00 21.90 117 ALA B C 1
ATOM 5695 O O . ALA B 1 117 ? -13.497 -13.312 -24.518 1.00 20.56 117 ALA B O 1
ATOM 5697 N N . PRO B 1 118 ? -14.292 -13.325 -22.386 1.00 22.13 118 PRO B N 1
ATOM 5698 C CA . PRO B 1 118 ? -13.368 -14.434 -22.107 1.00 22.82 118 PRO B CA 1
ATOM 5699 C C . PRO B 1 118 ? -13.747 -15.752 -22.821 1.00 23.26 118 PRO B C 1
ATOM 5700 O O . PRO B 1 118 ? -14.937 -16.017 -23.159 1.00 23.33 118 PRO B O 1
ATOM 5704 N N . LEU B 1 119 ? -12.734 -16.562 -23.092 1.00 21.64 119 LEU B N 1
ATOM 5705 C CA . LEU B 1 119 ? -12.999 -17.879 -23.621 1.00 20.66 119 LEU B CA 1
ATOM 5706 C C . LEU B 1 119 ? -13.312 -18.905 -22.501 1.00 20.18 119 LEU B C 1
ATOM 5707 O O . LEU B 1 119 ? -12.920 -18.737 -21.377 1.00 17.53 119 LEU B O 1
ATOM 5712 N N . SER B 1 120 ? -14.013 -19.976 -22.871 1.00 20.80 120 SER B N 1
ATOM 5713 C CA . SER B 1 120 ? -14.449 -21.003 -21.932 1.00 22.40 120 SER B CA 1
ATOM 5714 C C . SER B 1 120 ? -13.193 -21.772 -21.576 1.00 23.34 120 SER B C 1
ATOM 5715 O O . SER B 1 120 ? -12.362 -22.061 -22.436 1.00 25.28 120 SER B O 1
ATOM 5718 N N . PHE B 1 121 ? -13.004 -22.033 -20.301 1.00 26.73 121 PHE B N 1
ATOM 5719 C CA . PHE B 1 121 ? -11.834 -22.795 -19.824 1.00 27.08 121 PHE B CA 1
ATOM 5720 C C . PHE B 1 121 ? -12.263 -23.367 -18.464 1.00 29.58 121 PHE B C 1
ATOM 5721 O O . PHE B 1 121 ? -11.791 -22.950 -17.385 1.00 24.83 121 PHE B O 1
ATOM 5729 N N . ASP B 1 122 ? -13.178 -24.310 -18.556 1.00 33.01 122 ASP B N 1
ATOM 5730 C CA . ASP B 1 122 ? -13.973 -24.671 -17.399 1.00 37.43 122 ASP B CA 1
ATOM 5731 C C . ASP B 1 122 ? -13.896 -26.203 -17.220 1.00 40.27 122 ASP B C 1
ATOM 5732 O O . ASP B 1 122 ? -14.732 -26.795 -16.540 1.00 41.06 122 ASP B O 1
ATOM 5737 N N . ARG B 1 123 ? -12.871 -26.821 -17.802 1.00 38.76 123 ARG B N 1
ATOM 5738 C CA . ARG B 1 123 ? -12.821 -28.289 -17.967 1.00 48.29 123 ARG B CA 1
ATOM 5739 C C . ARG B 1 123 ? -12.188 -29.134 -16.865 1.00 53.15 123 ARG B C 1
ATOM 5740 O O . ARG B 1 123 ? -12.109 -30.366 -17.034 1.00 56.61 123 ARG B O 1
ATOM 5748 N N . ALA B 1 124 ? -11.755 -28.507 -15.762 1.00 55.00 124 ALA B N 1
ATOM 5749 C CA . ALA B 1 124 ? -11.311 -29.251 -14.549 1.00 65.28 124 ALA B CA 1
ATOM 5750 C C . ALA B 1 124 ? -10.414 -30.505 -14.889 1.00 70.39 124 ALA B C 1
ATOM 5751 O O . ALA B 1 124 ? -10.771 -31.680 -14.599 1.00 70.15 124 ALA B O 1
ATOM 5753 N N . ASP B 1 125 ? -9.263 -30.232 -15.538 1.00 64.48 125 ASP B N 1
ATOM 5754 C CA . ASP B 1 125 ? -8.367 -31.290 -15.991 1.00 55.34 125 ASP B CA 1
ATOM 5755 C C . ASP B 1 125 ? -7.144 -31.208 -15.124 1.00 55.24 125 ASP B C 1
ATOM 5756 O O . ASP B 1 125 ? -6.125 -31.909 -15.380 1.00 52.84 125 ASP B O 1
ATOM 5761 N N . ALA B 1 126 ? -7.257 -30.333 -14.097 1.00 47.44 126 ALA B N 1
ATOM 5762 C CA . ALA B 1 126 ? -6.208 -30.095 -13.095 1.00 45.14 126 ALA B CA 1
ATOM 5763 C C . ALA B 1 126 ? -4.810 -29.727 -13.640 1.00 43.34 126 ALA B C 1
ATOM 5764 O O . ALA B 1 126 ? -4.057 -29.044 -12.934 1.00 41.58 126 ALA B O 1
ATOM 5766 N N . HIS B 1 127 ? -4.468 -30.187 -14.854 1.00 36.38 127 HIS B N 1
ATOM 5767 C CA . HIS B 1 127 ? -3.278 -29.724 -15.576 1.00 39.66 127 HIS B CA 1
ATOM 5768 C C . HIS B 1 127 ? -3.681 -28.717 -16.640 1.00 35.04 127 HIS B C 1
ATOM 5769 O O . HIS B 1 127 ? -2.851 -28.248 -17.431 1.00 43.32 127 HIS B O 1
ATOM 5776 N N . ASP B 1 128 ? -4.962 -28.386 -16.666 1.00 30.35 128 ASP B N 1
ATOM 5777 C CA . ASP B 1 128 ? -5.421 -27.231 -17.439 1.00 26.40 128 ASP B CA 1
ATOM 5778 C C . ASP B 1 128 ? -5.006 -25.988 -16.642 1.00 25.20 128 ASP B C 1
ATOM 5779 O O . ASP B 1 128 ? -5.275 -25.911 -15.440 1.00 23.47 128 ASP B O 1
ATOM 5784 N N . VAL B 1 129 ? -4.281 -25.055 -17.276 1.00 21.73 129 VAL B N 1
ATOM 5785 C CA . VAL B 1 129 ? -3.700 -23.930 -16.532 1.00 20.29 129 VAL B CA 1
ATOM 5786 C C . VAL B 1 129 ? -3.882 -22.604 -17.296 1.00 20.76 129 VAL B C 1
ATOM 5787 O O . VAL B 1 129 ? -4.174 -22.598 -18.472 1.00 19.83 129 VAL B O 1
ATOM 5791 N N . THR B 1 130 ? -3.691 -21.513 -16.559 1.00 19.81 130 THR B N 1
ATOM 5792 C CA . THR B 1 130 ? -3.857 -20.164 -17.056 1.00 19.46 130 THR B CA 1
ATOM 5793 C C . THR B 1 130 ? -2.570 -19.464 -16.646 1.00 18.72 130 THR B C 1
ATOM 5794 O O . THR B 1 130 ? -2.122 -19.581 -15.472 1.00 17.72 130 THR B O 1
ATOM 5798 N N . LEU B 1 131 ? -2.002 -18.722 -17.607 1.00 16.30 131 LEU B N 1
ATOM 5799 C CA . LEU B 1 131 ? -0.769 -18.006 -17.424 1.00 15.51 131 LEU B CA 1
ATOM 5800 C C . LEU B 1 131 ? -1.086 -16.526 -17.410 1.00 14.94 131 LEU B C 1
ATOM 5801 O O . LEU B 1 131 ? -1.731 -16.000 -18.381 1.00 14.89 131 LEU B O 1
ATOM 5806 N N . ILE B 1 132 ? -0.705 -15.881 -16.325 1.00 13.50 132 ILE B N 1
ATOM 5807 C CA . ILE B 1 132 ? -0.775 -14.434 -16.214 1.00 13.74 132 ILE B CA 1
ATOM 5808 C C . ILE B 1 132 ? 0.574 -13.851 -15.852 1.00 14.18 132 ILE B C 1
ATOM 5809 O O . ILE B 1 132 ? 1.413 -14.502 -15.197 1.00 14.51 132 ILE B O 1
ATOM 5814 N N . THR B 1 133 ? 0.766 -12.602 -16.283 1.00 14.45 133 THR B N 1
ATOM 5815 C CA . THR B 1 133 ? 2.069 -11.924 -16.216 1.00 14.20 133 THR B CA 1
ATOM 5816 C C . THR B 1 133 ? 2.080 -10.982 -15.015 1.00 14.22 133 THR B C 1
ATOM 5817 O O . THR B 1 133 ? 2.730 -9.923 -15.012 1.00 13.99 133 THR B O 1
ATOM 5821 N N . HIS B 1 134 ? 1.303 -11.347 -13.987 1.00 17.47 134 HIS B N 1
ATOM 5822 C CA . HIS B 1 134 ? 1.285 -10.625 -12.754 1.00 15.76 134 HIS B CA 1
ATOM 5823 C C . HIS B 1 134 ? 2.601 -10.886 -12.081 1.00 17.43 134 HIS B C 1
ATOM 5824 O O . HIS B 1 134 ? 2.826 -11.981 -11.546 1.00 18.59 134 HIS B O 1
ATOM 5831 N N . GLU B 1 135 ? 3.492 -9.908 -12.192 1.00 15.42 135 GLU B N 1
ATOM 5832 C CA . GLU B 1 135 ? 4.877 -10.041 -11.797 1.00 16.13 135 GLU B CA 1
ATOM 5833 C C . GLU B 1 135 ? 5.612 -11.198 -12.517 1.00 15.42 135 GLU B C 1
ATOM 5834 O O . GLU B 1 135 ? 5.189 -11.592 -13.610 1.00 16.42 135 GLU B O 1
ATOM 5840 N N . GLN B 1 136 ? 6.693 -11.745 -11.955 1.00 13.40 136 GLN B N 1
ATOM 5841 C CA . GLN B 1 136 ? 7.518 -12.669 -12.729 1.00 13.60 136 GLN B CA 1
ATOM 5842 C C . GLN B 1 136 ? 6.728 -13.724 -13.479 1.00 14.77 136 GLN B C 1
ATOM 5843 O O . GLN B 1 136 ? 6.962 -13.934 -14.676 1.00 12.36 136 GLN B O 1
ATOM 5849 N N . GLY B 1 137 ? 5.770 -14.388 -12.814 1.00 13.94 137 GLY B N 1
ATOM 5850 C CA . GLY B 1 137 ? 4.929 -15.352 -13.561 1.00 14.78 137 GLY B CA 1
ATOM 5851 C C . GLY B 1 137 ? 4.053 -16.186 -12.649 1.00 16.36 137 GLY B C 1
ATOM 5852 O O . GLY B 1 137 ? 4.469 -16.510 -11.562 1.00 16.55 137 GLY B O 1
ATOM 5853 N N . VAL B 1 138 ? 2.821 -16.466 -13.069 1.00 17.22 138 VAL B N 1
ATOM 5854 C CA . VAL B 1 138 ? 1.899 -17.300 -12.291 1.00 17.30 138 VAL B CA 1
ATOM 5855 C C . VAL B 1 138 ? 1.235 -18.292 -13.250 1.00 17.32 138 VAL B C 1
ATOM 5856 O O . VAL B 1 138 ? 0.692 -17.908 -14.298 1.00 16.97 138 VAL B O 1
ATOM 5860 N N . MET B 1 139 ? 1.303 -19.573 -12.903 1.00 16.93 139 MET B N 1
ATOM 5861 C CA . MET B 1 139 ? 0.576 -20.608 -13.654 1.00 17.30 139 MET B CA 1
ATOM 5862 C C . MET B 1 139 ? -0.527 -21.177 -12.785 1.00 19.36 139 MET B C 1
ATOM 5863 O O . MET B 1 139 ? -0.242 -21.772 -11.748 1.00 22.14 139 MET B O 1
ATOM 5868 N N . ILE B 1 140 ? -1.772 -20.992 -13.205 1.00 19.86 140 ILE B N 1
ATOM 5869 C CA . ILE B 1 140 ? -2.966 -21.280 -12.347 1.00 20.93 140 ILE B CA 1
ATOM 5870 C C . ILE B 1 140 ? -3.760 -22.503 -12.835 1.00 20.77 140 ILE B C 1
ATOM 5871 O O . ILE B 1 140 ? -4.477 -22.463 -13.816 1.00 19.23 140 ILE B O 1
ATOM 5876 N N . PRO B 1 141 ? -3.631 -23.627 -12.121 1.00 23.81 141 PRO B N 1
ATOM 5877 C CA . PRO B 1 141 ? -4.473 -24.763 -12.468 1.00 23.73 141 PRO B CA 1
ATOM 5878 C C . PRO B 1 141 ? -5.949 -24.462 -12.214 1.00 22.75 141 PRO B C 1
ATOM 5879 O O . PRO B 1 141 ? -6.331 -23.733 -11.276 1.00 23.89 141 PRO B O 1
ATOM 5883 N N . ASN B 1 142 ? -6.758 -25.021 -13.076 1.00 21.89 142 ASN B N 1
ATOM 5884 C CA . ASN B 1 142 ? -8.171 -24.945 -12.896 1.00 23.19 142 ASN B CA 1
ATOM 5885 C C . ASN B 1 142 ? -8.643 -25.396 -11.517 1.00 26.44 142 ASN B C 1
ATOM 5886 O O . ASN B 1 142 ? -9.599 -24.822 -10.991 1.00 24.84 142 ASN B O 1
ATOM 5891 N N . SER B 1 143 ? -7.949 -26.384 -10.932 1.00 24.22 143 SER B N 1
ATOM 5892 C CA . SER B 1 143 ? -8.270 -26.884 -9.573 1.00 25.60 143 SER B CA 1
ATOM 5893 C C . SER B 1 143 ? -7.717 -26.028 -8.421 1.00 25.86 143 SER B C 1
ATOM 5894 O O . SER B 1 143 ? -7.986 -26.308 -7.254 1.00 23.50 143 SER B O 1
ATOM 5897 N N . TRP B 1 144 ? -6.953 -24.983 -8.729 1.00 24.48 144 TRP B N 1
ATOM 5898 C CA . TRP B 1 144 ? -6.238 -24.247 -7.707 1.00 24.89 144 TRP B CA 1
ATOM 5899 C C . TRP B 1 144 ? -7.170 -23.831 -6.600 1.00 27.46 144 TRP B C 1
ATOM 5900 O O . TRP B 1 144 ? -8.166 -23.186 -6.873 1.00 29.22 144 TRP B O 1
ATOM 5911 N N . PRO B 1 145 ? -6.856 -24.199 -5.339 1.00 29.11 145 PRO B N 1
ATOM 5912 C CA . PRO B 1 145 ? -7.835 -23.993 -4.240 1.00 29.59 145 PRO B CA 1
ATOM 5913 C C . PRO B 1 145 ? -7.995 -22.525 -3.771 1.00 30.87 145 PRO B C 1
ATOM 5914 O O . PRO B 1 145 ? -9.003 -22.198 -3.180 1.00 31.40 145 PRO B O 1
ATOM 5918 N N . THR B 1 146 ? -7.010 -21.658 -4.019 1.00 31.41 146 THR B N 1
ATOM 5919 C CA . THR B 1 146 ? -7.108 -20.218 -3.649 1.00 31.07 146 THR B CA 1
ATOM 5920 C C . THR B 1 146 ? -7.836 -19.438 -4.746 1.00 30.88 146 THR B C 1
ATOM 5921 O O . THR B 1 146 ? -7.577 -19.628 -5.953 1.00 31.71 146 THR B O 1
ATOM 5925 N N . GLU B 1 147 ? -8.752 -18.577 -4.340 1.00 29.44 147 GLU B N 1
ATOM 5926 C CA . GLU B 1 147 ? -9.426 -17.693 -5.290 1.00 29.43 147 GLU B CA 1
ATOM 5927 C C . GLU B 1 147 ? -8.445 -16.665 -5.871 1.00 27.79 147 GLU B C 1
ATOM 5928 O O . GLU B 1 147 ? -7.629 -16.097 -5.141 1.00 24.80 147 GLU B O 1
ATOM 5934 N N . VAL B 1 148 ? -8.539 -16.425 -7.184 1.00 27.87 148 VAL B N 1
ATOM 5935 C CA . VAL B 1 148 ? -7.783 -15.375 -7.836 1.00 25.01 148 VAL B CA 1
ATOM 5936 C C . VAL B 1 148 ? -8.747 -14.505 -8.635 1.00 22.60 148 VAL B C 1
ATOM 5937 O O . VAL B 1 148 ? -9.328 -14.964 -9.587 1.00 19.39 148 VAL B O 1
ATOM 5941 N N . GLY B 1 149 ? -8.913 -13.251 -8.217 1.00 22.37 149 GLY B N 1
ATOM 5942 C CA . GLY B 1 149 ? -9.736 -12.243 -8.949 1.00 22.25 149 GLY B CA 1
ATOM 5943 C C . GLY B 1 149 ? -8.890 -10.983 -9.220 1.00 22.59 149 GLY B C 1
ATOM 5944 O O . GLY B 1 149 ? -7.827 -10.751 -8.599 1.00 22.84 149 GLY B O 1
ATOM 5945 N N . THR B 1 150 ? -9.366 -10.138 -10.120 1.00 23.40 150 THR B N 1
ATOM 5946 C CA . THR B 1 150 ? -8.631 -8.884 -10.423 1.00 24.80 150 THR B CA 1
ATOM 5947 C C . THR B 1 150 ? -8.329 -7.969 -9.219 1.00 24.56 150 THR B C 1
ATOM 5948 O O . THR B 1 150 ? -7.271 -7.317 -9.135 1.00 21.09 150 THR B O 1
ATOM 5952 N N . ASP B 1 151 ? -9.239 -7.926 -8.259 1.00 27.43 151 ASP B N 1
ATOM 5953 C CA . ASP B 1 151 ? -8.974 -7.091 -7.089 1.00 27.57 151 ASP B CA 1
ATOM 5954 C C . ASP B 1 151 ? -7.798 -7.651 -6.293 1.00 24.60 151 ASP B C 1
ATOM 5955 O O . ASP B 1 151 ? -7.294 -6.968 -5.459 1.00 26.55 151 ASP B O 1
ATOM 5960 N N . ALA B 1 152 ? -7.345 -8.870 -6.564 1.00 24.44 152 ALA B N 1
ATOM 5961 C CA . ALA B 1 152 ? -6.142 -9.385 -5.885 1.00 25.00 152 ALA B CA 1
ATOM 5962 C C . ALA B 1 152 ? -4.857 -9.265 -6.737 1.00 23.90 152 ALA B C 1
ATOM 5963 O O . ALA B 1 152 ? -3.796 -9.716 -6.319 1.00 25.65 152 ALA B O 1
ATOM 5965 N N . VAL B 1 153 ? -4.944 -8.642 -7.904 1.00 21.67 153 VAL B N 1
ATOM 5966 C CA . VAL B 1 153 ? -3.792 -8.468 -8.821 1.00 20.27 153 VAL B CA 1
ATOM 5967 C C . VAL B 1 153 ? -3.340 -7.021 -8.737 1.00 19.65 153 VAL B C 1
ATOM 5968 O O . VAL B 1 153 ? -4.174 -6.146 -8.789 1.00 20.69 153 VAL B O 1
ATOM 5972 N N . SER B 1 154 ? -2.030 -6.771 -8.650 1.00 16.71 154 SER B N 1
ATOM 5973 C CA . SER B 1 154 ? -1.510 -5.423 -8.501 1.00 16.43 154 SER B CA 1
ATOM 5974 C C . SER B 1 154 ? -2.031 -4.558 -9.642 1.00 16.64 154 SER B C 1
ATOM 5975 O O . SER B 1 154 ? -2.160 -5.023 -10.785 1.00 18.97 154 SER B O 1
ATOM 5978 N N . PHE B 1 155 ? -2.348 -3.308 -9.330 1.00 16.89 155 PHE B N 1
ATOM 5979 C CA . PHE B 1 155 ? -2.804 -2.318 -10.321 1.00 15.47 155 PHE B CA 1
ATOM 5980 C C . PHE B 1 155 ? -3.998 -2.809 -11.153 1.00 16.14 155 PHE B C 1
ATOM 5981 O O . PHE B 1 155 ? -4.139 -2.435 -12.344 1.00 15.95 155 PHE B O 1
ATOM 5989 N N . GLY B 1 156 ? -4.877 -3.590 -10.539 1.00 15.78 156 GLY B N 1
ATOM 5990 C CA . GLY B 1 156 ? -6.031 -4.147 -11.222 1.00 14.87 156 GLY B CA 1
ATOM 5991 C C . GLY B 1 156 ? -5.772 -4.827 -12.569 1.00 15.25 156 GLY B C 1
ATOM 5992 O O . GLY B 1 156 ? -6.601 -4.772 -13.466 1.00 17.79 156 GLY B O 1
ATOM 5993 N N . GLY B 1 157 ? -4.616 -5.435 -12.720 1.00 14.34 157 GLY B N 1
ATOM 5994 C CA . GLY B 1 157 ? -4.257 -6.170 -13.944 1.00 13.74 157 GLY B CA 1
ATOM 5995 C C . GLY B 1 157 ? -3.901 -5.272 -15.113 1.00 13.74 157 GLY B C 1
ATOM 5996 O O . GLY B 1 157 ? -3.925 -5.719 -16.197 1.00 13.32 157 GLY B O 1
ATOM 5997 N N . ARG B 1 158 ? -3.575 -4.008 -14.859 1.00 16.82 158 ARG B N 1
ATOM 5998 C CA . ARG B 1 158 ? -3.075 -3.091 -15.907 1.00 16.51 158 ARG B CA 1
ATOM 5999 C C . ARG B 1 158 ? -1.877 -3.662 -16.605 1.00 14.60 158 ARG B C 1
ATOM 6000 O O . ARG B 1 158 ? -0.989 -4.115 -15.932 1.00 13.89 158 ARG B O 1
ATOM 6008 N N . PHE B 1 159 ? -1.858 -3.642 -17.960 1.00 13.81 159 PHE B N 1
ATOM 6009 C CA . PHE B 1 159 ? -0.582 -3.867 -18.682 1.00 13.83 159 PHE B CA 1
ATOM 6010 C C . PHE B 1 159 ? 0.387 -2.743 -18.454 1.00 13.45 159 PHE B C 1
ATOM 6011 O O . PHE B 1 159 ? -0.018 -1.681 -17.994 1.00 14.65 159 PHE B O 1
ATOM 6019 N N . GLU B 1 160 ? 1.671 -2.982 -18.689 1.00 13.48 160 GLU B N 1
ATOM 6020 C CA . GLU B 1 160 ? 2.701 -1.955 -18.384 1.00 14.15 160 GLU B CA 1
ATOM 6021 C C . GLU B 1 160 ? 2.857 -1.597 -16.930 1.00 14.09 160 GLU B C 1
ATOM 6022 O O . GLU B 1 160 ? 3.366 -0.504 -16.608 1.00 14.03 160 GLU B O 1
ATOM 6028 N N . THR B 1 161 ? 2.484 -2.522 -16.023 1.00 13.31 161 THR B N 1
ATOM 6029 C CA . THR B 1 161 ? 2.749 -2.328 -14.597 1.00 12.56 161 THR B CA 1
ATOM 6030 C C . THR B 1 161 ? 3.116 -3.691 -13.994 1.00 12.59 161 THR B C 1
ATOM 6031 O O . THR B 1 161 ? 3.040 -4.718 -14.651 1.00 11.49 161 THR B O 1
ATOM 6035 N N . ALA B 1 162 ? 3.398 -3.693 -12.688 1.00 12.21 162 ALA B N 1
ATOM 6036 C CA . ALA B 1 162 ? 3.668 -4.969 -12.012 1.00 13.36 162 ALA B CA 1
ATOM 6037 C C . ALA B 1 162 ? 2.496 -5.917 -12.123 1.00 14.58 162 ALA B C 1
ATOM 6038 O O . ALA B 1 162 ? 2.690 -7.101 -11.983 1.00 16.75 162 ALA B O 1
ATOM 6040 N N . GLY B 1 163 ? 1.270 -5.402 -12.338 1.00 13.91 163 GLY B N 1
ATOM 6041 C CA . GLY B 1 163 ? 0.103 -6.272 -12.606 1.00 13.12 163 GLY B CA 1
ATOM 6042 C C . GLY B 1 163 ? 0.107 -7.041 -13.897 1.00 14.92 163 GLY B C 1
ATOM 6043 O O . GLY B 1 163 ? -0.578 -8.059 -14.007 1.00 15.45 163 GLY B O 1
ATOM 6044 N N . GLY B 1 164 ? 0.909 -6.599 -14.862 1.00 15.61 164 GLY B N 1
ATOM 6045 C CA . GLY B 1 164 ? 0.991 -7.279 -16.177 1.00 14.66 164 GLY B CA 1
ATOM 6046 C C . GLY B 1 164 ? 2.293 -6.845 -16.821 1.00 15.06 164 GLY B C 1
ATOM 6047 O O . GLY B 1 164 ? 2.321 -5.907 -17.637 1.00 14.89 164 GLY B O 1
ATOM 6048 N N . TYR B 1 165 ? 3.380 -7.503 -16.420 1.00 13.54 165 TYR B N 1
ATOM 6049 C CA . TYR B 1 165 ? 4.720 -7.220 -16.925 1.00 14.35 165 TYR B CA 1
ATOM 6050 C C . TYR B 1 165 ? 4.789 -7.230 -18.455 1.00 13.38 165 TYR B C 1
ATOM 6051 O O . TYR B 1 165 ? 5.586 -6.498 -19.054 1.00 14.80 165 TYR B O 1
ATOM 6060 N N . MET B 1 166 ? 4.001 -8.116 -19.063 1.00 13.27 166 MET B N 1
ATOM 6061 C CA . MET B 1 166 ? 3.874 -8.220 -20.497 1.00 13.20 166 MET B CA 1
ATOM 6062 C C . MET B 1 166 ? 2.390 -8.238 -20.878 1.00 13.36 166 MET B C 1
ATOM 6063 O O . MET B 1 166 ? 1.571 -8.806 -20.130 1.00 14.39 166 MET B O 1
ATOM 6068 N N . PRO B 1 167 ? 2.035 -7.634 -22.035 1.00 12.29 167 PRO B N 1
ATOM 6069 C CA . PRO B 1 167 ? 0.638 -7.511 -22.448 1.00 12.12 167 PRO B CA 1
ATOM 6070 C C . PRO B 1 167 ? 0.055 -8.785 -23.088 1.00 11.50 167 PRO B C 1
ATOM 6071 O O . PRO B 1 167 ? -0.394 -8.797 -24.241 1.00 10.41 167 PRO B O 1
ATOM 6075 N N . TRP B 1 168 ? -0.023 -9.839 -22.286 1.00 11.09 168 TRP B N 1
ATOM 6076 C CA . TRP B 1 168 ? -0.657 -11.041 -22.773 1.00 11.93 168 TRP B CA 1
ATOM 6077 C C . TRP B 1 168 ? -1.107 -11.926 -21.586 1.00 12.70 168 TRP B C 1
ATOM 6078 O O . TRP B 1 168 ? -0.641 -11.773 -20.435 1.00 12.81 168 TRP B O 1
ATOM 6089 N N . PHE B 1 169 ? -2.037 -12.809 -21.907 1.00 13.57 169 PHE B N 1
ATOM 6090 C CA . PHE B 1 169 ? -2.358 -13.957 -21.048 1.00 15.01 169 PHE B CA 1
ATOM 6091 C C . PHE B 1 169 ? -2.533 -15.157 -21.949 1.00 15.88 169 PHE B C 1
ATOM 6092 O O . PHE B 1 169 ? -2.668 -15.037 -23.158 1.00 16.38 169 PHE B O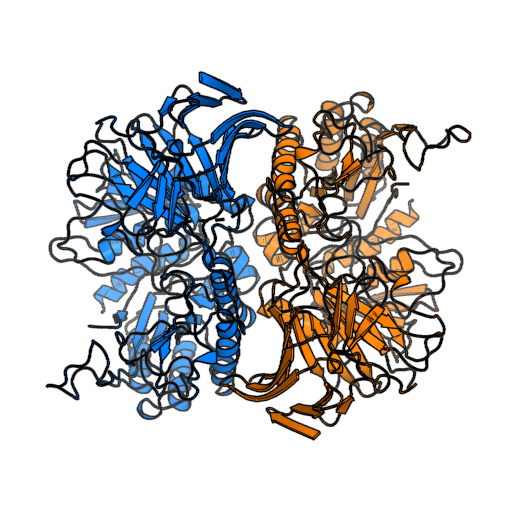 1
ATOM 6100 N N . ALA B 1 170 ? -2.501 -16.350 -21.342 1.00 16.85 170 ALA B N 1
ATOM 6101 C CA . ALA B 1 170 ? -2.609 -17.555 -22.116 1.00 15.85 170 ALA B CA 1
ATOM 6102 C C . ALA B 1 170 ? -3.310 -18.664 -21.320 1.00 16.43 170 ALA B C 1
ATOM 6103 O O . ALA B 1 170 ? -3.284 -18.672 -20.112 1.00 18.55 170 ALA B O 1
ATOM 6105 N N . GLN B 1 171 ? -3.949 -19.591 -22.015 1.00 17.22 171 GLN B N 1
ATOM 6106 C CA . GLN B 1 171 ? -4.482 -20.796 -21.362 1.00 17.36 171 GLN B CA 1
ATOM 6107 C C . GLN B 1 171 ? -4.040 -22.007 -22.164 1.00 17.88 171 GLN B C 1
ATOM 6108 O O . GLN B 1 171 ? -3.944 -21.970 -23.408 1.00 19.48 171 GLN B O 1
ATOM 6114 N N . LEU B 1 172 ? -3.718 -23.057 -21.405 1.00 16.91 172 LEU B N 1
ATOM 6115 C CA . LEU B 1 172 ? -3.080 -24.254 -21.904 1.00 18.30 172 LEU B CA 1
ATOM 6116 C C . LEU B 1 172 ? -3.790 -25.489 -21.358 1.00 19.70 172 LEU B C 1
ATOM 6117 O O . LEU B 1 172 ? -3.755 -25.774 -20.123 1.00 21.46 172 LEU B O 1
ATOM 6122 N N . ARG B 1 173 ? -4.432 -26.225 -22.253 1.00 22.23 173 ARG B N 1
ATOM 6123 C CA . ARG B 1 173 ? -5.065 -27.484 -21.887 1.00 23.05 173 ARG B CA 1
ATOM 6124 C C . ARG B 1 173 ? -3.965 -28.534 -21.644 1.00 26.04 173 ARG B C 1
ATOM 6125 O O . ARG B 1 173 ? -2.843 -28.423 -22.178 1.00 26.56 173 ARG B O 1
ATOM 6133 N N . SER B 1 174 ? -4.279 -29.568 -20.852 1.00 24.81 174 SER B N 1
ATOM 6134 C CA . SER B 1 174 ? -3.287 -30.606 -20.564 1.00 24.95 174 SER B CA 1
ATOM 6135 C C . SER B 1 174 ? -2.909 -31.381 -21.819 1.00 26.47 174 SER B C 1
ATOM 6136 O O . SER B 1 174 ? -1.934 -32.105 -21.812 1.00 26.91 174 SER B O 1
ATOM 6139 N N . ASP B 1 175 ? -3.775 -31.263 -22.825 1.00 23.99 175 ASP B N 1
ATOM 6140 C CA . ASP B 1 175 ? -3.631 -31.531 -24.230 1.00 28.84 175 ASP B CA 1
ATOM 6141 C C . ASP B 1 175 ? -2.392 -31.108 -24.985 1.00 27.18 175 ASP B C 1
ATOM 6142 O O . ASP B 1 175 ? -2.122 -31.609 -26.088 1.00 24.98 175 ASP B O 1
ATOM 6147 N N . GLY B 1 176 ? -1.753 -30.077 -24.481 1.00 23.99 176 GLY B N 1
ATOM 6148 C CA . GLY B 1 176 ? -0.798 -29.309 -25.225 1.00 22.71 176 GLY B CA 1
ATOM 6149 C C . GLY B 1 176 ? -1.415 -28.295 -26.189 1.00 21.55 176 GLY B C 1
ATOM 6150 O O . GLY B 1 176 ? -0.697 -27.701 -26.973 1.00 25.56 176 GLY B O 1
ATOM 6151 N N . HIS B 1 177 ? -2.722 -28.111 -26.145 1.00 19.69 177 HIS B N 1
ATOM 6152 C CA . HIS B 1 177 ? -3.377 -27.123 -26.979 1.00 20.14 177 HIS B CA 1
ATOM 6153 C C . HIS B 1 177 ? -3.560 -25.864 -26.153 1.00 19.01 177 HIS B C 1
ATOM 6154 O O . HIS B 1 177 ? -4.097 -25.914 -25.055 1.00 18.91 177 HIS B O 1
ATOM 6161 N N . ALA B 1 178 ? -3.171 -24.721 -26.722 1.00 19.07 178 ALA B N 1
ATOM 6162 C CA . ALA B 1 178 ? -3.178 -23.475 -25.946 1.00 18.85 178 ALA B CA 1
ATOM 6163 C C . ALA B 1 178 ? -3.657 -22.330 -26.828 1.00 17.82 178 ALA B C 1
ATOM 6164 O O . ALA B 1 178 ? -3.736 -22.490 -28.041 1.00 17.67 178 ALA B O 1
ATOM 6166 N N . TYR B 1 179 ? -3.952 -21.177 -26.212 1.00 16.50 179 TYR B N 1
ATOM 6167 C CA . TYR B 1 179 ? -3.932 -19.941 -26.993 1.00 16.34 179 TYR B CA 1
ATOM 6168 C C . TYR B 1 179 ? -3.195 -18.942 -26.159 1.00 16.30 179 TYR B C 1
ATOM 6169 O O . TYR B 1 179 ? -3.141 -19.047 -24.922 1.00 16.50 179 TYR B O 1
ATOM 6178 N N . ILE B 1 180 ? -2.577 -17.968 -26.856 1.00 14.22 180 ILE B N 1
ATOM 6179 C CA . ILE B 1 180 ? -2.070 -16.743 -26.238 1.00 12.34 180 ILE B CA 1
ATOM 6180 C C . ILE B 1 180 ? -2.839 -15.527 -26.848 1.00 12.11 180 ILE B C 1
ATOM 6181 O O . ILE B 1 180 ? -3.099 -15.486 -28.014 1.00 13.52 180 ILE B O 1
ATOM 6186 N N . ALA B 1 181 ? -3.236 -14.590 -26.024 1.00 13.62 181 ALA B N 1
ATOM 6187 C CA . ALA B 1 181 ? -3.953 -13.345 -26.410 1.00 13.20 181 ALA B CA 1
ATOM 6188 C C . ALA B 1 181 ? -2.959 -12.249 -26.123 1.00 12.13 181 ALA B C 1
ATOM 6189 O O . ALA B 1 181 ? -2.581 -12.032 -24.970 1.00 13.21 181 ALA B O 1
ATOM 6191 N N . ILE B 1 182 ? -2.536 -11.569 -27.188 1.00 12.05 182 ILE B N 1
ATOM 6192 C CA . ILE B 1 182 ? -1.532 -10.527 -27.062 1.00 12.57 182 ILE B CA 1
ATOM 6193 C C . ILE B 1 182 ? -2.248 -9.234 -27.305 1.00 12.36 182 ILE B C 1
ATOM 6194 O O . ILE B 1 182 ? -2.895 -9.044 -28.356 1.00 12.87 182 ILE B O 1
ATOM 6199 N N . CYS B 1 183 ? -2.152 -8.345 -26.330 1.00 13.11 183 CYS B N 1
ATOM 6200 C CA . CYS B 1 183 ? -2.700 -7.010 -26.466 1.00 13.84 183 CYS B CA 1
ATOM 6201 C C . CYS B 1 183 ? -1.736 -6.185 -27.273 1.00 13.14 183 CYS B C 1
ATOM 6202 O O . CYS B 1 183 ? -0.689 -5.758 -26.762 1.00 12.24 183 CYS B O 1
ATOM 6205 N N . GLU B 1 184 ? -2.111 -5.892 -28.512 1.00 12.02 184 GLU B N 1
ATOM 6206 C CA . GLU B 1 184 ? -1.206 -5.107 -29.385 1.00 13.15 184 GLU B CA 1
ATOM 6207 C C . GLU B 1 184 ? -1.286 -3.628 -29.063 1.00 13.11 184 GLU B C 1
ATOM 6208 O O . GLU B 1 184 ? -0.490 -2.845 -29.532 1.00 14.64 184 GLU B O 1
ATOM 6214 N N . THR B 1 185 ? -2.255 -3.224 -28.268 1.00 12.81 185 THR B N 1
ATOM 6215 C CA . THR B 1 185 ? -2.446 -1.779 -27.974 1.00 12.98 185 THR B CA 1
ATOM 6216 C C . THR B 1 185 ? -2.558 -1.624 -26.456 1.00 13.25 185 THR B C 1
ATOM 6217 O O . THR B 1 185 ? -3.668 -1.484 -25.927 1.00 15.82 185 THR B O 1
ATOM 6221 N N . PRO B 1 186 ? -1.424 -1.701 -25.743 1.00 12.99 186 PRO B N 1
ATOM 6222 C CA . PRO B 1 186 ? -1.561 -2.038 -24.305 1.00 12.16 186 PRO B CA 1
ATOM 6223 C C . PRO B 1 186 ? -1.666 -0.843 -23.332 1.00 12.07 186 PRO B C 1
ATOM 6224 O O . PRO B 1 186 ? -1.923 -1.061 -22.153 1.00 12.68 186 PRO B O 1
ATOM 6228 N N . TRP B 1 187 ? -1.445 0.368 -23.837 1.00 11.23 187 TRP B N 1
ATOM 6229 C CA . TRP B 1 187 ? -1.142 1.548 -22.980 1.00 11.20 187 TRP B CA 1
ATOM 6230 C C . TRP B 1 187 ? -2.355 2.022 -22.199 1.00 10.17 187 TRP B C 1
ATOM 6231 O O . TRP B 1 187 ? -2.155 2.733 -21.215 1.00 10.79 187 TRP B O 1
ATOM 6242 N N . ASN B 1 188 ? -3.560 1.672 -22.631 1.00 9.12 188 ASN B N 1
ATOM 6243 C CA . ASN B 1 188 ? -4.798 2.029 -21.888 1.00 10.31 188 ASN B CA 1
ATOM 6244 C C . ASN B 1 188 ? -5.610 0.731 -21.705 1.00 10.42 188 ASN B C 1
ATOM 6245 O O . ASN B 1 188 ? -6.792 0.653 -22.082 1.00 10.05 188 ASN B O 1
ATOM 6250 N N . ALA B 1 189 ? -4.952 -0.301 -21.136 1.00 10.18 189 ALA B N 1
ATOM 6251 C CA . ALA B 1 189 ? -5.508 -1.640 -21.175 1.00 10.34 189 ALA B CA 1
ATOM 6252 C C . ALA B 1 189 ? -4.962 -2.529 -20.065 1.00 10.98 189 ALA B C 1
ATOM 6253 O O . ALA B 1 189 ? -3.968 -2.201 -19.405 1.00 10.57 189 ALA B O 1
ATOM 6255 N N . GLY B 1 190 ? -5.640 -3.655 -19.911 1.00 12.41 190 GLY B N 1
ATOM 6256 C CA . GLY B 1 190 ? -5.235 -4.674 -18.940 1.00 13.25 190 GLY B CA 1
ATOM 6257 C C . GLY B 1 190 ? -6.072 -5.920 -19.079 1.00 13.54 190 GLY B C 1
ATOM 6258 O O . GLY B 1 190 ? -6.804 -6.068 -20.031 1.00 13.57 190 GLY B O 1
ATOM 6259 N N . TYR B 1 191 ? -5.928 -6.833 -18.096 1.00 15.10 191 TYR B N 1
ATOM 6260 C CA . TYR B 1 191 ? -6.713 -8.060 -18.062 1.00 15.95 191 TYR B CA 1
ATOM 6261 C C . TYR B 1 191 ? -7.457 -8.155 -16.724 1.00 15.92 191 TYR B C 1
ATOM 6262 O O . TYR B 1 191 ? -7.052 -7.545 -15.709 1.00 14.36 191 TYR B O 1
ATOM 6271 N N . ASP B 1 192 ? -8.623 -8.798 -16.828 1.00 19.49 192 ASP B N 1
ATOM 6272 C CA . ASP B 1 192 ? -9.434 -9.331 -15.691 1.00 20.25 192 ASP B CA 1
ATOM 6273 C C . ASP B 1 192 ? -9.192 -10.839 -15.534 1.00 21.05 192 ASP B C 1
ATOM 6274 O O . ASP B 1 192 ? -8.969 -11.570 -16.512 1.00 21.52 192 ASP B O 1
ATOM 6279 N N . ILE B 1 193 ? -9.226 -11.329 -14.306 1.00 20.52 193 ILE B N 1
ATOM 6280 C CA . ILE B 1 193 ? -9.241 -12.754 -14.106 1.00 20.81 193 ILE B CA 1
ATOM 6281 C C . ILE B 1 193 ? -10.309 -13.048 -13.070 1.00 20.32 193 ILE B C 1
ATOM 6282 O O . ILE B 1 193 ? -10.443 -12.305 -12.099 1.00 18.35 193 ILE B O 1
ATOM 6287 N N . ASP B 1 194 ? -11.064 -14.103 -13.336 1.00 20.34 194 ASP B N 1
ATOM 6288 C CA . ASP B 1 194 ? -12.004 -14.679 -12.367 1.00 21.12 194 ASP B CA 1
ATOM 6289 C C . ASP B 1 194 ? -11.689 -16.192 -12.202 1.00 21.33 194 ASP B C 1
ATOM 6290 O O . ASP B 1 194 ? -12.061 -17.037 -13.048 1.00 20.96 194 ASP B O 1
ATOM 6295 N N . HIS B 1 195 ? -10.997 -16.527 -11.126 1.00 21.87 195 HIS B N 1
ATOM 6296 C CA . HIS B 1 195 ? -10.827 -17.947 -10.801 1.00 22.47 195 HIS B CA 1
ATOM 6297 C C . HIS B 1 195 ? -11.391 -18.145 -9.393 1.00 22.42 195 HIS B C 1
ATOM 6298 O O . HIS B 1 195 ? -10.796 -17.668 -8.381 1.00 22.80 195 HIS B O 1
ATOM 6305 N N . PRO B 1 196 ? -12.522 -18.850 -9.306 1.00 23.15 196 PRO B N 1
ATOM 6306 C CA . PRO B 1 196 ? -12.987 -19.120 -7.942 1.00 25.62 196 PRO B CA 1
ATOM 6307 C C . PRO B 1 196 ? -12.079 -20.156 -7.278 1.00 25.91 196 PRO B C 1
ATOM 6308 O O . PRO B 1 196 ? -11.472 -20.979 -7.956 1.00 25.75 196 PRO B O 1
ATOM 6312 N N . ALA B 1 197 ? -11.966 -20.089 -5.961 1.00 26.52 197 ALA B N 1
ATOM 6313 C CA . ALA B 1 197 ? -11.402 -21.188 -5.194 1.00 26.66 197 ALA B CA 1
ATOM 6314 C C . ALA B 1 197 ? -12.369 -22.348 -5.379 1.00 28.30 197 ALA B C 1
ATOM 6315 O O . ALA B 1 197 ? -13.582 -22.119 -5.384 1.00 38.74 197 ALA B O 1
ATOM 6317 N N . GLY B 1 198 ? -11.933 -23.587 -5.606 1.00 28.29 198 GLY B N 1
ATOM 6318 C CA . GLY B 1 198 ? -10.835 -23.999 -6.378 1.00 24.50 198 GLY B CA 1
ATOM 6319 C C . GLY B 1 198 ? -11.468 -24.516 -7.648 1.00 28.84 198 GLY B C 1
ATOM 6320 O O . GLY B 1 198 ? -11.597 -25.721 -7.846 1.00 30.24 198 GLY B O 1
ATOM 6321 N N . GLY B 1 199 ? -11.845 -23.598 -8.536 1.00 27.58 199 GLY B N 1
ATOM 6322 C CA . GLY B 1 199 ? -12.343 -23.959 -9.845 1.00 24.28 199 GLY B CA 1
ATOM 6323 C C . GLY B 1 199 ? -13.855 -23.896 -9.902 1.00 24.39 199 GLY B C 1
ATOM 6324 O O . GLY B 1 199 ? -14.479 -23.168 -9.110 1.00 25.93 199 GLY B O 1
ATOM 6325 N N . PRO B 1 200 ? -14.447 -24.636 -10.827 1.00 23.71 200 PRO B N 1
ATOM 6326 C CA . PRO B 1 200 ? -13.678 -25.472 -11.735 1.00 24.23 200 PRO B CA 1
ATOM 6327 C C . PRO B 1 200 ? -13.088 -24.712 -12.964 1.00 25.72 200 PRO B C 1
ATOM 6328 O O . PRO B 1 200 ? -12.601 -25.354 -13.908 1.00 26.32 200 PRO B O 1
ATOM 6332 N N . TYR B 1 201 ? -13.201 -23.388 -12.989 1.00 24.83 201 TYR B N 1
ATOM 6333 C CA . TYR B 1 201 ? -12.799 -22.678 -14.194 1.00 23.37 201 TYR B CA 1
ATOM 6334 C C . TYR B 1 201 ? -11.871 -21.503 -13.874 1.00 21.06 201 TYR B C 1
ATOM 6335 O O . TYR B 1 201 ? -11.785 -21.040 -12.728 1.00 18.29 201 TYR B O 1
ATOM 6344 N N . THR B 1 202 ? -11.231 -20.987 -14.934 1.00 21.02 202 THR B N 1
ATOM 6345 C CA . THR B 1 202 ? -10.578 -19.689 -14.859 1.00 19.85 202 THR B CA 1
ATOM 6346 C C . THR B 1 202 ? -10.939 -18.876 -16.124 1.00 18.93 202 THR B C 1
ATOM 6347 O O . THR B 1 202 ? -10.765 -19.336 -17.261 1.00 17.62 202 THR B O 1
ATOM 6351 N N . HIS B 1 203 ? -11.481 -17.683 -15.933 1.00 17.94 203 HIS B N 1
ATOM 6352 C CA . HIS B 1 203 ? -11.738 -16.845 -17.123 1.00 19.38 203 HIS B CA 1
ATOM 6353 C C . HIS B 1 203 ? -10.801 -15.671 -17.131 1.00 19.77 203 HIS B C 1
ATOM 6354 O O . HIS B 1 203 ? -10.626 -15.016 -16.093 1.00 20.04 203 HIS B O 1
ATOM 6361 N N . VAL B 1 204 ? -10.215 -15.381 -18.300 1.00 19.40 204 VAL B N 1
ATOM 6362 C CA . VAL B 1 204 ? -9.380 -14.188 -18.394 1.00 18.92 204 VAL B CA 1
ATOM 6363 C C . VAL B 1 204 ? -9.880 -13.389 -19.572 1.00 17.39 204 VAL B C 1
ATOM 6364 O O . VAL B 1 204 ? -10.209 -13.960 -20.614 1.00 17.70 204 VAL B O 1
ATOM 6368 N N . GLY B 1 205 ? -9.963 -12.074 -19.404 1.00 16.38 205 GLY B N 1
ATOM 6369 C CA . GLY B 1 205 ? -10.440 -11.190 -20.520 1.00 15.57 205 GLY B CA 1
ATOM 6370 C C . GLY B 1 205 ? -9.712 -9.874 -20.557 1.00 15.72 205 GLY B C 1
ATOM 6371 O O . GLY B 1 205 ? -9.269 -9.387 -19.551 1.00 16.38 205 GLY B O 1
ATOM 6372 N N . MET B 1 206 ? -9.590 -9.289 -21.751 1.00 16.36 206 MET B N 1
ATOM 6373 C CA . MET B 1 206 ? -9.026 -7.964 -21.859 1.00 16.42 206 MET B CA 1
ATOM 6374 C C . MET B 1 206 ? -10.014 -6.919 -21.347 1.00 14.95 206 MET B C 1
ATOM 6375 O O . MET B 1 206 ? -11.258 -7.068 -21.471 1.00 14.79 206 MET B O 1
ATOM 6380 N N . TRP B 1 207 ? -9.465 -5.866 -20.793 1.00 14.53 207 TRP B N 1
ATOM 6381 C CA . TRP B 1 207 ? -10.242 -4.614 -20.615 1.00 16.20 207 TRP B CA 1
ATOM 6382 C C . TRP B 1 207 ? -9.503 -3.468 -21.258 1.00 16.13 207 TRP B C 1
ATOM 6383 O O . TRP B 1 207 ? -8.269 -3.448 -21.255 1.00 18.04 207 TRP B O 1
ATOM 6394 N N . PHE B 1 208 ? -10.250 -2.547 -21.844 1.00 15.56 208 PHE B N 1
ATOM 6395 C CA . PHE B 1 208 ? -9.673 -1.329 -22.373 1.00 15.71 208 PHE B CA 1
ATOM 6396 C C . PHE B 1 208 ? -10.342 -0.116 -21.723 1.00 17.42 208 PHE B C 1
ATOM 6397 O O . PHE B 1 208 ? -11.589 -0.090 -21.590 1.00 19.00 208 PHE B O 1
ATOM 6405 N N . GLU B 1 209 ? -9.537 0.858 -21.332 1.00 15.07 209 GLU B N 1
ATOM 6406 C CA . GLU B 1 209 ? -10.025 2.156 -20.816 1.00 15.50 209 GLU B CA 1
ATOM 6407 C C . GLU B 1 209 ? -9.852 3.311 -21.852 1.00 16.04 209 GLU B C 1
ATOM 6408 O O . GLU B 1 209 ? -9.034 3.218 -22.801 1.00 14.78 209 GLU B O 1
ATOM 6414 N N . PRO B 1 210 ? -10.588 4.415 -21.663 1.00 16.56 210 PRO B N 1
ATOM 6415 C CA . PRO B 1 210 ? -10.346 5.558 -22.538 1.00 15.65 210 PRO B CA 1
ATOM 6416 C C . PRO B 1 210 ? -9.041 6.262 -22.228 1.00 14.68 210 PRO B C 1
ATOM 6417 O O . PRO B 1 210 ? -8.459 6.107 -21.178 1.00 14.06 210 PRO B O 1
ATOM 6421 N N . SER B 1 211 ? -8.594 7.047 -23.194 1.00 16.09 211 SER B N 1
ATOM 6422 C CA . SER B 1 211 ? -7.398 7.821 -23.091 1.00 14.47 211 SER B CA 1
ATOM 6423 C C . SER B 1 211 ? -7.857 9.244 -23.077 1.00 15.03 211 SER B C 1
ATOM 6424 O O . SER B 1 211 ? -8.512 9.721 -24.037 1.00 15.96 211 SER B O 1
ATOM 6427 N N . LEU B 1 212 ? -7.496 9.944 -22.010 1.00 17.46 212 LEU B N 1
ATOM 6428 C CA . LEU B 1 212 ? -7.995 11.292 -21.733 1.00 16.85 212 LEU B CA 1
ATOM 6429 C C . LEU B 1 212 ? -9.485 11.461 -22.017 1.00 17.74 212 LEU B C 1
ATOM 6430 O O . LEU B 1 212 ? -9.903 12.389 -22.719 1.00 16.22 212 LEU B O 1
ATOM 6435 N N . GLY B 1 213 ? -10.288 10.533 -21.516 1.00 16.76 213 GLY B N 1
ATOM 6436 C CA . GLY B 1 213 ? -11.741 10.636 -21.624 1.00 19.59 213 GLY B CA 1
ATOM 6437 C C . GLY B 1 213 ? -12.393 10.155 -22.911 1.00 21.21 213 GLY B C 1
ATOM 6438 O O . GLY B 1 213 ? -13.613 10.155 -22.993 1.00 23.02 213 GLY B O 1
ATOM 6439 N N . ARG B 1 214 ? -11.613 9.750 -23.904 1.00 20.05 214 ARG B N 1
ATOM 6440 C CA . ARG B 1 214 ? -12.169 9.215 -25.155 1.00 21.06 214 ARG B CA 1
ATOM 6441 C C . ARG B 1 214 ? -11.512 7.896 -25.510 1.00 19.93 214 ARG B C 1
ATOM 6442 O O . ARG B 1 214 ? -10.344 7.686 -25.209 1.00 19.20 214 ARG B O 1
ATOM 6450 N N . MET B 1 215 ? -12.259 6.971 -26.118 1.00 19.00 215 MET B N 1
ATOM 6451 C CA . MET B 1 215 ? -11.644 5.679 -26.510 1.00 19.66 215 MET B CA 1
ATOM 6452 C C . MET B 1 215 ? -10.550 5.909 -27.553 1.00 18.65 215 MET B C 1
ATOM 6453 O O . MET B 1 215 ? -9.552 5.202 -27.584 1.00 18.31 215 MET B O 1
ATOM 6458 N N . ASP B 1 216 ? -10.745 6.944 -28.363 1.00 19.63 216 ASP B N 1
ATOM 6459 C CA . ASP B 1 216 ? -9.705 7.533 -29.243 1.00 18.92 216 ASP B CA 1
ATOM 6460 C C . ASP B 1 216 ? -9.128 6.635 -30.320 1.00 17.15 216 ASP B C 1
ATOM 6461 O O . ASP B 1 216 ? -9.336 6.892 -31.480 1.00 18.11 216 ASP B O 1
ATOM 6466 N N . TYR B 1 217 ? -8.370 5.608 -29.970 1.00 15.79 217 TYR B N 1
ATOM 6467 C CA . TYR B 1 217 ? -7.709 4.793 -30.986 1.00 14.77 217 TYR B CA 1
ATOM 6468 C C . TYR B 1 217 ? -8.186 3.337 -30.958 1.00 14.07 217 TYR B C 1
ATOM 6469 O O . TYR B 1 217 ? -8.657 2.832 -29.928 1.00 14.91 217 TYR B O 1
ATOM 6478 N N . ARG B 1 218 ? -8.005 2.651 -32.089 1.00 15.14 218 ARG B N 1
ATOM 6479 C CA . ARG B 1 218 ? -8.376 1.203 -32.245 1.00 14.83 218 ARG B CA 1
ATOM 6480 C C . ARG B 1 218 ? -7.639 0.376 -31.212 1.00 13.84 218 ARG B C 1
ATOM 6481 O O . ARG B 1 218 ? -6.425 0.552 -31.055 1.00 13.80 218 ARG B O 1
ATOM 6489 N N . ARG B 1 219 ? -8.354 -0.537 -30.563 1.00 11.98 219 ARG B N 1
ATOM 6490 C CA . ARG B 1 219 ? -7.763 -1.449 -29.587 1.00 12.96 219 ARG B CA 1
ATOM 6491 C C . ARG B 1 219 ? -7.728 -2.800 -30.270 1.00 14.34 219 ARG B C 1
ATOM 6492 O O . ARG B 1 219 ? -8.719 -3.208 -30.917 1.00 13.54 219 ARG B O 1
ATOM 6500 N N . VAL B 1 220 ? -6.591 -3.486 -30.188 1.00 12.97 220 VAL B N 1
ATOM 6501 C CA . VAL B 1 220 ? -6.418 -4.673 -31.037 1.00 10.95 220 VAL B CA 1
ATOM 6502 C C . VAL B 1 220 ? -5.814 -5.808 -30.195 1.00 11.29 220 VAL B C 1
ATOM 6503 O O . VAL B 1 220 ? -4.823 -5.596 -29.477 1.00 11.49 220 VAL B O 1
ATOM 6507 N N . VAL B 1 221 ? -6.403 -6.999 -30.289 1.00 10.74 221 VAL B N 1
ATOM 6508 C CA . VAL B 1 221 ? -5.896 -8.189 -29.637 1.00 11.15 221 VAL B CA 1
ATOM 6509 C C . VAL B 1 221 ? -5.615 -9.283 -30.702 1.00 12.48 221 VAL B C 1
ATOM 6510 O O . VAL B 1 221 ? -6.437 -9.542 -31.586 1.00 12.42 221 VAL B O 1
ATOM 6514 N N . ARG B 1 222 ? -4.428 -9.874 -30.620 1.00 12.87 222 ARG B N 1
ATOM 6515 C CA . ARG B 1 222 ? -4.024 -10.908 -31.554 1.00 13.06 222 ARG B CA 1
ATOM 6516 C C . ARG B 1 222 ? -3.999 -12.268 -30.830 1.00 14.25 222 ARG B C 1
ATOM 6517 O O . ARG B 1 222 ? -3.295 -12.417 -29.856 1.00 13.80 222 ARG B O 1
ATOM 6525 N N . TYR B 1 223 ? -4.766 -13.240 -31.330 1.00 13.71 223 TYR B N 1
ATOM 6526 C CA . TYR B 1 223 ? -4.775 -14.594 -30.726 1.00 13.98 223 TYR B CA 1
ATOM 6527 C C . TYR B 1 223 ? -3.957 -15.510 -31.627 1.00 15.18 223 TYR B C 1
ATOM 6528 O O . TYR B 1 223 ? -4.087 -15.435 -32.840 1.00 12.29 223 TYR B O 1
ATOM 6537 N N . ARG B 1 224 ? -3.081 -16.323 -31.013 1.00 15.67 224 ARG B N 1
ATOM 6538 C CA . ARG B 1 224 ? -2.407 -17.380 -31.714 1.00 16.40 224 ARG B CA 1
ATOM 6539 C C . ARG B 1 224 ? -2.750 -18.683 -31.021 1.00 16.62 224 ARG B C 1
ATOM 6540 O O . ARG B 1 224 ? -2.497 -18.813 -29.835 1.00 18.04 224 ARG B O 1
ATOM 6548 N N . LEU B 1 225 ? -3.340 -19.628 -31.772 1.00 16.44 225 LEU B N 1
ATOM 6549 C CA . LEU B 1 225 ? -3.684 -20.966 -31.231 1.00 18.50 225 LEU B CA 1
ATOM 6550 C C . LEU B 1 225 ? -2.475 -21.865 -31.478 1.00 18.71 225 LEU B C 1
ATOM 6551 O O . LEU B 1 225 ? -1.909 -21.915 -32.597 1.00 16.34 225 LEU B O 1
ATOM 6556 N N . LEU B 1 226 ? -2.048 -22.546 -30.436 1.00 20.35 226 LEU B N 1
ATOM 6557 C CA . LEU B 1 226 ? -0.827 -23.366 -30.507 1.00 21.82 226 LEU B CA 1
ATOM 6558 C C . LEU B 1 226 ? -1.155 -24.797 -30.152 1.00 22.69 226 LEU B C 1
ATOM 6559 O O . LEU B 1 226 ? -2.062 -25.042 -29.318 1.00 19.73 226 LEU B O 1
ATOM 6564 N N . ASP B 1 227 ? -0.432 -25.731 -30.768 1.00 22.79 227 ASP B N 1
ATOM 6565 C CA . ASP B 1 227 ? -0.461 -27.137 -30.310 1.00 25.04 227 ASP B CA 1
ATOM 6566 C C . ASP B 1 227 ? 0.923 -27.622 -29.866 1.00 25.46 227 ASP B C 1
ATOM 6567 O O . ASP B 1 227 ? 1.927 -26.948 -30.144 1.00 21.90 227 ASP B O 1
ATOM 6572 N N . HIS B 1 228 ? 0.966 -28.788 -29.191 1.00 22.62 228 HIS B N 1
ATOM 6573 C CA . HIS B 1 228 ? 2.214 -29.310 -28.601 1.00 23.71 228 HIS B CA 1
ATOM 6574 C C . HIS B 1 228 ? 2.903 -28.229 -27.802 1.00 22.15 228 HIS B C 1
ATOM 6575 O O . HIS B 1 228 ? 4.108 -28.126 -27.775 1.00 19.99 228 HIS B O 1
ATOM 6582 N N . ALA B 1 229 ? 2.105 -27.461 -27.091 1.00 20.71 229 ALA B N 1
ATOM 6583 C CA . ALA B 1 229 ? 2.628 -26.328 -26.412 1.00 21.41 229 ALA B CA 1
ATOM 6584 C C . ALA B 1 229 ? 2.802 -26.588 -24.914 1.00 21.92 229 ALA B C 1
ATOM 6585 O O . ALA B 1 229 ? 2.127 -27.437 -24.323 1.00 23.26 229 ALA B O 1
ATOM 6587 N N . ASP B 1 230 ? 3.785 -25.924 -24.323 1.00 21.51 230 ASP B N 1
ATOM 6588 C CA . ASP B 1 230 ? 3.936 -25.826 -22.876 1.00 20.91 230 ASP B CA 1
ATOM 6589 C C . ASP B 1 230 ? 4.193 -24.366 -22.540 1.00 21.72 230 ASP B C 1
ATOM 6590 O O . ASP B 1 230 ? 4.327 -23.503 -23.449 1.00 21.91 230 ASP B O 1
ATOM 6595 N N . HIS B 1 231 ? 4.297 -24.065 -21.259 1.00 19.68 231 HIS B N 1
ATOM 6596 C CA . HIS B 1 231 ? 4.544 -22.672 -20.891 1.00 21.11 231 HIS B CA 1
ATOM 6597 C C . HIS B 1 231 ? 5.813 -22.037 -21.513 1.00 19.44 231 HIS B C 1
ATOM 6598 O O . HIS B 1 231 ? 5.816 -20.854 -21.859 1.00 20.41 231 HIS B O 1
ATOM 6605 N N . THR B 1 232 ? 6.855 -22.822 -21.724 1.00 17.84 232 THR B N 1
ATOM 6606 C CA . THR B 1 232 ? 8.027 -22.299 -22.446 1.00 17.67 232 THR B CA 1
ATOM 6607 C C . THR B 1 232 ? 7.645 -21.820 -23.869 1.00 17.88 232 THR B C 1
ATOM 6608 O O . THR B 1 232 ? 8.017 -20.691 -24.306 1.00 16.17 232 THR B O 1
ATOM 6612 N N . ALA B 1 233 ? 6.928 -22.677 -24.603 1.00 16.08 233 ALA B N 1
ATOM 6613 C CA . ALA B 1 233 ? 6.530 -22.395 -25.974 1.00 16.67 233 ALA B CA 1
ATOM 6614 C C . ALA B 1 233 ? 5.622 -21.192 -26.108 1.00 17.77 233 ALA B C 1
ATOM 6615 O O . ALA B 1 233 ? 5.785 -20.340 -27.024 1.00 17.86 233 ALA B O 1
ATOM 6617 N N . ILE B 1 234 ? 4.652 -21.099 -25.212 1.00 16.86 234 ILE B N 1
ATOM 6618 C CA . ILE B 1 234 ? 3.807 -19.880 -25.193 1.00 17.18 234 ILE B CA 1
ATOM 6619 C C . ILE B 1 234 ? 4.642 -18.582 -25.060 1.00 15.91 234 ILE B C 1
ATOM 6620 O O . ILE B 1 234 ? 4.454 -17.633 -25.801 1.00 15.55 234 ILE B O 1
ATOM 6625 N N . CYS B 1 235 ? 5.580 -18.574 -24.117 1.00 15.56 235 CYS B N 1
ATOM 6626 C CA . CYS B 1 235 ? 6.420 -17.438 -23.860 1.00 15.61 235 CYS B CA 1
ATOM 6627 C C . CYS B 1 235 ? 7.295 -17.093 -25.047 1.00 16.46 235 CYS B C 1
ATOM 6628 O O . CYS B 1 235 ? 7.420 -15.900 -25.362 1.00 16.55 235 CYS B O 1
ATOM 6631 N N . LYS B 1 236 ? 7.850 -18.120 -25.707 1.00 16.71 236 LYS B N 1
ATOM 6632 C CA . LYS B 1 236 ? 8.612 -17.935 -26.962 1.00 17.35 236 LYS B CA 1
ATOM 6633 C C . LYS B 1 236 ? 7.739 -17.306 -28.076 1.00 17.43 236 LYS B C 1
ATOM 6634 O O . LYS B 1 236 ? 8.254 -16.478 -28.855 1.00 18.00 236 LYS B O 1
ATOM 6640 N N . THR B 1 237 ? 6.449 -17.640 -28.148 1.00 15.54 237 THR B N 1
ATOM 6641 C CA . THR B 1 237 ? 5.568 -16.873 -29.127 1.00 17.50 237 THR B CA 1
ATOM 6642 C C . THR B 1 237 ? 5.562 -15.347 -28.898 1.00 15.04 237 THR B C 1
ATOM 6643 O O . THR B 1 237 ? 5.615 -14.551 -29.871 1.00 14.34 237 THR B O 1
ATOM 6647 N N . TYR B 1 238 ? 5.458 -14.945 -27.627 1.00 14.16 238 TYR B N 1
ATOM 6648 C CA . TYR B 1 238 ? 5.473 -13.520 -27.309 1.00 13.79 238 TYR B CA 1
ATOM 6649 C C . TYR B 1 238 ? 6.841 -12.898 -27.591 1.00 13.23 238 TYR B C 1
ATOM 6650 O O . TYR B 1 238 ? 6.950 -11.759 -28.074 1.00 13.16 238 TYR B O 1
ATOM 6659 N N . ARG B 1 239 ? 7.886 -13.640 -27.267 1.00 13.19 239 ARG B N 1
ATOM 6660 C CA . ARG B 1 239 ? 9.240 -13.126 -27.529 1.00 13.21 239 ARG B CA 1
ATOM 6661 C C . ARG B 1 239 ? 9.466 -12.860 -29.028 1.00 13.03 239 ARG B C 1
ATOM 6662 O O . ARG B 1 239 ? 10.063 -11.813 -29.417 1.00 12.01 239 ARG B O 1
ATOM 6670 N N . ALA B 1 240 ? 9.028 -13.799 -29.872 1.00 12.17 240 ALA B N 1
ATOM 6671 C CA . ALA B 1 240 ? 9.085 -13.655 -31.314 1.00 12.69 240 ALA B CA 1
ATOM 6672 C C . ALA B 1 240 ? 8.289 -12.434 -31.785 1.00 11.92 240 ALA B C 1
ATOM 6673 O O . ALA B 1 240 ? 8.724 -11.692 -32.694 1.00 12.43 240 ALA B O 1
ATOM 6675 N N . TYR B 1 241 ? 7.130 -12.233 -31.167 1.00 11.93 241 TYR B N 1
ATOM 6676 C CA . TYR B 1 241 ? 6.250 -11.070 -31.472 1.00 12.18 241 TYR B CA 1
ATOM 6677 C C . TYR B 1 241 ? 6.992 -9.767 -31.183 1.00 11.94 241 TYR B C 1
ATOM 6678 O O . TYR B 1 241 ? 6.955 -8.807 -31.993 1.00 12.29 241 TYR B O 1
ATOM 6687 N N . VAL B 1 242 ? 7.669 -9.719 -30.041 1.00 11.75 242 VAL B N 1
ATOM 6688 C 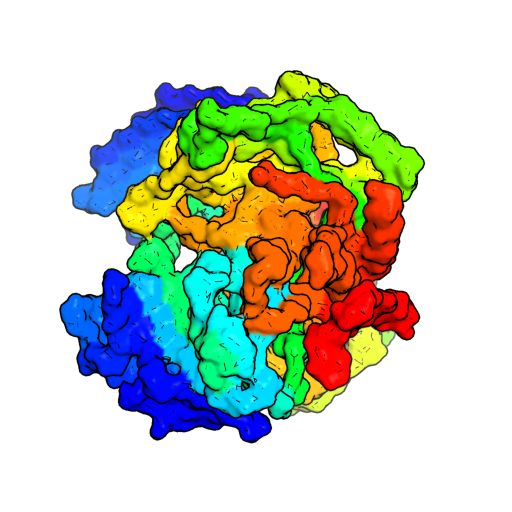CA . VAL B 1 242 ? 8.344 -8.528 -29.579 1.00 11.76 242 VAL B CA 1
ATOM 6689 C C . VAL B 1 242 ? 9.523 -8.311 -30.523 1.00 11.69 242 VAL B C 1
ATOM 6690 O O . VAL B 1 242 ? 9.770 -7.200 -30.935 1.00 11.47 242 VAL B O 1
ATOM 6694 N N . ASN B 1 243 ? 10.301 -9.368 -30.795 1.00 11.75 243 ASN B N 1
ATOM 6695 C CA . ASN B 1 243 ? 11.431 -9.202 -31.694 1.00 11.16 243 ASN B CA 1
ATOM 6696 C C . ASN B 1 243 ? 11.019 -8.747 -33.119 1.00 11.25 243 ASN B C 1
ATOM 6697 O O . ASN B 1 243 ? 11.635 -7.858 -33.717 1.00 11.33 243 AS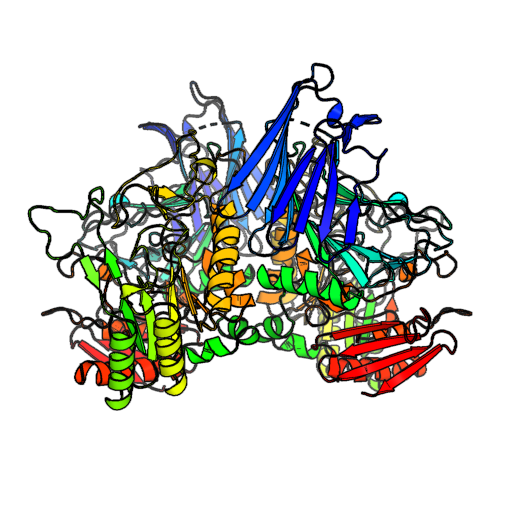N B O 1
ATOM 6702 N N . GLU B 1 244 ? 9.948 -9.315 -33.626 1.00 12.00 244 GLU B N 1
ATOM 6703 C CA . GLU B 1 244 ? 9.443 -8.940 -34.975 1.00 12.24 244 GLU B CA 1
ATOM 6704 C C . GLU B 1 244 ? 9.108 -7.455 -35.048 1.00 11.84 244 GLU B C 1
ATOM 6705 O O . GLU B 1 244 ? 9.123 -6.858 -36.143 1.00 10.77 244 GLU B O 1
ATOM 6711 N N . ARG B 1 245 ? 8.817 -6.858 -33.878 1.00 10.79 245 ARG B N 1
ATOM 6712 C CA . ARG B 1 245 ? 8.467 -5.417 -33.805 1.00 10.83 245 ARG B CA 1
ATOM 6713 C C . ARG B 1 245 ? 9.609 -4.563 -33.313 1.00 10.67 245 ARG B C 1
ATOM 6714 O O . ARG B 1 245 ? 9.441 -3.352 -33.126 1.00 10.88 245 ARG B O 1
ATOM 6722 N N . GLY B 1 246 ? 10.787 -5.173 -33.192 1.00 10.09 246 GLY B N 1
ATOM 6723 C CA . GLY B 1 246 ? 12.000 -4.433 -32.830 1.00 10.30 246 GLY B CA 1
ATOM 6724 C C . GLY B 1 246 ? 12.211 -4.008 -31.384 1.00 10.84 246 GLY B C 1
ATOM 6725 O O . GLY B 1 246 ? 13.087 -3.175 -31.104 1.00 9.80 246 GLY B O 1
ATOM 6726 N N . ARG B 1 247 ? 11.487 -4.626 -30.471 1.00 10.56 247 ARG B N 1
ATOM 6727 C CA . ARG B 1 247 ? 11.540 -4.232 -29.068 1.00 11.72 247 ARG B CA 1
ATOM 6728 C C . ARG B 1 247 ? 12.208 -5.283 -28.193 1.00 11.58 247 ARG B C 1
ATOM 6729 O O . ARG B 1 247 ? 12.252 -5.136 -26.968 1.00 12.28 247 ARG B O 1
ATOM 6737 N N . LEU B 1 248 ? 12.795 -6.291 -28.797 1.00 11.25 248 LEU B N 1
ATOM 6738 C CA . LEU B 1 248 ? 13.546 -7.303 -27.988 1.00 12.34 248 LEU B CA 1
ATOM 6739 C C . LEU B 1 248 ? 14.987 -6.823 -27.887 1.00 12.32 248 LEU B C 1
ATOM 6740 O O . LEU B 1 248 ? 15.867 -7.327 -28.580 1.00 12.19 248 LEU B O 1
ATOM 6745 N N . ARG B 1 249 ? 15.219 -5.797 -27.061 1.00 13.41 249 ARG B N 1
ATOM 6746 C CA . ARG B 1 249 ? 16.565 -5.172 -26.988 1.00 12.54 249 ARG B CA 1
ATOM 6747 C C . ARG B 1 249 ? 17.477 -5.910 -26.018 1.00 13.47 249 ARG B C 1
ATOM 6748 O O . ARG B 1 249 ? 17.325 -5.781 -24.777 1.00 12.04 249 ARG B O 1
ATOM 6756 N N . THR B 1 250 ? 18.379 -6.711 -26.581 1.00 12.55 250 THR B N 1
ATOM 6757 C CA . THR B 1 250 ? 19.225 -7.599 -25.793 1.00 12.75 250 THR B CA 1
ATOM 6758 C C . THR B 1 250 ? 20.316 -6.842 -25.052 1.00 12.60 250 THR B C 1
ATOM 6759 O O . THR B 1 250 ? 20.747 -5.745 -25.461 1.00 11.63 250 THR B O 1
ATOM 6763 N N . LEU B 1 251 ? 20.759 -7.447 -23.939 1.00 11.40 251 LEU B N 1
ATOM 6764 C CA . LEU B 1 251 ? 21.922 -6.947 -23.230 1.00 11.75 251 LEU B CA 1
ATOM 6765 C C . LEU B 1 251 ? 23.157 -6.859 -24.125 1.00 11.04 251 LEU B C 1
ATOM 6766 O O . LEU B 1 251 ? 23.943 -5.918 -23.986 1.00 12.85 251 LEU B O 1
ATOM 6771 N N . ALA B 1 252 ? 23.295 -7.772 -25.063 1.00 11.29 252 ALA B N 1
ATOM 6772 C CA . ALA B 1 252 ? 24.400 -7.615 -26.026 1.00 11.94 252 ALA B CA 1
ATOM 6773 C C . ALA B 1 252 ? 24.284 -6.315 -26.850 1.00 11.42 252 ALA B C 1
ATOM 6774 O O . ALA B 1 252 ? 25.296 -5.667 -27.164 1.00 12.63 252 ALA B O 1
ATOM 6776 N N . GLU B 1 253 ? 23.074 -5.976 -27.284 1.00 12.24 253 GLU B N 1
ATOM 6777 C CA . GLU B 1 253 ? 22.886 -4.759 -28.033 1.00 11.77 253 GLU B CA 1
ATOM 6778 C C . GLU B 1 253 ? 23.117 -3.508 -27.148 1.00 11.72 253 GLU B C 1
ATOM 6779 O O . GLU B 1 253 ? 23.698 -2.528 -27.592 1.00 12.19 253 GLU B O 1
ATOM 6785 N N . LYS B 1 254 ? 22.642 -3.561 -25.902 1.00 11.70 254 LYS B N 1
ATOM 6786 C CA . LYS B 1 254 ? 22.882 -2.492 -24.945 1.00 12.67 254 LYS B CA 1
ATOM 6787 C C . LYS B 1 254 ? 24.388 -2.330 -24.725 1.00 13.21 254 LYS B C 1
ATOM 6788 O O . LYS B 1 254 ? 24.867 -1.184 -24.623 1.00 15.20 254 LYS B O 1
ATOM 6794 N N . ALA B 1 255 ? 25.101 -3.467 -24.642 1.00 13.42 255 ALA B N 1
ATOM 6795 C CA . ALA B 1 255 ? 26.552 -3.497 -24.321 1.00 14.01 255 ALA B CA 1
ATOM 6796 C C . ALA B 1 255 ? 27.401 -3.022 -25.485 1.00 13.42 255 ALA B C 1
ATOM 6797 O O . ALA B 1 255 ? 28.489 -2.536 -25.275 1.00 13.57 255 ALA B O 1
ATOM 6799 N N . ALA B 1 256 ? 26.867 -3.115 -26.697 1.00 13.49 256 ALA B N 1
ATOM 6800 C CA . ALA B 1 256 ? 27.548 -2.587 -27.892 1.00 14.22 256 ALA B CA 1
ATOM 6801 C C . ALA B 1 256 ? 27.588 -1.082 -27.839 1.00 14.43 256 ALA B C 1
ATOM 6802 O O . ALA B 1 256 ? 28.467 -0.472 -28.407 1.00 17.07 256 ALA B O 1
ATOM 6804 N N . ARG B 1 257 ? 26.638 -0.472 -27.126 1.00 13.66 257 ARG B N 1
ATOM 6805 C CA . ARG B 1 257 ? 26.656 0.961 -26.842 1.00 13.52 257 ARG B CA 1
ATOM 6806 C C . ARG B 1 257 ? 27.370 1.355 -25.520 1.00 13.74 257 ARG B C 1
ATOM 6807 O O . ARG B 1 257 ? 28.108 2.351 -25.473 1.00 13.70 257 ARG B O 1
ATOM 6815 N N . ASN B 1 258 ? 27.087 0.632 -24.433 1.00 15.12 258 ASN B N 1
ATOM 6816 C CA . ASN B 1 258 ? 27.721 0.844 -23.122 1.00 14.00 258 ASN B CA 1
ATOM 6817 C C . ASN B 1 258 ? 28.340 -0.437 -22.641 1.00 15.46 258 ASN B C 1
ATOM 6818 O O . ASN B 1 258 ? 27.649 -1.256 -22.090 1.00 14.28 258 ASN B O 1
ATOM 6823 N N . PRO B 1 259 ? 29.640 -0.644 -22.882 1.00 16.20 259 PRO B N 1
ATOM 6824 C CA . PRO B 1 259 ? 30.242 -1.968 -22.545 1.00 15.99 259 PRO B CA 1
ATOM 6825 C C . PRO B 1 259 ? 30.191 -2.326 -21.047 1.00 16.71 259 PRO B C 1
ATOM 6826 O O . PRO B 1 259 ? 30.274 -3.510 -20.711 1.00 16.13 259 PRO B O 1
ATOM 6830 N N . SER B 1 260 ? 29.953 -1.331 -20.182 1.00 15.87 260 SER B N 1
ATOM 6831 C CA . SER B 1 260 ? 29.871 -1.563 -18.734 1.00 15.12 260 SER B CA 1
ATOM 6832 C C . SER B 1 260 ? 28.674 -2.371 -18.358 1.00 15.92 260 SER B C 1
ATOM 6833 O O . SER B 1 260 ? 28.588 -2.871 -17.245 1.00 14.42 260 SER B O 1
ATOM 6836 N N . VAL B 1 261 ? 27.752 -2.571 -19.314 1.00 14.44 261 VAL B N 1
ATOM 6837 C CA . VAL B 1 261 ? 26.650 -3.461 -19.062 1.00 14.89 261 VAL B CA 1
ATOM 6838 C C . VAL B 1 261 ? 27.195 -4.832 -18.589 1.00 16.45 261 VAL B C 1
ATOM 6839 O O . VAL B 1 261 ? 26.700 -5.376 -17.624 1.00 14.21 261 VAL B O 1
ATOM 6843 N N . ARG B 1 262 ? 28.204 -5.390 -19.276 1.00 17.09 262 ARG B N 1
ATOM 6844 C CA . ARG B 1 262 ? 28.714 -6.724 -18.867 1.00 20.50 262 ARG B CA 1
ATOM 6845 C C . ARG B 1 262 ? 29.315 -6.797 -17.470 1.00 20.29 262 ARG B C 1
ATOM 6846 O O . ARG B 1 262 ? 29.392 -7.913 -16.893 1.00 20.52 262 ARG B O 1
ATOM 6854 N N . ASP B 1 263 ? 29.744 -5.644 -16.951 1.00 19.54 263 ASP B N 1
ATOM 6855 C CA . ASP B 1 263 ? 30.395 -5.532 -15.626 1.00 20.54 263 ASP B CA 1
ATOM 6856 C C . ASP B 1 263 ? 29.381 -5.679 -14.476 1.00 20.93 263 ASP B C 1
ATOM 6857 O O . ASP B 1 263 ? 29.768 -5.923 -13.356 1.00 20.23 263 ASP B O 1
ATOM 6862 N N . LEU B 1 264 ? 28.081 -5.524 -14.747 1.00 19.71 264 LEU B N 1
ATOM 6863 C CA . LEU B 1 264 ? 27.062 -5.966 -13.820 1.00 18.39 264 LEU B CA 1
ATOM 6864 C C . LEU B 1 264 ? 27.019 -7.480 -13.610 1.00 18.82 264 LEU B C 1
ATOM 6865 O O . LEU B 1 264 ? 26.498 -7.951 -12.561 1.00 20.56 264 LEU B O 1
ATOM 6870 N N . LEU B 1 265 ? 27.478 -8.258 -14.583 1.00 17.54 265 LEU B N 1
ATOM 6871 C CA . LEU B 1 265 ? 27.478 -9.704 -14.425 1.00 19.22 265 LEU B CA 1
ATOM 6872 C C . LEU B 1 265 ? 28.339 -10.179 -13.242 1.00 18.76 265 LEU B C 1
ATOM 6873 O O . LEU B 1 265 ? 29.484 -9.763 -13.092 1.00 17.01 265 LEU B O 1
ATOM 6878 N N . GLY B 1 266 ? 27.733 -11.015 -12.401 1.00 20.32 266 GLY B N 1
ATOM 6879 C CA . GLY B 1 266 ? 28.431 -11.634 -11.276 1.00 19.21 266 GLY B CA 1
ATOM 6880 C C . GLY B 1 266 ? 28.555 -10.724 -10.061 1.00 20.96 266 GLY B C 1
ATOM 6881 O O . GLY B 1 266 ? 29.232 -11.072 -9.120 1.00 19.97 266 GLY B O 1
ATOM 6882 N N . ARG B 1 267 ? 27.894 -9.577 -10.042 1.00 19.37 267 ARG B N 1
ATOM 6883 C CA . ARG B 1 267 ? 27.978 -8.747 -8.864 1.00 20.33 267 ARG B CA 1
ATOM 6884 C C . ARG B 1 267 ? 26.889 -9.094 -7.856 1.00 19.38 267 ARG B C 1
ATOM 6885 O O . ARG B 1 267 ? 25.835 -9.656 -8.219 1.00 18.38 267 ARG B O 1
ATOM 6893 N N . SER B 1 268 ? 27.187 -8.826 -6.576 1.00 18.84 268 SER B N 1
ATOM 6894 C CA . SER B 1 268 ? 26.212 -8.900 -5.485 1.00 18.56 268 SER B CA 1
ATOM 6895 C C . SER B 1 268 ? 25.670 -7.523 -5.205 1.00 16.57 268 SER B C 1
ATOM 6896 O O . SER B 1 268 ? 26.423 -6.529 -5.128 1.00 18.44 268 SER B O 1
ATOM 6899 N N . TRP B 1 269 ? 24.382 -7.456 -4.959 1.00 15.79 269 TRP B N 1
ATOM 6900 C CA . TRP B 1 269 ? 23.728 -6.180 -4.724 1.00 18.05 269 TRP B CA 1
ATOM 6901 C C . TRP B 1 269 ? 23.688 -5.831 -3.208 1.00 19.59 269 TRP B C 1
ATOM 6902 O O . TRP B 1 269 ? 23.384 -6.679 -2.414 1.00 20.52 269 TRP B O 1
ATOM 6913 N N . VAL B 1 270 ? 23.949 -4.564 -2.901 1.00 20.68 270 VAL B N 1
ATOM 6914 C CA . VAL B 1 270 ? 23.869 -3.956 -1.588 1.00 22.73 270 VAL B CA 1
ATOM 6915 C C . VAL B 1 270 ? 23.026 -2.707 -1.787 1.00 22.91 270 VAL B C 1
ATOM 6916 O O . VAL B 1 270 ? 23.474 -1.717 -2.402 1.00 22.50 270 VAL B O 1
ATOM 6920 N N . ALA B 1 271 ? 21.794 -2.758 -1.300 1.00 20.45 271 ALA B N 1
ATOM 6921 C CA . ALA B 1 271 ? 20.923 -1.595 -1.349 1.00 20.11 271 ALA B CA 1
ATOM 6922 C C . ALA B 1 271 ? 20.688 -1.055 0.056 1.00 20.72 271 ALA B C 1
ATOM 6923 O O . ALA B 1 271 ? 19.924 -1.654 0.821 1.00 24.27 271 ALA B O 1
ATOM 6925 N N . VAL B 1 272 ? 21.333 0.069 0.370 1.00 18.61 272 VAL B N 1
ATOM 6926 C CA . VAL B 1 272 ? 21.244 0.685 1.700 1.00 22.13 272 VAL B CA 1
ATOM 6927 C C . VAL B 1 272 ? 21.129 2.202 1.599 1.00 22.32 272 VAL B C 1
ATOM 6928 O O . VAL B 1 272 ? 21.381 2.797 0.516 1.00 20.98 272 VAL B O 1
ATOM 6932 N N . GLY B 1 273 ? 20.775 2.818 2.723 1.00 19.85 273 GLY B N 1
ATOM 6933 C CA . GLY B 1 273 ? 20.346 4.209 2.771 1.00 19.89 273 GLY B CA 1
ATOM 6934 C C . GLY B 1 273 ? 21.242 5.175 3.519 1.00 20.37 273 GLY B C 1
ATOM 6935 O O . GLY B 1 273 ? 22.200 4.762 4.139 1.00 22.57 273 GLY B O 1
ATOM 6936 N N . ILE B 1 274 ? 20.925 6.470 3.471 1.00 20.95 274 ILE B N 1
ATOM 6937 C CA . ILE B 1 274 ? 21.736 7.475 4.147 1.00 19.22 274 ILE B CA 1
ATOM 6938 C C . ILE B 1 274 ? 20.857 8.193 5.175 1.00 20.14 274 ILE B C 1
ATOM 6939 O O . ILE B 1 274 ? 20.933 7.883 6.388 1.00 23.88 274 ILE B O 1
ATOM 6944 N N . LYS B 1 275 ? 19.984 9.074 4.707 1.00 19.24 275 LYS B N 1
ATOM 6945 C CA . LYS B 1 275 ? 18.996 9.750 5.522 1.00 20.15 275 LYS B CA 1
ATOM 6946 C C . LYS B 1 275 ? 17.586 9.232 5.342 1.00 21.23 275 LYS B C 1
ATOM 6947 O O . LYS B 1 275 ? 17.114 9.023 4.209 1.00 17.51 275 LYS B O 1
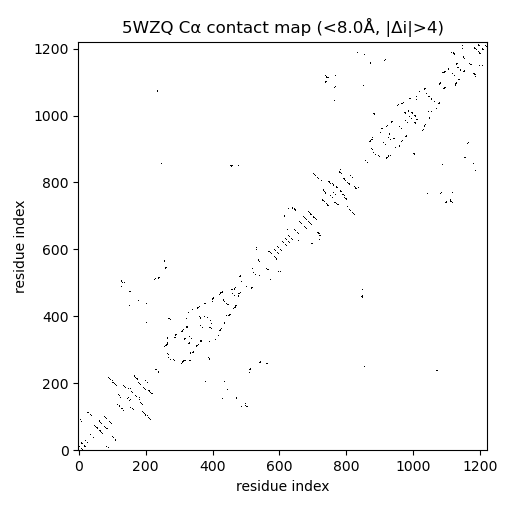ATOM 6953 N N . THR B 1 276 ? 16.892 9.116 6.479 1.00 20.84 276 THR B N 1
ATOM 6954 C CA . THR B 1 276 ? 15.450 8.891 6.544 1.00 23.28 276 THR B CA 1
ATOM 6955 C C . THR B 1 276 ? 14.906 10.033 7.331 1.00 24.82 276 THR B C 1
ATOM 6956 O O . THR B 1 276 ? 15.533 10.460 8.314 1.00 25.81 276 THR B O 1
ATOM 6960 N N . ASN B 1 277 ? 13.716 10.502 6.968 1.00 23.91 277 ASN B N 1
ATOM 6961 C CA . ASN B 1 277 ? 13.184 11.694 7.592 1.00 22.80 277 ASN B CA 1
ATOM 6962 C C . ASN B 1 277 ? 11.668 11.826 7.331 1.00 22.80 277 ASN B C 1
ATOM 6963 O O . ASN B 1 277 ? 11.223 12.335 6.261 1.00 22.53 277 ASN B O 1
ATOM 6968 N N . VAL B 1 278 ? 10.867 11.324 8.271 1.00 21.55 278 VAL B N 1
ATOM 6969 C CA . VAL B 1 278 ? 9.415 11.280 8.139 1.00 20.27 278 VAL B CA 1
ATOM 6970 C C . VAL B 1 278 ? 8.764 12.563 8.642 1.00 23.14 278 VAL B C 1
ATOM 6971 O O . VAL B 1 278 ? 8.955 12.977 9.807 1.00 19.73 278 VAL B O 1
ATOM 6975 N N . GLN B 1 279 ? 7.950 13.151 7.763 1.00 21.38 279 GLN B N 1
ATOM 6976 C CA . GLN B 1 279 ? 7.363 14.463 7.978 1.00 21.79 279 GLN B CA 1
ATOM 6977 C C . GLN B 1 279 ? 6.097 14.322 8.775 1.00 22.10 279 GLN B C 1
ATOM 6978 O O . GLN B 1 279 ? 5.423 13.256 8.692 1.00 21.61 279 GLN B O 1
ATOM 6984 N N . PRO B 1 280 ? 5.732 15.398 9.507 1.00 21.72 280 PRO B N 1
ATOM 6985 C CA . PRO B 1 280 ? 4.530 15.300 10.300 1.00 23.62 280 PRO B CA 1
ATOM 6986 C C . PRO B 1 280 ? 3.247 14.985 9.527 1.00 22.58 280 PRO B C 1
ATOM 6987 O O . PRO B 1 280 ? 2.331 14.407 10.108 1.00 23.74 280 PRO B O 1
ATOM 6991 N N . ASP B 1 281 ? 3.158 15.343 8.240 1.00 24.00 281 ASP B N 1
ATOM 6992 C CA . ASP B 1 281 ? 1.914 15.073 7.457 1.00 23.09 281 ASP B CA 1
ATOM 6993 C C . ASP B 1 281 ? 1.978 13.712 6.734 1.00 23.48 281 ASP B C 1
ATOM 6994 O O . ASP B 1 281 ? 1.023 13.315 6.058 1.00 23.13 281 ASP B O 1
ATOM 6999 N N . SER B 1 282 ? 3.085 12.976 6.918 1.00 21.85 282 SER B N 1
ATOM 7000 C CA . SER B 1 282 ? 3.214 11.657 6.290 1.00 20.20 282 SER B CA 1
ATOM 7001 C C . SER B 1 282 ? 2.295 10.649 6.932 1.00 21.89 282 SER B C 1
ATOM 7002 O O . SER B 1 282 ? 2.107 10.651 8.168 1.00 20.78 282 SER B O 1
ATOM 7005 N N . SER B 1 283 ? 1.773 9.723 6.133 1.00 21.64 283 SER B N 1
ATOM 7006 C CA . SER B 1 283 ? 1.006 8.619 6.712 1.00 22.57 283 SER B CA 1
ATOM 7007 C C . SER B 1 283 ? 1.868 7.804 7.695 1.00 22.44 283 SER B C 1
ATOM 7008 O O . SER B 1 283 ? 1.349 7.075 8.495 1.00 21.57 283 SER B O 1
ATOM 7011 N N . PHE B 1 284 ? 3.190 7.926 7.612 1.00 22.80 284 PHE B N 1
ATOM 7012 C CA . PHE B 1 284 ? 4.102 7.137 8.438 1.00 22.48 284 PHE B CA 1
ATOM 7013 C C . PHE B 1 284 ? 4.403 7.769 9.758 1.00 22.88 284 PHE B C 1
ATOM 7014 O O . PHE B 1 284 ? 4.982 7.118 10.636 1.00 23.60 284 PHE B O 1
ATOM 7022 N N . TYR B 1 285 ? 4.013 9.026 9.908 1.00 21.31 285 TYR B N 1
ATOM 7023 C CA . TYR B 1 285 ? 4.306 9.750 11.104 1.00 23.31 285 TYR B CA 1
ATOM 7024 C C . TYR B 1 285 ? 3.425 9.267 12.258 1.00 22.37 285 TYR B C 1
ATOM 7025 O O . TYR B 1 285 ? 2.183 9.246 12.149 1.00 23.20 285 TYR B O 1
ATOM 7034 N N . ASP B 1 286 ? 4.068 8.873 13.351 1.00 23.41 286 ASP B N 1
ATOM 7035 C CA . ASP B 1 286 ? 3.332 8.444 14.565 1.00 23.04 286 ASP B CA 1
ATOM 7036 C C . ASP B 1 286 ? 4.052 9.099 15.737 1.00 20.81 286 ASP B C 1
ATOM 7037 O O . ASP B 1 286 ? 5.130 8.650 16.136 1.00 23.15 286 ASP B O 1
ATOM 7042 N N . PRO B 1 287 ? 3.478 10.170 16.248 1.00 19.38 287 PRO B N 1
ATOM 7043 C CA . PRO B 1 287 ? 4.079 11.005 17.299 1.00 21.20 287 PRO B CA 1
ATOM 7044 C C . PRO B 1 287 ? 4.018 10.319 18.683 1.00 21.51 287 PRO B C 1
ATOM 7045 O O . PRO B 1 287 ? 4.760 10.715 19.595 1.00 23.32 287 PRO B O 1
ATOM 7049 N N . ALA B 1 288 ? 3.163 9.306 18.809 1.00 21.58 288 ALA B N 1
ATOM 7050 C CA . ALA B 1 288 ? 3.199 8.379 19.974 1.00 24.23 288 ALA B CA 1
ATOM 7051 C C . ALA B 1 288 ? 4.216 7.225 19.821 1.00 25.27 288 ALA B C 1
ATOM 7052 O O . ALA B 1 288 ? 4.380 6.417 20.727 1.00 24.76 288 ALA B O 1
ATOM 7054 N N . GLN B 1 289 ? 4.870 7.152 18.661 1.00 27.92 289 GLN B N 1
ATOM 7055 C CA . GLN B 1 289 ? 5.883 6.143 18.357 1.00 28.78 289 GLN B CA 1
ATOM 7056 C C . GLN B 1 289 ? 6.962 6.734 17.439 1.00 27.52 289 GLN B C 1
ATOM 7057 O O . GLN B 1 289 ? 7.048 6.327 16.276 1.00 27.99 289 GLN B O 1
ATOM 7063 N N . PRO B 1 290 ? 7.771 7.699 17.929 1.00 26.48 290 PRO B N 1
ATOM 7064 C CA . PRO B 1 290 ? 8.731 8.446 17.095 1.00 26.88 290 PRO B CA 1
ATOM 7065 C C . PRO B 1 290 ? 9.995 7.673 16.626 1.00 26.31 290 PRO B C 1
ATOM 7066 O O . PRO B 1 290 ? 10.807 8.225 15.863 1.00 28.11 290 PRO B O 1
ATOM 7070 N N . GLY B 1 291 ? 10.170 6.435 17.082 1.00 29.58 291 GLY B N 1
ATOM 7071 C CA . GLY B 1 291 ? 11.441 5.702 16.888 1.00 32.62 291 GLY B CA 1
ATOM 7072 C C . GLY B 1 291 ? 12.044 5.613 15.482 1.00 38.17 291 GLY B C 1
ATOM 7073 O O . GLY B 1 291 ? 13.264 5.704 15.338 1.00 39.71 291 GLY B O 1
ATOM 7074 N N . LYS B 1 292 ? 11.224 5.453 14.441 1.00 37.67 292 LYS B N 1
ATOM 7075 C CA . LYS B 1 292 ? 11.779 5.211 13.062 1.00 40.66 292 LYS B CA 1
ATOM 7076 C C . LYS B 1 292 ? 11.622 6.422 12.126 1.00 38.91 292 LYS B C 1
ATOM 7077 O O . LYS B 1 292 ? 12.104 6.401 11.003 1.00 36.91 292 LYS B O 1
ATOM 7083 N N . ASN B 1 293 ? 10.965 7.481 12.602 1.00 38.60 293 ASN B N 1
ATOM 7084 C CA . ASN B 1 293 ? 10.809 8.720 11.836 1.00 39.29 293 ASN B CA 1
ATOM 7085 C C . ASN B 1 293 ? 12.085 9.402 11.316 1.00 38.62 293 ASN B C 1
ATOM 7086 O O . ASN B 1 293 ? 11.981 10.237 10.438 1.00 37.69 293 ASN B O 1
ATOM 7091 N N . ASP B 1 294 ? 13.260 9.039 11.831 1.00 33.18 294 ASP B N 1
ATOM 7092 C CA . ASP B 1 294 ? 14.475 9.815 11.618 1.00 35.07 294 ASP B CA 1
ATOM 7093 C C . ASP B 1 294 ? 15.668 8.909 11.761 1.00 35.33 294 ASP B C 1
ATOM 7094 O O . ASP B 1 294 ? 15.896 8.368 12.840 1.00 30.00 294 ASP B O 1
ATOM 7099 N N . SER B 1 295 ? 16.462 8.754 10.706 1.00 30.16 295 SER B N 1
ATOM 7100 C CA . SER B 1 295 ? 17.752 8.103 10.876 1.00 29.85 295 SER B CA 1
ATOM 7101 C C . SER B 1 295 ? 18.783 8.722 9.942 1.00 28.33 295 SER B C 1
ATOM 7102 O O . SER B 1 295 ? 18.410 9.376 8.961 1.00 22.89 295 SER B O 1
ATOM 7105 N N . LEU B 1 296 ? 20.062 8.521 10.269 1.00 25.46 296 LEU B N 1
ATOM 7106 C CA . LEU B 1 296 ? 21.178 8.999 9.460 1.00 22.38 296 LEU B CA 1
ATOM 7107 C C . LEU B 1 296 ? 22.351 8.053 9.579 1.00 23.10 296 LEU B C 1
ATOM 7108 O O . LEU B 1 296 ? 22.776 7.719 10.675 1.00 21.06 296 LEU B O 1
ATOM 7113 N N . VAL B 1 297 ? 22.851 7.606 8.433 1.00 22.79 297 VAL B N 1
ATOM 7114 C CA . VAL B 1 297 ? 24.126 6.899 8.340 1.00 23.70 297 VAL B CA 1
ATOM 7115 C C . VAL B 1 297 ? 24.960 7.752 7.395 1.00 25.43 297 VAL B C 1
ATOM 7116 O O . VAL B 1 297 ? 24.472 8.178 6.353 1.00 25.25 297 VAL B O 1
ATOM 7120 N N . THR B 1 298 ? 26.216 7.980 7.729 1.00 23.09 298 THR B N 1
ATOM 7121 C CA . THR B 1 298 ? 27.034 8.912 6.930 1.00 24.37 298 THR B CA 1
ATOM 7122 C C . THR B 1 298 ? 27.636 8.194 5.719 1.00 21.65 298 THR B C 1
ATOM 7123 O O . THR B 1 298 ? 27.633 6.934 5.620 1.00 21.96 298 THR B O 1
ATOM 7127 N N . PHE B 1 299 ? 28.166 8.999 4.806 1.00 22.07 299 PHE B N 1
ATOM 7128 C CA . PHE B 1 299 ? 28.845 8.493 3.631 1.00 22.31 299 PHE B CA 1
ATOM 7129 C C . PHE B 1 299 ? 30.092 7.741 4.120 1.00 22.64 299 PHE B C 1
ATOM 7130 O O . PHE B 1 299 ? 30.372 6.605 3.701 1.00 21.11 299 PHE B O 1
ATOM 7138 N N . ALA B 1 300 ? 30.804 8.361 5.070 1.00 25.19 300 ALA B N 1
ATOM 7139 C CA . ALA B 1 300 ? 31.985 7.748 5.718 1.00 23.02 300 ALA B CA 1
ATOM 7140 C C . ALA B 1 300 ? 31.677 6.333 6.330 1.00 23.26 300 ALA B C 1
ATOM 7141 O O . ALA B 1 300 ? 32.412 5.355 6.146 1.00 24.40 300 ALA B O 1
ATOM 7143 N N . GLN B 1 301 ? 30.562 6.217 7.021 1.00 25.49 301 GLN B N 1
ATOM 7144 C CA . GLN B 1 301 ? 30.108 4.921 7.523 1.00 26.80 301 GLN B CA 1
ATOM 7145 C C . GLN B 1 301 ? 29.867 3.878 6.418 1.00 26.66 301 GLN B C 1
ATOM 7146 O O . GLN B 1 301 ? 30.177 2.687 6.584 1.00 23.25 301 GLN B O 1
ATOM 7152 N N . ARG B 1 302 ? 29.259 4.328 5.307 1.00 23.49 302 ARG B N 1
ATOM 7153 C CA . ARG B 1 302 ? 29.017 3.446 4.190 1.00 21.10 302 ARG B CA 1
ATOM 7154 C C . ARG B 1 302 ? 30.312 3.092 3.501 1.00 20.65 302 ARG B C 1
ATOM 7155 O O . ARG B 1 302 ? 30.502 1.980 3.078 1.00 22.94 302 ARG B O 1
ATOM 7163 N N . GLU B 1 303 ? 31.238 4.044 3.470 1.00 23.18 303 GLU B N 1
ATOM 7164 C CA . GLU B 1 303 ? 32.523 3.771 2.916 1.00 23.18 303 GLU B CA 1
ATOM 7165 C C . GLU B 1 303 ? 33.284 2.698 3.697 1.00 24.13 303 GLU B C 1
ATOM 7166 O O . GLU B 1 303 ? 33.858 1.760 3.069 1.00 22.65 303 GLU B O 1
ATOM 7172 N N . ARG B 1 304 ? 33.278 2.841 5.036 1.00 23.25 304 ARG B N 1
ATOM 7173 C CA . ARG B 1 304 ? 33.888 1.854 5.924 1.00 24.90 304 ARG B CA 1
ATOM 7174 C C . ARG B 1 304 ? 33.249 0.489 5.756 1.00 24.12 304 ARG B C 1
ATOM 7175 O O . ARG B 1 304 ? 33.941 -0.505 5.636 1.00 25.35 304 ARG B O 1
ATOM 7183 N N . GLN B 1 305 ? 31.924 0.460 5.715 1.00 24.34 305 GLN B N 1
ATOM 7184 C CA . GLN B 1 305 ? 31.157 -0.760 5.425 1.00 24.93 305 GLN B CA 1
ATOM 7185 C C . GLN B 1 305 ? 31.575 -1.435 4.102 1.00 25.34 305 GLN B C 1
ATOM 7186 O O . GLN B 1 305 ? 31.730 -2.654 4.039 1.00 24.61 305 GLN B O 1
ATOM 7192 N N . MET B 1 306 ? 31.765 -0.637 3.048 1.00 25.16 306 MET B N 1
ATOM 7193 C CA . MET B 1 306 ? 32.195 -1.209 1.762 1.00 26.95 306 MET B CA 1
ATOM 7194 C C . MET B 1 306 ? 33.594 -1.822 1.822 1.00 27.83 306 MET B C 1
ATOM 7195 O O . MET B 1 306 ? 33.809 -2.931 1.306 1.00 23.56 306 MET B O 1
ATOM 7200 N N . ARG B 1 307 ? 34.537 -1.071 2.419 1.00 29.11 307 ARG B N 1
ATOM 7201 C CA . ARG B 1 307 ? 35.926 -1.528 2.547 1.00 30.45 307 ARG B CA 1
ATOM 7202 C C . ARG B 1 307 ? 35.906 -2.852 3.290 1.00 26.04 307 ARG B C 1
ATOM 7203 O O . ARG B 1 307 ? 36.638 -3.736 2.982 1.00 23.64 307 ARG B O 1
ATOM 7211 N N . THR B 1 308 ? 35.036 -2.942 4.285 1.00 30.01 308 THR B N 1
ATOM 7212 C CA . THR B 1 308 ? 34.939 -4.091 5.159 1.00 29.65 308 THR B CA 1
ATOM 7213 C C . THR B 1 308 ? 34.349 -5.308 4.484 1.00 30.72 308 THR B C 1
ATOM 7214 O O . THR B 1 308 ? 34.876 -6.406 4.655 1.00 25.29 308 THR B O 1
ATOM 7218 N N . LEU B 1 309 ? 33.314 -5.116 3.658 1.00 29.97 309 LEU B N 1
ATOM 7219 C CA . LEU B 1 309 ? 32.846 -6.226 2.779 1.00 29.98 309 LEU B CA 1
ATOM 7220 C C . LEU B 1 309 ? 33.925 -6.748 1.828 1.00 29.08 309 LEU B C 1
ATOM 7221 O O . LEU B 1 309 ? 34.071 -7.965 1.584 1.00 30.26 309 LEU B O 1
ATOM 7226 N N . HIS B 1 310 ? 34.688 -5.812 1.286 1.00 28.30 310 HIS B N 1
ATOM 7227 C CA . HIS B 1 310 ? 35.754 -6.162 0.365 1.00 31.05 310 HIS B CA 1
ATOM 7228 C C . HIS B 1 310 ? 36.818 -7.083 1.035 1.00 30.31 310 HIS B C 1
ATOM 7229 O O . HIS B 1 310 ? 37.166 -8.152 0.501 1.00 28.76 310 HIS B O 1
ATOM 7236 N N . GLU B 1 311 ? 37.286 -6.658 2.204 1.00 35.05 311 GLU B N 1
ATOM 7237 C CA . GLU B 1 311 ? 38.190 -7.469 3.050 1.00 36.10 311 GLU B CA 1
ATOM 7238 C C . GLU B 1 311 ? 37.610 -8.814 3.460 1.00 35.68 311 GLU B C 1
ATOM 7239 O O . GLU B 1 311 ? 38.318 -9.829 3.437 1.00 35.00 311 GLU B O 1
ATOM 7245 N N . MET B 1 312 ? 36.323 -8.827 3.829 1.00 33.05 312 MET B N 1
ATOM 7246 C CA . MET B 1 312 ? 35.629 -10.074 4.115 1.00 33.31 312 MET B CA 1
ATOM 7247 C C . MET B 1 312 ? 35.533 -11.051 2.957 1.00 29.04 312 MET B C 1
ATOM 7248 O O . MET B 1 312 ? 35.051 -12.155 3.155 1.00 31.81 312 MET B O 1
ATOM 7253 N N . GLY B 1 313 ? 35.970 -10.646 1.763 1.00 29.58 313 GLY B N 1
ATOM 7254 C CA . GLY B 1 313 ? 35.871 -11.461 0.547 1.00 27.51 313 GLY B CA 1
ATOM 7255 C C . GLY B 1 313 ? 34.461 -11.490 -0.058 1.00 25.53 313 GLY B C 1
ATOM 7256 O O . GLY B 1 313 ? 34.029 -12.507 -0.623 1.00 23.46 313 GLY B O 1
ATOM 7257 N N . ALA B 1 314 ? 33.728 -10.389 0.059 1.00 26.19 314 ALA B N 1
ATOM 7258 C CA . ALA B 1 314 ? 32.339 -10.337 -0.486 1.00 25.38 314 ALA B CA 1
ATOM 7259 C C . ALA B 1 314 ? 32.326 -10.351 -2.038 1.00 26.12 314 ALA B C 1
ATOM 7260 O O . ALA B 1 314 ? 31.283 -10.617 -2.669 1.00 24.49 314 ALA B O 1
ATOM 7262 N N . GLY B 1 315 ? 33.481 -10.086 -2.638 1.00 22.93 315 GLY B N 1
ATOM 7263 C CA . GLY B 1 315 ? 33.601 -10.212 -4.100 1.00 24.49 315 GLY B CA 1
ATOM 7264 C C . GLY B 1 315 ? 33.150 -8.951 -4.784 1.00 23.09 315 GLY B C 1
ATOM 7265 O O . GLY B 1 315 ? 33.089 -7.887 -4.178 1.00 23.39 315 GLY B O 1
ATOM 7266 N N . ARG B 1 316 ? 32.832 -9.069 -6.066 1.00 22.84 316 ARG B N 1
ATOM 7267 C CA . ARG B 1 316 ? 32.455 -7.887 -6.843 1.00 22.22 316 ARG B CA 1
ATOM 7268 C C . ARG B 1 316 ? 31.045 -7.406 -6.459 1.00 19.04 316 ARG B C 1
ATOM 7269 O O . ARG B 1 316 ? 30.081 -8.202 -6.445 1.00 20.19 316 ARG B O 1
ATOM 7277 N N . LEU B 1 317 ? 30.960 -6.120 -6.091 1.00 19.24 317 LEU B N 1
ATOM 7278 C CA . LEU B 1 317 ? 29.715 -5.546 -5.564 1.00 21.19 317 LEU B CA 1
ATOM 7279 C C . LEU B 1 317 ? 29.109 -4.433 -6.423 1.00 19.50 317 LEU B C 1
ATOM 7280 O O . LEU B 1 317 ? 29.853 -3.741 -7.108 1.00 20.33 317 LEU B O 1
ATOM 7285 N N . TYR B 1 318 ? 27.773 -4.275 -6.311 1.00 18.50 318 TYR B N 1
ATOM 7286 C CA . TYR B 1 318 ? 27.071 -3.093 -6.736 1.00 18.66 318 TYR B CA 1
ATOM 7287 C C . TYR B 1 318 ? 26.309 -2.481 -5.563 1.00 19.29 318 TYR B C 1
ATOM 7288 O O . TYR B 1 318 ? 25.450 -3.129 -4.964 1.00 18.90 318 TYR B O 1
ATOM 7297 N N . LEU B 1 319 ? 26.635 -1.213 -5.282 1.00 19.99 319 LEU B N 1
ATOM 7298 C CA . LEU B 1 319 ? 25.979 -0.429 -4.250 1.00 19.54 319 LEU B CA 1
ATOM 7299 C C . LEU B 1 319 ? 24.988 0.572 -4.869 1.00 19.81 319 LEU B C 1
ATOM 7300 O O . LEU B 1 319 ? 25.398 1.494 -5.631 1.00 16.86 319 LEU B O 1
ATOM 7305 N N . ALA B 1 320 ? 23.719 0.406 -4.474 1.00 18.60 320 ALA B N 1
ATOM 7306 C CA . ALA B 1 320 ? 22.665 1.343 -4.763 1.00 19.33 320 ALA B CA 1
ATOM 7307 C C . ALA B 1 320 ? 22.369 2.062 -3.478 1.00 20.80 320 ALA B C 1
ATOM 7308 O O . ALA B 1 320 ? 21.927 1.415 -2.494 1.00 18.99 320 ALA B O 1
ATOM 7310 N N . LEU B 1 321 ? 22.580 3.388 -3.516 1.00 19.62 321 LEU B N 1
ATOM 7311 C CA . LEU B 1 321 ? 22.574 4.229 -2.307 1.00 20.35 321 LEU B CA 1
ATOM 7312 C C . LEU B 1 321 ? 21.333 5.133 -2.289 1.00 19.74 321 LEU B C 1
ATOM 7313 O O . LEU B 1 321 ? 21.177 5.986 -3.157 1.00 20.76 321 LEU B O 1
ATOM 7318 N N . ALA B 1 322 ? 20.466 4.961 -1.286 1.00 16.94 322 ALA B N 1
ATOM 7319 C CA . ALA B 1 322 ? 19.277 5.753 -1.162 1.00 17.30 322 ALA B CA 1
ATOM 7320 C C . ALA B 1 322 ? 19.397 6.884 -0.138 1.00 18.07 322 ALA B C 1
ATOM 7321 O O . ALA B 1 322 ? 20.226 6.831 0.765 1.00 20.02 322 ALA B O 1
ATOM 7323 N N . GLY B 1 323 ? 18.588 7.909 -0.306 1.00 17.33 323 GLY B N 1
ATOM 7324 C CA . GLY B 1 323 ? 18.393 8.931 0.687 1.00 17.46 323 GLY B CA 1
ATOM 7325 C C . GLY B 1 323 ? 19.662 9.703 0.917 1.00 18.79 323 GLY B C 1
ATOM 7326 O O . GLY B 1 323 ? 19.943 10.107 2.023 1.00 17.73 323 GLY B O 1
ATOM 7327 N N . TRP B 1 324 ? 20.424 9.901 -0.155 1.00 17.10 324 TRP B N 1
ATOM 7328 C CA . TRP B 1 324 ? 21.730 10.530 -0.113 1.00 16.55 324 TRP B CA 1
ATOM 7329 C C . TRP B 1 324 ? 21.630 12.090 -0.204 1.00 17.07 324 TRP B C 1
ATOM 7330 O O . TRP B 1 324 ? 22.585 12.785 0.126 1.00 17.98 324 TRP B O 1
ATOM 7341 N N . ALA B 1 325 ? 20.480 12.650 -0.649 1.00 16.75 325 ALA B N 1
ATOM 7342 C CA . ALA B 1 325 ? 20.333 14.098 -0.728 1.00 16.70 325 ALA B CA 1
ATOM 7343 C C . ALA B 1 325 ? 19.734 14.701 0.530 1.00 18.34 325 ALA B C 1
ATOM 7344 O O . ALA B 1 325 ? 19.076 14.024 1.322 1.00 17.73 325 ALA B O 1
ATOM 7346 N N . GLN B 1 326 ? 19.909 16.017 0.623 1.00 20.17 326 GLN B N 1
ATOM 7347 C CA . GLN B 1 326 ? 19.577 16.781 1.797 1.00 23.04 326 GLN B CA 1
ATOM 7348 C C . GLN B 1 326 ? 18.140 16.554 2.319 1.00 23.69 326 GLN B C 1
ATOM 7349 O O . GLN B 1 326 ? 17.942 16.427 3.541 1.00 22.41 326 GLN B O 1
ATOM 7355 N N . PRO B 1 327 ? 17.144 16.505 1.419 1.00 22.04 327 PRO B N 1
ATOM 7356 C CA . PRO B 1 327 ? 15.767 16.305 1.963 1.00 20.57 327 PRO B CA 1
ATOM 7357 C C . PRO B 1 327 ? 15.545 14.987 2.729 1.00 20.19 327 PRO B C 1
ATOM 7358 O O . PRO B 1 327 ? 14.571 14.869 3.505 1.00 20.11 327 PRO B O 1
ATOM 7362 N N . GLY B 1 328 ? 16.419 13.995 2.502 1.00 20.32 328 GLY B N 1
ATOM 7363 C CA . GLY B 1 328 ? 16.204 12.612 2.941 1.00 17.82 328 GLY B CA 1
ATOM 7364 C C . GLY B 1 328 ? 15.261 11.822 2.059 1.00 17.92 328 GLY B C 1
ATOM 7365 O O . GLY B 1 328 ? 14.566 12.378 1.182 1.00 17.20 328 GLY B O 1
ATOM 7366 N N . TYR B 1 329 ? 15.278 10.518 2.252 1.00 17.65 329 TYR B N 1
ATOM 7367 C CA . TYR B 1 329 ? 14.499 9.561 1.443 1.00 18.48 329 TYR B CA 1
ATOM 7368 C C . TYR B 1 329 ? 13.018 9.912 1.284 1.00 18.51 329 TYR B C 1
ATOM 7369 O O . TYR B 1 329 ? 12.331 10.253 2.265 1.00 16.50 329 TYR B O 1
ATOM 7378 N N . ASP B 1 330 ? 12.528 9.841 0.030 1.00 16.55 330 ASP B N 1
ATOM 7379 C CA . ASP B 1 330 ? 11.161 10.237 -0.301 1.00 16.21 330 ASP B CA 1
ATOM 7380 C C . ASP B 1 330 ? 10.749 11.625 0.175 1.00 15.78 330 ASP B C 1
ATOM 7381 O O . ASP B 1 330 ? 9.603 11.836 0.523 1.00 15.91 330 ASP B O 1
ATOM 7386 N N . ASN B 1 331 ? 11.684 12.567 0.209 1.00 15.34 331 ASN B N 1
ATOM 7387 C CA . ASN B 1 331 ? 11.341 13.954 0.475 1.00 15.73 331 ASN B CA 1
ATOM 7388 C C . ASN B 1 331 ? 11.785 14.865 -0.675 1.00 15.28 331 ASN B C 1
ATOM 7389 O O . ASN B 1 331 ? 12.894 14.684 -1.217 1.00 15.94 331 ASN B O 1
ATOM 7394 N N . GLY B 1 332 ? 11.006 15.908 -0.975 1.00 13.57 332 GLY B N 1
ATOM 7395 C CA . GLY B 1 332 ? 11.559 17.073 -1.724 1.00 14.74 332 GLY B CA 1
ATOM 7396 C C . GLY B 1 332 ? 11.684 16.889 -3.281 1.00 14.12 332 GLY B C 1
ATOM 7397 O O . GLY B 1 332 ? 12.073 17.843 -3.978 1.00 15.10 332 GLY B O 1
ATOM 7398 N N . HIS B 1 333 ? 11.445 15.684 -3.788 1.00 14.57 333 HIS B N 1
ATOM 7399 C CA . HIS B 1 333 ? 11.587 15.395 -5.242 1.00 14.53 333 HIS B CA 1
ATOM 7400 C C . HIS B 1 333 ? 10.672 16.345 -6.021 1.00 15.09 333 HIS B C 1
ATOM 7401 O O . HIS B 1 333 ? 9.567 16.639 -5.585 1.00 15.24 333 HIS B O 1
ATOM 7408 N N . PRO B 1 334 ? 11.141 16.890 -7.136 1.00 15.60 334 PRO B N 1
ATOM 7409 C CA . PRO B 1 334 ? 12.437 16.567 -7.823 1.00 16.50 334 PRO B CA 1
ATOM 7410 C C . PRO B 1 334 ? 13.606 17.452 -7.410 1.00 17.81 334 PRO B C 1
ATOM 7411 O O . PRO B 1 334 ? 14.686 17.382 -8.021 1.00 17.01 334 PRO B O 1
ATOM 7415 N N . ASP B 1 335 ? 13.402 18.280 -6.383 1.00 17.97 335 ASP B N 1
ATOM 7416 C CA . ASP B 1 335 ? 14.464 19.124 -5.859 1.00 17.86 335 ASP B CA 1
ATOM 7417 C C . ASP B 1 335 ? 15.225 18.359 -4.801 1.00 18.39 335 ASP B C 1
ATOM 7418 O O . ASP B 1 335 ? 15.207 18.682 -3.586 1.00 18.40 335 ASP B O 1
ATOM 7423 N N . TYR B 1 336 ? 15.882 17.309 -5.281 1.00 17.97 336 TYR B N 1
ATOM 7424 C CA . TYR B 1 336 ? 16.528 16.339 -4.460 1.00 17.34 336 TYR B CA 1
ATOM 7425 C C . TYR B 1 336 ? 18.026 16.557 -4.497 1.00 17.29 336 TYR B C 1
ATOM 7426 O O . TYR B 1 336 ? 18.831 15.770 -5.035 1.00 16.41 336 TYR B O 1
ATOM 7435 N N . LEU B 1 337 ? 18.395 17.672 -3.888 1.00 17.68 337 LEU B N 1
ATOM 7436 C CA . LEU B 1 337 ? 19.772 18.191 -3.951 1.00 17.48 337 LEU B CA 1
ATOM 7437 C C . LEU B 1 337 ? 19.923 19.066 -2.701 1.00 19.20 337 LEU B C 1
ATOM 7438 O O . LEU B 1 337 ? 18.879 19.431 -2.093 1.00 18.06 337 LEU B O 1
ATOM 7443 N N . PRO B 1 338 ? 21.171 19.371 -2.291 1.00 19.37 338 PRO B N 1
ATOM 7444 C CA . PRO B 1 338 ? 22.437 18.765 -2.783 1.00 19.37 338 PRO B CA 1
ATOM 7445 C C . PRO B 1 338 ? 22.641 17.475 -1.986 1.00 18.14 338 PRO B C 1
ATOM 7446 O O . PRO B 1 338 ? 21.691 17.055 -1.360 1.00 21.50 338 PRO B O 1
ATOM 7450 N N . ALA B 1 339 ? 23.839 16.877 -2.016 1.00 18.88 339 ALA B N 1
ATOM 7451 C CA . ALA B 1 339 ? 24.183 15.724 -1.175 1.00 20.04 339 ALA B CA 1
ATOM 7452 C C . ALA B 1 339 ? 24.148 16.155 0.283 1.00 21.91 339 ALA B C 1
ATOM 7453 O O . ALA B 1 339 ? 24.575 17.264 0.622 1.00 22.68 339 ALA B O 1
ATOM 7455 N N . CYS B 1 340 ? 23.560 15.300 1.110 1.00 22.68 340 CYS B N 1
ATOM 7456 C CA . CYS B 1 340 ? 23.221 15.644 2.507 1.00 24.11 340 CYS B CA 1
ATOM 7457 C C . CYS B 1 340 ? 24.489 16.043 3.292 1.00 23.53 340 CYS B C 1
ATOM 7458 O O . CYS B 1 340 ? 25.473 15.270 3.408 1.00 23.33 340 CYS B O 1
ATOM 7461 N N . ARG B 1 341 ? 24.447 17.277 3.757 1.00 23.67 341 ARG B N 1
ATOM 7462 C CA . ARG B 1 341 ? 25.549 17.896 4.474 1.00 28.19 341 ARG B CA 1
ATOM 7463 C C . ARG B 1 341 ? 25.869 17.158 5.769 1.00 27.64 341 ARG B C 1
ATOM 7464 O O . ARG B 1 341 ? 27.043 16.816 6.017 1.00 26.65 341 ARG B O 1
ATOM 7472 N N . GLU B 1 342 ? 24.828 16.836 6.542 1.00 28.56 342 GLU B N 1
ATOM 7473 C CA . GLU B 1 342 ? 25.020 16.090 7.801 1.00 29.17 342 GLU B CA 1
ATOM 7474 C C . GLU B 1 342 ? 25.661 14.704 7.549 1.00 27.98 342 GLU B C 1
ATOM 7475 O O . GLU B 1 342 ? 26.415 14.203 8.391 1.00 21.62 342 GLU B O 1
ATOM 7481 N N . ALA B 1 343 ? 25.381 14.077 6.397 1.00 24.73 343 ALA B N 1
ATOM 7482 C CA . ALA B 1 343 ? 26.060 12.821 6.050 1.00 22.21 343 ALA B CA 1
ATOM 7483 C C . ALA B 1 343 ? 27.474 13.039 5.522 1.00 21.38 343 ALA B C 1
ATOM 7484 O O . ALA B 1 343 ? 28.182 12.084 5.329 1.00 21.04 343 ALA B O 1
ATOM 7486 N N . GLY B 1 344 ? 27.903 14.271 5.281 1.00 20.77 344 GLY B N 1
ATOM 7487 C CA . GLY B 1 344 ? 29.278 14.490 4.748 1.00 21.48 344 GLY B CA 1
ATOM 7488 C C . GLY B 1 344 ? 29.337 15.237 3.440 1.00 22.33 344 GLY B C 1
ATOM 7489 O O . GLY B 1 344 ? 30.411 15.546 2.944 1.00 24.16 344 GLY B O 1
ATOM 7490 N N . GLY B 1 345 ? 28.180 15.543 2.857 1.00 19.48 345 GLY B N 1
ATOM 7491 C CA . GLY B 1 345 ? 28.169 16.460 1.729 1.00 23.74 345 GLY B CA 1
ATOM 7492 C C . GLY B 1 345 ? 28.706 15.788 0.462 1.00 21.86 345 GLY B C 1
ATOM 7493 O O . GLY B 1 345 ? 28.980 14.561 0.460 1.00 22.49 345 GLY B O 1
ATOM 7494 N N . TRP B 1 346 ? 28.917 16.618 -0.568 1.00 21.46 346 TRP B N 1
ATOM 7495 C CA . TRP B 1 346 ? 29.433 16.160 -1.863 1.00 22.62 346 TRP B CA 1
ATOM 7496 C C . TRP B 1 346 ? 30.790 15.492 -1.704 1.00 23.52 346 TRP B C 1
ATOM 7497 O O . TRP B 1 346 ? 31.041 14.465 -2.314 1.00 21.38 346 TRP B O 1
ATOM 7508 N N . LYS B 1 347 ? 31.648 16.058 -0.832 1.00 24.81 347 LYS B N 1
ATOM 7509 C CA . LYS B 1 347 ? 32.981 15.506 -0.581 1.00 25.34 347 LYS B CA 1
ATOM 7510 C C . LYS B 1 347 ? 32.907 14.091 0.025 1.00 24.50 347 LYS B C 1
ATOM 7511 O O . LYS B 1 347 ? 33.641 13.202 -0.381 1.00 25.02 347 LYS B O 1
ATOM 7517 N N . GLY B 1 348 ? 32.046 13.902 1.009 1.00 22.99 348 GLY B N 1
ATOM 7518 C CA . GLY B 1 348 ? 31.876 12.589 1.625 1.00 23.75 348 GLY B CA 1
ATOM 7519 C C . GLY B 1 348 ? 31.352 11.600 0.583 1.00 22.46 348 GLY B C 1
ATOM 7520 O O . GLY B 1 348 ? 31.852 10.473 0.463 1.00 21.19 348 GLY B O 1
ATOM 7521 N N . MET B 1 349 ? 30.340 12.048 -0.170 1.00 22.94 349 MET B N 1
ATOM 7522 C CA . MET B 1 349 ? 29.728 11.217 -1.212 1.00 21.31 349 MET B CA 1
ATOM 7523 C C . MET B 1 349 ? 30.790 10.849 -2.238 1.00 20.92 349 MET B C 1
ATOM 7524 O O . MET B 1 349 ? 30.993 9.672 -2.518 1.00 18.49 349 MET B O 1
ATOM 7529 N N . LYS B 1 350 ? 31.496 11.848 -2.783 1.00 20.90 350 LYS B N 1
ATOM 7530 C CA . LYS B 1 350 ? 32.602 11.524 -3.706 1.00 21.37 350 LYS B CA 1
ATOM 7531 C C . LYS B 1 350 ? 33.606 10.562 -3.062 1.00 20.93 350 LYS B C 1
ATOM 7532 O O . LYS B 1 350 ? 34.061 9.623 -3.712 1.00 23.47 350 LYS B O 1
ATOM 7538 N N . SER B 1 351 ? 33.964 10.792 -1.788 1.00 22.45 351 SER B N 1
ATOM 7539 C CA . SER B 1 351 ? 34.954 9.917 -1.148 1.00 21.24 351 SER B CA 1
ATOM 7540 C C . SER B 1 351 ? 34.462 8.477 -1.149 1.00 21.84 351 SER B C 1
ATOM 7541 O O . SER B 1 351 ? 35.219 7.535 -1.441 1.00 20.95 351 SER B O 1
ATOM 7544 N N . LEU B 1 352 ? 33.183 8.298 -0.816 1.00 21.27 352 LEU B N 1
ATOM 7545 C CA . LEU B 1 352 ? 32.627 6.950 -0.821 1.00 20.95 352 LEU B CA 1
ATOM 7546 C C . LEU B 1 352 ? 32.655 6.347 -2.257 1.00 20.63 352 LEU B C 1
ATOM 7547 O O . LEU B 1 352 ? 33.023 5.186 -2.438 1.00 22.18 352 LEU B O 1
ATOM 7552 N N . ILE B 1 353 ? 32.330 7.131 -3.284 1.00 21.76 353 ILE B N 1
ATOM 7553 C CA . ILE B 1 353 ? 32.379 6.559 -4.678 1.00 22.92 353 ILE B CA 1
ATOM 7554 C C . ILE B 1 353 ? 33.781 6.138 -5.114 1.00 24.06 353 ILE B C 1
ATOM 7555 O O . ILE B 1 353 ? 33.969 5.004 -5.647 1.00 24.53 353 ILE B O 1
ATOM 7560 N N . ASP B 1 354 ? 34.750 7.029 -4.860 1.00 23.43 354 ASP B N 1
ATOM 7561 C CA . ASP B 1 354 ? 36.167 6.778 -5.173 1.00 25.32 354 ASP B CA 1
ATOM 7562 C C . ASP B 1 354 ? 36.657 5.499 -4.521 1.00 23.91 354 ASP B C 1
ATOM 7563 O O . ASP B 1 354 ? 37.339 4.705 -5.164 1.00 25.65 354 ASP B O 1
ATOM 7568 N N . ALA B 1 355 ? 36.281 5.321 -3.251 1.00 25.84 355 ALA B N 1
ATOM 7569 C CA . ALA B 1 355 ? 36.554 4.120 -2.485 1.00 23.90 355 ALA B CA 1
ATOM 7570 C C . ALA B 1 355 ? 35.905 2.891 -3.141 1.00 23.01 355 ALA B C 1
ATOM 7571 O O . ALA B 1 355 ? 36.591 1.903 -3.358 1.00 23.88 355 ALA B O 1
ATOM 7573 N N . CYS B 1 356 ? 34.610 2.923 -3.479 1.00 21.68 356 CYS B N 1
ATOM 7574 C CA . CYS B 1 356 ? 34.044 1.788 -4.229 1.00 20.58 356 CYS B CA 1
ATOM 7575 C C . CYS B 1 356 ? 34.825 1.489 -5.512 1.00 22.07 356 CYS B C 1
ATOM 7576 O O . CYS B 1 356 ? 35.043 0.314 -5.866 1.00 22.21 356 CYS B O 1
ATOM 7579 N N . HIS B 1 357 ? 35.238 2.549 -6.208 1.00 21.51 357 HIS B N 1
ATOM 7580 C CA . HIS B 1 357 ? 35.957 2.381 -7.473 1.00 24.05 357 HIS B CA 1
ATOM 7581 C C . HIS B 1 357 ? 37.326 1.746 -7.298 1.00 26.10 357 HIS B C 1
ATOM 7582 O O . HIS B 1 357 ? 37.727 0.813 -8.032 1.00 22.43 357 HIS B O 1
ATOM 7589 N N . GLU B 1 358 ? 38.008 2.231 -6.272 1.00 28.95 358 GLU B N 1
ATOM 7590 C CA . GLU B 1 358 ? 39.362 1.796 -5.956 1.00 29.23 358 GLU B CA 1
ATOM 7591 C C . GLU B 1 358 ? 39.358 0.306 -5.721 1.00 27.36 358 GLU B C 1
ATOM 7592 O O . GLU B 1 358 ? 40.267 -0.367 -6.155 1.00 30.20 358 GLU B O 1
ATOM 7598 N N . GLN B 1 359 ? 38.311 -0.207 -5.089 1.00 25.48 359 GLN B N 1
ATOM 7599 C CA . GLN B 1 359 ? 38.199 -1.634 -4.840 1.00 23.94 359 GLN B CA 1
ATOM 7600 C C . GLN B 1 359 ? 37.487 -2.448 -5.923 1.00 25.37 359 GLN B C 1
ATOM 7601 O O . GLN B 1 359 ? 37.270 -3.647 -5.755 1.00 25.72 359 GLN B O 1
ATOM 7607 N N . GLY B 1 360 ? 37.133 -1.809 -7.029 1.00 24.47 360 GLY B N 1
ATOM 7608 C CA . GLY B 1 360 ? 36.590 -2.535 -8.186 1.00 22.82 360 GLY B CA 1
ATOM 7609 C C . GLY B 1 360 ? 35.101 -2.789 -8.076 1.00 23.00 360 GLY B C 1
ATOM 7610 O O . GLY B 1 360 ? 34.569 -3.766 -8.636 1.00 22.72 360 GLY B O 1
ATOM 7611 N N . ASP B 1 361 ? 34.422 -1.889 -7.378 1.00 22.14 361 ASP B N 1
ATOM 7612 C CA . ASP B 1 361 ? 33.012 -2.013 -7.165 1.00 22.72 361 ASP B CA 1
ATOM 7613 C C . ASP B 1 361 ? 32.275 -0.898 -7.889 1.00 20.28 361 ASP B C 1
ATOM 7614 O O . ASP B 1 361 ? 32.845 0.182 -8.156 1.00 17.45 361 ASP B O 1
ATOM 7619 N N . LEU B 1 362 ? 31.003 -1.172 -8.149 1.00 19.91 362 LEU B N 1
ATOM 7620 C CA . LEU B 1 362 ? 30.103 -0.211 -8.789 1.00 20.51 362 LEU B CA 1
ATOM 7621 C C . LEU B 1 362 ? 29.122 0.529 -7.865 1.00 21.27 362 LEU B C 1
ATOM 7622 O O . LEU B 1 362 ? 28.675 -0.002 -6.826 1.00 17.74 362 LEU B O 1
ATOM 7627 N N . PHE B 1 363 ? 28.799 1.763 -8.275 1.00 19.26 363 PHE B N 1
ATOM 7628 C CA . PHE B 1 363 ? 27.986 2.696 -7.510 1.00 19.18 363 PHE B CA 1
ATOM 7629 C C . PHE B 1 363 ? 26.856 3.351 -8.371 1.00 20.56 363 PHE B C 1
ATOM 7630 O O . PHE B 1 363 ? 27.108 3.796 -9.506 1.00 18.75 363 PHE B O 1
ATOM 7638 N N . GLY B 1 364 ? 25.642 3.394 -7.819 1.00 18.53 364 GLY B N 1
ATOM 7639 C CA . GLY B 1 364 ? 24.532 4.231 -8.313 1.00 19.99 364 GLY B CA 1
ATOM 7640 C C . GLY B 1 364 ? 23.718 4.878 -7.212 1.00 21.03 364 GLY B C 1
ATOM 7641 O O . GLY B 1 364 ? 23.756 4.454 -6.056 1.00 21.44 364 GLY B O 1
ATOM 7642 N N . THR B 1 365 ? 22.964 5.906 -7.577 1.00 20.32 365 THR B N 1
ATOM 7643 C CA . THR B 1 365 ? 22.059 6.567 -6.642 1.00 20.66 365 THR B CA 1
ATOM 7644 C C . THR B 1 365 ? 20.613 6.155 -6.861 1.00 19.55 365 THR B C 1
ATOM 7645 O O . THR B 1 365 ? 20.231 5.818 -7.993 1.00 18.74 365 THR B O 1
ATOM 7649 N N . ALA B 1 366 ? 19.823 6.153 -5.791 1.00 18.06 366 ALA B N 1
ATOM 7650 C CA . ALA B 1 366 ? 18.367 6.061 -5.951 1.00 17.67 366 ALA B CA 1
ATOM 7651 C C . ALA B 1 366 ? 17.832 7.469 -5.988 1.00 18.09 366 ALA B C 1
ATOM 7652 O O . ALA B 1 366 ? 18.374 8.380 -5.353 1.00 20.34 366 ALA B O 1
ATOM 7654 N N . ASP B 1 367 ? 16.772 7.649 -6.753 1.00 16.36 367 ASP B N 1
ATOM 7655 C CA . ASP B 1 367 ? 16.226 8.944 -7.072 1.00 16.45 367 ASP B CA 1
ATOM 7656 C C . ASP B 1 367 ? 14.784 8.739 -7.536 1.00 14.49 367 ASP B C 1
ATOM 7657 O O . ASP B 1 367 ? 14.303 7.621 -7.568 1.00 12.77 367 ASP B O 1
ATOM 7662 N N . GLN B 1 368 ? 14.072 9.836 -7.739 1.00 13.55 368 GLN B N 1
ATOM 7663 C CA . GLN B 1 368 ? 12.621 9.745 -7.913 1.00 14.98 368 GLN B CA 1
ATOM 7664 C C . GLN B 1 368 ? 12.152 10.926 -8.704 1.00 13.98 368 GLN B C 1
ATOM 7665 O O . GLN B 1 368 ? 12.486 12.060 -8.369 1.00 12.99 368 GLN B O 1
ATOM 7671 N N . TYR B 1 369 ? 11.377 10.671 -9.747 1.00 14.30 369 TYR B N 1
ATOM 7672 C CA . TYR B 1 369 ? 10.938 11.749 -10.632 1.00 14.41 369 TYR B CA 1
ATOM 7673 C C . TYR B 1 369 ? 9.454 11.745 -10.922 1.00 15.44 369 TYR B C 1
ATOM 7674 O O . TYR B 1 369 ? 9.016 12.487 -11.809 1.00 17.71 369 TYR B O 1
ATOM 7683 N N . ARG B 1 370 ? 8.694 10.853 -10.305 1.00 14.03 370 ARG B N 1
ATOM 7684 C CA . ARG B 1 370 ? 7.240 10.906 -10.425 1.00 13.49 370 ARG B CA 1
ATOM 7685 C C . ARG B 1 370 ? 6.563 11.652 -9.217 1.00 14.35 370 ARG B C 1
ATOM 7686 O O . ARG B 1 370 ? 5.822 12.658 -9.423 1.00 12.75 370 ARG B O 1
ATOM 7694 N N . ASP B 1 371 ? 6.826 11.183 -7.986 1.00 13.17 371 ASP B N 1
ATOM 7695 C CA . ASP B 1 371 ? 6.283 11.846 -6.779 1.00 14.48 371 ASP B CA 1
ATOM 7696 C C . ASP B 1 371 ? 6.741 13.263 -6.741 1.00 14.81 371 ASP B C 1
ATOM 7697 O O . ASP B 1 371 ? 7.928 13.510 -6.891 1.00 13.71 371 ASP B O 1
ATOM 7702 N N . TYR B 1 372 ? 5.806 14.200 -6.542 1.00 14.56 372 TYR B N 1
ATOM 7703 C CA . TYR B 1 372 ? 6.152 15.602 -6.621 1.00 14.14 372 TYR B CA 1
ATOM 7704 C C . TYR B 1 372 ? 5.680 16.253 -5.312 1.00 14.73 372 TYR B C 1
ATOM 7705 O O . TYR B 1 372 ? 4.468 16.531 -5.140 1.00 14.00 372 TYR B O 1
ATOM 7714 N N . TYR B 1 373 ? 6.633 16.441 -4.390 1.00 13.80 373 TYR B N 1
ATOM 7715 C CA . TYR B 1 373 ? 6.299 16.850 -3.015 1.00 14.74 373 TYR B CA 1
ATOM 7716 C C . TYR B 1 373 ? 5.974 18.356 -2.938 1.00 15.72 373 TYR B C 1
ATOM 7717 O O . TYR B 1 373 ? 6.691 19.169 -3.489 1.00 14.62 373 TYR B O 1
ATOM 7726 N N . PHE B 1 374 ? 4.911 18.708 -2.203 1.00 17.18 374 PHE B N 1
ATOM 7727 C CA . PHE B 1 374 ? 4.540 20.137 -1.982 1.00 18.67 374 PHE B CA 1
ATOM 7728 C C . PHE B 1 374 ? 5.679 20.942 -1.350 1.00 18.47 374 PHE B C 1
ATOM 7729 O O . PHE B 1 374 ? 5.805 22.139 -1.637 1.00 20.15 374 PHE B O 1
ATOM 7737 N N . ALA B 1 375 ? 6.516 20.262 -0.570 1.00 17.67 375 ALA B N 1
ATOM 7738 C CA . ALA B 1 375 ? 7.698 20.866 0.046 1.00 18.79 375 ALA B CA 1
ATOM 7739 C C . ALA B 1 375 ? 8.939 20.980 -0.841 1.00 20.29 375 ALA B C 1
ATOM 7740 O O . ALA B 1 375 ? 9.985 21.430 -0.378 1.00 18.05 375 ALA B O 1
ATOM 7742 N N . ALA B 1 376 ? 8.884 20.587 -2.118 1.00 19.27 376 ALA B N 1
ATOM 7743 C CA . ALA B 1 376 ? 10.084 20.792 -2.944 1.00 17.28 376 ALA B CA 1
ATOM 7744 C C . ALA B 1 376 ? 10.386 22.295 -3.078 1.00 18.23 376 ALA B C 1
ATOM 7745 O O . ALA B 1 376 ? 9.468 23.133 -3.127 1.00 15.08 376 ALA B O 1
ATOM 7747 N N . ARG B 1 377 ? 11.685 22.626 -3.106 1.00 18.06 377 ARG B N 1
ATOM 7748 C CA . ARG B 1 377 ? 12.137 24.024 -3.198 1.00 19.61 377 ARG B CA 1
ATOM 7749 C C . ARG B 1 377 ? 11.371 24.790 -4.264 1.00 18.80 377 ARG B C 1
ATOM 7750 O O . ARG B 1 377 ? 10.925 25.885 -4.008 1.00 19.07 377 ARG B O 1
ATOM 7758 N N . THR B 1 378 ? 11.173 24.190 -5.447 1.00 19.41 378 THR B N 1
ATOM 7759 C CA . THR B 1 378 ? 10.499 24.837 -6.555 1.00 16.79 378 THR B CA 1
ATOM 7760 C C . THR B 1 378 ? 9.117 24.271 -6.840 1.00 19.07 378 THR B C 1
ATOM 7761 O O . THR B 1 378 ? 8.606 24.411 -7.975 1.00 17.33 378 THR B O 1
ATOM 7765 N N . PHE B 1 379 ? 8.479 23.674 -5.845 1.00 18.94 379 PHE B N 1
ATOM 7766 C CA . PHE B 1 379 ? 7.122 23.193 -6.068 1.00 20.98 379 PHE B CA 1
ATOM 7767 C C . PHE B 1 379 ? 6.242 24.231 -6.750 1.00 20.35 379 PHE B C 1
ATOM 7768 O O . PHE B 1 379 ? 6.217 25.385 -6.347 1.00 20.16 379 PHE B O 1
ATOM 7776 N N . ASP B 1 380 ? 5.513 23.802 -7.782 1.00 17.67 380 ASP B N 1
ATOM 7777 C CA . ASP B 1 380 ? 4.577 24.651 -8.515 1.00 17.48 380 ASP B CA 1
ATOM 7778 C C . ASP B 1 380 ? 3.521 23.725 -9.145 1.00 17.95 380 ASP B C 1
ATOM 7779 O O . ASP B 1 380 ? 3.856 22.927 -10.013 1.00 17.89 380 ASP B O 1
ATOM 7784 N N . PRO B 1 381 ? 2.246 23.831 -8.714 1.00 18.64 381 PRO B N 1
ATOM 7785 C CA . PRO B 1 381 ? 1.209 22.951 -9.277 1.00 17.36 381 PRO B CA 1
ATOM 7786 C C . PRO B 1 381 ? 1.077 23.092 -10.796 1.00 16.79 381 PRO B C 1
ATOM 7787 O O . PRO B 1 381 ? 0.369 22.288 -11.431 1.00 13.83 381 PRO B O 1
ATOM 7791 N N . ARG B 1 382 ? 1.744 24.075 -11.398 1.00 15.28 382 ARG B N 1
ATOM 7792 C CA . ARG B 1 382 ? 1.623 24.158 -12.852 1.00 17.93 382 ARG B CA 1
ATOM 7793 C C . ARG B 1 382 ? 2.476 23.067 -13.573 1.00 16.43 382 ARG B C 1
ATOM 7794 O O . ARG B 1 382 ? 2.291 22.833 -14.765 1.00 16.42 382 ARG B O 1
ATOM 7802 N N . ASN B 1 383 ? 3.347 22.389 -12.842 1.00 15.72 383 ASN B N 1
ATOM 7803 C CA . ASN B 1 383 ? 4.157 21.301 -13.400 1.00 16.05 383 ASN B CA 1
ATOM 7804 C C . ASN B 1 383 ? 3.503 19.921 -13.139 1.00 16.72 383 ASN B C 1
ATOM 7805 O O . ASN B 1 383 ? 4.049 18.884 -13.544 1.00 14.57 383 ASN B O 1
ATOM 7810 N N . ALA B 1 384 ? 2.374 19.909 -12.413 1.00 15.10 384 ALA B N 1
ATOM 7811 C CA . ALA B 1 384 ? 1.788 18.655 -11.945 1.00 14.23 384 ALA B CA 1
ATOM 7812 C C . ALA B 1 384 ? 0.771 18.143 -12.925 1.00 12.54 384 ALA B C 1
ATOM 7813 O O . ALA B 1 384 ? 0.255 18.903 -13.765 1.00 13.39 384 ALA B O 1
ATOM 7815 N N . ILE B 1 385 ? 0.512 16.848 -12.825 1.00 12.57 385 ILE B N 1
ATOM 7816 C CA . ILE B 1 385 ? -0.535 16.127 -13.567 1.00 13.68 385 ILE B CA 1
ATOM 7817 C C . ILE B 1 385 ? -1.894 16.772 -13.337 1.00 14.52 385 ILE B C 1
ATOM 7818 O O . ILE B 1 385 ? -2.152 17.277 -12.251 1.00 14.61 385 ILE B O 1
ATOM 7823 N N . ARG B 1 386 ? -2.747 16.783 -14.359 1.00 15.95 386 ARG B N 1
ATOM 7824 C CA . ARG B 1 386 ? -4.187 17.023 -14.155 1.00 16.73 386 ARG B CA 1
ATOM 7825 C C . ARG B 1 386 ? -4.871 15.825 -14.754 1.00 16.12 386 ARG B C 1
ATOM 7826 O O . ARG B 1 386 ? -4.550 15.437 -15.874 1.00 16.14 386 ARG B O 1
ATOM 7834 N N . LEU B 1 387 ? -5.825 15.222 -14.034 1.00 17.07 387 LEU B N 1
ATOM 7835 C CA . LEU B 1 387 ? -6.535 14.043 -14.563 1.00 16.45 387 LEU B CA 1
ATOM 7836 C C . LEU B 1 387 ? -7.448 14.467 -15.689 1.00 17.30 387 LEU B C 1
ATOM 7837 O O . LEU B 1 387 ? -7.678 15.670 -15.902 1.00 16.94 387 LEU B O 1
ATOM 7842 N N . ALA B 1 388 ? -7.986 13.463 -16.390 1.00 16.65 388 ALA B N 1
ATOM 7843 C CA . ALA B 1 388 ? -8.963 13.681 -17.447 1.00 18.32 388 ALA B CA 1
ATOM 7844 C C . ALA B 1 388 ? -10.116 14.562 -16.917 1.00 19.53 388 ALA B C 1
ATOM 7845 O O . ALA B 1 388 ? -10.597 15.426 -17.632 1.00 20.28 388 ALA B O 1
ATOM 7847 N N . ASP B 1 389 ? -10.506 14.433 -15.649 1.00 20.79 389 ASP B N 1
ATOM 7848 C CA . ASP B 1 389 ? -11.536 15.353 -15.106 1.00 21.79 389 ASP B CA 1
ATOM 7849 C C . ASP B 1 389 ? -11.057 16.754 -14.659 1.00 22.98 389 ASP B C 1
ATOM 7850 O O . ASP B 1 389 ? -11.790 17.459 -13.973 1.00 30.08 389 ASP B O 1
ATOM 7855 N N . GLY B 1 390 ? -9.821 17.131 -14.949 1.00 21.69 390 GLY B N 1
ATOM 7856 C CA . GLY B 1 390 ? -9.304 18.425 -14.559 1.00 20.90 390 GLY B CA 1
ATOM 7857 C C . GLY B 1 390 ? -8.665 18.543 -13.150 1.00 22.39 390 GLY B C 1
ATOM 7858 O O . GLY B 1 390 ? -8.142 19.607 -12.789 1.00 22.33 390 GLY B O 1
ATOM 7859 N N . THR B 1 391 ? -8.697 17.477 -12.356 1.00 21.18 391 THR B N 1
ATOM 7860 C CA . THR B 1 391 ? -8.199 17.560 -10.976 1.00 21.23 391 THR B CA 1
ATOM 7861 C C . THR B 1 391 ? -6.746 17.182 -10.859 1.00 20.19 391 THR B C 1
ATOM 7862 O O . THR B 1 391 ? -6.200 16.456 -11.672 1.00 20.92 391 THR B O 1
ATOM 7866 N N . MET B 1 392 ? -6.119 17.734 -9.843 1.00 19.00 392 MET B N 1
ATOM 7867 C CA . MET B 1 392 ? -4.721 17.468 -9.586 1.00 17.60 392 MET B CA 1
ATOM 7868 C C . MET B 1 392 ? -4.706 16.412 -8.483 1.00 17.97 392 MET B C 1
ATOM 7869 O O . MET B 1 392 ? -5.177 16.676 -7.355 1.00 17.15 392 MET B O 1
ATOM 7874 N N . PRO B 1 393 ? -4.184 15.222 -8.786 1.00 17.72 393 PRO B N 1
ATOM 7875 C CA . PRO B 1 393 ? -4.201 14.150 -7.778 1.00 18.51 393 PRO B CA 1
ATOM 7876 C C . PRO B 1 393 ? -3.249 14.465 -6.625 1.00 19.12 393 PRO B C 1
ATOM 7877 O O . PRO B 1 393 ? -2.146 14.920 -6.837 1.00 16.93 393 PRO B O 1
ATOM 7881 N N . GLU B 1 394 ? -3.682 14.216 -5.396 1.00 20.23 394 GLU B N 1
ATOM 7882 C CA . GLU B 1 394 ? -2.823 14.440 -4.215 1.00 19.83 394 GLU B CA 1
ATOM 7883 C C . GLU B 1 394 ? -2.910 13.304 -3.210 1.00 19.44 394 GLU B C 1
ATOM 7884 O O . GLU B 1 394 ? -3.942 12.624 -3.108 1.00 18.17 394 GLU B O 1
ATOM 7890 N N . HIS B 1 395 ? -1.849 13.143 -2.423 1.00 18.68 395 HIS B N 1
ATOM 7891 C CA . HIS B 1 395 ? -1.860 12.227 -1.269 1.00 18.36 395 HIS B CA 1
ATOM 7892 C C . HIS B 1 395 ? -0.686 12.566 -0.362 1.00 18.86 395 HIS B C 1
ATOM 7893 O O . HIS B 1 395 ? 0.131 13.424 -0.695 1.00 17.03 395 HIS B O 1
ATOM 7900 N N . ALA B 1 396 ? -0.628 11.943 0.809 1.00 18.93 396 ALA B N 1
ATOM 7901 C CA . ALA B 1 396 ? 0.449 12.235 1.753 1.00 21.24 396 ALA B CA 1
ATOM 7902 C C . ALA B 1 396 ? 1.003 10.933 2.307 1.00 21.62 396 ALA B C 1
ATOM 7903 O O . ALA B 1 396 ? 1.281 10.821 3.499 1.00 20.38 396 ALA B O 1
ATOM 7905 N N . MET B 1 397 ? 1.196 9.939 1.425 1.00 21.88 397 MET B N 1
ATOM 7906 C CA . MET B 1 397 ? 1.516 8.564 1.868 1.00 22.44 397 MET B CA 1
ATOM 7907 C C . MET B 1 397 ? 2.922 8.447 2.430 1.00 21.32 397 MET B C 1
ATOM 7908 O O . MET B 1 397 ? 3.102 7.965 3.557 1.00 20.66 397 MET B O 1
ATOM 7913 N N . TRP B 1 398 ? 3.906 8.902 1.658 1.00 18.74 398 TRP B N 1
ATOM 7914 C CA . TRP B 1 398 ? 5.332 8.634 1.922 1.00 19.53 398 TRP B CA 1
ATOM 7915 C C . TRP B 1 398 ? 5.995 9.633 2.859 1.00 19.52 398 TRP B C 1
ATOM 7916 O O . TRP B 1 398 ? 5.357 10.638 3.308 1.00 20.06 398 TRP B O 1
ATOM 7927 N N . ALA B 1 399 ? 7.284 9.385 3.147 1.00 18.11 399 ALA B N 1
ATOM 7928 C CA . ALA B 1 399 ? 7.995 10.164 4.194 1.00 17.78 399 ALA B CA 1
ATOM 7929 C C . ALA B 1 399 ? 7.879 11.685 4.016 1.00 17.89 399 ALA B C 1
ATOM 7930 O O . ALA B 1 399 ? 7.690 12.445 4.987 1.00 16.71 399 ALA B O 1
ATOM 7932 N N . GLY B 1 400 ? 7.991 12.158 2.766 1.00 16.08 400 GLY B N 1
ATOM 7933 C CA . GLY B 1 400 ? 7.946 13.589 2.564 1.00 16.55 400 GLY B CA 1
ATOM 7934 C C . GLY B 1 400 ? 6.571 14.253 2.645 1.00 17.15 400 GLY B C 1
ATOM 7935 O O . GLY B 1 400 ? 6.474 15.470 2.392 1.00 15.92 400 GLY B O 1
ATOM 7936 N N . GLY B 1 401 ? 5.530 13.489 2.973 1.00 16.29 401 GLY B N 1
ATOM 7937 C CA . GLY B 1 401 ? 4.190 14.056 3.167 1.00 17.74 401 GLY B CA 1
ATOM 7938 C C . GLY B 1 401 ? 3.487 14.464 1.864 1.00 20.02 401 GLY B C 1
ATOM 7939 O O . GLY B 1 401 ? 3.621 13.763 0.844 1.00 19.04 401 GLY B O 1
ATOM 7940 N N . ARG B 1 402 ? 2.751 15.591 1.883 1.00 18.73 402 ARG B N 1
ATOM 7941 C CA . ARG B 1 402 ? 1.766 15.891 0.839 1.00 18.75 402 ARG B CA 1
ATOM 7942 C C . ARG B 1 402 ? 2.486 16.037 -0.532 1.00 17.64 402 ARG B C 1
ATOM 7943 O O . ARG B 1 402 ? 3.459 16.781 -0.674 1.00 16.19 402 ARG B O 1
ATOM 7951 N N . GLN B 1 403 ? 1.980 15.303 -1.511 1.00 19.00 403 GLN B N 1
ATOM 7952 C CA . GLN B 1 403 ? 2.550 15.297 -2.876 1.00 17.45 403 GLN B CA 1
ATOM 7953 C C . GLN B 1 403 ? 1.470 15.241 -3.952 1.00 15.76 403 GLN B C 1
ATOM 7954 O O . GLN B 1 403 ? 0.285 14.912 -3.702 1.00 15.35 403 GLN B O 1
ATOM 7960 N N . THR B 1 404 ? 1.904 15.528 -5.172 1.00 15.96 404 THR B N 1
ATOM 7961 C CA . THR B 1 404 ? 1.092 15.286 -6.361 1.00 16.41 404 THR B CA 1
ATOM 7962 C C . THR B 1 404 ? 2.046 14.491 -7.278 1.00 16.76 404 THR B C 1
ATOM 7963 O O . THR B 1 404 ? 3.011 13.862 -6.758 1.00 15.29 404 THR B O 1
ATOM 7967 N N . TYR B 1 405 ? 1.799 14.470 -8.581 1.00 16.45 405 TYR B N 1
ATOM 7968 C CA . TYR B 1 405 ? 2.783 13.837 -9.522 1.00 15.86 405 TYR B CA 1
ATOM 7969 C C . TYR B 1 405 ? 3.261 14.823 -10.512 1.00 14.76 405 TYR B C 1
ATOM 7970 O O . TYR B 1 405 ? 2.460 15.597 -11.052 1.00 14.21 405 TYR B O 1
ATOM 7979 N N . LEU B 1 406 ? 4.559 14.746 -10.811 1.00 14.13 406 LEU B N 1
ATOM 7980 C CA . LEU B 1 406 ? 5.193 15.589 -11.810 1.00 13.47 406 LEU B CA 1
ATOM 7981 C C . LEU B 1 406 ? 4.790 15.012 -13.179 1.00 12.94 406 LEU B C 1
ATOM 7982 O O . LEU B 1 406 ? 4.845 13.795 -13.400 1.00 13.06 406 LEU B O 1
ATOM 7987 N N . CYS B 1 407 ? 4.310 15.884 -14.064 1.00 11.94 407 CYS B N 1
ATOM 7988 C CA . CYS B 1 407 ? 3.919 15.409 -15.414 1.00 11.27 407 CYS B CA 1
ATOM 7989 C C . CYS B 1 407 ? 5.201 14.958 -16.085 1.00 10.47 407 CYS B C 1
ATOM 7990 O O . CYS B 1 407 ? 6.181 15.741 -16.178 1.00 10.89 407 CYS B O 1
ATOM 7993 N N . ALA B 1 408 ? 5.184 13.729 -16.602 1.00 10.18 408 ALA B N 1
ATOM 7994 C CA . ALA B 1 408 ? 6.377 13.166 -17.190 1.00 10.71 408 ALA B CA 1
ATOM 7995 C C . ALA B 1 408 ? 6.841 13.927 -18.462 1.00 11.77 408 ALA B C 1
ATOM 7996 O O . ALA B 1 408 ? 8.047 13.858 -18.820 1.00 11.03 408 ALA B O 1
ATOM 7998 N N . GLU B 1 409 ? 5.923 14.643 -19.121 1.00 11.32 409 GLU B N 1
ATOM 7999 C CA . GLU B 1 409 ? 6.366 15.629 -20.133 1.00 12.69 409 GLU B CA 1
ATOM 8000 C C . GLU B 1 409 ? 7.558 16.468 -19.673 1.00 13.43 409 GLU B C 1
ATOM 8001 O O . GLU B 1 409 ? 8.418 16.878 -20.486 1.00 14.80 409 GLU B O 1
ATOM 8007 N N . LEU B 1 410 ? 7.593 16.753 -18.375 1.00 12.60 410 LEU B N 1
ATOM 8008 C CA . LEU B 1 410 ? 8.689 17.517 -17.815 1.00 12.84 410 LEU B CA 1
ATOM 8009 C C . LEU B 1 410 ? 9.775 16.737 -17.092 1.00 13.01 410 LEU B C 1
ATOM 8010 O O . LEU B 1 410 ? 10.783 17.345 -16.661 1.00 13.41 410 LEU B O 1
ATOM 8015 N N . ALA B 1 411 ? 9.577 15.437 -16.885 1.00 11.43 411 ALA B N 1
ATOM 8016 C CA . ALA B 1 411 ? 10.569 14.654 -16.142 1.00 11.76 411 ALA B CA 1
ATOM 8017 C C . ALA B 1 411 ? 12.004 14.713 -16.727 1.00 11.33 411 ALA B C 1
ATOM 8018 O O . ALA B 1 411 ? 12.989 14.948 -15.978 1.00 10.91 411 ALA B O 1
ATOM 8020 N N . PRO B 1 412 ? 12.134 14.521 -18.045 1.00 11.42 412 PRO B N 1
ATOM 8021 C CA . PRO B 1 412 ? 13.457 14.574 -18.593 1.00 11.34 412 PRO B CA 1
ATOM 8022 C C . PRO B 1 412 ? 14.100 15.929 -18.317 1.00 11.67 412 PRO B C 1
ATOM 8023 O O . PRO B 1 412 ? 15.288 15.946 -18.080 1.00 11.04 412 PRO B O 1
ATOM 8027 N N . ASP B 1 413 ? 13.356 17.042 -18.349 1.00 10.85 413 ASP B N 1
ATOM 8028 C CA . ASP B 1 413 ? 13.978 18.344 -17.943 1.00 12.09 413 ASP B CA 1
ATOM 8029 C C . ASP B 1 413 ? 14.634 18.304 -16.525 1.00 12.51 413 ASP B C 1
ATOM 8030 O O . ASP B 1 413 ? 15.714 18.882 -16.311 1.00 11.23 413 ASP B O 1
ATOM 8035 N N . TYR B 1 414 ? 13.952 17.679 -15.568 1.00 11.47 414 TYR B N 1
ATOM 8036 C CA . TYR B 1 414 ? 14.488 17.562 -14.189 1.00 13.25 414 TYR B CA 1
ATOM 8037 C C . TYR B 1 414 ? 15.631 16.575 -14.098 1.00 12.91 414 TYR B C 1
ATOM 8038 O O . TYR B 1 414 ? 16.587 16.795 -13.415 1.00 14.76 414 TYR B O 1
ATOM 8047 N N . VAL B 1 415 ? 15.532 15.482 -14.822 1.00 12.28 415 VAL B N 1
ATOM 8048 C CA . VAL B 1 415 ? 16.607 14.502 -14.829 1.00 12.07 415 VAL B CA 1
ATOM 8049 C C . VAL B 1 415 ? 17.878 15.111 -15.366 1.00 11.81 415 VAL B C 1
ATOM 8050 O O . VAL B 1 415 ? 18.935 14.929 -14.787 1.00 11.55 415 VAL B O 1
ATOM 8054 N N . ARG B 1 416 ? 17.778 15.801 -16.497 1.00 12.50 416 ARG B N 1
ATOM 8055 C CA . ARG B 1 416 ? 18.906 16.506 -17.079 1.00 13.93 416 ARG B CA 1
ATOM 8056 C C . ARG B 1 416 ? 19.500 17.545 -16.100 1.00 14.95 416 ARG B C 1
ATOM 8057 O O . ARG B 1 416 ? 20.703 17.671 -15.972 1.00 16.14 416 ARG B O 1
ATOM 8065 N N . ARG B 1 417 ? 18.651 18.348 -15.490 1.00 15.24 417 ARG B N 1
ATOM 8066 C CA . ARG B 1 417 ? 19.123 19.316 -14.455 1.00 15.47 417 ARG B CA 1
ATOM 8067 C C . ARG B 1 417 ? 19.864 18.669 -13.269 1.00 15.29 417 ARG B C 1
ATOM 8068 O O . ARG B 1 417 ? 21.017 19.069 -12.936 1.00 14.40 417 ARG B O 1
ATOM 8076 N N . ASN B 1 418 ? 19.230 17.672 -12.650 1.00 15.01 418 ASN B N 1
ATOM 8077 C CA . ASN B 1 418 ? 19.810 17.078 -11.461 1.00 14.85 418 ASN B CA 1
ATOM 8078 C C . ASN B 1 418 ? 21.055 16.292 -11.717 1.00 14.86 418 ASN B C 1
ATOM 8079 O O . ASN B 1 418 ? 21.979 16.398 -10.946 1.00 13.74 418 ASN B O 1
ATOM 8084 N N . PHE B 1 419 ? 21.061 15.428 -12.719 1.00 14.64 419 PHE B N 1
ATOM 8085 C CA . PHE B 1 419 ? 22.243 14.569 -12.961 1.00 15.12 419 PHE B CA 1
ATOM 8086 C C . PHE B 1 419 ? 23.419 15.415 -13.468 1.00 15.58 419 PHE B C 1
ATOM 8087 O O . PHE B 1 419 ? 24.570 15.097 -13.226 1.00 17.29 419 PHE B O 1
ATOM 8095 N N . SER B 1 420 ? 23.095 16.519 -14.147 1.00 17.12 420 SER B N 1
ATOM 8096 C CA . SER B 1 420 ? 24.102 17.470 -14.595 1.00 18.76 420 SER B CA 1
ATOM 8097 C C . SER B 1 420 ? 24.798 18.070 -13.358 1.00 18.53 420 SER B C 1
ATOM 8098 O O . SER B 1 420 ? 26.013 18.009 -13.248 1.00 19.04 420 SER B O 1
ATOM 8101 N N . GLU B 1 421 ? 24.010 18.617 -12.452 1.00 19.92 421 GLU B N 1
ATOM 8102 C CA . GLU B 1 421 ? 24.542 19.151 -11.194 1.00 21.03 421 GLU B CA 1
ATOM 8103 C C . GLU B 1 421 ? 25.420 18.112 -10.476 1.00 21.24 421 GLU B C 1
ATOM 8104 O O . GLU B 1 421 ? 26.573 18.398 -10.098 1.00 22.63 421 GLU B O 1
ATOM 8110 N N . ILE B 1 422 ? 24.907 16.904 -10.295 1.00 19.13 422 ILE B N 1
ATOM 8111 C CA . ILE B 1 422 ? 25.680 15.885 -9.582 1.00 19.99 422 ILE B CA 1
ATOM 8112 C C . ILE B 1 422 ? 27.070 15.675 -10.215 1.00 20.43 422 ILE B C 1
ATOM 8113 O O . ILE B 1 422 ? 28.090 15.482 -9.525 1.00 20.45 422 ILE B O 1
ATOM 8118 N N . ALA B 1 423 ? 27.120 15.679 -11.532 1.00 19.11 423 ALA B N 1
ATOM 8119 C CA . ALA B 1 423 ? 28.382 15.432 -12.206 1.00 20.86 423 ALA B CA 1
ATOM 8120 C C . ALA B 1 423 ? 29.369 16.563 -12.001 1.00 22.14 423 ALA B C 1
ATOM 8121 O O . ALA B 1 423 ? 30.577 16.321 -12.052 1.00 23.44 423 ALA B O 1
ATOM 8123 N N . THR B 1 424 ? 28.864 17.772 -11.762 1.00 22.22 424 THR B N 1
ATOM 8124 C CA . THR B 1 424 ? 29.746 18.937 -11.573 1.00 24.91 424 THR B CA 1
ATOM 8125 C C . THR B 1 424 ? 30.446 18.859 -10.237 1.00 27.56 424 THR B C 1
ATOM 8126 O O . THR B 1 424 ? 31.361 19.656 -9.998 1.00 26.07 424 THR B O 1
ATOM 8130 N N . HIS B 1 425 ? 29.997 17.946 -9.369 1.00 26.26 425 HIS B N 1
ATOM 8131 C CA . HIS B 1 425 ? 30.665 17.722 -8.069 1.00 26.88 425 HIS B CA 1
ATOM 8132 C C . HIS B 1 425 ? 31.626 16.546 -8.093 1.00 28.06 425 HIS B C 1
ATOM 8133 O O . HIS B 1 425 ? 31.988 15.998 -7.048 1.00 30.17 425 HIS B O 1
ATOM 8140 N N . GLY B 1 426 ? 32.083 16.194 -9.293 1.00 25.84 426 GLY B N 1
ATOM 8141 C CA . GLY B 1 426 ? 33.120 15.179 -9.488 1.00 26.63 426 GLY B CA 1
ATOM 8142 C C . GLY B 1 426 ? 32.657 13.774 -9.136 1.00 28.92 426 GLY B C 1
ATOM 8143 O O . GLY B 1 426 ? 33.481 12.903 -8.859 1.00 30.51 426 GLY B O 1
ATOM 8144 N N . ILE B 1 427 ? 31.337 13.569 -9.120 1.00 26.92 427 ILE B N 1
ATOM 8145 C CA . ILE B 1 427 ? 30.700 12.274 -8.843 1.00 26.35 427 ILE B CA 1
ATOM 8146 C C . ILE B 1 427 ? 30.334 11.601 -10.178 1.00 26.90 427 ILE B C 1
ATOM 8147 O O . ILE B 1 427 ? 29.589 12.203 -10.970 1.00 25.65 427 ILE B O 1
ATOM 8152 N N . VAL B 1 428 ? 30.848 10.381 -10.413 1.00 25.85 428 VAL B N 1
ATOM 8153 C CA . VAL B 1 428 ? 30.729 9.711 -11.704 1.00 26.76 428 VAL B CA 1
ATOM 8154 C C . VAL B 1 428 ? 29.986 8.417 -11.449 1.00 26.90 428 VAL B C 1
ATOM 8155 O O . VAL B 1 428 ? 30.588 7.447 -11.051 1.00 26.48 428 VAL B O 1
ATOM 8159 N N . LEU B 1 429 ? 28.664 8.423 -11.635 1.00 23.03 429 LEU B N 1
ATOM 8160 C CA . LEU B 1 429 ? 27.823 7.240 -11.309 1.00 19.93 429 LEU B CA 1
ATOM 8161 C C . LEU B 1 429 ? 28.053 6.133 -12.326 1.00 19.41 429 LEU B C 1
ATOM 8162 O O . LEU B 1 429 ? 28.077 6.401 -13.531 1.00 21.50 429 LEU B O 1
ATOM 8167 N N . ASP B 1 430 ? 28.196 4.893 -11.892 1.00 17.40 430 ASP B N 1
ATOM 8168 C CA . ASP B 1 430 ? 28.115 3.781 -12.856 1.00 17.56 430 ASP B CA 1
ATOM 8169 C C . ASP B 1 430 ? 26.672 3.470 -13.277 1.00 16.70 430 ASP B C 1
ATOM 8170 O O . ASP B 1 430 ? 26.414 2.945 -14.368 1.00 15.97 430 ASP B O 1
ATOM 8175 N N . CYS B 1 431 ? 25.730 3.756 -12.392 1.00 15.93 431 CYS B N 1
ATOM 8176 C CA . CYS B 1 431 ? 24.336 3.367 -12.588 1.00 16.59 431 CYS B CA 1
ATOM 8177 C C . CYS B 1 431 ? 23.460 4.375 -11.887 1.00 15.99 431 CYS B C 1
ATOM 8178 O O . CYS B 1 431 ? 23.935 5.161 -11.094 1.00 16.12 431 CYS B O 1
ATOM 8181 N N . ALA B 1 432 ? 22.187 4.401 -12.262 1.00 15.13 432 ALA B N 1
ATOM 8182 C CA . ALA B 1 432 ? 21.212 5.162 -11.507 1.00 15.26 432 ALA B CA 1
ATOM 8183 C C . ALA B 1 432 ? 19.891 4.374 -11.478 1.00 15.89 432 ALA B C 1
ATOM 8184 O O . ALA B 1 432 ? 19.590 3.556 -12.381 1.00 14.24 432 ALA B O 1
ATOM 8186 N N . TYR B 1 433 ? 19.155 4.577 -10.398 1.00 16.00 433 TYR B N 1
ATOM 8187 C CA . TYR B 1 433 ? 17.917 3.868 -10.169 1.00 15.76 433 TYR B CA 1
ATOM 8188 C C . TYR B 1 433 ? 16.842 4.937 -10.035 1.00 14.81 433 TYR B C 1
ATOM 8189 O O . TYR B 1 433 ? 16.875 5.767 -9.091 1.00 15.52 433 TYR B O 1
ATOM 8198 N N . LEU B 1 434 ? 15.906 4.949 -10.989 1.00 13.55 434 LEU B N 1
ATOM 8199 C CA . LEU B 1 434 ? 14.817 5.901 -10.951 1.00 13.80 434 LEU B CA 1
ATOM 8200 C C . LEU B 1 434 ? 13.660 5.103 -10.419 1.00 13.99 434 LEU B C 1
ATOM 8201 O O . LEU B 1 434 ? 13.178 4.193 -11.091 1.00 15.07 434 LEU B O 1
ATOM 8206 N N . ASP B 1 435 ? 13.231 5.419 -9.190 1.00 14.27 435 ASP B N 1
ATOM 8207 C CA . ASP B 1 435 ? 12.169 4.640 -8.538 1.00 14.54 435 ASP B CA 1
ATOM 8208 C C . ASP B 1 435 ? 10.855 4.748 -9.348 1.00 13.54 435 ASP B C 1
ATOM 8209 O O . ASP B 1 435 ? 10.716 5.655 -10.157 1.00 12.84 435 ASP B O 1
ATOM 8214 N N . VAL B 1 436 ? 9.936 3.821 -9.104 1.00 12.89 436 VAL B N 1
ATOM 8215 C CA . VAL B 1 436 ? 8.521 3.878 -9.588 1.00 14.11 436 VAL B CA 1
ATOM 8216 C C . VAL B 1 436 ? 8.253 3.636 -11.077 1.00 13.26 436 VAL B C 1
ATOM 8217 O O . VAL B 1 436 ? 7.288 2.923 -11.437 1.00 14.90 436 VAL B O 1
ATOM 8221 N N . PHE B 1 437 ? 9.050 4.259 -11.939 1.00 12.03 437 PHE B N 1
ATOM 8222 C CA . PHE B 1 437 ? 8.807 4.225 -13.415 1.00 12.52 437 PHE B CA 1
ATOM 8223 C C . PHE B 1 437 ? 8.354 2.897 -13.971 1.00 12.13 437 PHE B C 1
ATOM 8224 O O . PHE B 1 437 ? 7.402 2.859 -14.701 1.00 12.80 437 PHE B O 1
ATOM 8232 N N . THR B 1 438 ? 9.044 1.803 -13.624 1.00 13.15 438 THR B N 1
ATOM 8233 C CA . THR B 1 438 ? 8.812 0.508 -14.298 1.00 13.73 438 THR B CA 1
ATOM 8234 C C . THR B 1 438 ? 7.915 -0.423 -13.461 1.00 14.52 438 THR B C 1
ATOM 8235 O O . THR B 1 438 ? 7.843 -1.614 -13.719 1.00 14.55 438 THR B O 1
ATOM 8239 N N . CYS B 1 439 ? 7.279 0.124 -12.437 1.00 14.31 439 CYS B N 1
ATOM 8240 C CA . CYS B 1 439 ? 6.359 -0.638 -11.589 1.00 14.23 439 CYS B CA 1
ATOM 8241 C C . CYS B 1 439 ? 4.946 -0.064 -11.729 1.00 14.04 439 CYS B C 1
ATOM 8242 O O . CYS B 1 439 ? 4.026 -0.787 -12.100 1.00 13.83 439 CYS B O 1
ATOM 8245 N N . ASN B 1 440 ? 4.775 1.236 -11.460 1.00 13.81 440 ASN B N 1
ATOM 8246 C CA . ASN B 1 440 ? 3.448 1.875 -11.505 1.00 14.17 440 ASN B CA 1
ATOM 8247 C C . ASN B 1 440 ? 2.988 2.283 -12.903 1.00 14.51 440 ASN B C 1
ATOM 8248 O O . ASN B 1 440 ? 3.818 2.425 -13.812 1.00 15.50 440 ASN B O 1
ATOM 8253 N N . GLU B 1 441 ? 1.682 2.476 -13.076 1.00 13.99 441 GLU B N 1
ATOM 8254 C CA . GLU B 1 441 ? 1.166 2.937 -14.372 1.00 14.35 441 GLU B CA 1
ATOM 8255 C C . GLU B 1 441 ? 1.772 4.286 -14.845 1.00 14.44 441 GLU B C 1
ATOM 8256 O O . GLU B 1 441 ? 2.222 5.106 -14.036 1.00 12.60 441 GLU B O 1
ATOM 8262 N N . GLY B 1 442 ? 1.766 4.467 -16.172 1.00 12.39 442 GLY B N 1
ATOM 8263 C CA . GLY B 1 442 ? 1.935 5.761 -16.802 1.00 13.21 442 GLY B CA 1
ATOM 8264 C C . GLY B 1 442 ? 0.763 6.682 -16.495 1.00 15.08 442 GLY B C 1
ATOM 8265 O O . GLY B 1 442 ? -0.411 6.266 -16.543 1.00 13.96 442 GLY B O 1
ATOM 8266 N N . ASP B 1 443 ? 1.075 7.935 -16.166 1.00 14.33 443 ASP B N 1
ATOM 8267 C CA . ASP B 1 443 ? 0.041 8.918 -16.017 1.00 14.94 443 ASP B CA 1
ATOM 8268 C C . ASP B 1 443 ? -0.548 9.434 -17.332 1.00 12.94 443 ASP B C 1
ATOM 8269 O O . ASP B 1 443 ? 0.111 9.415 -18.380 1.00 13.62 443 ASP B O 1
ATOM 8274 N N . GLU B 1 444 ? -1.777 9.916 -17.278 1.00 13.20 444 GLU B N 1
ATOM 8275 C CA . GLU B 1 444 ? -2.269 10.833 -18.301 1.00 13.23 444 GLU B CA 1
ATOM 8276 C C . GLU B 1 444 ? -2.500 12.196 -17.752 1.00 14.22 444 GLU B C 1
ATOM 8277 O O . GLU B 1 444 ? -2.770 12.342 -16.546 1.00 14.53 444 GLU B O 1
ATOM 8283 N N . CYS B 1 445 ? -2.454 13.192 -18.625 1.00 11.99 445 CYS B N 1
ATOM 8284 C CA . CYS B 1 445 ? -2.456 14.577 -18.174 1.00 13.28 445 CYS B CA 1
ATOM 8285 C C . CYS B 1 445 ? -3.252 15.387 -19.168 1.00 13.00 445 CYS B C 1
ATOM 8286 O O . CYS B 1 445 ? -2.958 15.361 -20.356 1.00 12.38 445 CYS B O 1
ATOM 8289 N N . SER B 1 446 ? -4.258 16.086 -18.664 1.00 13.53 446 SER B N 1
ATOM 8290 C CA . SER B 1 446 ? -5.062 17.000 -19.469 1.00 14.51 446 SER B CA 1
ATOM 8291 C C . SER B 1 446 ? -4.596 18.445 -19.313 1.00 15.08 446 SER B C 1
ATOM 8292 O O . SER B 1 446 ? -5.231 19.343 -19.850 1.00 15.70 446 SER B O 1
ATOM 8295 N N . HIS B 1 447 ? -3.474 18.699 -18.653 1.00 15.68 447 HIS B N 1
ATOM 8296 C CA . HIS B 1 447 ? -3.030 20.074 -18.482 1.00 17.99 447 HIS B CA 1
ATOM 8297 C C . HIS B 1 447 ? -2.651 20.640 -19.849 1.00 19.54 447 HIS B C 1
ATOM 8298 O O . HIS B 1 447 ? -1.751 20.086 -20.494 1.00 19.64 447 HIS B O 1
ATOM 8305 N N . PRO B 1 448 ? -3.300 21.750 -20.280 1.00 21.81 448 PRO B N 1
ATOM 8306 C CA . PRO B 1 448 ? -3.053 22.362 -21.614 1.00 21.33 448 PRO B CA 1
ATOM 8307 C C . PRO B 1 448 ? -1.565 22.676 -21.871 1.00 19.57 448 PRO B C 1
ATOM 8308 O O . PRO B 1 448 ? -1.119 22.677 -23.043 1.00 17.67 448 PRO B O 1
ATOM 8312 N N . GLU B 1 449 ? -0.820 22.971 -20.795 1.00 17.89 449 GLU B N 1
ATOM 8313 C CA . GLU B 1 449 ? 0.612 23.279 -20.941 1.00 18.28 449 GLU B CA 1
ATOM 8314 C C . GLU B 1 449 ? 1.498 22.047 -21.211 1.00 15.72 449 GLU B C 1
ATOM 8315 O O . GLU B 1 449 ? 2.631 22.185 -21.648 1.00 15.90 449 GLU B O 1
ATOM 8321 N N . HIS B 1 450 ? 0.997 20.865 -20.878 1.00 15.52 450 HIS B N 1
ATOM 8322 C CA . HIS B 1 450 ? 1.751 19.623 -21.096 1.00 15.07 450 HIS B CA 1
ATOM 8323 C C . HIS B 1 450 ? 0.856 18.436 -21.136 1.00 16.76 450 HIS B C 1
ATOM 8324 O O . HIS B 1 450 ? 0.976 17.492 -20.334 1.00 14.64 450 HIS B O 1
ATOM 8331 N N . ARG B 1 451 ? -0.041 18.452 -22.118 1.00 16.52 451 ARG B N 1
ATOM 8332 C CA . ARG B 1 451 ? -1.023 17.374 -22.313 1.00 17.70 451 ARG B CA 1
ATOM 8333 C C . ARG B 1 451 ? -0.252 16.057 -22.551 1.00 15.60 451 ARG B C 1
ATOM 8334 O O . ARG B 1 451 ? 0.774 16.047 -23.223 1.00 14.14 451 ARG B O 1
ATOM 8342 N N . MET B 1 452 ? -0.719 14.962 -22.001 1.00 13.23 452 MET B N 1
ATOM 8343 C CA . MET B 1 452 ? 0.060 13.708 -22.125 1.00 14.66 452 MET B CA 1
ATOM 8344 C C . MET B 1 452 ? -0.810 12.432 -22.033 1.00 14.58 452 MET B C 1
ATOM 8345 O O . MET B 1 452 ? -1.599 12.323 -21.117 1.00 13.79 452 MET B O 1
ATOM 8350 N N . THR B 1 453 ? -0.727 11.514 -23.005 1.00 11.81 453 THR B N 1
ATOM 8351 C CA . THR B 1 453 ? -1.406 10.235 -22.883 1.00 11.38 453 THR B CA 1
ATOM 8352 C C . THR B 1 453 ? -0.539 9.270 -22.016 1.00 11.38 453 THR B C 1
ATOM 8353 O O . THR B 1 453 ? 0.677 9.482 -21.850 1.00 11.04 453 THR B O 1
ATOM 8357 N N . ARG B 1 454 ? -1.149 8.193 -21.521 1.00 11.11 454 ARG B N 1
ATOM 8358 C CA . ARG B 1 454 ? -0.350 7.174 -20.809 1.00 11.95 454 ARG B CA 1
ATOM 8359 C C . ARG B 1 454 ? 0.771 6.592 -21.724 1.00 11.26 454 ARG B C 1
ATOM 8360 O O . ARG B 1 454 ? 1.889 6.372 -21.279 1.00 12.07 454 ARG B O 1
ATOM 8368 N N . ARG B 1 455 ? 0.451 6.372 -22.989 1.00 11.26 455 ARG B N 1
ATOM 8369 C CA . ARG B 1 455 ? 1.501 5.945 -23.964 1.00 11.27 455 ARG B CA 1
ATOM 8370 C C . ARG B 1 455 ? 2.669 6.909 -24.003 1.00 10.73 455 ARG B C 1
ATOM 8371 O O . ARG B 1 455 ? 3.837 6.480 -24.027 1.00 9.56 455 ARG B O 1
ATOM 8379 N N . GLU B 1 456 ? 2.346 8.205 -24.104 1.00 11.05 456 GLU B N 1
ATOM 8380 C CA . GLU B 1 456 ? 3.342 9.280 -24.073 1.00 12.42 456 GLU B CA 1
ATOM 8381 C C . GLU B 1 456 ? 4.152 9.286 -22.761 1.00 12.06 456 GLU B C 1
ATOM 8382 O O . GLU B 1 456 ? 5.359 9.535 -22.776 1.00 12.75 456 GLU B O 1
ATOM 8388 N N . CYS B 1 457 ? 3.506 9.000 -21.656 1.00 11.59 457 CYS B N 1
ATOM 8389 C CA . CYS B 1 457 ? 4.190 8.880 -20.363 1.00 11.32 457 CYS B CA 1
ATOM 8390 C C . CYS B 1 457 ? 5.311 7.815 -20.383 1.00 11.16 457 CYS B C 1
ATOM 8391 O O . CYS B 1 457 ? 6.438 8.098 -19.971 1.00 11.33 457 CYS B O 1
ATOM 8394 N N . TYR B 1 458 ? 5.011 6.592 -20.829 1.00 11.26 458 TYR B N 1
ATOM 8395 C CA . TYR B 1 458 ? 6.067 5.563 -20.952 1.00 10.74 458 TYR B CA 1
ATOM 8396 C C . TYR B 1 458 ? 7.251 6.044 -21.794 1.00 11.03 458 TYR B C 1
ATOM 8397 O O . TYR B 1 458 ? 8.414 5.796 -21.439 1.00 10.16 458 TYR B O 1
ATOM 8406 N N . GLU B 1 459 ? 6.969 6.790 -22.885 1.00 12.44 459 GLU B N 1
ATOM 8407 C CA . GLU B 1 459 ? 8.032 7.283 -23.727 1.00 12.49 459 GLU B CA 1
ATOM 8408 C C . GLU B 1 459 ? 8.849 8.333 -23.007 1.00 11.83 459 GLU B C 1
ATOM 8409 O O . GLU B 1 459 ? 10.072 8.400 -23.179 1.00 11.09 459 GLU B O 1
ATOM 8415 N N . ARG B 1 460 ? 8.179 9.180 -22.220 1.00 10.35 460 ARG B N 1
ATOM 8416 C CA . ARG B 1 460 ? 8.920 10.167 -21.442 1.00 10.30 460 ARG B CA 1
ATOM 8417 C C . ARG B 1 460 ? 9.749 9.496 -20.363 1.00 9.93 460 ARG B C 1
ATOM 8418 O O . ARG B 1 460 ? 10.884 9.919 -20.090 1.00 9.58 460 ARG B O 1
ATOM 8426 N N . ARG B 1 461 ? 9.205 8.483 -19.726 1.00 9.27 461 ARG B N 1
ATOM 8427 C CA . ARG B 1 461 ? 10.043 7.730 -18.782 1.00 10.44 461 ARG B CA 1
ATOM 8428 C C . ARG B 1 461 ? 11.265 7.098 -19.428 1.00 11.31 461 ARG B C 1
ATOM 8429 O O . ARG B 1 461 ? 12.379 7.223 -18.904 1.00 11.37 461 ARG B O 1
ATOM 8437 N N . ALA B 1 462 ? 11.060 6.465 -20.579 1.00 11.81 462 ALA B N 1
ATOM 8438 C CA . ALA B 1 462 ? 12.169 5.981 -21.394 1.00 12.21 462 ALA B CA 1
ATOM 8439 C C . ALA B 1 462 ? 13.170 7.079 -21.753 1.00 13.09 462 ALA B C 1
ATOM 8440 O O . ALA B 1 462 ? 14.392 6.850 -21.765 1.00 13.82 462 ALA B O 1
ATOM 8442 N N . GLU B 1 463 ? 12.658 8.264 -22.098 1.00 13.65 463 GLU B N 1
ATOM 8443 C CA . GLU B 1 463 ? 13.516 9.397 -22.419 1.00 12.47 463 GLU B CA 1
ATOM 8444 C C . GLU B 1 463 ? 14.454 9.744 -21.235 1.00 12.58 463 GLU B C 1
ATOM 8445 O O . GLU B 1 463 ? 15.634 10.058 -21.478 1.00 11.46 463 GLU B O 1
ATOM 8451 N N . CYS B 1 464 ? 13.936 9.615 -20.004 1.00 12.06 464 CYS B N 1
ATOM 8452 C CA . CYS B 1 464 ? 14.756 9.785 -18.807 1.00 12.54 464 CYS B CA 1
ATOM 8453 C C . CYS B 1 464 ? 15.917 8.764 -18.811 1.00 12.41 464 CYS B C 1
ATOM 8454 O O . CYS B 1 464 ? 17.107 9.140 -18.563 1.00 12.42 464 CYS B O 1
ATOM 8457 N N . PHE B 1 465 ? 15.576 7.495 -19.055 1.00 10.82 465 PHE B N 1
ATOM 8458 C CA . PHE B 1 465 ? 16.593 6.423 -19.101 1.00 11.01 465 PHE B CA 1
ATOM 8459 C C . PHE B 1 465 ? 17.624 6.688 -20.168 1.00 11.36 465 PHE B C 1
ATOM 8460 O O . PHE B 1 465 ? 18.813 6.488 -19.948 1.00 10.46 465 PHE B O 1
ATOM 8468 N N . GLU B 1 466 ? 17.159 7.111 -21.346 1.00 10.69 466 GLU B N 1
ATOM 8469 C CA . GLU B 1 466 ? 18.112 7.354 -22.421 1.00 11.50 466 GLU B CA 1
ATOM 8470 C C . GLU B 1 466 ? 19.122 8.408 -22.132 1.00 11.61 466 GLU B C 1
ATOM 8471 O O . GLU B 1 466 ? 20.302 8.271 -22.542 1.00 12.11 466 GLU B O 1
ATOM 8477 N N . TYR B 1 467 ? 18.719 9.462 -21.434 1.00 11.56 467 TYR B N 1
ATOM 8478 C CA . TYR B 1 467 ? 19.672 10.479 -21.054 1.00 12.48 467 TYR B CA 1
ATOM 8479 C C . TYR B 1 467 ? 20.829 9.799 -20.298 1.00 12.68 467 TYR B C 1
ATOM 8480 O O . TYR B 1 467 ? 22.012 10.065 -20.566 1.00 12.77 467 TYR B O 1
ATOM 8489 N N . LEU B 1 468 ? 20.486 8.922 -19.361 1.00 11.34 468 LEU B N 1
ATOM 8490 C CA . LEU B 1 468 ? 21.492 8.241 -18.537 1.00 11.96 468 LEU B CA 1
ATOM 8491 C C . LEU B 1 468 ? 22.363 7.331 -19.415 1.00 12.16 468 LEU B C 1
ATOM 8492 O O . LEU B 1 468 ? 23.567 7.408 -19.358 1.00 13.69 468 LEU B O 1
ATOM 8497 N N . LEU B 1 469 ? 21.761 6.519 -20.257 1.00 10.87 469 LEU B N 1
ATOM 8498 C CA . LEU B 1 469 ? 22.558 5.645 -21.146 1.00 11.69 469 LEU B CA 1
ATOM 8499 C C . LEU B 1 469 ? 23.487 6.410 -22.075 1.00 12.49 469 LEU B C 1
ATOM 8500 O O . LEU B 1 469 ? 24.609 5.962 -22.351 1.00 13.37 469 LEU B O 1
ATOM 8505 N N . ALA B 1 470 ? 23.032 7.553 -22.555 1.00 12.08 470 ALA B N 1
ATOM 8506 C CA . ALA B 1 470 ? 23.878 8.404 -23.402 1.00 12.53 470 ALA B CA 1
ATOM 8507 C C . ALA B 1 470 ? 25.123 8.903 -22.658 1.00 13.72 470 ALA B C 1
ATOM 8508 O O . ALA B 1 470 ? 26.163 9.116 -23.239 1.00 12.86 470 ALA B O 1
ATOM 8510 N N . HIS B 1 471 ? 24.977 9.127 -21.366 1.00 13.53 471 HIS B N 1
ATOM 8511 C CA . HIS B 1 471 ? 26.081 9.519 -20.529 1.00 15.30 471 HIS B CA 1
ATOM 8512 C C . HIS B 1 471 ? 26.849 8.340 -19.890 1.00 15.80 471 HIS B C 1
ATOM 8513 O O . HIS B 1 471 ? 27.707 8.552 -19.026 1.00 15.74 471 HIS B O 1
ATOM 8520 N N . GLY B 1 472 ? 26.564 7.116 -20.306 1.00 15.43 472 GLY B N 1
ATOM 8521 C CA . GLY B 1 472 ? 27.310 5.929 -19.833 1.00 13.95 472 GLY B CA 1
ATOM 8522 C C . GLY B 1 472 ? 26.905 5.506 -18.433 1.00 14.05 472 GLY B C 1
ATOM 8523 O O . GLY B 1 472 ? 27.644 4.769 -17.730 1.00 12.73 472 GLY B O 1
ATOM 8524 N N . ILE B 1 473 ? 25.730 5.972 -18.005 1.00 14.38 473 ILE B N 1
ATOM 8525 C CA . ILE B 1 473 ? 25.221 5.559 -16.726 1.00 13.24 473 ILE B CA 1
ATOM 8526 C C . ILE B 1 473 ? 24.163 4.467 -16.943 1.00 14.72 473 ILE B C 1
ATOM 8527 O O . ILE B 1 473 ? 23.110 4.744 -17.546 1.00 13.79 473 ILE B O 1
ATOM 8532 N N . LEU B 1 474 ? 24.387 3.239 -16.432 1.00 14.63 474 LEU B N 1
ATOM 8533 C CA . LEU B 1 474 ? 23.396 2.194 -16.619 1.00 14.88 474 LEU B CA 1
ATOM 8534 C C . LEU B 1 474 ? 22.087 2.465 -15.865 1.00 15.61 474 LEU B C 1
ATOM 8535 O O . LEU B 1 474 ? 22.093 2.974 -14.732 1.00 13.15 474 LEU B O 1
ATOM 8540 N N . THR B 1 475 ? 20.973 2.121 -16.530 1.00 13.82 475 THR B N 1
ATOM 8541 C CA . THR B 1 475 ? 19.627 2.452 -16.051 1.00 13.49 475 THR B CA 1
ATOM 8542 C C . THR B 1 475 ? 18.988 1.318 -15.261 1.00 13.48 475 THR B C 1
ATOM 8543 O O . THR B 1 475 ? 19.116 0.160 -15.625 1.00 15.63 475 THR B O 1
ATOM 8547 N N . SER B 1 476 ? 18.251 1.680 -14.201 1.00 13.72 476 SER B N 1
ATOM 8548 C CA . SER B 1 476 ? 17.486 0.715 -13.446 1.00 12.86 476 SER B CA 1
ATOM 8549 C C . SER B 1 476 ? 16.244 1.390 -12.921 1.00 11.93 476 SER B C 1
ATOM 8550 O O . SER B 1 476 ? 16.178 2.649 -12.772 1.00 11.43 476 SER B O 1
ATOM 8553 N N . SER B 1 477 ? 15.231 0.581 -12.679 1.00 11.62 477 SER B N 1
ATOM 8554 C CA . SER B 1 477 ? 14.039 1.130 -12.044 1.00 12.30 477 SER B CA 1
ATOM 8555 C C . SER B 1 477 ? 13.431 -0.024 -11.228 1.00 13.51 477 SER B C 1
ATOM 8556 O O . SER B 1 477 ? 14.054 -1.093 -11.112 1.00 12.85 477 SER B O 1
ATOM 8559 N N . GLU B 1 478 ? 12.255 0.209 -10.677 1.00 13.25 478 GLU B N 1
ATOM 8560 C CA . GLU B 1 478 ? 11.668 -0.636 -9.612 1.00 13.39 478 GLU B CA 1
ATOM 8561 C C . GLU B 1 478 ? 11.408 -2.093 -10.029 1.00 14.56 478 GLU B C 1
ATOM 8562 O O . GLU B 1 478 ? 11.881 -3.012 -9.370 1.00 14.78 478 GLU B O 1
ATOM 8568 N N . GLU B 1 479 ? 10.675 -2.305 -11.127 1.00 14.01 479 GLU B N 1
ATOM 8569 C CA . GLU B 1 479 ? 10.475 -3.652 -11.660 1.00 13.50 479 GLU B CA 1
ATOM 8570 C C . GLU B 1 479 ? 10.736 -3.613 -13.164 1.00 13.96 479 GLU B C 1
ATOM 8571 O O . GLU B 1 479 ? 11.637 -2.909 -13.615 1.00 14.77 479 GLU B O 1
ATOM 8577 N N . VAL B 1 480 ? 10.005 -4.397 -13.942 1.00 13.20 480 VAL B N 1
ATOM 8578 C CA . VAL B 1 480 ? 10.466 -4.693 -15.301 1.00 12.24 480 VAL B CA 1
ATOM 8579 C C . VAL B 1 480 ? 9.338 -4.639 -16.315 1.00 12.06 480 VAL B C 1
ATOM 8580 O O . VAL B 1 480 ? 9.432 -5.289 -17.360 1.00 11.37 480 VAL B O 1
ATOM 8584 N N . SER B 1 481 ? 8.263 -3.872 -16.039 1.00 11.65 481 SER B N 1
ATOM 8585 C CA . SER B 1 481 ? 7.135 -3.813 -17.005 1.00 10.92 481 SER B CA 1
ATOM 8586 C C . SER B 1 481 ? 7.704 -3.510 -18.412 1.00 11.39 481 SER B C 1
ATOM 8587 O O . SER B 1 481 ? 8.571 -2.642 -18.584 1.00 12.56 481 SER B O 1
ATOM 8590 N N . ASP B 1 482 ? 7.374 -4.411 -19.334 1.00 11.34 482 ASP B N 1
ATOM 8591 C CA . ASP B 1 482 ? 7.999 -4.443 -20.655 1.00 11.26 482 ASP B CA 1
ATOM 8592 C C . ASP B 1 482 ? 8.097 -3.229 -21.572 1.00 10.56 482 ASP B C 1
ATOM 8593 O O . ASP B 1 482 ? 8.960 -3.195 -22.435 1.00 10.89 482 ASP B O 1
ATOM 8598 N N . TRP B 1 483 ? 7.212 -2.260 -21.418 1.00 11.38 483 TRP B N 1
ATOM 8599 C CA . TRP B 1 483 ? 7.402 -1.004 -22.162 1.00 12.35 483 TRP B CA 1
ATOM 8600 C C . TRP B 1 483 ? 8.877 -0.586 -22.061 1.00 11.63 483 TRP B C 1
ATOM 8601 O O . TRP B 1 483 ? 9.441 -0.039 -23.006 1.00 11.22 483 TRP B O 1
ATOM 8612 N N . ALA B 1 484 ? 9.513 -0.860 -20.925 1.00 11.39 484 ALA B N 1
ATOM 8613 C CA . ALA B 1 484 ? 10.822 -0.305 -20.653 1.00 11.04 484 ALA B CA 1
ATOM 8614 C C . ALA B 1 484 ? 12.015 -1.110 -21.167 1.00 10.51 484 ALA B C 1
ATOM 8615 O O . ALA B 1 484 ? 13.203 -0.646 -21.101 1.00 10.76 484 ALA B O 1
ATOM 8617 N N . VAL B 1 485 ? 11.761 -2.306 -21.702 1.00 10.18 485 VAL B N 1
ATOM 8618 C CA . VAL B 1 485 ? 12.843 -3.171 -22.105 1.00 11.37 485 VAL B CA 1
ATOM 8619 C C . VAL B 1 485 ? 13.880 -2.520 -23.026 1.00 12.20 485 VAL B C 1
ATOM 8620 O O . VAL B 1 485 ? 15.095 -2.715 -22.810 1.00 11.91 485 VAL B O 1
ATOM 8624 N N . PRO B 1 486 ? 13.438 -1.711 -24.000 1.00 12.51 486 PRO B N 1
ATOM 8625 C CA . PRO B 1 486 ? 14.515 -1.161 -24.829 1.00 12.57 486 PRO B CA 1
ATOM 8626 C C . PRO B 1 486 ? 15.502 -0.222 -24.141 1.00 13.15 486 PRO B C 1
ATOM 8627 O O . PRO B 1 486 ? 16.635 -0.086 -24.637 1.00 13.17 486 PRO B O 1
ATOM 8631 N N . SER B 1 487 ? 15.106 0.429 -23.051 1.00 12.46 487 SER B N 1
ATOM 8632 C CA . SER B 1 487 ? 15.962 1.411 -22.410 1.00 13.60 487 SER B CA 1
ATOM 8633 C C . SER B 1 487 ? 16.367 1.081 -20.967 1.00 13.18 487 SER B C 1
ATOM 8634 O O . SER B 1 487 ? 17.024 1.909 -20.312 1.00 13.57 487 SER B O 1
ATOM 8637 N N . LEU B 1 488 ? 16.031 -0.125 -20.521 1.00 13.19 488 LEU B N 1
ATOM 8638 C CA . LEU B 1 488 ? 16.244 -0.568 -19.132 1.00 13.99 488 LEU B CA 1
ATOM 8639 C C . LEU B 1 488 ? 17.338 -1.604 -19.098 1.00 14.02 488 LEU B C 1
ATOM 8640 O O . LEU B 1 488 ? 17.193 -2.672 -19.710 1.00 15.34 488 LEU B O 1
ATOM 8645 N N . VAL B 1 489 ? 18.405 -1.334 -18.355 1.00 13.50 489 VAL B N 1
ATOM 8646 C CA . VAL B 1 489 ? 19.480 -2.337 -18.222 1.00 13.43 489 VAL B CA 1
ATOM 8647 C C . VAL B 1 489 ? 19.237 -3.341 -17.077 1.00 13.16 489 VAL B C 1
ATOM 8648 O O . VAL B 1 489 ? 19.493 -4.560 -17.254 1.00 14.10 489 VAL B O 1
ATOM 8652 N N . PHE B 1 490 ? 18.699 -2.844 -15.961 1.00 13.11 490 PHE B N 1
ATOM 8653 C CA . PHE B 1 490 ? 18.521 -3.649 -14.776 1.00 13.10 490 PHE B CA 1
ATOM 8654 C C . PHE B 1 490 ? 17.413 -3.109 -13.883 1.00 13.88 490 PHE B C 1
ATOM 8655 O O . PHE B 1 490 ? 16.708 -2.176 -14.255 1.00 13.29 490 PHE B O 1
ATOM 8663 N N . CYS B 1 491 ? 17.210 -3.727 -12.726 1.00 14.15 491 CYS B N 1
ATOM 8664 C CA . CYS B 1 491 ? 16.048 -3.358 -11.943 1.00 14.32 491 CYS B CA 1
ATOM 8665 C C . CYS B 1 491 ? 16.321 -3.569 -10.464 1.00 15.75 491 CYS B C 1
ATOM 8666 O O . CYS B 1 491 ? 17.415 -3.928 -10.106 1.00 16.86 491 CYS B O 1
ATOM 8669 N N . HIS B 1 492 ? 15.339 -3.302 -9.613 1.00 15.95 492 HIS B N 1
ATOM 8670 C CA . HIS B 1 492 ? 15.505 -3.548 -8.180 1.00 17.89 492 HIS B CA 1
ATOM 8671 C C . HIS B 1 492 ? 15.253 -5.038 -7.961 1.00 18.45 492 HIS B C 1
ATOM 8672 O O . HIS B 1 492 ? 15.831 -5.668 -7.067 1.00 17.80 492 HIS B O 1
ATOM 8679 N N . TYR B 1 493 ? 14.375 -5.576 -8.805 1.00 16.79 493 TYR B N 1
ATOM 8680 C CA . TYR B 1 493 ? 13.974 -6.956 -8.802 1.00 16.85 493 TYR B CA 1
ATOM 8681 C C . TYR B 1 493 ? 12.917 -7.191 -9.853 1.00 16.41 493 TYR B C 1
ATOM 8682 O O . TYR B 1 493 ? 12.263 -6.238 -10.343 1.00 16.84 493 TYR B O 1
ATOM 8691 N N . ALA B 1 494 ? 12.759 -8.456 -10.219 1.00 15.49 494 ALA B N 1
ATOM 8692 C CA . ALA B 1 494 ? 11.639 -8.862 -11.045 1.00 17.86 494 ALA B CA 1
ATOM 8693 C C . ALA B 1 494 ? 11.031 -10.057 -10.299 1.00 17.32 494 ALA B C 1
ATOM 8694 O O . ALA B 1 494 ? 11.073 -11.202 -10.774 1.00 16.67 494 ALA B O 1
ATOM 8696 N N . PRO B 1 495 ? 10.423 -9.769 -9.144 1.00 18.67 495 PRO B N 1
ATOM 8697 C CA . PRO B 1 495 ? 10.003 -10.806 -8.230 1.00 19.43 495 PRO B CA 1
ATOM 8698 C C . PRO B 1 495 ? 8.749 -11.515 -8.662 1.00 19.32 495 PRO B C 1
ATOM 8699 O O . PRO B 1 495 ? 7.981 -11.010 -9.437 1.00 17.65 495 PRO B O 1
ATOM 8703 N N . TYR B 1 496 ? 8.598 -12.733 -8.196 1.00 18.86 496 TYR B N 1
ATOM 8704 C CA . TYR B 1 496 ? 7.273 -13.330 -8.190 1.00 20.39 496 TYR B CA 1
ATOM 8705 C C . TYR B 1 496 ? 6.334 -12.599 -7.247 1.00 18.30 496 TYR B C 1
ATOM 8706 O O . TYR B 1 496 ? 6.730 -12.064 -6.214 1.00 18.91 496 TYR B O 1
ATOM 8715 N N . ASP B 1 497 ? 5.064 -12.614 -7.613 1.00 18.69 497 ASP B N 1
ATOM 8716 C CA . ASP B 1 497 ? 4.034 -11.963 -6.836 1.00 18.46 497 ASP B CA 1
ATOM 8717 C C . ASP B 1 497 ? 4.029 -12.463 -5.379 1.00 19.51 497 ASP B C 1
ATOM 8718 O O . ASP B 1 497 ? 3.849 -11.680 -4.477 1.00 18.90 497 ASP B O 1
ATOM 8723 N N . PHE B 1 498 ? 4.297 -13.759 -5.174 1.00 21.77 498 PHE B N 1
ATOM 8724 C CA . PHE B 1 498 ? 4.324 -14.316 -3.802 1.00 23.33 498 PHE B CA 1
ATOM 8725 C C . PHE B 1 498 ? 5.441 -13.684 -2.957 1.00 23.74 498 PHE B C 1
ATOM 8726 O O . PHE B 1 498 ? 5.294 -13.559 -1.739 1.00 22.92 498 PHE B O 1
ATOM 8734 N N . GLN B 1 499 ? 6.529 -13.226 -3.588 1.00 21.53 499 GLN B N 1
ATOM 8735 C CA . GLN B 1 499 ? 7.581 -12.574 -2.820 1.00 22.11 499 GLN B CA 1
ATOM 8736 C C . GLN B 1 499 ? 7.204 -11.175 -2.407 1.00 20.86 499 GLN B C 1
ATOM 8737 O O . GLN B 1 499 ? 7.929 -10.560 -1.667 1.00 24.50 499 GLN B O 1
ATOM 8743 N N . MET B 1 500 ? 6.038 -10.698 -2.835 1.00 20.39 500 MET B N 1
ATOM 8744 C CA . MET B 1 500 ? 5.584 -9.354 -2.532 1.00 23.20 500 MET B CA 1
ATOM 8745 C C . MET B 1 500 ? 4.438 -9.404 -1.519 1.00 25.71 500 MET B C 1
ATOM 8746 O O . MET B 1 500 ? 3.788 -8.393 -1.258 1.00 23.29 500 MET B O 1
ATOM 8751 N N . ARG B 1 501 ? 4.197 -10.587 -0.970 1.00 25.93 501 ARG B N 1
ATOM 8752 C CA . ARG B 1 501 ? 3.158 -10.791 0.031 1.00 26.45 501 ARG B CA 1
ATOM 8753 C C . ARG B 1 501 ? 3.758 -11.563 1.192 1.00 25.25 501 ARG B C 1
ATOM 8754 O O . ARG B 1 501 ? 4.838 -12.128 1.068 1.00 27.47 501 ARG B O 1
ATOM 8762 N N . SER B 1 502 ? 3.067 -11.601 2.325 1.00 26.46 502 SER B N 1
ATOM 8763 C CA . SER B 1 502 ? 3.612 -12.360 3.460 1.00 25.55 502 SER B CA 1
ATOM 8764 C C . SER B 1 502 ? 3.812 -13.825 3.043 1.00 24.03 502 SER B C 1
ATOM 8765 O O . SER B 1 502 ? 3.002 -14.374 2.279 1.00 21.18 502 SER B O 1
ATOM 8768 N N . PRO B 1 503 ? 4.866 -14.493 3.583 1.00 25.00 503 PRO B N 1
ATOM 8769 C CA . PRO B 1 503 ? 4.944 -15.949 3.355 1.00 28.46 503 PRO B CA 1
ATOM 8770 C C . PRO B 1 503 ? 3.714 -16.739 3.864 1.00 29.00 503 PRO B C 1
ATOM 8771 O O . PRO B 1 503 ? 3.483 -17.841 3.405 1.00 30.63 503 PRO B O 1
ATOM 8775 N N . ASP B 1 504 ? 2.919 -16.150 4.757 1.00 28.68 504 ASP B N 1
ATOM 8776 C CA . ASP B 1 504 ? 1.699 -16.788 5.227 1.00 31.51 504 ASP B CA 1
ATOM 8777 C C . ASP B 1 504 ? 0.536 -16.672 4.258 1.00 32.18 504 ASP B C 1
ATOM 8778 O O . ASP B 1 504 ? -0.416 -17.460 4.353 1.00 31.25 504 ASP B O 1
ATOM 8783 N N . ALA B 1 505 ? 0.596 -15.723 3.319 1.00 29.79 505 ALA B N 1
ATOM 8784 C CA . ALA B 1 505 ? -0.539 -15.552 2.402 1.00 27.86 505 ALA B CA 1
ATOM 8785 C C . ALA B 1 505 ? -0.568 -16.702 1.419 1.00 26.40 505 ALA B C 1
ATOM 8786 O O . ALA B 1 505 ? 0.474 -17.099 0.893 1.00 25.70 505 ALA B O 1
ATOM 8788 N N . PRO B 1 506 ? -1.758 -17.263 1.202 1.00 24.21 506 PRO B N 1
ATOM 8789 C CA . PRO B 1 506 ? -1.936 -18.282 0.185 1.00 24.74 506 PRO B CA 1
ATOM 8790 C C . PRO B 1 506 ? -1.558 -17.721 -1.206 1.00 25.86 506 PRO B C 1
ATOM 8791 O O . PRO B 1 506 ? -1.911 -16.562 -1.537 1.00 22.91 506 PRO B O 1
ATOM 8795 N N . ARG B 1 507 ? -0.879 -18.547 -1.988 1.00 23.33 507 ARG B N 1
ATOM 8796 C CA . ARG B 1 507 ? -0.401 -18.174 -3.326 1.00 22.24 507 ARG B CA 1
ATOM 8797 C C . ARG B 1 507 ? -1.472 -18.339 -4.410 1.00 23.65 507 ARG B C 1
ATOM 8798 O O . ARG B 1 507 ? -2.466 -19.039 -4.219 1.00 24.77 507 ARG B O 1
ATOM 8806 N N . HIS B 1 508 ? -1.261 -17.718 -5.578 1.00 21.58 508 HIS B N 1
ATOM 8807 C CA . HIS B 1 508 ? -2.295 -17.689 -6.600 1.00 21.46 508 HIS B CA 1
ATOM 8808 C C . HIS B 1 508 ? -2.130 -18.778 -7.608 1.00 20.66 508 HIS B C 1
ATOM 8809 O O . HIS B 1 508 ? -2.964 -18.970 -8.495 1.00 22.58 508 HIS B O 1
ATOM 8816 N N . GLY B 1 509 ? -1.030 -19.512 -7.479 1.00 20.54 509 GLY B N 1
ATOM 8817 C CA . GLY B 1 509 ? -0.719 -20.589 -8.408 1.00 18.98 509 GLY B CA 1
ATOM 8818 C C . GLY B 1 509 ? 0.721 -21.003 -8.256 1.00 18.21 509 GLY B C 1
ATOM 8819 O O . GLY B 1 509 ? 1.373 -20.767 -7.226 1.00 20.26 509 GLY B O 1
ATOM 8820 N N . ILE B 1 510 ? 1.239 -21.595 -9.321 1.00 18.99 510 ILE B N 1
ATOM 8821 C CA . ILE B 1 510 ? 2.595 -22.081 -9.367 1.00 19.31 510 ILE B CA 1
ATOM 8822 C C . ILE B 1 510 ? 3.519 -21.007 -9.959 1.00 20.08 510 ILE B C 1
ATOM 8823 O O . ILE B 1 510 ? 3.242 -20.504 -11.048 1.00 22.28 510 ILE B O 1
ATOM 8828 N N . PRO B 1 511 ? 4.624 -20.679 -9.270 1.00 20.57 511 PRO B N 1
ATOM 8829 C CA . PRO B 1 511 ? 5.564 -19.722 -9.868 1.00 19.74 511 PRO B CA 1
ATOM 8830 C C . PRO B 1 511 ? 6.358 -20.274 -11.027 1.00 20.90 511 PRO B C 1
ATOM 8831 O O . PRO B 1 511 ? 7.014 -21.288 -10.877 1.00 18.72 511 PRO B O 1
ATOM 8835 N N . VAL B 1 512 ? 6.338 -19.561 -12.176 1.00 20.89 512 VAL B N 1
ATOM 8836 C CA . VAL B 1 512 ? 7.076 -19.943 -13.388 1.00 19.97 512 VAL B CA 1
ATOM 8837 C C . VAL B 1 512 ? 7.712 -18.648 -13.932 1.00 18.35 512 VAL B C 1
ATOM 8838 O O . VAL B 1 512 ? 7.113 -17.564 -13.825 1.00 16.16 512 VAL B O 1
ATOM 8842 N N . PRO B 1 513 ? 8.927 -18.734 -14.460 1.00 17.83 513 PRO B N 1
ATOM 8843 C CA . PRO B 1 513 ? 9.598 -17.474 -14.838 1.00 16.09 513 PRO B CA 1
ATOM 8844 C C . PRO B 1 513 ? 9.187 -17.006 -16.260 1.00 15.86 513 PRO B C 1
ATOM 8845 O O . PRO B 1 513 ? 10.032 -16.946 -17.199 1.00 13.76 513 PRO B O 1
ATOM 8849 N N . LEU B 1 514 ? 7.912 -16.620 -16.378 1.00 15.26 514 LEU B N 1
ATOM 8850 C CA . LEU B 1 514 ? 7.402 -16.187 -17.657 1.00 16.33 514 LEU B CA 1
ATOM 8851 C C . LEU B 1 514 ? 8.211 -14.977 -18.133 1.00 15.72 514 LEU B C 1
ATOM 8852 O O . LEU B 1 514 ? 8.597 -14.932 -19.297 1.00 17.68 514 LEU B O 1
ATOM 8857 N N . TYR B 1 515 ? 8.481 -14.005 -17.268 1.00 13.92 515 TYR B N 1
ATOM 8858 C CA . TYR B 1 515 ? 9.196 -12.816 -17.755 1.00 13.99 515 TYR B CA 1
ATOM 8859 C C . TYR B 1 515 ? 10.577 -13.158 -18.347 1.00 14.04 515 TYR B C 1
ATOM 8860 O O . TYR B 1 515 ? 10.948 -12.655 -19.412 1.00 13.99 515 TYR B O 1
ATOM 8869 N N . ASN B 1 516 ? 11.329 -13.995 -17.622 1.00 13.07 516 ASN B N 1
ATOM 8870 C CA . ASN B 1 516 ? 12.657 -14.389 -18.018 1.00 12.53 516 ASN B CA 1
ATOM 8871 C C . ASN B 1 516 ? 12.690 -15.306 -19.211 1.00 12.42 516 ASN B C 1
ATOM 8872 O O . ASN B 1 516 ? 13.668 -15.292 -19.997 1.00 12.49 516 ASN B O 1
ATOM 8877 N N . LEU B 1 517 ? 11.607 -16.032 -19.425 1.00 12.24 517 LEU B N 1
ATOM 8878 C CA . LEU B 1 517 ? 11.494 -16.851 -20.672 1.00 12.47 517 LEU B CA 1
ATOM 8879 C C . LEU B 1 517 ? 11.419 -15.951 -21.888 1.00 12.51 517 LEU B C 1
ATOM 8880 O O . LEU B 1 517 ? 11.749 -16.356 -23.000 1.00 12.39 517 LEU B O 1
ATOM 8885 N N . VAL B 1 518 ? 10.973 -14.724 -21.674 1.00 13.98 518 VAL B N 1
ATOM 8886 C CA . VAL B 1 518 ? 10.927 -13.740 -22.776 1.00 13.28 518 VAL B CA 1
ATOM 8887 C C . VAL B 1 518 ? 12.180 -12.858 -22.823 1.00 13.94 518 VAL B C 1
ATOM 8888 O O . VAL B 1 518 ? 12.655 -12.600 -23.908 1.00 13.67 518 VAL B O 1
ATOM 8892 N N . TYR B 1 519 ? 12.686 -12.419 -21.667 1.00 12.74 519 TYR B N 1
ATOM 8893 C CA . TYR B 1 519 ? 13.593 -11.275 -21.557 1.00 12.97 519 TYR B CA 1
ATOM 8894 C C . TYR B 1 519 ? 14.867 -11.467 -20.695 1.00 13.16 519 TYR B C 1
ATOM 8895 O O . TYR B 1 519 ? 15.552 -10.489 -20.359 1.00 13.26 519 TYR B O 1
ATOM 8904 N N . HIS B 1 520 ? 15.185 -12.692 -20.305 1.00 14.09 520 HIS B N 1
ATOM 8905 C CA . HIS B 1 520 ? 16.351 -12.883 -19.454 1.00 14.73 520 HIS B CA 1
ATOM 8906 C C . HIS B 1 520 ? 17.611 -12.310 -20.085 1.00 15.87 520 HIS B C 1
ATOM 8907 O O . HIS B 1 520 ? 18.481 -11.791 -19.410 1.00 15.88 520 HIS B O 1
ATOM 8914 N N . ASP B 1 521 ? 17.700 -12.385 -21.400 1.00 16.92 521 ASP B N 1
ATOM 8915 C CA . ASP B 1 521 ? 18.841 -11.847 -22.110 1.00 17.39 521 ASP B CA 1
ATOM 8916 C C . ASP B 1 521 ? 18.737 -10.354 -22.456 1.00 15.49 521 ASP B C 1
ATOM 8917 O O . ASP B 1 521 ? 19.575 -9.825 -23.178 1.00 16.32 521 ASP B O 1
ATOM 8922 N N . CYS B 1 522 ? 17.753 -9.679 -21.884 1.00 15.45 522 CYS B N 1
ATOM 8923 C CA . CYS B 1 522 ? 17.537 -8.255 -22.141 1.00 14.25 522 CYS B CA 1
ATOM 8924 C C . CYS B 1 522 ? 17.608 -7.364 -20.904 1.00 13.51 522 CYS B C 1
ATOM 8925 O O . CYS B 1 522 ? 17.883 -6.147 -21.031 1.00 12.81 522 CYS B O 1
ATOM 8928 N N . VAL B 1 523 ? 17.300 -7.922 -19.715 1.00 13.46 523 VAL B N 1
ATOM 8929 C CA . VAL B 1 523 ? 17.254 -7.115 -18.495 1.00 13.47 523 VAL B CA 1
ATOM 8930 C C . VAL B 1 523 ? 17.894 -7.957 -17.354 1.00 14.12 523 VAL B C 1
ATOM 8931 O O . VAL B 1 523 ? 17.386 -9.077 -16.993 1.00 14.85 523 VAL B O 1
ATOM 8935 N N . ILE B 1 524 ? 18.950 -7.417 -16.781 1.00 13.23 524 ILE B N 1
ATOM 8936 C CA . ILE B 1 524 ? 19.566 -8.026 -15.586 1.00 14.55 524 ILE B CA 1
ATOM 8937 C C . ILE B 1 524 ? 18.711 -7.729 -14.350 1.00 14.92 524 ILE B C 1
ATOM 8938 O O . ILE B 1 524 ? 18.302 -6.577 -14.161 1.00 15.52 524 ILE B O 1
ATOM 8943 N N . GLN B 1 525 ? 18.510 -8.747 -13.506 1.00 15.84 525 GLN B N 1
ATOM 8944 C CA . GLN B 1 525 ? 17.713 -8.644 -12.301 1.00 17.25 525 GLN B CA 1
ATOM 8945 C C . GLN B 1 525 ? 18.423 -9.291 -11.093 1.00 17.95 525 GLN B C 1
ATOM 8946 O O . GLN B 1 525 ? 18.871 -10.456 -11.155 1.00 16.86 525 GLN B O 1
ATOM 8952 N N . PRO B 1 526 ? 18.555 -8.506 -10.013 1.00 17.60 526 PRO B N 1
ATOM 8953 C CA . PRO B 1 526 ? 18.952 -9.074 -8.746 1.00 16.49 526 PRO B CA 1
ATOM 8954 C C . PRO B 1 526 ? 17.723 -9.693 -8.068 1.00 17.87 526 PRO B C 1
ATOM 8955 O O . PRO B 1 526 ? 16.552 -9.349 -8.378 1.00 16.27 526 PRO B O 1
ATOM 8959 N N . TRP B 1 527 ? 17.984 -10.628 -7.144 1.00 17.53 527 TRP B N 1
ATOM 8960 C CA . TRP B 1 527 ? 16.919 -11.432 -6.562 1.00 18.52 527 TRP B CA 1
ATOM 8961 C C . TRP B 1 527 ? 17.017 -11.546 -5.043 1.00 20.23 527 TRP B C 1
ATOM 8962 O O . TRP B 1 527 ? 18.135 -11.429 -4.439 1.00 17.42 527 TRP B O 1
ATOM 8973 N N . MET B 1 528 ? 15.836 -11.763 -4.431 1.00 21.79 528 MET B N 1
ATOM 8974 C CA . MET B 1 528 ? 15.769 -11.769 -2.970 1.00 21.88 528 MET B CA 1
ATOM 8975 C C . MET B 1 528 ? 16.504 -13.031 -2.524 1.00 22.07 528 MET B C 1
ATOM 8976 O O . MET B 1 528 ? 16.452 -14.063 -3.215 1.00 22.09 528 MET B O 1
ATOM 8981 N N . MET B 1 529 ? 17.213 -12.936 -1.391 1.00 26.75 529 MET B N 1
ATOM 8982 C CA . MET B 1 529 ? 17.987 -14.066 -0.854 1.00 25.65 529 MET B CA 1
ATOM 8983 C C . MET B 1 529 ? 17.467 -14.507 0.518 1.00 24.21 529 MET B C 1
ATOM 8984 O O . MET B 1 529 ? 18.071 -15.371 1.160 1.00 24.01 529 MET B O 1
ATOM 8989 N N . ASP B 1 530 ? 16.329 -13.960 0.921 1.00 23.06 530 ASP B N 1
ATOM 8990 C CA . ASP B 1 530 ? 15.656 -14.324 2.175 1.00 23.73 530 ASP B CA 1
ATOM 8991 C C . ASP B 1 530 ? 15.365 -15.840 2.285 1.00 24.08 530 ASP B C 1
ATOM 8992 O O . ASP B 1 530 ? 15.067 -16.527 1.318 1.00 21.40 530 ASP B O 1
ATOM 8997 N N . ARG B 1 531 ? 15.464 -16.369 3.505 1.00 26.85 531 ARG B N 1
ATOM 8998 C CA . ARG B 1 531 ? 15.039 -17.753 3.788 1.00 27.98 531 ARG B CA 1
ATOM 8999 C C . ARG B 1 531 ? 13.814 -17.647 4.681 1.00 29.19 531 ARG B C 1
ATOM 9000 O O . ARG B 1 531 ? 13.867 -16.967 5.731 1.00 29.60 531 ARG B O 1
ATOM 9008 N N . VAL B 1 532 ? 12.717 -18.273 4.254 1.00 28.82 532 VAL B N 1
ATOM 9009 C CA . VAL B 1 532 ? 11.439 -18.287 5.001 1.00 29.35 532 VAL B CA 1
ATOM 9010 C C . VAL B 1 532 ? 11.470 -19.408 6.054 1.00 29.06 532 VAL B C 1
ATOM 9011 O O . VAL B 1 532 ? 11.770 -20.559 5.704 1.00 27.31 532 VAL B O 1
ATOM 9015 N N . ALA B 1 533 ? 11.172 -19.072 7.316 1.00 31.74 533 ALA B N 1
ATOM 9016 C CA . ALA B 1 533 ? 11.070 -20.064 8.431 1.00 31.61 533 ALA B CA 1
ATOM 9017 C C . ALA B 1 533 ? 10.101 -21.192 8.052 1.00 33.12 533 ALA B C 1
ATOM 9018 O O . ALA B 1 533 ? 8.901 -20.933 7.897 1.00 37.40 533 ALA B O 1
ATOM 9020 N N . GLY B 1 534 ? 10.626 -22.406 7.805 1.00 35.28 534 GLY B N 1
ATOM 9021 C CA . GLY B 1 53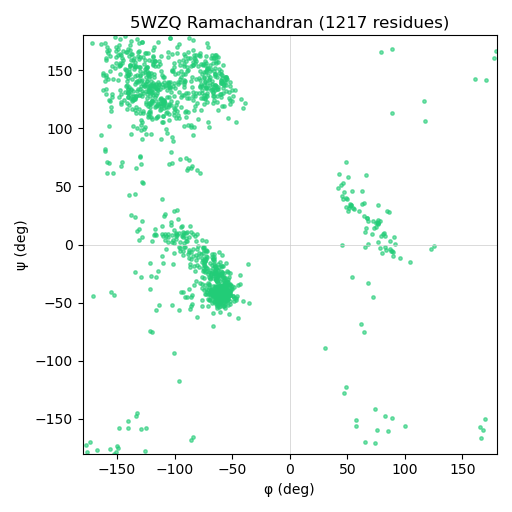4 ? 9.808 -23.574 7.447 1.00 30.98 534 GLY B CA 1
ATOM 9022 C C . GLY B 1 534 ? 9.146 -23.433 6.094 1.00 35.81 534 GLY B C 1
ATOM 9023 O O . GLY B 1 534 ? 8.099 -24.069 5.806 1.00 33.61 534 GLY B O 1
ATOM 9024 N N . GLY B 1 535 ? 9.740 -22.578 5.252 1.00 33.90 535 GLY B N 1
ATOM 9025 C CA . GLY B 1 535 ? 9.311 -22.502 3.856 1.00 32.98 535 GLY B CA 1
ATOM 9026 C C . GLY B 1 535 ? 10.485 -22.332 2.909 1.00 33.85 535 GLY B C 1
ATOM 9027 O O . GLY B 1 535 ? 11.636 -22.632 3.270 1.00 35.50 535 GLY B O 1
ATOM 9028 N N . ASP B 1 536 ? 10.207 -21.811 1.711 1.00 30.52 536 ASP B N 1
ATOM 9029 C CA . ASP B 1 536 ? 11.214 -21.711 0.645 1.00 26.66 536 ASP B CA 1
ATOM 9030 C C . ASP B 1 536 ? 12.463 -20.896 0.977 1.00 22.20 536 ASP B C 1
ATOM 9031 O O . ASP B 1 536 ? 12.411 -19.883 1.673 1.00 21.65 536 ASP B O 1
ATOM 9036 N N . ASP B 1 537 ? 13.590 -21.376 0.467 1.00 21.94 537 ASP B N 1
ATOM 9037 C CA . ASP B 1 537 ? 14.825 -20.589 0.448 1.00 24.20 537 ASP B CA 1
ATOM 9038 C C . ASP B 1 537 ? 14.808 -19.838 -0.935 1.00 23.92 537 ASP B C 1
ATOM 9039 O O . ASP B 1 537 ? 14.856 -20.469 -1.989 1.00 20.98 537 ASP B O 1
ATOM 9044 N N . TYR B 1 538 ? 14.693 -18.508 -0.883 1.00 24.34 538 TYR B N 1
ATOM 9045 C CA . TYR B 1 538 ? 14.525 -17.692 -2.114 1.00 23.41 538 TYR B CA 1
ATOM 9046 C C . TYR B 1 538 ? 15.738 -17.748 -3.024 1.00 24.21 538 TYR B C 1
ATOM 9047 O O . TYR B 1 538 ? 15.628 -17.447 -4.219 1.00 23.65 538 TYR B O 1
ATOM 9056 N N . MET B 1 539 ? 16.884 -18.161 -2.493 1.00 20.66 539 MET B N 1
ATOM 9057 C CA . MET B 1 539 ? 18.006 -18.520 -3.362 1.00 21.66 539 MET B CA 1
ATOM 9058 C C . MET B 1 539 ? 17.671 -19.445 -4.493 1.00 21.32 539 MET B C 1
ATOM 9059 O O . MET B 1 539 ? 18.239 -19.305 -5.619 1.00 20.79 539 MET B O 1
ATOM 9064 N N . LEU B 1 540 ? 16.769 -20.389 -4.249 1.00 20.09 540 LEU B N 1
ATOM 9065 C CA . LEU B 1 540 ? 16.460 -21.358 -5.293 1.00 19.64 540 LEU B CA 1
ATOM 9066 C C . LEU B 1 540 ? 15.835 -20.627 -6.536 1.00 18.94 540 LEU B C 1
ATOM 9067 O O . LEU B 1 540 ? 16.035 -21.037 -7.679 1.00 18.10 540 LEU B O 1
ATOM 9072 N N . TYR B 1 541 ? 15.100 -19.556 -6.280 1.00 19.75 541 TYR B N 1
ATOM 9073 C CA . TYR B 1 541 ? 14.481 -18.802 -7.412 1.00 21.43 541 TYR B CA 1
ATOM 9074 C C . TYR B 1 541 ? 15.502 -17.916 -8.097 1.00 22.20 541 TYR B C 1
ATOM 9075 O O . TYR B 1 541 ? 15.424 -17.721 -9.294 1.00 24.74 541 TYR B O 1
ATOM 9084 N N . ALA B 1 542 ? 16.453 -17.386 -7.343 1.00 22.87 542 ALA B N 1
ATOM 9085 C CA . ALA B 1 542 ? 17.563 -16.643 -7.922 1.00 22.04 542 ALA B CA 1
ATOM 9086 C C . ALA B 1 542 ? 18.325 -17.515 -8.912 1.00 23.51 542 ALA B C 1
ATOM 9087 O O . ALA B 1 542 ? 18.648 -17.092 -10.050 1.00 23.96 542 ALA B O 1
ATOM 9089 N N . LEU B 1 543 ? 18.550 -18.769 -8.530 1.00 19.21 543 LEU B N 1
ATOM 9090 C CA . LEU B 1 543 ? 19.186 -19.746 -9.437 1.00 20.34 543 LEU B CA 1
ATOM 9091 C C . LEU B 1 543 ? 18.332 -20.113 -10.688 1.00 19.18 543 LEU B C 1
ATOM 9092 O O . LEU B 1 543 ? 18.814 -20.018 -11.804 1.00 18.72 543 LEU B O 1
ATOM 9097 N N . LEU B 1 544 ? 17.050 -20.460 -10.494 1.00 18.32 544 LEU B N 1
ATOM 9098 C CA . LEU B 1 544 ? 16.182 -20.832 -11.601 1.00 18.77 544 LEU B CA 1
ATOM 9099 C C . LEU B 1 544 ? 16.107 -19.692 -12.646 1.00 19.02 544 LEU B C 1
ATOM 9100 O O . LEU B 1 544 ? 15.992 -19.946 -13.829 1.00 19.71 544 LEU B O 1
ATOM 9105 N N . ASN B 1 545 ? 16.156 -18.456 -12.178 1.00 18.70 545 ASN B N 1
ATOM 9106 C CA . ASN B 1 545 ? 16.018 -17.276 -13.051 1.00 18.57 545 ASN B CA 1
ATOM 9107 C C . ASN B 1 545 ? 17.361 -16.723 -13.540 1.00 18.81 545 ASN B C 1
ATOM 9108 O O . ASN B 1 545 ? 17.420 -15.611 -14.141 1.00 18.02 545 ASN B O 1
ATOM 9113 N N . GLY B 1 546 ? 18.430 -17.475 -13.243 1.00 17.23 546 GLY B N 1
ATOM 9114 C CA . GLY B 1 546 ? 19.813 -17.113 -13.557 1.00 20.41 546 GLY B CA 1
ATOM 9115 C C . GLY B 1 546 ? 20.134 -15.676 -13.229 1.00 21.26 546 GLY B C 1
ATOM 9116 O O . GLY B 1 546 ? 20.600 -14.920 -14.086 1.00 23.84 546 GLY B O 1
ATOM 9117 N N . GLY B 1 547 ? 19.821 -15.302 -12.005 1.00 18.44 547 GLY B N 1
ATOM 9118 C CA . GLY B 1 547 ? 19.847 -13.891 -11.580 1.00 19.22 547 GLY B CA 1
ATOM 9119 C C . GLY B 1 547 ? 21.046 -13.529 -10.727 1.00 18.01 547 GLY B C 1
ATOM 9120 O O . GLY B 1 547 ? 21.870 -14.394 -10.407 1.00 19.07 547 GLY B O 1
ATOM 9121 N N . ALA B 1 548 ? 21.124 -12.260 -10.358 1.00 17.14 548 ALA B N 1
ATOM 9122 C CA . ALA B 1 548 ? 22.086 -11.790 -9.403 1.00 18.05 548 ALA B CA 1
ATOM 9123 C C . ALA B 1 548 ? 21.514 -11.877 -7.956 1.00 17.72 548 ALA B C 1
ATOM 9124 O O . ALA B 1 548 ? 20.296 -11.823 -7.781 1.00 17.11 548 ALA B O 1
ATOM 9126 N N . PRO B 1 549 ? 22.387 -12.087 -6.951 1.00 17.89 549 PRO B N 1
ATOM 9127 C CA . PRO B 1 549 ? 21.967 -12.063 -5.542 1.00 20.11 549 PRO B CA 1
ATOM 9128 C C . PRO B 1 549 ? 22.069 -10.696 -4.882 1.00 20.11 549 PRO B C 1
ATOM 9129 O O . PRO B 1 549 ? 23.059 -9.920 -5.109 1.00 23.86 549 PRO B O 1
ATOM 9133 N N . TYR B 1 550 ? 21.064 -10.405 -4.055 1.00 19.88 550 TYR B N 1
ATOM 9134 C CA . TYR B 1 550 ? 21.201 -9.396 -3.033 1.00 21.76 550 TYR B CA 1
ATOM 9135 C C . TYR B 1 550 ? 22.084 -9.955 -1.896 1.00 22.34 550 TYR B C 1
ATOM 9136 O O . TYR B 1 550 ? 21.808 -11.064 -1.360 1.00 23.23 550 TYR B O 1
ATOM 9145 N N . LEU B 1 551 ? 23.102 -9.188 -1.526 1.00 22.74 551 LEU B N 1
ATOM 9146 C CA . LEU B 1 551 ? 23.869 -9.449 -0.293 1.00 22.98 551 LEU B CA 1
ATOM 9147 C C . LEU B 1 551 ? 23.167 -8.749 0.868 1.00 22.70 551 LEU B C 1
ATOM 9148 O O . LEU B 1 551 ? 22.798 -9.399 1.853 1.00 20.01 551 LEU B O 1
ATOM 9153 N N . ILE B 1 552 ? 22.959 -7.434 0.745 1.00 22.17 552 ILE B N 1
ATOM 9154 C CA . ILE B 1 552 ? 22.143 -6.672 1.685 1.00 22.60 552 ILE B CA 1
ATOM 9155 C C . ILE B 1 552 ? 20.996 -6.002 0.922 1.00 24.11 552 ILE B C 1
ATOM 9156 O O . ILE B 1 552 ? 21.234 -5.448 -0.156 1.00 20.70 552 ILE B O 1
ATOM 9161 N N . ARG B 1 553 ? 19.782 -6.026 1.478 1.00 24.53 553 ARG B N 1
ATOM 9162 C CA . ARG B 1 553 ? 18.653 -5.267 0.883 1.00 23.80 553 ARG B CA 1
ATOM 9163 C C . ARG B 1 553 ? 17.820 -4.575 1.935 1.00 24.01 553 ARG B C 1
ATOM 9164 O O . ARG B 1 553 ? 16.949 -5.212 2.555 1.00 27.14 553 ARG B O 1
ATOM 9172 N N . ASP B 1 554 ? 18.103 -3.303 2.194 1.00 23.71 554 ASP B N 1
ATOM 9173 C CA . ASP B 1 554 ? 17.333 -2.556 3.199 1.00 25.74 554 ASP B CA 1
ATOM 9174 C C . ASP B 1 554 ? 16.149 -1.957 2.482 1.00 28.39 554 ASP B C 1
ATOM 9175 O O . ASP B 1 554 ? 16.310 -0.984 1.721 1.00 27.03 554 ASP B O 1
ATOM 9180 N N . ALA B 1 555 ? 14.983 -2.578 2.664 1.00 29.68 555 ALA B N 1
ATOM 9181 C CA . ALA B 1 555 ? 13.731 -2.137 2.019 1.00 33.37 555 ALA B CA 1
ATOM 9182 C C . ALA B 1 555 ? 13.288 -0.815 2.685 1.00 39.09 555 ALA B C 1
ATOM 9183 O O . ALA B 1 555 ? 13.623 -0.556 3.849 1.00 42.55 555 ALA B O 1
ATOM 9185 N N . ALA B 1 556 ? 12.566 0.027 1.945 1.00 40.98 556 ALA B N 1
ATOM 9186 C CA . ALA B 1 556 ? 12.418 1.415 2.346 1.00 41.68 556 ALA B CA 1
ATOM 9187 C C . ALA B 1 556 ? 11.701 1.619 3.684 1.00 39.96 556 ALA B C 1
ATOM 9188 O O . ALA B 1 556 ? 12.221 2.288 4.573 1.00 47.43 556 ALA B O 1
ATOM 9190 N N . TYR B 1 557 ? 10.522 1.051 3.852 1.00 37.13 557 TYR B N 1
ATOM 9191 C CA . TYR B 1 557 ? 9.824 1.314 5.094 1.00 33.17 557 TYR B CA 1
ATOM 9192 C C . TYR B 1 557 ? 9.740 0.096 6.005 1.00 32.74 557 TYR B C 1
ATOM 9193 O O . TYR B 1 557 ? 9.511 0.265 7.195 1.00 38.99 557 TYR B O 1
ATOM 9202 N N . THR B 1 572 ? 26.148 -13.227 7.899 1.00 37.89 572 THR B N 1
ATOM 9203 C CA . THR B 1 572 ? 26.784 -12.429 6.842 1.00 39.51 572 THR B CA 1
ATOM 9204 C C . THR B 1 572 ? 27.823 -13.247 6.076 1.00 41.56 572 THR B C 1
ATOM 9205 O O . THR B 1 572 ? 27.907 -13.131 4.861 1.00 37.91 572 THR B O 1
ATOM 9209 N N . GLU B 1 573 ? 28.622 -14.067 6.778 1.00 42.44 573 GLU B N 1
ATOM 9210 C CA . GLU B 1 573 ? 29.661 -14.923 6.123 1.00 42.39 573 GLU B CA 1
ATOM 9211 C C . GLU B 1 573 ? 29.059 -16.050 5.264 1.00 38.59 573 GLU B C 1
ATOM 9212 O O . GLU B 1 573 ? 29.543 -16.368 4.143 1.00 36.66 573 GLU B O 1
ATOM 9218 N N . ASN B 1 574 ? 27.976 -16.611 5.817 1.00 38.64 574 ASN B N 1
ATOM 9219 C CA . ASN B 1 574 ? 27.096 -17.579 5.153 1.00 35.56 574 ASN B CA 1
ATOM 9220 C C . ASN B 1 574 ? 26.428 -16.908 3.907 1.00 33.14 574 ASN B C 1
ATOM 9221 O O . ASN B 1 574 ? 26.406 -17.480 2.806 1.00 30.83 574 ASN B O 1
ATOM 9226 N N . ASP B 1 575 ? 25.903 -15.687 4.117 1.00 32.60 575 ASP B N 1
ATOM 9227 C CA . ASP B 1 575 ? 25.412 -14.818 3.016 1.00 32.25 575 ASP B CA 1
ATOM 9228 C C . ASP B 1 575 ? 26.369 -14.637 1.827 1.00 29.88 575 ASP B C 1
ATOM 9229 O O . ASP B 1 575 ? 25.916 -14.642 0.659 1.00 27.55 575 ASP B O 1
ATOM 9234 N N . ILE B 1 576 ? 27.652 -14.400 2.119 1.00 26.95 576 ILE B N 1
ATOM 9235 C CA . ILE B 1 576 ? 28.699 -14.164 1.102 1.00 27.35 576 ILE B CA 1
ATOM 9236 C C . ILE B 1 576 ? 28.919 -15.460 0.334 1.00 29.65 576 ILE B C 1
ATOM 9237 O O . ILE B 1 576 ? 29.028 -15.500 -0.917 1.00 28.19 576 ILE B O 1
ATOM 9242 N N . GLU B 1 577 ? 28.947 -16.539 1.101 1.00 30.37 577 GLU B N 1
ATOM 9243 C CA . GLU B 1 577 ? 29.064 -17.859 0.547 1.00 29.58 577 GLU B CA 1
ATOM 9244 C C . GLU B 1 577 ? 27.934 -18.155 -0.442 1.00 26.69 577 GLU B C 1
ATOM 9245 O O . GLU B 1 577 ? 28.193 -18.586 -1.581 1.00 24.22 577 GLU B O 1
ATOM 9251 N N . ARG B 1 578 ? 26.694 -17.887 -0.019 1.00 24.20 578 ARG B N 1
ATOM 9252 C CA . ARG B 1 578 ? 25.492 -18.210 -0.851 1.00 24.33 578 ARG B CA 1
ATOM 9253 C C . ARG B 1 578 ? 25.460 -17.290 -2.072 1.00 24.06 578 ARG B C 1
ATOM 9254 O O . ARG B 1 578 ? 25.165 -17.741 -3.193 1.00 25.19 578 ARG B O 1
ATOM 9262 N N . CYS B 1 579 ? 25.767 -16.007 -1.841 1.00 24.99 579 CYS B N 1
ATOM 9263 C CA . CYS B 1 579 ? 25.870 -15.051 -2.973 1.00 25.15 579 CYS B CA 1
ATOM 9264 C C . CYS B 1 579 ? 26.839 -15.539 -4.000 1.00 26.70 579 CYS B C 1
ATOM 9265 O O . CYS B 1 579 ? 26.516 -15.548 -5.203 1.00 29.16 579 CYS B O 1
ATOM 9268 N N . ALA B 1 580 ? 28.025 -15.959 -3.571 1.00 24.33 580 ALA B N 1
ATOM 9269 C CA . ALA B 1 580 ? 29.020 -16.424 -4.546 1.00 26.87 580 ALA B CA 1
ATOM 9270 C C . ALA B 1 580 ? 28.543 -17.631 -5.401 1.00 24.64 580 ALA B C 1
ATOM 9271 O O . ALA B 1 580 ? 28.973 -17.788 -6.553 1.00 25.73 580 ALA B O 1
ATOM 9273 N N . VAL B 1 581 ? 27.603 -18.444 -4.903 1.00 22.13 581 VAL B N 1
ATOM 9274 C CA . VAL B 1 581 ? 27.092 -19.517 -5.772 1.00 21.37 581 VAL B CA 1
ATOM 9275 C C . VAL B 1 581 ? 26.237 -18.936 -6.915 1.00 21.95 581 VAL B C 1
ATOM 9276 O O . VAL B 1 581 ? 26.386 -19.336 -8.090 1.00 20.93 581 VAL B O 1
ATOM 9280 N N . VAL B 1 582 ? 25.327 -18.041 -6.528 1.00 21.77 582 VAL B N 1
ATOM 9281 C CA . VAL B 1 582 ? 24.423 -17.328 -7.421 1.00 21.06 582 VAL B CA 1
ATOM 9282 C C . VAL B 1 582 ? 25.257 -16.500 -8.412 1.00 22.11 582 VAL B C 1
ATOM 9283 O O . VAL B 1 582 ? 25.129 -16.680 -9.614 1.00 25.15 582 VAL B O 1
ATOM 9287 N N . ALA B 1 583 ? 26.099 -15.610 -7.884 1.00 21.62 583 ALA B N 1
ATOM 9288 C CA . ALA B 1 583 ? 26.925 -14.707 -8.683 1.00 21.54 583 ALA B CA 1
ATOM 9289 C C . ALA B 1 583 ? 27.793 -15.480 -9.686 1.00 22.51 583 ALA B C 1
ATOM 9290 O O . ALA B 1 583 ? 27.965 -15.045 -10.856 1.00 23.60 583 ALA B O 1
ATOM 9292 N N . GLY B 1 584 ? 28.310 -16.644 -9.265 1.00 21.67 584 GLY B N 1
ATOM 9293 C CA . GLY B 1 584 ? 29.056 -17.523 -10.157 1.00 21.65 584 GLY B CA 1
ATOM 9294 C C . GLY B 1 584 ? 28.229 -17.921 -11.369 1.00 22.60 584 GLY B C 1
ATOM 9295 O O . GLY B 1 584 ? 28.714 -17.913 -12.511 1.00 25.67 584 GLY B O 1
ATOM 9296 N N . LEU B 1 585 ? 26.963 -18.263 -11.134 1.00 21.09 585 LEU B N 1
ATOM 9297 C CA . LEU B 1 585 ? 26.102 -18.710 -12.236 1.00 20.82 585 LEU B CA 1
ATOM 9298 C C . LEU B 1 585 ? 25.755 -17.550 -13.154 1.00 19.67 585 LEU B C 1
ATOM 9299 O O . LEU B 1 585 ? 25.851 -17.680 -14.362 1.00 23.17 585 LEU B O 1
ATOM 9304 N N . HIS B 1 586 ? 25.364 -16.429 -12.528 1.00 21.26 586 HIS B N 1
ATOM 9305 C CA . HIS B 1 586 ? 25.058 -15.173 -13.211 1.00 21.53 586 HIS B CA 1
ATOM 9306 C C . HIS B 1 586 ? 26.179 -14.754 -14.128 1.00 21.78 586 HIS B C 1
ATOM 9307 O O . HIS B 1 586 ? 25.930 -14.402 -15.286 1.00 20.18 586 HIS B O 1
ATOM 9314 N N . ARG B 1 587 ? 27.419 -14.774 -13.631 1.00 20.81 587 ARG B N 1
ATOM 9315 C CA . ARG B 1 587 ? 28.542 -14.367 -14.481 1.00 23.52 587 ARG B CA 1
ATOM 9316 C C . ARG B 1 587 ? 28.610 -15.191 -15.757 1.00 23.13 587 ARG B C 1
ATOM 9317 O O . ARG B 1 587 ? 28.982 -14.702 -16.823 1.00 21.90 587 ARG B O 1
ATOM 9325 N N . ARG B 1 588 ? 28.220 -16.452 -15.640 1.00 22.73 588 ARG B N 1
ATOM 9326 C CA . ARG B 1 588 ? 28.207 -17.370 -16.754 1.00 22.07 588 ARG B CA 1
ATOM 9327 C C . ARG B 1 588 ? 27.022 -17.106 -17.698 1.00 23.02 588 ARG B C 1
ATOM 9328 O O . ARG B 1 588 ? 27.237 -16.939 -18.921 1.00 18.13 588 ARG B O 1
ATOM 9336 N N . VAL B 1 589 ? 25.793 -17.062 -17.146 1.00 20.22 589 VAL B N 1
ATOM 9337 C CA . VAL B 1 589 ? 24.586 -17.030 -17.989 1.00 20.21 589 VAL B CA 1
ATOM 9338 C C . VAL B 1 589 ? 23.852 -15.688 -18.079 1.00 21.15 589 VAL B C 1
ATOM 9339 O O . VAL B 1 589 ? 22.812 -15.626 -18.752 1.00 19.88 589 VAL B O 1
ATOM 9343 N N . GLY B 1 590 ? 24.361 -14.625 -17.433 1.00 19.96 590 GLY B N 1
ATOM 9344 C CA . GLY B 1 590 ? 23.574 -13.358 -17.314 1.00 21.84 590 GLY B CA 1
ATOM 9345 C C . GLY B 1 590 ? 23.089 -12.692 -18.645 1.00 20.42 590 GLY B C 1
ATOM 9346 O O . GLY B 1 590 ? 22.076 -11.963 -18.645 1.00 20.15 590 GLY B O 1
ATOM 9347 N N . MET B 1 591 ? 23.837 -12.887 -19.731 1.00 20.50 591 MET B N 1
ATOM 9348 C CA . MET B 1 591 ? 23.528 -12.300 -21.073 1.00 20.62 591 MET B CA 1
ATOM 9349 C C . MET B 1 591 ? 22.779 -13.261 -21.971 1.00 21.89 591 MET B C 1
ATOM 9350 O O . MET B 1 591 ? 22.463 -12.914 -23.128 1.00 21.27 591 MET B O 1
ATOM 9355 N N . GLN B 1 592 ? 22.549 -14.478 -21.475 1.00 21.61 592 GLN B N 1
ATOM 9356 C CA . GLN B 1 592 ? 22.057 -15.584 -22.306 1.00 20.90 592 GLN B CA 1
ATOM 9357 C C . GLN B 1 592 ? 20.566 -15.691 -22.191 1.00 20.11 592 GLN B C 1
ATOM 9358 O O . GLN B 1 592 ? 19.973 -15.209 -21.223 1.00 20.15 592 GLN B O 1
ATOM 9364 N N . GLU B 1 593 ? 19.961 -16.308 -23.209 1.00 22.25 593 GLU B N 1
ATOM 9365 C CA . GLU B 1 593 ? 18.535 -16.566 -23.226 1.00 19.97 593 GLU B CA 1
ATOM 9366 C C . GLU B 1 593 ? 18.308 -17.645 -22.165 1.00 20.89 593 GLU B C 1
ATOM 9367 O O . GLU B 1 593 ? 19.168 -18.488 -21.987 1.00 21.41 593 GLU B O 1
ATOM 9373 N N . LEU B 1 594 ? 17.201 -17.552 -21.437 1.00 19.32 594 LEU B N 1
ATOM 9374 C CA . LEU B 1 594 ? 16.656 -18.694 -20.671 1.00 21.27 594 LEU B CA 1
ATOM 9375 C C . LEU B 1 594 ? 15.850 -19.492 -21.691 1.00 20.20 594 LEU B C 1
ATOM 9376 O O . LEU B 1 594 ? 14.764 -19.080 -22.091 1.00 20.81 594 LEU B O 1
ATOM 9381 N N . VAL B 1 595 ? 16.406 -20.580 -22.187 1.00 21.66 595 VAL B N 1
ATOM 9382 C CA . VAL B 1 595 ? 15.771 -21.280 -23.315 1.00 20.47 595 VAL B CA 1
ATOM 9383 C C . VAL B 1 595 ? 14.521 -22.065 -22.924 1.00 21.32 595 VAL B C 1
ATOM 9384 O O . VAL B 1 595 ? 13.558 -22.070 -23.681 1.00 18.45 595 VAL B O 1
ATOM 9388 N N . ARG B 1 596 ? 14.543 -22.710 -21.752 1.00 20.24 596 ARG B N 1
ATOM 9389 C CA . ARG B 1 596 ? 13.454 -23.629 -21.350 1.00 23.34 596 ARG B CA 1
ATOM 9390 C C . ARG B 1 596 ? 13.303 -23.552 -19.857 1.00 20.56 596 ARG B C 1
ATOM 9391 O O . ARG B 1 596 ? 14.273 -23.342 -19.135 1.00 22.84 596 ARG B O 1
ATOM 9399 N N . HIS B 1 597 ? 12.079 -23.709 -19.397 1.00 20.46 597 HIS B N 1
ATOM 9400 C CA . HIS B 1 597 ? 11.784 -23.936 -17.990 1.00 19.60 597 HIS B CA 1
ATOM 9401 C C . HIS B 1 597 ? 10.727 -25.000 -17.942 1.00 19.97 597 HIS B C 1
ATOM 9402 O O . HIS B 1 597 ? 9.714 -24.932 -18.644 1.00 16.88 597 HIS B O 1
ATOM 9409 N N . ASP B 1 598 ? 10.952 -25.980 -17.074 1.00 22.32 598 ASP B N 1
ATOM 9410 C CA . ASP B 1 598 ? 10.038 -27.096 -16.952 1.00 23.44 598 ASP B CA 1
ATOM 9411 C C . ASP B 1 598 ? 9.715 -27.448 -15.505 1.00 23.03 598 ASP B C 1
ATOM 9412 O O . ASP B 1 598 ? 10.410 -27.056 -14.533 1.00 22.22 598 ASP B O 1
ATOM 9417 N N . LEU B 1 599 ? 8.577 -28.100 -15.380 1.00 23.56 599 LEU B N 1
ATOM 9418 C CA . LEU B 1 599 ? 8.190 -28.750 -14.128 1.00 25.49 599 LEU B CA 1
ATOM 9419 C C . LEU B 1 599 ? 8.569 -30.192 -14.372 1.00 24.77 599 LEU B C 1
ATOM 9420 O O . LEU B 1 599 ? 7.952 -30.876 -15.195 1.00 23.52 599 LEU B O 1
ATOM 9425 N N . VAL B 1 600 ? 9.618 -30.634 -13.678 1.00 27.97 600 VAL B N 1
ATOM 9426 C CA . VAL B 1 600 ? 10.172 -31.990 -13.845 1.00 27.94 600 VAL B CA 1
ATOM 9427 C C . VAL B 1 600 ? 9.165 -33.070 -13.441 1.00 29.37 600 VAL B C 1
ATOM 9428 O O . VAL B 1 600 ? 8.657 -33.078 -12.327 1.00 27.28 600 VAL B O 1
ATOM 9432 N N . GLY B 1 601 ? 8.871 -33.960 -14.392 1.00 31.59 601 GLY B N 1
ATOM 9433 C CA . GLY B 1 601 ? 7.905 -35.008 -14.194 1.00 33.26 601 GLY B CA 1
ATOM 9434 C C . GLY B 1 601 ? 6.510 -34.442 -14.080 1.00 39.74 601 GLY B C 1
ATOM 9435 O O . GLY B 1 601 ? 5.569 -35.199 -13.899 1.00 45.14 601 GLY B O 1
ATOM 9436 N N . GLY B 1 602 ? 6.354 -33.118 -14.177 1.00 39.34 602 GLY B N 1
ATOM 9437 C CA . GLY B 1 602 ? 5.072 -32.485 -13.866 1.00 35.18 602 GLY B CA 1
ATOM 9438 C C . GLY B 1 602 ? 4.926 -32.071 -12.414 1.00 33.94 602 GLY B C 1
ATOM 9439 O O . GLY B 1 602 ? 3.851 -31.612 -12.010 1.00 31.69 602 GLY B O 1
ATOM 9440 N N . ASP B 1 603 ? 5.996 -32.203 -11.624 1.00 31.53 603 ASP B N 1
ATOM 9441 C CA . ASP B 1 603 ? 5.946 -31.765 -10.243 1.00 31.74 603 ASP B CA 1
ATOM 9442 C C . ASP B 1 603 ? 6.154 -30.256 -10.154 1.00 30.01 603 ASP B C 1
ATOM 9443 O O . ASP B 1 603 ? 7.186 -29.755 -10.589 1.00 30.29 603 ASP B O 1
ATOM 9448 N N . PRO B 1 604 ? 5.183 -29.527 -9.575 1.00 30.91 604 PRO B N 1
ATOM 9449 C CA . PRO B 1 604 ? 5.410 -28.103 -9.411 1.00 30.28 604 PRO B CA 1
ATOM 9450 C C . PRO B 1 604 ? 6.540 -27.758 -8.444 1.00 31.88 604 PRO B C 1
ATOM 9451 O O . PRO B 1 604 ? 6.991 -26.597 -8.454 1.00 30.87 604 PRO B O 1
ATOM 9455 N N . LEU B 1 605 ? 7.030 -28.734 -7.671 1.00 27.38 605 LEU B N 1
ATOM 9456 C CA . LEU B 1 605 ? 7.993 -28.469 -6.599 1.00 29.28 605 LEU B CA 1
ATOM 9457 C C . LEU B 1 605 ? 9.366 -28.968 -6.967 1.00 26.14 605 LEU B C 1
ATOM 9458 O O . LEU B 1 605 ? 10.272 -28.992 -6.139 1.00 27.06 605 LEU B O 1
ATOM 9463 N N . VAL B 1 606 ? 9.479 -29.400 -8.222 1.00 27.44 606 VAL B N 1
ATOM 9464 C CA . VAL B 1 606 ? 10.766 -29.621 -8.873 1.00 27.24 606 VAL B CA 1
ATOM 9465 C C . VAL B 1 606 ? 10.852 -28.870 -10.247 1.00 26.17 606 VAL B C 1
ATOM 9466 O O . VAL B 1 606 ? 10.189 -29.237 -11.228 1.00 26.88 606 VAL B O 1
ATOM 9470 N N . GLN B 1 607 ? 11.754 -27.903 -10.329 1.00 24.53 607 GLN B N 1
ATOM 9471 C CA . GLN B 1 607 ? 11.834 -27.052 -11.528 1.00 21.81 607 GLN B CA 1
ATOM 9472 C C . GLN B 1 607 ? 13.231 -27.094 -12.157 1.00 20.54 607 GLN B C 1
ATOM 9473 O O . GLN B 1 607 ? 14.226 -27.226 -11.446 1.00 19.32 607 GLN B O 1
ATOM 9479 N N . ARG B 1 608 ? 13.291 -26.982 -13.490 1.00 20.83 608 ARG B N 1
ATOM 9480 C CA . ARG B 1 608 ? 14.542 -27.068 -14.229 1.00 20.67 608 ARG B CA 1
ATOM 9481 C C . ARG B 1 608 ? 14.599 -25.931 -15.247 1.00 23.05 608 ARG B C 1
ATOM 9482 O O . ARG B 1 608 ? 13.762 -25.884 -16.109 1.00 21.87 608 ARG B O 1
ATOM 9490 N N . SER B 1 609 ? 15.582 -25.033 -15.132 1.00 23.16 609 SER B N 1
ATOM 9491 C CA . SER B 1 609 ? 15.761 -23.946 -16.121 1.00 21.64 609 SER B CA 1
ATOM 9492 C C . SER B 1 609 ? 16.993 -24.267 -16.955 1.00 23.11 609 SER B C 1
ATOM 9493 O O . SER B 1 609 ? 18.042 -24.675 -16.369 1.00 23.79 609 SER B O 1
ATOM 9496 N N . VAL B 1 610 ? 16.912 -24.073 -18.283 1.00 19.96 610 VAL B N 1
ATOM 9497 C CA . VAL B 1 610 ? 18.066 -24.280 -19.168 1.00 21.29 610 VAL B CA 1
ATOM 9498 C C . VAL B 1 610 ? 18.385 -23.017 -19.986 1.00 21.87 610 VAL B C 1
ATOM 9499 O O . VAL B 1 610 ? 17.521 -22.447 -20.651 1.00 20.30 610 VAL B O 1
ATOM 9503 N N . PHE B 1 611 ? 19.655 -22.634 -19.941 1.00 23.58 611 PHE B N 1
ATOM 9504 C CA . PHE B 1 611 ? 20.149 -21.439 -20.583 1.00 22.36 611 PHE B CA 1
ATOM 9505 C C . PHE B 1 611 ? 20.765 -21.796 -21.921 1.00 22.30 611 PHE B C 1
ATOM 9506 O O . PHE B 1 611 ? 20.895 -22.970 -22.240 1.00 20.29 611 PHE B O 1
ATOM 9514 N N . ALA B 1 612 ? 21.078 -20.779 -22.718 1.00 23.39 612 ALA B N 1
ATOM 9515 C CA . ALA B 1 612 ? 21.497 -20.992 -24.107 1.00 24.37 612 ALA B CA 1
ATOM 9516 C C . ALA B 1 612 ? 22.781 -21.825 -24.206 1.00 23.61 612 ALA B C 1
ATOM 9517 O O . ALA B 1 612 ? 22.870 -22.667 -25.068 1.00 24.06 612 ALA B O 1
ATOM 9519 N N . ASP B 1 613 ? 23.760 -21.616 -23.330 1.00 24.88 613 ASP B N 1
ATOM 9520 C CA . ASP B 1 613 ? 24.988 -22.442 -23.465 1.00 27.65 613 ASP B CA 1
ATOM 9521 C C . ASP B 1 613 ? 24.748 -23.909 -22.967 1.00 30.01 613 ASP B C 1
ATOM 9522 O O . ASP B 1 613 ? 25.655 -24.750 -22.987 1.00 32.38 613 ASP B O 1
ATOM 9527 N N . GLY B 1 614 ? 23.542 -24.205 -22.471 1.00 27.80 614 GLY B N 1
ATOM 9528 C CA . GLY B 1 614 ? 23.207 -25.586 -22.133 1.00 26.15 614 GLY B CA 1
ATOM 9529 C C . GLY B 1 614 ? 23.211 -25.860 -20.647 1.00 27.81 614 GLY B C 1
ATOM 9530 O O . GLY B 1 614 ? 22.653 -26.890 -20.218 1.00 26.13 614 GLY B O 1
ATOM 9531 N N . THR B 1 615 ? 23.809 -24.929 -19.878 1.00 27.20 615 THR B N 1
ATOM 9532 C CA . THR B 1 615 ? 23.809 -24.911 -18.405 1.00 28.87 615 THR B CA 1
ATOM 9533 C C . THR B 1 615 ? 22.388 -25.097 -17.906 1.00 31.41 615 THR B C 1
ATOM 9534 O O . THR B 1 615 ? 21.491 -24.368 -18.346 1.00 29.06 615 THR B O 1
ATOM 9538 N N . ALA B 1 616 ? 22.216 -26.084 -17.005 1.00 24.78 616 ALA B N 1
ATOM 9539 C CA . ALA B 1 616 ? 20.928 -26.455 -16.456 1.00 25.29 616 ALA B CA 1
ATOM 9540 C C . ALA B 1 616 ? 20.935 -26.278 -14.965 1.00 27.40 616 ALA B C 1
ATOM 9541 O O . ALA B 1 616 ? 21.929 -26.621 -14.280 1.00 27.07 616 ALA B O 1
ATOM 9543 N N . VAL B 1 617 ? 19.840 -25.713 -14.454 1.00 25.64 617 VAL B N 1
ATOM 9544 C CA . VAL B 1 617 ? 19.659 -25.480 -13.032 1.00 25.57 617 VAL B CA 1
ATOM 9545 C C . VAL B 1 617 ? 18.434 -26.244 -12.552 1.00 26.09 617 VAL B C 1
ATOM 9546 O O . VAL B 1 617 ? 17.343 -26.045 -13.087 1.00 22.76 617 VAL B O 1
ATOM 9550 N N . THR B 1 618 ? 18.607 -27.124 -11.546 1.00 27.03 618 THR B N 1
ATOM 9551 C CA . THR B 1 618 ? 17.480 -27.878 -10.959 1.00 27.02 618 THR B CA 1
ATOM 9552 C C . THR B 1 618 ? 17.340 -27.566 -9.535 1.00 28.55 618 THR B C 1
ATOM 9553 O O . THR B 1 618 ? 18.345 -27.521 -8.785 1.00 28.24 618 THR B O 1
ATOM 9557 N N . CYS B 1 619 ? 16.085 -27.247 -9.193 1.00 27.48 619 CYS B N 1
ATOM 9558 C CA . CYS B 1 619 ? 15.742 -26.793 -7.873 1.00 27.25 619 CYS B CA 1
ATOM 9559 C C . CYS B 1 619 ? 14.589 -27.662 -7.380 1.00 28.84 619 CYS B C 1
ATOM 9560 O O . CYS B 1 619 ? 13.586 -27.856 -8.080 1.00 25.37 619 CYS B O 1
ATOM 9563 N N . ASP B 1 620 ? 14.784 -28.226 -6.181 1.00 30.56 620 ASP B N 1
ATOM 9564 C CA . ASP B 1 620 ? 13.860 -29.224 -5.626 1.00 29.14 620 ASP B CA 1
ATOM 9565 C C . ASP B 1 620 ? 13.314 -28.516 -4.420 1.00 27.04 620 ASP B C 1
ATOM 9566 O O . ASP B 1 620 ? 14.044 -28.288 -3.456 1.00 26.38 620 ASP B O 1
ATOM 9571 N N . PHE B 1 621 ? 12.043 -28.133 -4.469 1.00 25.34 621 PHE B N 1
ATOM 9572 C CA . PHE B 1 621 ? 11.467 -27.421 -3.338 1.00 24.64 621 PHE B CA 1
ATOM 9573 C C . PHE B 1 621 ? 11.013 -28.338 -2.194 1.00 27.64 621 PHE B C 1
ATOM 9574 O O . PHE B 1 621 ? 10.739 -27.834 -1.100 1.00 29.57 621 PHE B O 1
ATOM 9582 N N . HIS B 1 622 ? 10.930 -29.655 -2.436 1.00 29.51 622 HIS B N 1
ATOM 9583 C CA . HIS B 1 622 ? 10.703 -30.659 -1.315 1.00 31.33 622 HIS B CA 1
ATOM 9584 C C . HIS B 1 622 ? 11.934 -30.668 -0.411 1.00 30.63 622 HIS B C 1
ATOM 9585 O O . HIS B 1 622 ? 11.839 -30.398 0.769 1.00 29.57 622 HIS B O 1
ATOM 9592 N N . ALA B 1 623 ? 13.086 -30.985 -1.013 1.00 30.94 623 ALA B N 1
ATOM 9593 C CA . ALA B 1 623 ? 14.373 -31.037 -0.345 1.00 32.19 623 ALA B CA 1
ATOM 9594 C C . ALA B 1 623 ? 14.940 -29.670 0.009 1.00 34.68 623 ALA B C 1
ATOM 9595 O O . ALA B 1 623 ? 15.847 -29.566 0.852 1.00 32.58 623 ALA B O 1
ATOM 9597 N N . GLN B 1 624 ? 14.443 -28.622 -0.674 1.00 31.97 624 GLN B N 1
ATOM 9598 C CA . GLN B 1 624 ? 15.087 -27.302 -0.664 1.00 28.66 624 GLN B CA 1
ATOM 9599 C C . GLN B 1 624 ? 16.593 -27.394 -1.071 1.00 30.33 624 GLN B C 1
ATOM 9600 O O . GLN B 1 624 ? 17.496 -26.811 -0.432 1.00 29.93 624 GLN B O 1
ATOM 9606 N N . THR B 1 625 ? 16.852 -28.141 -2.138 1.00 28.84 625 THR B N 1
ATOM 9607 C CA . THR B 1 625 ? 18.216 -28.283 -2.660 1.00 29.64 625 THR B CA 1
ATOM 9608 C C . THR B 1 625 ? 18.288 -27.756 -4.093 1.00 31.19 625 THR B C 1
ATOM 9609 O O . THR B 1 625 ? 17.260 -27.623 -4.780 1.00 27.81 625 THR B O 1
ATOM 9613 N N . TYR B 1 626 ? 19.505 -27.484 -4.550 1.00 29.47 626 TYR B N 1
ATOM 9614 C CA . TYR B 1 626 ? 19.692 -27.097 -5.938 1.00 33.67 626 TYR B CA 1
ATOM 9615 C C . TYR B 1 626 ? 20.810 -27.891 -6.595 1.00 33.50 626 TYR B C 1
ATOM 9616 O O . TYR B 1 626 ? 21.558 -28.656 -5.937 1.00 32.02 626 TYR B O 1
ATOM 9625 N N . GLU B 1 627 ? 20.944 -27.686 -7.893 1.00 28.45 627 GLU B N 1
ATOM 9626 C CA . GLU B 1 627 ? 21.998 -28.289 -8.636 1.00 30.26 627 GLU B CA 1
ATOM 9627 C C . GLU B 1 627 ? 22.249 -27.451 -9.891 1.00 31.66 627 GLU B C 1
ATOM 9628 O O . GLU B 1 627 ? 21.327 -27.216 -10.682 1.00 25.97 627 GLU B O 1
ATOM 9634 N N . VAL B 1 628 ? 23.487 -27.003 -10.048 1.00 29.93 628 VAL B N 1
ATOM 9635 C CA . VAL B 1 628 ? 23.865 -26.233 -11.218 1.00 30.70 628 VAL B CA 1
ATOM 9636 C C . VAL B 1 628 ? 24.779 -27.097 -12.060 1.00 31.44 628 VAL B C 1
ATOM 9637 O O . VAL B 1 628 ? 25.914 -27.354 -11.697 1.00 33.43 628 VAL B O 1
ATOM 9641 N N . ALA B 1 629 ? 24.278 -27.513 -13.200 1.00 33.26 629 ALA B N 1
ATOM 9642 C CA . ALA B 1 629 ? 24.906 -28.530 -14.010 1.00 35.55 629 ALA B CA 1
ATOM 9643 C C . ALA B 1 629 ? 25.421 -27.920 -15.286 1.00 41.48 629 ALA B C 1
ATOM 9644 O O . ALA B 1 629 ? 24.666 -27.847 -16.281 1.00 40.30 629 ALA B O 1
ATOM 9646 N N . ALA B 1 630 ? 26.681 -27.456 -15.282 1.00 44.90 630 ALA B N 1
ATOM 9647 C CA . ALA B 1 630 ? 27.347 -27.151 -16.560 1.00 50.56 630 ALA B CA 1
ATOM 9648 C C . ALA B 1 630 ? 27.046 -28.395 -17.459 1.00 51.80 630 ALA B C 1
ATOM 9649 O O . ALA B 1 630 ? 27.550 -29.489 -17.202 1.00 57.00 630 ALA B O 1
ATOM 9651 N N . ASN B 1 631 ? 26.135 -28.239 -18.429 1.00 52.25 631 ASN B N 1
ATOM 9652 C CA . ASN B 1 631 ? 25.549 -29.369 -19.160 1.00 47.00 631 ASN B CA 1
ATOM 9653 C C . ASN B 1 631 ? 26.074 -29.301 -20.581 1.00 47.42 631 ASN B C 1
ATOM 9654 O O . ASN B 1 631 ? 26.319 -30.348 -21.190 1.00 46.84 631 ASN B O 1
#

B-factor: mean 20.8, std 9.93, range [7.24, 129.04]

Sequence (1221 aa):
MMQFTMSGTMLRFDETTLRFSFSRDGATWSGCDGIEPQLTREDRSFSFAGAATVTHERIETGTGVGVRSVFAGFAGADYAFETYIWIERSSGDVLCEWVPLRIDRVLWPAPLSFDRADAHDVTLITHEQGVMIPNSWPTEVGTDAVSFGGRFETAGGYMPWFAQLRSDGHAYIAICETPWNAGYDIDHPAGGPYTHVGMWFEPSLGRMDYRRVVRYRLLDHADHTAICKTYRAYVNERGRLRTLAEKAARNPSVRDLLGRSWVAVGIKTNVQPDSSFYDPAQPGKNDSLVTFAQRERQMRTLHEMGAGRLYLALAGWAQPGYDNGHPDYLPACREAGGWKGMKSLIDACHEQGDLFGTADQYRDYYFAARTFDPRNAIRLADGTMPEHAMWAGGRQTYLCAELAPDYVRRNFSEIATHGIVLDCAYLDVFTCNEGDECSHPEHRMTRRECYERRAECFEYLLAHGILTSSEEVSDWAVPSLVFCHYAPYDFQMRSPDAPRHGIPVPLYNLVYHDCVIQPWMMDRVAGGDDYMLYALLNGGAPYLIRDAAYATENDIERCAVVAGLHRRVGMQELVRHDLVGGDPLVQRSVFADGTAVTCDFHAQTYEVAAMMQFTMSGTMLRFDETTLRFSFSRDGATWSGCDGIEPQLTREDRSFSFAGAATVTHERIETGTGVGVRSVFAGFAGADYAFETYIWIERSSGDVLCEWVPLREIDRVLWPAPLSFDRADAHDVTLITHEQGVMIPNSWPTEVGTDAVSFGGRFETAGGYMPWFAQLRSDGHAYIAICETPWNAGYDIDHPAGGPYTHVGMWFEPSLGRMDYRRVVRYRLLDHADHTAICKTYRAYVNERGRLRTLAEKAARNPSVRDLLGRSWVAVGIKTNVQPDSSFYDPAQPGKNDSLVTFAQRERQMRTLHEMGAGRLYLALAGWAQPGYDNGHPDYLPACREAGGWKGMKSLIDACHEQGDLFGTADQYRDYYFAARTFDPRNAIRLADGTMPEHAMWAGGRQTYLCAELAPDYVRRNFSEIATHGIVLDCAYLDVFTCNEGDECSHPEHRMTRRECYERRAECFEYLLAHGILTSSEEVSDWAVPSLVFCHYAPYDFQMRSPDAPRHGIPVPLYNLVYHDCVIQPWMMDRVAGGDDYMLYALLNGGAPYLIRDAAYTENDIERCAVVAGLHRRVGMQELVRHDLVGGDPLVQRSVFADGTAVTCDFHAQTYEVAAN

Organism: Bifidobacterium bifidum (NCBI:txid1681)

Radius of gyration: 31.09 Å; Cα contacts (8 Å, |Δi|>4): 3149; chains: 2; bounding box: 77×80×100 Å

Foldseek 3Di:
DDWDDAPFKIKDADQQQRKIKMDGPHDIWTFDRVFAWWFDDDPDIDHLSQAPDKDKDWDDDPFWTWIKIKGAAHPNDGFIWIWTWIQTRPARKIKIKIGGDPHFKTFPDGWIWFLPQDFPWWKWAPLFLIFTFGQQAQDWDWLVVGPPSFQALANSGLAQWMKIAGPQFKIKIKGWPPRQQKGKTWTRGRRHNGITITMMGGPWLPHVPGMTMIIMDIDGNHDLLNNLVVVLVVCVVVPQQCFLVNLCVLQVCLLVVFLAAEAEDEAWFAADCQAPPDDPVDRCPGTDGDALVNLLVVVVVCVVLVLPEYEYEYAQQFCLGHPAQPPLGDDGHVVNPTLVSNQVSQVSCVVSNYAYEYEHEAWWHAPPHPPDDCLQAAAGSVRHFDWAQHDRHGITTTGQLQCRLVSLVVPVVVSVVSVDDHQAYEYEPLSHDFFGAGPNVVDGGTSLRSNVSVLVSLVVCSNSSHAYEYAENSSSNLNRHAEYAASDDVCVVDPVPDDDNRQDDSSVLSNRLLRYAGEWEQDDDVVFAGRLLVLVLSLHQYHQHDDDDPDHSVSSVSRSVSSVSSSPASNWRFNDKDDVVPPSQWIWIATPVGWIWIAHRVVNDIDTDD/DDWDDAPQKIKAADQQQRWIKMDGPHDIWTFDPVDAWWFDDDPDIDGQNQAPDKDKDWDDDPFWTWMKIKGAHHPPAGWIWMWTWIAGRVARKIKIKIGTDDHGFKTWDDGWIWFADQPQPWWKWAPLFQIFTAGLQAQDWDWQVVGPPSFAALASSGLAQWMKIADPQQKMKIKGWPPRQQKGKIWGRHGGHNGITMTIMGGPWLPHVPGMTMIIMDIDGNHDLLRNLVVVLVVCVVVPQQAFLVNLCVLQVCLLVPFLAAEAEEEAWAAADPQAPPDDVVDCVPRIDGDALVNVLVVLVVCLVLVLDEYEYEYEQQFCLGHPAQPPLRDDGHVVNPTLVSNQVSQVSCVVSNYAYEYEHEAFWAACPHPPDDCLQAAAGSVRHFDWAQHDRHGITTTGQLLCRLVSLCVVVVVSVVSVDQHQAYEYEDLSHDFQDAGPNPVRGATSLRRLVSVLVSLVVCSVSNHAYEYAENRSSNQNRHAEYAASDDPCVVDPVPDDDNHFDDRSVLSNRLLRYAGEWEQDDDDVFARRLLVLQLSLHAYHQHDDDDVHSVSSVSRSVSSVSRSVARNWRQNDKDCVVPPSQWIWIATDQGWIKIAGRVVRDIDTDSD